Protein AF-A0A957DMZ6-F1 (afdb_monomer_lite)

pLDDT: mean 83.33, std 17.33, range [23.19, 98.31]

Sequence (776 aa):
MNIKRGWLHFSSQRIFVYLVFGIIVLIAPVQVSALAPLVTNNQDVFAPEEVVCANLNELAAGESVEGLGAIHPSLNISTSSGNAVVIEEEILPGAYRSPNTDAGIRNNGVGNEKGFFDLDRIHDYSFSFEPGMAVNYFSIRMLDYGDFDQLNVTEHAVLLEAYNTLGVNVASDTMFFTSDGQTLPRDGSSGDLLISGDATSAEVGQPGNFVFSVVGPQITELQIHYYNNSVTSPNITTDPYFALTEVCFQLEEVVNIPNSTCADFNAVSPGSSVEGLGTVHPDLNIGSSTGNAVAVVEEILPGAYRSPNTDDGIRNNGAGALGGFFDSDREHNYQFSFAPGVSVSYFSIKMLDYGDFNALNVDEHGISLVAYDANGVVVDVDSLFYTSDELTQPRSGSYGDLFFTGDATSAPPGFPGNYTFEVSGNGIEHIEVQYYNDSVDAPNSATDPYFAIAVLCFSPEEAPDITNTVCADFGQLPPGASVEGLGTVHSDLMISTSSGNAVAVLEEVLPGAYRAPNNDFGIRNNGAGALGGFYDTDRIHDYVFTFGPDVSVSYFSLKLLDFGDWNGGNATEHEVSLLAYNSSGDLVGSDTLFFTSDGEIMPRSGSFGDLFFTGDAATAMDGQPGRYTFAIEGSGITRLELMYDSNAANWTGPTDIYFGLALLCFEPEQSDPELDPPTAVLNLIRSKPAPIIGGKYQVEFACSETAPNLVSATINGYDVVNGQNVTLVVDEEESPRFVDDLLVWLFAPEFSLDVTCADDNGNEVSTSVAPEFVVP

Radius of gyration: 38.5 Å; chains: 1; bounding box: 109×85×102 Å

Secondary structure (DSSP, 8-state):
----------------------------------PPP----TT-----TT-EE--GGGSPTTSB--STTSSSTTEEEE-SSS-EEEE-TTSSS-S-EETTSTTPEETTTSGGG-EEEETT-----EEEE-TT--EEEEEEEEES-SS--SS--SEEEEEEEEEETTS-EEEEEEEEEEB-SSSS---BTTS-HHHHSSTTTPPTTBTTEEEEEEEEEEEEEEEEEEEE--SS-TTS-S----EEEEEEEEE------TT-EE--GGGSPTTSB--STTSSSTTEEEEESSS-EEEE-TTSSS-S-EESSSTTPEETTT--TT-EEEETTS---EEEEE-TT--EEEEEEEEES-SS--TT--SEEEEEEEEE-TTS-EEEEEEEEEEB-SSSS---BTTS-HHHHSSTTTSPTTSTTEEEEEEEEEEE-EEEEEEEE--SS-TTS-S--S-EEEEEEEEEPPPP-GGG-EE--GGGSPTT-B--EETSSSTTEEEE-SSS-EEEE-TTSSS-S-EESSSTTPEETTT--TT-EEEETTS----EEEEPTT--EEEEEEEEES-SS--TT--SEEEEEEEEEETTS-EEEEEEEEEEB---SS-S-BTTS-HHHHSSTTTPPTTSGGG-EEEEEEEEEEEEEEEEEES-TT--S-S-SS-EEEEEEEEEPPP---PPPPEEEEEEEEEPPTTS-EEEEEEEEE--SSS-EEEEEEETTEE--TT-EEEEEE-SS---EEETTEEEEEEESS--EEEEEE-SS--EEEEEEPPPP---

Foldseek 3Di:
DDDDDDDDDDDDDDDDDDDDDDDDDDDDDDPDDDDDDDPDDPDDPPDPPDKDWFQLLVDDFQAACADAPSRHNFKGKDDPQSAKTKDDWQDPPFLAFPLHDPPGTGPPLCPPRIWIAGPVLQGWMKMFTFPLWFFQKKKKKKALADQFFPQLFFKKKKKKFFAALVRDGFKMDMQIKTFRSDRRTQQIPLHGCSQCNHSVRNDESGNRIYMIMIGGPHGGMITMWMATPDPVPGTTGRDSRMTMGGTMTGIDPSCPPPFKDWFQLVVPDFQDACAFAPSGHNFKGKDAPVSAKTWDDKQDPPALAFPPPDPPTTGQPQLDDSGFIAGPVLFRWMKMFTFFPWFFQKKKKKKAQAQQFFQQLFFKWKKKKFFAAPVRDTFWMGMDIWTFGSDRGTQQIPQHGCSQCSHRPSNRECGNRIYMTMTGHTRGGMITMWIATPHPVCGTGRSDSRMIMHTIMTGTDPRPPCPQKDWFQLVVDDFQAACADAPSRHNWKGKDDPVSAKTWDDKQDPPALAFPPPDPRGIGQPQLPDSGFIDGPVLQRWMKMFTDPPWFFQKKKKKKALAQQFFQLLFQKKKKKKFFAAPVRDTFWMTMDIKGFPSDRRTQQISNHGCSQCSHRVRHRESGNRIDMHMIGGPRTGMMTIAIDTPRPPDHGGSDRRMIMHGIMTHIDDDQPDADAKDWDWAFPAADDPPWWWGWTFTAIAGDPQFHAWPAKDKVPHGDDHRDIEIETADDPDQFDDDPSHTHYHYHNFIKTKTWTGHPVRDIHIDIDTDDIDDD

Structure (mmCIF, N/CA/C/O backbone):
data_AF-A0A957DMZ6-F1
#
_entry.id   AF-A0A957DMZ6-F1
#
loop_
_atom_site.group_PDB
_atom_site.id
_atom_site.type_symbol
_atom_site.label_atom_id
_atom_site.label_alt_id
_atom_site.label_comp_id
_atom_site.label_asym_id
_atom_site.label_entity_id
_atom_site.label_seq_id
_atom_site.pdbx_PDB_ins_code
_atom_site.Cartn_x
_atom_site.Cartn_y
_atom_site.Cartn_z
_atom_site.occupancy
_atom_site.B_iso_or_equiv
_atom_site.auth_seq_id
_atom_site.auth_comp_id
_atom_site.auth_asym_id
_atom_site.auth_atom_id
_atom_site.pdbx_PDB_model_num
ATOM 1 N N . MET A 1 1 ? 61.863 4.662 54.264 1.00 32.38 1 MET A N 1
ATOM 2 C CA . MET A 1 1 ? 63.106 3.970 54.679 1.00 32.38 1 MET A CA 1
ATOM 3 C C . MET A 1 1 ? 63.480 3.025 53.534 1.00 32.38 1 MET A C 1
ATOM 5 O O . MET A 1 1 ? 62.611 2.245 53.201 1.00 32.38 1 MET A O 1
ATOM 9 N N . ASN A 1 2 ? 64.659 3.172 52.894 1.00 31.47 2 ASN A N 1
ATOM 10 C CA . ASN A 1 2 ? 65.254 2.354 51.792 1.00 31.47 2 ASN A CA 1
ATOM 11 C C . ASN A 1 2 ? 64.311 1.885 50.645 1.00 31.47 2 ASN A C 1
ATOM 13 O O . ASN A 1 2 ? 63.467 1.034 50.864 1.00 31.47 2 ASN A O 1
ATOM 17 N N . ILE A 1 3 ? 64.330 2.383 49.397 1.00 32.06 3 ILE A N 1
ATOM 18 C CA . ILE A 1 3 ? 65.400 2.612 48.386 1.00 32.06 3 ILE A CA 1
ATOM 19 C C . ILE A 1 3 ? 66.073 1.340 47.822 1.00 32.06 3 ILE A C 1
ATOM 21 O O . ILE A 1 3 ? 66.968 0.787 48.454 1.00 32.06 3 ILE A O 1
ATOM 25 N N . LYS A 1 4 ? 65.735 1.020 46.557 1.00 33.38 4 LYS A N 1
ATOM 26 C CA . LYS A 1 4 ? 66.582 0.578 45.410 1.00 33.38 4 LYS A CA 1
ATOM 27 C C . LYS A 1 4 ? 65.660 0.590 44.168 1.00 33.38 4 LYS A C 1
ATOM 29 O O . LYS A 1 4 ? 64.700 -0.160 44.158 1.00 33.38 4 LYS A O 1
ATOM 34 N N . ARG A 1 5 ? 65.694 1.547 43.227 1.00 33.91 5 ARG A N 1
ATOM 35 C CA . ARG A 1 5 ? 66.701 1.894 42.190 1.00 33.91 5 ARG A CA 1
ATOM 36 C C . ARG A 1 5 ? 67.106 0.744 41.249 1.00 33.91 5 ARG A C 1
ATOM 38 O O . ARG A 1 5 ? 68.011 -0.016 41.571 1.00 33.91 5 ARG A O 1
ATOM 45 N N . GLY A 1 6 ? 66.528 0.772 40.045 1.00 25.45 6 GLY A N 1
ATOM 46 C CA . GLY A 1 6 ? 67.128 0.372 38.764 1.00 25.45 6 GLY A CA 1
ATOM 47 C C . GLY A 1 6 ? 66.926 1.523 37.759 1.00 25.45 6 GLY A C 1
ATOM 48 O O . GLY A 1 6 ? 65.968 2.280 37.904 1.00 25.45 6 GLY A O 1
ATOM 49 N N . TRP A 1 7 ? 67.852 1.730 36.821 1.00 28.86 7 TRP A N 1
ATOM 50 C CA . TRP A 1 7 ? 67.899 2.879 35.893 1.00 28.86 7 TRP A CA 1
ATOM 51 C C . TRP A 1 7 ? 68.161 2.393 34.463 1.00 28.86 7 TRP A C 1
ATOM 53 O O . TRP A 1 7 ? 68.985 1.497 34.314 1.00 28.86 7 TRP A O 1
ATOM 63 N N . LEU A 1 8 ? 67.560 3.050 33.459 1.00 24.48 8 LEU A N 1
ATOM 64 C CA . LEU A 1 8 ? 68.051 3.246 32.074 1.00 24.48 8 LEU A CA 1
ATOM 65 C C . LEU A 1 8 ? 67.049 4.196 31.357 1.00 24.48 8 LEU A C 1
ATOM 67 O O . LEU A 1 8 ? 65.907 3.810 31.160 1.00 24.48 8 LEU A O 1
ATOM 71 N N . HIS A 1 9 ? 67.238 5.520 31.292 1.00 27.25 9 HIS A N 1
ATOM 72 C CA . HIS A 1 9 ? 68.093 6.366 30.423 1.00 27.25 9 HIS A CA 1
ATOM 73 C C . HIS A 1 9 ? 67.528 6.744 29.023 1.00 27.25 9 HIS A C 1
ATOM 75 O O . HIS A 1 9 ? 67.751 6.051 28.043 1.00 27.25 9 HIS A O 1
ATOM 81 N N . PHE A 1 10 ? 66.852 7.907 28.994 1.00 26.72 10 PHE A N 1
ATOM 82 C CA . PHE A 1 10 ? 66.795 8.979 27.970 1.00 26.72 10 PHE A CA 1
ATOM 83 C C . PHE A 1 10 ? 66.950 8.699 26.458 1.00 26.72 10 PHE A C 1
ATOM 85 O O . PHE A 1 10 ? 68.030 8.327 26.015 1.00 26.72 10 PHE A O 1
ATOM 92 N N . SER A 1 11 ? 66.001 9.234 25.665 1.00 26.25 11 SER A N 1
ATOM 93 C CA . SER A 1 11 ? 66.265 10.334 24.702 1.00 26.25 11 SER A CA 1
ATOM 94 C C . SER A 1 11 ? 64.967 10.977 24.149 1.00 26.25 11 SER A C 1
ATOM 96 O O . SER A 1 11 ? 64.054 10.248 23.796 1.00 26.25 11 SER A O 1
ATOM 98 N N . SER A 1 12 ? 64.919 12.323 24.116 1.00 27.33 12 SER A N 1
ATOM 99 C CA . SER A 1 12 ? 64.383 13.253 23.074 1.00 27.33 12 SER A CA 1
ATOM 100 C C . SER A 1 12 ? 63.182 12.845 22.166 1.00 27.33 12 SER A C 1
ATOM 102 O O . SER A 1 12 ? 63.185 11.753 21.626 1.00 27.33 12 SER A O 1
ATOM 104 N N . GLN A 1 13 ? 62.195 13.692 21.803 1.00 26.05 13 GLN A N 1
ATOM 105 C CA . GLN A 1 13 ? 62.111 15.166 21.851 1.00 26.05 13 GLN A CA 1
ATOM 106 C C . GLN A 1 13 ? 60.660 15.725 21.768 1.00 26.05 13 GLN A C 1
ATOM 108 O O . GLN A 1 13 ? 59.700 15.017 21.494 1.00 26.05 13 GLN A O 1
ATOM 113 N N . ARG A 1 14 ? 60.552 17.040 22.005 1.00 25.11 14 ARG A N 1
ATOM 114 C CA . ARG A 1 14 ? 59.395 17.971 21.952 1.00 25.11 14 ARG A CA 1
ATOM 115 C C . ARG A 1 14 ? 59.155 18.520 20.521 1.00 25.11 14 ARG A C 1
ATOM 117 O O . ARG A 1 14 ? 60.154 18.632 19.821 1.00 25.11 14 ARG A O 1
ATOM 124 N N . ILE A 1 15 ? 57.991 18.993 20.027 1.00 25.02 15 ILE A N 1
ATOM 125 C CA . ILE A 1 15 ? 56.564 19.215 20.441 1.00 25.02 15 ILE A CA 1
ATOM 126 C C . ILE A 1 15 ? 55.738 19.252 19.110 1.00 25.02 15 ILE A C 1
ATOM 128 O O . ILE A 1 15 ? 56.289 19.749 18.134 1.00 25.02 15 ILE A O 1
ATOM 132 N N . PHE A 1 16 ? 54.474 18.786 19.016 1.00 23.25 16 PHE A N 1
ATOM 133 C CA . PHE A 1 16 ? 53.258 19.621 18.799 1.00 23.25 16 PHE A CA 1
ATOM 134 C C . PHE A 1 16 ? 51.945 18.818 18.847 1.00 23.25 16 PHE A C 1
ATOM 136 O O . PHE A 1 16 ? 51.879 17.690 18.372 1.00 23.25 16 PHE A O 1
ATOM 143 N N . VAL A 1 17 ? 50.905 19.437 19.417 1.00 25.14 17 VAL A N 1
ATOM 144 C CA . VAL A 1 17 ? 49.526 18.928 19.472 1.00 25.14 17 VAL A CA 1
ATOM 145 C C . VAL A 1 17 ? 48.738 19.493 18.292 1.00 25.14 17 VAL A C 1
ATOM 147 O O . VAL A 1 17 ? 48.680 20.711 18.144 1.00 25.14 17 VAL A O 1
ATOM 150 N N . TYR A 1 18 ? 48.069 18.622 17.541 1.00 23.39 18 TYR A N 1
ATOM 151 C CA . TYR A 1 18 ? 46.784 18.933 16.917 1.00 23.39 18 TYR A CA 1
ATOM 152 C C . TYR A 1 18 ? 45.774 17.917 17.436 1.00 23.39 18 TYR A C 1
ATOM 154 O O . TYR A 1 18 ? 46.026 16.715 17.413 1.00 23.39 18 TYR A O 1
ATOM 162 N N . LEU A 1 19 ? 44.672 18.424 17.981 1.00 25.08 19 LEU A N 1
ATOM 163 C CA . LEU A 1 19 ? 43.622 17.628 18.598 1.00 25.08 19 LEU A CA 1
ATOM 164 C C . LEU A 1 19 ? 42.472 17.559 17.593 1.00 25.08 19 LEU A C 1
ATOM 166 O O . LEU A 1 19 ? 41.770 18.545 17.393 1.00 25.08 19 LEU A O 1
ATOM 170 N N . VAL A 1 20 ? 42.325 16.410 16.939 1.00 25.42 20 VAL A N 1
ATOM 171 C CA . VAL A 1 20 ? 41.144 16.052 16.146 1.00 25.42 20 VAL A CA 1
ATOM 172 C C . VAL A 1 20 ? 40.618 14.758 16.751 1.00 25.42 20 VAL A C 1
ATOM 174 O O . VAL A 1 20 ? 41.370 13.794 16.895 1.00 25.42 20 VAL A O 1
ATOM 177 N N . PHE A 1 21 ? 39.354 14.758 17.172 1.00 29.00 21 PHE A N 1
ATOM 178 C CA . PHE A 1 21 ? 38.701 13.573 17.720 1.00 29.00 21 PHE A CA 1
ATOM 179 C C . PHE A 1 21 ? 38.379 12.600 16.581 1.00 29.00 21 PHE A C 1
ATOM 181 O O . PHE A 1 21 ? 37.341 12.711 15.940 1.00 29.00 21 PHE A O 1
ATOM 188 N N . GLY A 1 22 ? 39.282 11.651 16.331 1.00 24.62 22 GLY A N 1
ATOM 189 C CA . GLY A 1 22 ? 38.984 10.443 15.565 1.00 24.62 22 GLY A CA 1
ATOM 190 C C . GLY A 1 22 ? 38.600 9.315 16.519 1.00 24.62 22 GLY A C 1
ATOM 191 O O . GLY A 1 22 ? 39.396 8.951 17.388 1.00 24.62 22 GLY A O 1
ATOM 192 N N . ILE A 1 23 ? 37.393 8.768 16.371 1.00 26.95 23 ILE A N 1
ATOM 193 C CA . ILE A 1 23 ? 36.972 7.559 17.086 1.00 26.95 23 ILE A CA 1
ATOM 194 C C . ILE A 1 23 ? 37.763 6.381 16.507 1.00 26.95 23 ILE A C 1
ATOM 196 O O . ILE A 1 23 ? 37.607 6.035 15.340 1.00 26.95 23 ILE A O 1
ATOM 200 N N . ILE A 1 24 ? 38.626 5.768 17.319 1.00 23.19 24 ILE A N 1
ATOM 201 C CA . ILE A 1 24 ? 39.315 4.529 16.946 1.00 23.19 24 ILE A CA 1
ATOM 202 C C . ILE A 1 24 ? 38.399 3.362 17.309 1.00 23.19 24 ILE A C 1
ATOM 204 O O . ILE A 1 24 ? 38.326 2.966 18.474 1.00 23.19 24 ILE A O 1
ATOM 208 N N . VAL A 1 25 ? 37.732 2.793 16.306 1.00 25.88 25 VAL A N 1
ATOM 209 C CA . VAL A 1 25 ? 37.111 1.470 16.427 1.00 25.88 25 VAL A CA 1
ATOM 210 C C . VAL A 1 25 ? 38.230 0.427 16.422 1.00 25.88 25 VAL A C 1
ATOM 212 O O . VAL A 1 25 ? 38.933 0.242 15.430 1.00 25.88 25 VAL A O 1
ATOM 215 N N . LEU A 1 26 ? 38.426 -0.238 17.560 1.00 23.91 26 LEU A N 1
ATOM 216 C CA . LEU A 1 26 ? 39.357 -1.357 17.699 1.00 23.91 26 LEU A CA 1
ATOM 217 C C . LEU A 1 26 ? 38.722 -2.629 17.122 1.00 23.91 26 LEU A C 1
ATOM 219 O O . LEU A 1 26 ? 38.111 -3.407 17.851 1.00 23.91 26 LEU A O 1
ATOM 223 N N . ILE A 1 27 ? 38.892 -2.852 15.818 1.00 27.25 27 ILE A N 1
ATOM 224 C CA . ILE A 1 27 ? 38.564 -4.139 15.194 1.00 27.25 27 ILE A CA 1
ATOM 225 C C . ILE A 1 27 ? 39.656 -5.148 15.575 1.00 27.25 27 ILE A C 1
ATOM 227 O O . ILE A 1 27 ? 40.834 -4.962 15.262 1.00 27.25 27 ILE A O 1
ATOM 231 N N . ALA A 1 28 ? 39.273 -6.213 16.280 1.00 25.44 28 ALA A N 1
ATOM 232 C CA . ALA A 1 28 ? 40.159 -7.338 16.556 1.00 25.44 28 ALA A CA 1
ATOM 233 C C . ALA A 1 28 ? 40.296 -8.225 15.301 1.00 25.44 28 ALA A C 1
ATOM 235 O O . ALA A 1 28 ? 39.307 -8.426 14.597 1.00 25.44 28 ALA A O 1
ATOM 236 N N . PRO A 1 29 ? 41.481 -8.794 15.011 1.00 24.62 29 PRO A N 1
ATOM 237 C CA . PRO A 1 29 ? 41.651 -9.673 13.861 1.00 24.62 29 PRO A CA 1
ATOM 238 C C . PRO A 1 29 ? 40.937 -11.010 14.102 1.00 24.62 29 PRO A C 1
ATOM 240 O O . PRO A 1 29 ? 41.421 -11.859 14.854 1.00 24.62 29 PRO A O 1
ATOM 243 N N . VAL A 1 30 ? 39.800 -11.208 13.436 1.00 25.95 30 VAL A N 1
ATOM 244 C CA . VAL A 1 30 ? 39.145 -12.516 13.335 1.00 25.95 30 VAL A CA 1
ATOM 245 C C . VAL A 1 30 ? 40.036 -13.415 12.477 1.00 25.95 30 VAL A C 1
ATOM 247 O O . VAL A 1 30 ? 40.266 -13.143 11.300 1.00 25.95 30 VAL A O 1
ATOM 250 N N . GLN A 1 31 ? 40.564 -14.492 13.063 1.00 24.66 31 GLN A N 1
ATOM 251 C CA . GLN A 1 31 ? 41.209 -15.542 12.279 1.00 24.66 31 GLN A CA 1
ATOM 252 C C . GLN A 1 31 ? 40.132 -16.367 11.579 1.00 24.66 31 GLN A C 1
ATOM 254 O O . GLN A 1 31 ? 39.546 -17.261 12.187 1.00 24.66 31 GLN A O 1
ATOM 259 N N . VAL A 1 32 ? 39.900 -16.093 10.295 1.00 26.53 32 VAL A N 1
ATOM 260 C CA . VAL A 1 32 ? 39.116 -16.985 9.439 1.00 26.53 32 VAL A CA 1
ATOM 261 C C . VAL A 1 32 ? 39.944 -18.247 9.199 1.00 26.53 32 VAL A C 1
ATOM 263 O O . VAL A 1 32 ? 40.903 -18.254 8.428 1.00 26.53 32 VAL A O 1
ATOM 266 N N . SER A 1 33 ? 39.606 -19.326 9.903 1.00 27.81 33 SER A N 1
ATOM 267 C CA . SER A 1 33 ? 40.104 -20.657 9.570 1.00 27.81 33 SER A CA 1
ATOM 268 C C . SER A 1 33 ? 39.443 -21.106 8.273 1.00 27.81 33 SER A C 1
ATOM 270 O O . SER A 1 33 ? 38.223 -21.259 8.245 1.00 27.81 33 SER A O 1
ATOM 272 N N . ALA A 1 34 ? 40.234 -21.334 7.224 1.00 28.89 34 ALA A N 1
ATOM 273 C CA . ALA A 1 34 ? 39.732 -21.849 5.957 1.00 28.89 34 ALA A CA 1
ATOM 274 C C . ALA A 1 34 ? 39.063 -23.221 6.157 1.00 28.89 34 ALA A C 1
ATOM 276 O O . ALA A 1 34 ? 39.739 -24.243 6.307 1.00 28.89 34 ALA A O 1
ATOM 277 N N . LEU A 1 35 ? 37.731 -23.232 6.156 1.00 26.45 35 LEU A N 1
ATOM 278 C CA . LEU A 1 35 ? 36.953 -24.418 5.831 1.00 26.45 35 LEU A CA 1
ATOM 279 C C . LEU A 1 35 ? 37.008 -24.569 4.311 1.00 26.45 35 LEU A C 1
ATOM 281 O O . LEU A 1 35 ? 36.738 -23.618 3.582 1.00 26.45 35 LEU A O 1
ATOM 285 N N . ALA A 1 36 ? 37.415 -25.746 3.839 1.00 25.97 36 ALA A N 1
ATOM 286 C CA . ALA A 1 36 ? 37.371 -26.049 2.415 1.00 25.97 36 ALA A CA 1
ATOM 287 C C . ALA A 1 36 ? 35.908 -26.009 1.934 1.00 25.97 36 ALA A C 1
ATOM 289 O O . ALA A 1 36 ? 35.040 -26.485 2.674 1.00 2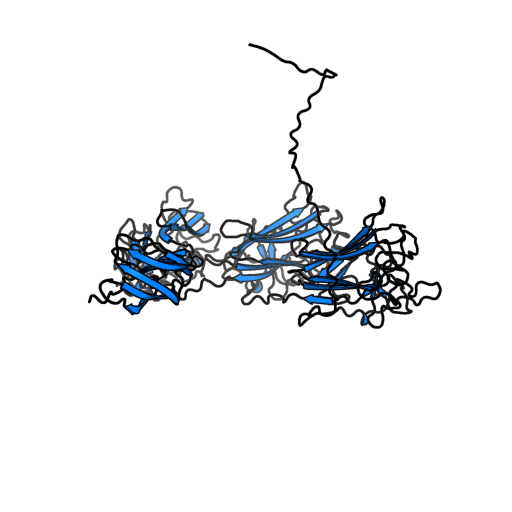5.97 36 ALA A O 1
ATOM 290 N N . PRO A 1 37 ? 35.625 -25.479 0.729 1.00 28.25 37 PRO A N 1
ATOM 291 C CA . PRO A 1 37 ? 34.272 -25.473 0.198 1.00 28.25 37 PRO A CA 1
ATOM 292 C C . PRO A 1 37 ? 33.771 -26.912 0.074 1.00 28.25 37 PRO A C 1
ATOM 294 O O . PRO A 1 37 ? 34.464 -27.796 -0.442 1.00 28.25 37 PRO A O 1
ATOM 297 N N . LEU A 1 38 ? 32.563 -27.149 0.578 1.00 23.95 38 LEU A N 1
ATOM 298 C CA . LEU A 1 38 ? 31.879 -28.415 0.391 1.00 23.95 38 LEU A CA 1
ATOM 299 C C . LEU A 1 38 ? 31.396 -28.446 -1.062 1.00 23.95 38 LEU A C 1
ATOM 301 O O . LEU A 1 38 ? 30.394 -27.822 -1.387 1.00 23.95 38 LEU A O 1
ATOM 305 N N . VAL A 1 39 ? 32.127 -29.135 -1.941 1.00 29.11 39 VAL A N 1
ATOM 306 C CA . VAL A 1 39 ? 31.693 -29.350 -3.328 1.00 29.11 39 VAL A CA 1
ATOM 307 C C . VAL A 1 39 ? 30.485 -30.287 -3.310 1.00 29.11 39 VAL A C 1
ATOM 309 O O . VAL A 1 39 ? 30.621 -31.512 -3.306 1.00 29.11 39 VAL A O 1
ATOM 312 N N . THR A 1 40 ? 29.293 -29.704 -3.243 1.00 27.94 40 THR A N 1
ATOM 313 C CA . THR A 1 40 ? 28.033 -30.370 -3.559 1.00 27.94 40 THR A CA 1
ATOM 314 C C . THR A 1 40 ? 27.843 -30.328 -5.069 1.00 27.94 40 THR A C 1
ATOM 316 O O . THR A 1 40 ? 27.911 -29.261 -5.668 1.00 27.94 40 THR A O 1
ATOM 319 N N . ASN A 1 41 ? 27.621 -31.485 -5.696 1.00 26.56 41 ASN A N 1
ATOM 320 C CA . ASN A 1 41 ? 27.327 -31.542 -7.128 1.00 26.56 41 ASN A CA 1
ATOM 321 C C . ASN A 1 41 ? 26.029 -30.771 -7.428 1.00 26.56 41 ASN A C 1
ATOM 323 O O . ASN A 1 41 ? 24.959 -31.205 -6.998 1.00 26.56 41 ASN A O 1
ATOM 327 N N . ASN A 1 42 ? 26.116 -29.699 -8.218 1.00 34.97 42 ASN A N 1
ATOM 328 C CA . ASN A 1 42 ? 24.959 -29.008 -8.791 1.00 34.97 42 ASN A CA 1
ATOM 329 C C . ASN A 1 42 ? 24.293 -29.891 -9.862 1.00 34.97 42 ASN A C 1
ATOM 331 O O . ASN A 1 42 ? 24.562 -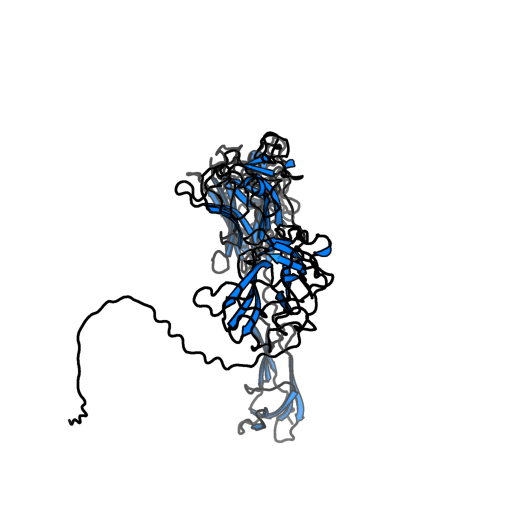29.741 -11.050 1.00 34.97 42 ASN A O 1
ATOM 335 N N . GLN A 1 43 ? 23.455 -30.845 -9.444 1.00 32.25 43 GLN A N 1
ATOM 336 C CA . GLN A 1 43 ? 22.585 -31.616 -10.351 1.00 32.25 43 GLN A CA 1
ATOM 337 C C . GLN A 1 43 ? 21.132 -31.781 -9.879 1.00 32.25 43 GLN A C 1
ATOM 339 O O . GLN A 1 43 ? 20.319 -32.220 -10.681 1.00 32.25 43 GLN A O 1
ATOM 344 N N . ASP A 1 44 ? 20.787 -31.396 -8.646 1.00 32.53 44 ASP A N 1
ATOM 345 C CA . ASP A 1 44 ? 19.405 -31.418 -8.137 1.00 32.53 44 ASP A CA 1
ATOM 346 C C . ASP A 1 44 ? 19.086 -30.110 -7.382 1.00 32.53 44 ASP A C 1
ATOM 348 O O . ASP A 1 44 ? 18.772 -30.112 -6.190 1.00 32.53 44 ASP A O 1
ATOM 352 N N . VAL A 1 45 ? 19.169 -28.967 -8.075 1.00 39.00 45 VAL A N 1
ATOM 353 C CA . VAL A 1 45 ? 18.337 -27.815 -7.692 1.00 39.00 45 VAL A CA 1
ATOM 354 C C . VAL A 1 45 ? 16.936 -28.155 -8.186 1.00 39.00 45 VAL A C 1
ATOM 356 O O . VAL A 1 45 ? 16.731 -28.327 -9.387 1.00 39.00 45 VAL A O 1
ATOM 359 N N . PHE A 1 46 ? 15.989 -28.326 -7.263 1.00 35.06 46 PHE A N 1
ATOM 360 C CA . PHE A 1 46 ? 14.590 -28.534 -7.624 1.00 35.06 46 PHE A CA 1
ATOM 361 C C . PHE A 1 46 ? 14.106 -27.298 -8.378 1.00 35.06 46 PHE A C 1
ATOM 363 O O . PHE A 1 46 ? 13.926 -26.249 -7.765 1.00 35.06 46 PHE A O 1
ATOM 370 N N . ALA A 1 47 ? 13.906 -27.428 -9.691 1.00 39.38 47 ALA A N 1
ATOM 371 C CA . ALA A 1 47 ? 13.215 -26.407 -10.458 1.00 39.38 47 ALA A CA 1
ATOM 372 C C . ALA A 1 47 ? 11.794 -26.259 -9.873 1.00 39.38 47 ALA A C 1
ATOM 374 O O . ALA A 1 47 ? 11.072 -27.263 -9.814 1.00 39.38 47 ALA A O 1
ATOM 375 N N . PRO A 1 48 ? 11.404 -25.065 -9.394 1.00 48.38 48 PRO A N 1
ATOM 376 C CA . PRO A 1 48 ? 10.027 -24.796 -8.993 1.00 48.38 48 PRO A CA 1
ATOM 377 C C . PRO A 1 48 ? 9.082 -24.956 -10.196 1.00 48.38 48 PRO A C 1
ATOM 379 O O . PRO A 1 48 ? 9.521 -24.921 -11.346 1.00 48.38 48 PRO A O 1
ATOM 382 N N . GLU A 1 49 ? 7.791 -25.203 -9.946 1.00 48.25 49 GLU A N 1
ATOM 383 C CA . GLU A 1 49 ? 6.907 -25.812 -10.959 1.00 48.25 49 GLU A CA 1
ATOM 384 C C . GLU A 1 49 ? 6.622 -24.945 -12.210 1.00 48.25 49 GLU A C 1
ATOM 386 O O . GLU A 1 49 ? 6.156 -25.502 -13.204 1.00 48.25 49 GLU A O 1
ATOM 391 N N . GLU A 1 50 ? 6.972 -23.649 -12.224 1.00 72.44 50 GLU A N 1
ATOM 392 C CA . GLU A 1 50 ? 6.815 -22.747 -13.385 1.00 72.44 50 GLU A CA 1
ATOM 393 C C . GLU A 1 50 ? 8.044 -21.840 -13.651 1.00 72.44 50 GLU A C 1
ATOM 395 O O . GLU A 1 50 ? 7.970 -20.615 -13.586 1.00 72.44 50 GLU A O 1
ATOM 400 N N . VAL A 1 51 ? 9.198 -22.428 -13.996 1.00 85.25 51 VAL A N 1
ATOM 401 C CA . VAL A 1 51 ? 10.322 -21.667 -14.590 1.00 85.25 51 VAL A CA 1
ATOM 402 C C . VAL A 1 51 ? 10.060 -21.409 -16.080 1.00 85.25 51 VAL A C 1
ATOM 404 O O . VAL A 1 51 ? 9.841 -22.343 -16.855 1.00 85.25 51 VAL A O 1
ATOM 407 N N . VAL A 1 52 ? 10.135 -20.144 -16.493 1.00 88.56 52 VAL A N 1
ATOM 408 C CA . VAL A 1 52 ? 10.000 -19.678 -17.879 1.00 88.56 52 VAL A CA 1
ATOM 409 C C . VAL A 1 52 ? 11.383 -19.364 -18.450 1.00 88.56 52 VAL A C 1
ATOM 411 O O . VAL A 1 52 ? 12.201 -18.739 -17.785 1.00 88.56 52 VAL A O 1
ATOM 414 N N . CYS A 1 53 ? 11.652 -19.766 -19.693 1.00 91.69 53 CYS A N 1
ATOM 415 C CA . CYS A 1 53 ? 12.898 -19.447 -20.396 1.00 91.69 53 CYS A CA 1
ATOM 416 C C . CYS A 1 53 ? 12.614 -18.616 -21.652 1.00 91.69 53 CYS A C 1
ATOM 418 O O . CYS A 1 53 ? 11.676 -18.910 -22.398 1.00 91.69 53 CYS A O 1
ATOM 420 N N . ALA A 1 54 ? 13.429 -17.590 -21.895 1.00 89.50 54 ALA A N 1
ATOM 421 C CA . ALA A 1 54 ? 13.298 -16.715 -23.055 1.00 89.50 54 ALA A CA 1
ATOM 422 C C . ALA A 1 54 ? 13.637 -17.451 -24.363 1.00 89.50 54 ALA A C 1
ATOM 424 O O . ALA A 1 54 ? 14.600 -18.217 -24.433 1.00 89.50 54 ALA A O 1
ATOM 425 N N . ASN A 1 55 ? 12.862 -17.213 -25.427 1.00 86.56 55 ASN A N 1
ATOM 426 C CA . ASN A 1 55 ? 12.965 -17.990 -26.665 1.00 86.56 55 ASN A CA 1
ATOM 427 C C . ASN A 1 55 ? 13.732 -17.245 -27.767 1.00 86.56 55 ASN A C 1
ATOM 429 O O . ASN A 1 55 ? 13.149 -16.729 -28.722 1.00 86.56 55 ASN A O 1
ATOM 433 N N . LEU A 1 56 ? 15.065 -17.269 -27.690 1.00 91.19 56 LEU A N 1
ATOM 434 C CA . LEU A 1 56 ? 15.948 -16.658 -28.695 1.00 91.19 56 LEU A CA 1
ATOM 435 C C . LEU A 1 56 ? 15.764 -17.232 -30.115 1.00 91.19 56 LEU A C 1
ATOM 437 O O . LEU A 1 56 ? 16.173 -16.605 -31.093 1.00 91.19 56 LEU A O 1
ATOM 441 N N . ASN A 1 57 ? 15.134 -18.404 -30.272 1.00 88.94 57 ASN A N 1
ATOM 442 C CA . ASN A 1 57 ? 14.957 -19.039 -31.580 1.00 88.94 57 ASN A CA 1
ATOM 443 C C . ASN A 1 57 ? 14.060 -18.262 -32.543 1.00 88.94 57 ASN A C 1
ATOM 445 O O . ASN A 1 57 ? 14.224 -18.430 -33.756 1.00 88.94 57 ASN A O 1
ATOM 449 N N . GLU A 1 58 ? 13.148 -17.435 -32.029 1.00 88.06 58 GLU A N 1
ATOM 450 C CA . GLU A 1 58 ? 12.215 -16.637 -32.834 1.00 88.06 58 GLU A CA 1
ATOM 451 C C . GLU A 1 58 ? 12.896 -15.461 -33.548 1.00 88.06 58 GLU A C 1
ATOM 453 O O . GLU A 1 58 ? 12.427 -15.044 -34.608 1.00 88.06 58 GLU A O 1
ATOM 458 N N . LEU A 1 59 ? 14.044 -15.009 -33.036 1.00 89.50 59 LEU A N 1
ATOM 459 C CA . LEU A 1 59 ? 14.868 -13.952 -33.617 1.00 89.50 59 LEU A CA 1
ATOM 460 C C . LEU A 1 59 ? 15.933 -14.506 -34.577 1.00 89.50 59 LEU A C 1
ATOM 462 O O . LEU A 1 59 ? 16.485 -15.594 -34.387 1.00 89.50 59 LEU A O 1
ATOM 466 N N . ALA A 1 60 ? 16.268 -13.754 -35.620 1.00 93.19 60 ALA A N 1
ATOM 467 C CA . ALA A 1 60 ? 17.371 -14.065 -36.524 1.00 93.19 60 ALA A CA 1
ATOM 468 C C . ALA A 1 60 ? 18.727 -13.612 -35.950 1.00 93.19 60 ALA A C 1
ATOM 470 O O . ALA A 1 60 ? 18.821 -12.614 -35.241 1.00 93.19 60 ALA A O 1
ATOM 471 N N . ALA A 1 61 ? 19.811 -14.311 -36.303 1.00 93.44 61 ALA A N 1
ATOM 472 C CA . ALA A 1 61 ? 21.158 -13.895 -35.911 1.00 93.44 61 ALA A CA 1
ATOM 473 C C . ALA A 1 61 ? 21.467 -12.463 -36.400 1.00 93.44 61 ALA A C 1
ATOM 475 O O . ALA A 1 61 ? 21.353 -12.160 -37.592 1.00 93.44 61 ALA A O 1
ATOM 476 N N . GLY A 1 62 ? 21.879 -11.596 -35.473 1.00 90.88 62 GLY A N 1
ATOM 477 C CA . GLY A 1 62 ? 22.103 -10.168 -35.691 1.00 90.88 62 GLY A CA 1
ATOM 478 C C . GLY A 1 62 ? 20.897 -9.260 -35.422 1.00 90.88 62 GLY A C 1
ATOM 479 O O . GLY A 1 62 ? 21.045 -8.049 -35.566 1.00 90.88 62 GLY A O 1
ATOM 480 N N . GLU A 1 63 ? 19.733 -9.796 -35.041 1.00 92.00 63 GLU A N 1
ATOM 481 C CA . GLU A 1 63 ? 18.642 -8.995 -34.465 1.00 92.00 63 GLU A CA 1
ATOM 482 C C . GLU A 1 63 ? 18.947 -8.645 -33.000 1.00 92.00 63 GLU A C 1
ATOM 484 O O . GLU A 1 63 ? 19.674 -9.377 -32.324 1.00 92.00 63 GLU A O 1
ATOM 489 N N . SER A 1 64 ? 18.432 -7.504 -32.530 1.00 90.69 64 SER A N 1
ATOM 490 C CA . SER A 1 64 ? 18.632 -7.034 -31.153 1.00 90.69 64 SER A CA 1
ATOM 491 C C . SER A 1 64 ? 17.927 -7.947 -30.152 1.00 90.69 64 SER A C 1
ATOM 493 O O . SER A 1 64 ? 16.815 -8.399 -30.423 1.00 90.69 64 SER A O 1
ATOM 495 N N . VAL A 1 65 ? 18.547 -8.165 -28.991 1.00 91.38 65 VAL A N 1
ATOM 496 C CA . VAL A 1 65 ? 17.865 -8.724 -27.807 1.00 91.38 65 VAL A CA 1
ATOM 497 C C . VAL A 1 65 ? 17.451 -7.653 -26.800 1.00 91.38 65 VAL A C 1
ATOM 499 O O . VAL A 1 65 ? 16.865 -7.986 -25.775 1.00 91.38 65 VAL A O 1
ATOM 502 N N . GLU A 1 66 ? 17.781 -6.388 -27.064 1.00 81.12 66 GLU A N 1
ATOM 503 C CA . GLU A 1 66 ? 17.542 -5.288 -26.132 1.00 81.12 66 GLU A CA 1
ATOM 504 C C . GLU A 1 66 ? 16.146 -4.677 -26.259 1.00 81.12 66 GLU A C 1
ATOM 506 O O . GLU A 1 66 ? 15.578 -4.596 -27.354 1.00 81.12 66 GLU A O 1
ATOM 511 N N . GLY A 1 67 ? 15.641 -4.185 -25.128 1.00 63.59 67 GLY A N 1
ATOM 512 C CA . GLY A 1 67 ? 14.299 -3.638 -24.973 1.00 63.59 67 GLY A CA 1
ATOM 513 C C . GLY A 1 67 ? 13.302 -4.644 -24.395 1.00 63.59 67 GLY A C 1
ATOM 514 O O . GLY A 1 67 ? 13.413 -5.860 -24.580 1.00 63.59 67 GLY A O 1
ATOM 515 N N . LEU A 1 68 ? 12.296 -4.117 -23.697 1.00 70.50 68 LEU A N 1
ATOM 516 C CA . LEU A 1 68 ? 11.227 -4.908 -23.098 1.00 70.50 68 LEU A CA 1
ATOM 517 C C . LEU A 1 68 ? 10.464 -5.697 -24.169 1.00 70.50 68 LEU A C 1
ATOM 519 O O . LEU A 1 68 ? 10.058 -5.144 -25.194 1.00 70.50 68 LEU A O 1
ATOM 523 N N . GLY A 1 69 ? 10.266 -6.993 -23.935 1.00 71.06 69 GLY A N 1
ATOM 524 C CA . GLY A 1 69 ? 9.534 -7.861 -24.853 1.00 71.06 69 GLY A CA 1
ATOM 525 C C . GLY A 1 69 ? 10.361 -8.438 -26.005 1.00 71.06 69 GLY A C 1
ATOM 526 O O . GLY A 1 69 ? 9.827 -9.249 -26.761 1.00 71.06 69 GLY A O 1
ATOM 527 N N . ALA A 1 70 ? 11.642 -8.071 -26.153 1.00 75.44 70 ALA A N 1
ATOM 528 C CA . ALA A 1 70 ? 12.464 -8.477 -27.298 1.00 75.44 70 ALA A CA 1
ATOM 529 C C . ALA A 1 70 ? 12.675 -10.001 -27.392 1.00 75.44 70 ALA A C 1
ATOM 531 O O . ALA A 1 70 ? 12.636 -10.559 -28.489 1.00 75.44 70 ALA A O 1
ATOM 532 N N . ILE A 1 71 ? 12.870 -10.679 -26.251 1.00 84.50 71 ILE A N 1
ATOM 533 C CA . ILE A 1 71 ? 13.089 -12.141 -26.182 1.00 84.50 71 ILE A CA 1
ATOM 534 C C . ILE A 1 71 ? 12.073 -12.890 -25.299 1.00 84.50 71 ILE A C 1
ATOM 536 O O . ILE A 1 71 ? 11.958 -14.116 -25.378 1.00 84.50 71 ILE A O 1
ATOM 540 N N . HIS A 1 72 ? 11.339 -12.157 -24.462 1.00 88.38 72 HIS A N 1
ATOM 541 C CA . HIS A 1 72 ? 10.191 -12.612 -23.678 1.00 88.38 72 HIS A CA 1
ATOM 542 C C . HIS A 1 72 ? 9.366 -11.375 -23.268 1.00 88.38 72 HIS A C 1
ATOM 544 O O . HIS A 1 72 ? 9.998 -10.394 -22.883 1.00 88.38 72 HIS A O 1
ATOM 550 N N . PRO A 1 73 ? 8.012 -11.394 -23.291 1.00 77.44 73 PRO A N 1
ATOM 551 C CA . PRO A 1 73 ? 7.166 -10.231 -22.976 1.00 77.44 73 PRO A CA 1
ATOM 552 C C . PRO A 1 73 ? 7.600 -9.456 -21.723 1.00 77.44 73 PRO A C 1
ATOM 554 O O . PRO A 1 73 ? 7.938 -8.282 -21.812 1.00 77.44 73 PRO A O 1
ATOM 557 N N . SER A 1 74 ? 7.711 -10.161 -20.597 1.00 81.06 74 SER A N 1
ATOM 558 C CA . SER A 1 74 ? 8.019 -9.582 -19.285 1.00 81.06 74 SER A CA 1
ATOM 559 C C . SER A 1 74 ? 9.504 -9.377 -18.980 1.00 81.06 74 SER A C 1
ATOM 561 O O . SER A 1 74 ? 9.830 -9.153 -17.822 1.00 81.06 74 SER A O 1
ATOM 563 N N . LEU A 1 75 ? 10.406 -9.498 -19.963 1.00 87.50 75 LEU A N 1
ATOM 564 C CA . LEU A 1 75 ? 11.851 -9.311 -19.772 1.00 87.50 75 LEU A CA 1
ATOM 565 C C . LEU A 1 75 ? 12.380 -8.202 -20.687 1.00 87.50 75 LEU A C 1
ATOM 567 O O . LEU A 1 75 ? 12.137 -8.197 -21.895 1.00 87.50 75 LEU A O 1
ATOM 571 N N . ASN A 1 76 ? 13.159 -7.303 -20.100 1.00 88.31 76 ASN A N 1
ATOM 572 C CA . ASN A 1 76 ? 13.990 -6.311 -20.758 1.00 88.31 76 ASN A CA 1
ATOM 573 C C . ASN A 1 76 ? 15.468 -6.679 -20.566 1.00 88.31 76 ASN A C 1
ATOM 575 O O . ASN A 1 76 ? 15.888 -7.064 -19.476 1.00 88.31 76 ASN A O 1
ATOM 579 N N . ILE A 1 77 ? 16.257 -6.525 -21.628 1.00 91.06 77 ILE A N 1
ATOM 580 C CA . ILE A 1 77 ? 17.722 -6.557 -21.579 1.00 91.06 77 ILE A CA 1
ATOM 581 C C . ILE A 1 77 ? 18.219 -5.201 -22.071 1.00 91.06 77 ILE A C 1
ATOM 583 O O . ILE A 1 77 ? 17.684 -4.667 -23.044 1.00 91.06 77 ILE A O 1
ATOM 587 N N . SER A 1 78 ? 19.252 -4.657 -21.440 1.00 84.81 78 SER A N 1
ATOM 588 C CA . SER A 1 78 ? 19.947 -3.461 -21.918 1.00 84.81 78 SER A CA 1
ATOM 589 C C . SER A 1 78 ? 21.458 -3.572 -21.717 1.00 84.81 78 SER A C 1
ATOM 591 O O . SER A 1 78 ? 21.939 -4.293 -20.843 1.00 84.81 78 SER A O 1
ATOM 593 N N . THR A 1 79 ? 22.212 -2.847 -22.541 1.00 89.00 79 THR A N 1
ATOM 594 C CA . THR A 1 79 ? 23.640 -2.559 -22.336 1.00 89.00 79 THR A CA 1
ATOM 595 C C . THR A 1 79 ? 23.883 -1.061 -22.506 1.00 89.00 79 THR A C 1
ATOM 597 O O . THR A 1 79 ? 23.030 -0.354 -23.049 1.00 89.00 79 THR A O 1
ATOM 600 N N . SER A 1 80 ? 25.048 -0.540 -22.109 1.00 80.94 80 SER A N 1
ATOM 601 C CA . SER A 1 80 ? 25.366 0.871 -22.399 1.00 80.94 80 SER A CA 1
ATOM 602 C C . SER A 1 80 ? 25.676 1.136 -23.878 1.00 80.94 80 SER A C 1
ATOM 604 O O . SER A 1 80 ? 25.691 2.296 -24.302 1.00 80.94 80 SER A O 1
ATOM 606 N N . SER A 1 81 ? 25.923 0.087 -24.676 1.00 82.38 81 SER A N 1
ATOM 607 C CA . SER A 1 81 ? 26.217 0.201 -26.109 1.00 82.38 81 SER A CA 1
ATOM 608 C C . SER A 1 81 ? 24.957 0.268 -26.980 1.00 82.38 81 SER A C 1
ATOM 610 O O . SER A 1 81 ? 24.999 0.862 -28.061 1.00 82.38 81 SER A O 1
ATOM 612 N N . GLY A 1 82 ? 23.845 -0.320 -26.524 1.00 82.81 82 GLY A N 1
ATOM 613 C CA . GLY A 1 82 ? 22.630 -0.497 -27.325 1.00 82.81 82 GLY A CA 1
ATOM 614 C C . GLY A 1 82 ? 22.739 -1.601 -28.388 1.00 82.81 82 GLY A C 1
ATOM 615 O O . GLY A 1 82 ? 21.953 -1.610 -29.337 1.00 82.81 82 GLY A O 1
ATOM 616 N N . ASN A 1 83 ? 23.766 -2.462 -28.308 1.00 91.50 83 ASN A N 1
ATOM 617 C CA . ASN A 1 83 ? 24.204 -3.339 -29.401 1.00 91.50 83 ASN A CA 1
ATOM 618 C C . ASN A 1 83 ? 24.306 -4.836 -29.029 1.00 91.50 83 ASN A C 1
ATOM 620 O O . ASN A 1 83 ? 25.036 -5.580 -29.699 1.00 91.50 83 ASN A O 1
ATOM 624 N N . ALA A 1 84 ? 23.581 -5.320 -28.013 1.00 92.88 84 ALA A N 1
ATOM 625 C CA . ALA A 1 84 ? 23.434 -6.757 -27.771 1.00 92.88 84 ALA A CA 1
ATOM 626 C C . ALA A 1 84 ? 22.522 -7.423 -28.815 1.00 92.88 84 ALA A C 1
ATOM 628 O O . ALA A 1 84 ? 21.364 -7.052 -29.010 1.00 92.88 84 ALA A O 1
ATOM 629 N N . VAL A 1 85 ? 23.052 -8.445 -29.492 1.00 95.25 85 VAL A N 1
ATOM 630 C CA . VAL A 1 85 ? 22.389 -9.111 -30.623 1.00 95.25 85 VAL A CA 1
ATOM 631 C C . VAL A 1 85 ? 22.465 -10.630 -30.545 1.00 95.25 85 VAL A C 1
ATOM 633 O O . VAL A 1 85 ? 23.410 -11.205 -29.999 1.00 95.25 85 VAL A O 1
ATOM 636 N N . VAL A 1 86 ? 21.490 -11.284 -31.173 1.00 96.69 86 VAL A N 1
ATOM 637 C CA . VAL A 1 86 ? 21.392 -12.743 -31.267 1.00 96.69 86 VAL A CA 1
ATOM 638 C C . VAL A 1 86 ? 22.538 -13.337 -32.085 1.00 96.69 86 VAL A C 1
ATOM 640 O O . VAL A 1 86 ? 22.901 -12.833 -33.153 1.00 96.69 86 VAL A O 1
ATOM 643 N N . ILE A 1 87 ? 23.059 -14.472 -31.625 1.00 95.62 87 ILE A N 1
ATOM 644 C CA . ILE A 1 87 ? 24.048 -15.302 -32.314 1.00 95.62 87 ILE A CA 1
ATOM 645 C C . ILE A 1 87 ? 23.546 -16.731 -32.517 1.00 95.62 87 ILE A C 1
ATOM 647 O O . ILE A 1 87 ? 22.785 -17.276 -31.722 1.00 95.62 87 ILE A O 1
ATOM 651 N N . GLU A 1 88 ? 24.027 -17.353 -33.588 1.00 93.81 88 GLU A N 1
ATOM 652 C CA . GLU A 1 88 ? 23.736 -18.737 -33.966 1.00 93.81 88 GLU A CA 1
ATOM 653 C C . GLU A 1 88 ? 25.047 -19.412 -34.411 1.00 93.81 88 GLU A C 1
ATOM 655 O O . GLU A 1 88 ? 25.969 -18.737 -34.890 1.00 93.81 88 GLU A O 1
ATOM 660 N N . GLU A 1 89 ? 25.163 -20.728 -34.223 1.00 92.19 89 GLU A N 1
ATOM 661 C CA . GLU A 1 89 ? 26.357 -21.503 -34.589 1.00 92.19 89 GLU A CA 1
ATOM 662 C C . GLU A 1 89 ? 26.679 -21.374 -36.094 1.00 92.19 89 GLU A C 1
ATOM 664 O O . GLU A 1 89 ? 25.788 -21.312 -36.937 1.00 92.19 89 GLU A O 1
ATOM 669 N N . GLU A 1 90 ? 27.967 -21.279 -36.447 1.00 89.50 90 GLU A N 1
ATOM 670 C CA . GLU A 1 90 ? 28.503 -21.019 -37.804 1.00 89.50 90 GLU A CA 1
ATOM 671 C C . GLU A 1 90 ? 28.140 -19.662 -38.462 1.00 89.50 90 GLU A C 1
ATOM 673 O O . GLU A 1 90 ? 28.858 -19.213 -39.373 1.00 89.50 90 GLU A O 1
ATOM 678 N N . ILE A 1 91 ? 27.097 -18.974 -37.993 1.00 90.50 91 ILE A N 1
ATOM 679 C CA . ILE A 1 91 ? 26.535 -17.748 -38.580 1.00 90.50 91 ILE A CA 1
ATOM 680 C C . ILE A 1 91 ? 27.264 -16.480 -38.068 1.00 90.50 91 ILE A C 1
ATOM 682 O O . ILE A 1 91 ? 28.164 -16.534 -37.228 1.00 90.50 91 ILE A O 1
ATOM 686 N N . LEU A 1 92 ? 26.991 -15.328 -38.695 1.00 88.50 92 LEU A N 1
ATOM 687 C CA . LEU A 1 92 ? 27.423 -14.002 -38.239 1.00 88.50 92 LEU A CA 1
ATOM 688 C C . LEU A 1 92 ? 26.212 -13.223 -37.693 1.00 88.50 92 LEU A C 1
ATOM 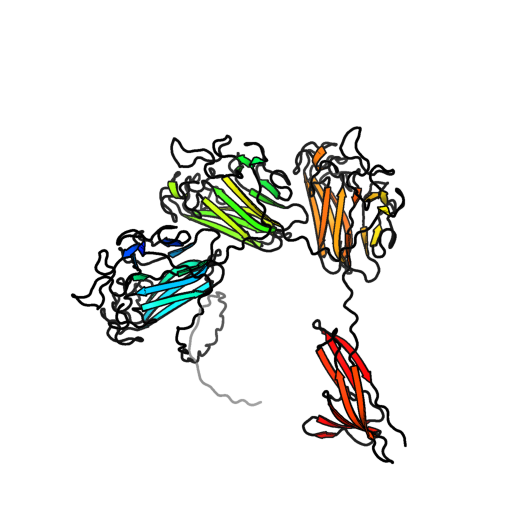690 O O . LEU A 1 92 ? 25.163 -13.289 -38.331 1.00 88.50 92 LEU A O 1
ATOM 694 N N . PRO A 1 93 ? 26.363 -12.428 -36.618 1.00 90.50 93 PRO A N 1
ATOM 695 C CA . PRO A 1 93 ? 27.616 -12.087 -35.947 1.00 90.50 93 PRO A CA 1
ATOM 696 C C . PRO A 1 93 ? 28.188 -13.242 -35.108 1.00 90.50 93 PRO A C 1
ATOM 698 O O . PRO A 1 93 ? 27.525 -14.239 -34.840 1.00 90.50 93 PRO A O 1
ATOM 701 N N . GLY A 1 94 ? 29.480 -13.148 -34.795 1.00 85.94 94 GLY A N 1
ATOM 702 C CA . GLY A 1 94 ? 30.191 -14.168 -34.032 1.00 85.94 94 GLY A CA 1
ATOM 703 C C . GLY A 1 94 ? 30.833 -13.549 -32.806 1.00 85.94 94 GLY A C 1
ATOM 704 O O . GLY A 1 94 ? 31.724 -12.714 -32.969 1.00 85.94 94 GLY A O 1
ATOM 705 N N . ALA A 1 95 ? 30.401 -13.982 -31.626 1.00 87.88 95 ALA A N 1
ATOM 706 C CA . ALA A 1 95 ? 31.037 -13.636 -30.364 1.00 87.88 95 ALA A CA 1
ATOM 707 C C . ALA A 1 95 ? 32.443 -14.253 -30.306 1.00 87.88 95 ALA A C 1
ATOM 709 O O . ALA A 1 95 ? 33.438 -13.540 -30.138 1.00 87.88 95 ALA A O 1
ATOM 710 N N . TYR A 1 96 ? 32.512 -15.564 -30.573 1.00 88.88 96 TYR A N 1
ATOM 711 C CA . TYR A 1 96 ? 33.636 -16.417 -30.180 1.00 88.88 96 TYR A CA 1
ATOM 712 C C . TYR A 1 96 ? 33.921 -17.577 -31.159 1.00 88.88 96 TYR A C 1
ATOM 714 O O . TYR A 1 96 ? 33.251 -17.700 -32.197 1.00 88.88 96 TYR A O 1
ATOM 722 N N . ARG A 1 97 ? 34.952 -18.404 -30.895 1.00 84.75 97 ARG A N 1
ATOM 723 C CA . ARG A 1 97 ? 35.387 -19.506 -31.789 1.00 84.75 97 ARG A CA 1
ATOM 724 C C . ARG A 1 97 ? 35.891 -20.768 -31.069 1.00 84.75 97 ARG A C 1
ATOM 726 O O . ARG A 1 97 ? 37.090 -21.045 -31.083 1.00 84.75 97 ARG A O 1
ATOM 733 N N . SER A 1 98 ? 34.983 -21.634 -30.635 1.00 75.44 98 SER A N 1
ATOM 734 C CA . SER A 1 98 ? 35.361 -22.932 -30.062 1.00 75.44 98 SER A CA 1
ATOM 735 C C . SER A 1 98 ? 35.590 -24.038 -31.132 1.00 75.44 98 SER A C 1
ATOM 737 O O . SER A 1 98 ? 34.835 -24.139 -32.110 1.00 75.44 98 SER A O 1
ATOM 739 N N . PRO A 1 99 ? 36.617 -24.909 -31.015 1.00 69.25 99 PRO A N 1
ATOM 740 C CA . PRO A 1 99 ? 37.738 -24.798 -30.090 1.00 69.25 99 PRO A CA 1
ATOM 741 C C . PRO A 1 99 ? 38.678 -23.657 -30.486 1.00 69.25 99 PRO A C 1
ATOM 743 O O . PRO A 1 99 ? 38.983 -23.521 -31.681 1.00 69.25 99 PRO A O 1
ATOM 746 N N . ASN A 1 100 ? 39.182 -22.921 -29.489 1.00 67.50 100 ASN A N 1
ATOM 747 C CA . ASN A 1 100 ? 39.970 -21.686 -29.626 1.00 67.50 100 ASN A CA 1
ATOM 748 C C . ASN A 1 100 ? 41.239 -21.799 -30.495 1.00 67.50 100 ASN A C 1
ATOM 750 O O . ASN A 1 100 ? 42.378 -21.967 -30.052 1.00 67.50 100 ASN A O 1
ATOM 754 N N . THR A 1 101 ? 41.010 -21.739 -31.807 1.00 67.56 101 THR A N 1
ATOM 755 C CA . THR A 1 101 ? 41.971 -21.972 -32.887 1.00 67.56 101 THR A CA 1
ATOM 756 C C . THR A 1 101 ? 41.543 -21.212 -34.147 1.00 67.56 101 THR A C 1
ATOM 758 O O . THR A 1 101 ? 40.359 -20.952 -34.361 1.00 67.56 101 THR A O 1
ATOM 761 N N . ASP A 1 102 ? 42.476 -20.949 -35.070 1.00 65.12 102 ASP A N 1
ATOM 762 C CA . ASP A 1 102 ? 42.172 -20.332 -36.381 1.00 65.12 102 ASP A CA 1
ATOM 763 C C . ASP A 1 102 ? 41.141 -21.122 -37.224 1.00 65.12 102 ASP A C 1
ATOM 765 O O . ASP A 1 102 ? 40.584 -20.597 -38.192 1.00 65.12 102 ASP A O 1
ATOM 769 N N . ALA A 1 103 ? 40.911 -22.397 -36.885 1.00 70.81 103 ALA A N 1
ATOM 770 C CA . ALA A 1 103 ? 39.948 -23.292 -37.524 1.00 70.81 103 ALA A CA 1
ATOM 771 C C . ALA A 1 103 ? 38.660 -23.505 -36.699 1.00 70.81 103 ALA A C 1
ATOM 773 O O . ALA A 1 103 ? 37.804 -24.276 -37.132 1.00 70.81 103 ALA A O 1
ATOM 774 N N . GLY A 1 104 ? 38.526 -22.842 -35.543 1.00 76.62 104 GLY A N 1
ATOM 775 C CA . GLY A 1 104 ? 37.385 -22.950 -34.636 1.00 76.62 104 GLY A CA 1
ATOM 776 C C . GLY A 1 104 ? 36.074 -22.505 -35.282 1.00 76.62 104 GLY A C 1
ATOM 777 O O . GLY A 1 104 ? 36.034 -21.547 -36.072 1.00 76.62 104 GLY A O 1
ATOM 778 N N . ILE A 1 105 ? 35.003 -23.220 -34.946 1.00 82.94 105 ILE A N 1
ATOM 779 C CA . ILE A 1 105 ? 33.643 -22.963 -35.417 1.00 82.94 105 ILE A CA 1
ATOM 780 C C . ILE A 1 105 ? 33.100 -21.764 -34.624 1.00 82.94 105 ILE A C 1
ATOM 782 O O . ILE A 1 105 ? 33.327 -21.647 -33.422 1.00 82.94 105 ILE A O 1
ATOM 786 N N . ARG A 1 106 ? 32.435 -20.820 -35.301 1.00 86.88 106 ARG A N 1
ATOM 787 C CA . ARG A 1 106 ? 31.898 -19.622 -34.633 1.00 86.88 106 ARG A CA 1
ATOM 788 C C . ARG A 1 106 ? 30.694 -19.977 -33.774 1.00 86.88 106 ARG A C 1
ATOM 790 O O . ARG A 1 106 ? 29.826 -20.697 -34.262 1.00 86.88 106 ARG A O 1
ATOM 797 N N . ASN A 1 107 ? 30.647 -19.428 -32.560 1.00 88.00 107 ASN A N 1
ATOM 798 C CA . ASN A 1 107 ? 29.560 -19.628 -31.591 1.00 88.00 107 ASN A 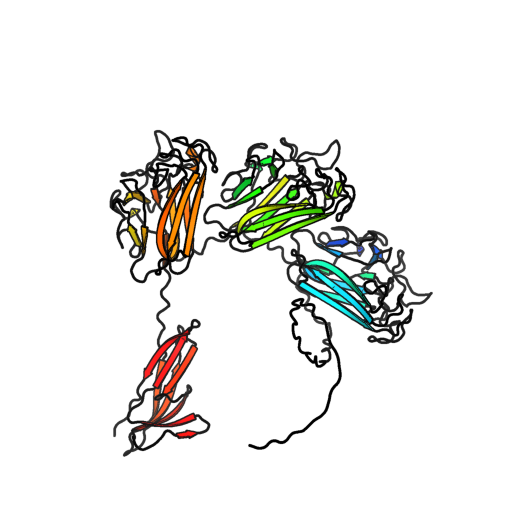CA 1
ATOM 799 C C . ASN A 1 107 ? 29.275 -21.123 -31.302 1.00 88.00 107 ASN A C 1
ATOM 801 O O . ASN A 1 107 ? 28.144 -21.522 -31.047 1.00 88.00 107 ASN A O 1
ATOM 805 N N . ASN A 1 108 ? 30.295 -21.974 -31.425 1.00 88.00 108 ASN A N 1
ATOM 806 C CA . ASN A 1 108 ? 30.177 -23.421 -31.269 1.00 88.00 108 ASN A CA 1
ATOM 807 C C . ASN A 1 108 ? 29.995 -23.784 -29.794 1.00 88.00 108 ASN A C 1
ATOM 809 O O . ASN A 1 108 ? 30.751 -23.312 -28.951 1.00 88.00 108 ASN A O 1
ATOM 813 N N . GLY A 1 109 ? 28.992 -24.597 -29.477 1.00 84.31 109 GLY A N 1
ATOM 814 C CA . GLY A 1 109 ? 28.590 -24.868 -28.090 1.00 84.31 109 GLY A CA 1
ATOM 815 C C . GLY A 1 109 ? 27.375 -24.064 -27.614 1.00 84.31 109 GLY A C 1
ATOM 816 O O . GLY A 1 109 ? 26.743 -24.489 -26.654 1.00 84.31 109 GLY A O 1
ATOM 817 N N . VAL A 1 110 ? 26.968 -23.006 -28.334 1.00 86.31 110 VAL A N 1
ATOM 818 C CA . VAL A 1 110 ? 25.633 -22.391 -28.172 1.00 86.31 110 VAL A CA 1
ATOM 819 C C . VAL A 1 110 ? 24.523 -23.389 -28.540 1.00 86.31 110 VAL A C 1
ATOM 821 O O . VAL A 1 110 ? 23.439 -23.381 -27.963 1.00 86.31 110 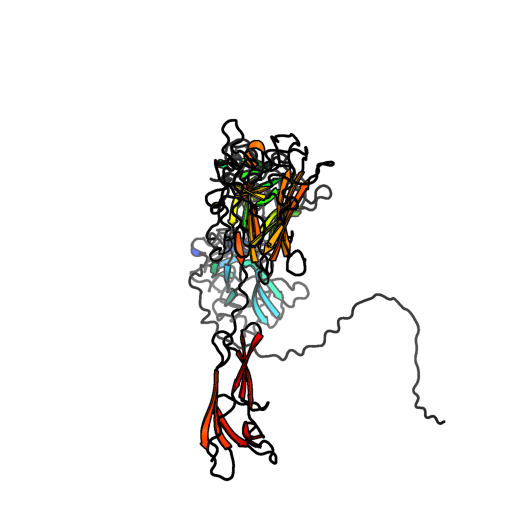VAL A O 1
ATOM 824 N N . GLY A 1 111 ? 24.786 -24.287 -29.496 1.00 79.44 111 GLY A N 1
ATOM 825 C CA . GLY A 1 111 ? 23.845 -25.330 -29.891 1.00 79.44 111 GLY A CA 1
ATOM 826 C C . GLY A 1 111 ? 22.575 -24.786 -30.556 1.00 79.44 111 GLY A C 1
ATOM 827 O O . GLY A 1 111 ? 22.594 -23.779 -31.261 1.00 79.44 111 GLY A O 1
ATOM 828 N N . ASN A 1 112 ? 21.457 -25.493 -30.362 1.00 77.12 112 ASN A N 1
ATOM 829 C CA . ASN A 1 112 ? 20.193 -25.206 -31.052 1.00 77.12 112 ASN A CA 1
ATOM 830 C C . ASN A 1 112 ? 19.374 -24.068 -30.425 1.00 77.12 112 ASN A C 1
ATOM 832 O O . ASN A 1 112 ? 18.313 -23.764 -30.958 1.00 77.12 112 ASN A O 1
ATOM 836 N N . GLU A 1 113 ? 19.790 -23.503 -29.291 1.00 76.88 113 GLU A N 1
ATOM 837 C CA . GLU A 1 113 ? 18.958 -22.571 -28.508 1.00 76.88 113 GLU A CA 1
ATOM 838 C C . GLU A 1 113 ? 19.307 -21.098 -28.752 1.00 76.88 113 GLU A C 1
ATOM 840 O O . GLU A 1 113 ? 18.594 -20.212 -28.287 1.00 76.88 113 GLU A O 1
ATOM 845 N N . LYS A 1 114 ? 20.342 -20.852 -29.573 1.00 93.12 114 LYS A N 1
ATOM 846 C CA . LYS A 1 114 ? 20.949 -19.537 -29.828 1.00 93.12 114 LYS A CA 1
ATOM 847 C C . LYS A 1 114 ? 21.474 -18.887 -28.543 1.00 93.12 114 LYS A C 1
ATOM 849 O O . LYS A 1 114 ? 21.384 -19.417 -27.440 1.00 93.12 114 LYS A O 1
ATOM 854 N N . GLY A 1 115 ? 22.139 -17.758 -28.707 1.00 95.06 115 GLY A N 1
ATOM 855 C CA . GLY A 1 115 ? 22.658 -16.954 -27.608 1.00 95.06 115 GLY A CA 1
ATOM 856 C C . GLY A 1 115 ? 22.628 -15.489 -28.001 1.00 95.06 115 GLY A C 1
ATOM 857 O O . GLY A 1 115 ? 22.121 -15.146 -29.070 1.00 95.06 115 GLY A O 1
ATOM 858 N N . PHE A 1 116 ? 23.225 -14.632 -27.189 1.00 96.75 116 PHE A N 1
ATOM 859 C CA . PHE A 1 116 ? 23.442 -13.233 -27.530 1.00 96.75 116 PHE A CA 1
ATOM 860 C C . PHE A 1 116 ? 24.779 -12.719 -27.004 1.00 96.75 116 PHE A C 1
ATOM 862 O O . PHE A 1 116 ? 25.372 -13.286 -26.083 1.00 96.75 116 PHE A O 1
ATOM 869 N N . PHE A 1 117 ? 25.261 -11.643 -27.622 1.00 95.69 117 PHE A N 1
ATOM 870 C CA . PHE A 1 117 ? 26.393 -10.869 -27.125 1.00 95.69 117 PHE A CA 1
ATOM 871 C C . PHE A 1 117 ? 26.324 -9.409 -27.589 1.00 95.69 117 PHE A C 1
ATOM 873 O O . PHE A 1 117 ? 25.765 -9.109 -28.644 1.00 95.69 117 PHE A O 1
ATOM 880 N N . ASP A 1 118 ? 26.942 -8.520 -26.819 1.00 94.25 118 ASP A N 1
ATOM 881 C CA . ASP A 1 118 ? 27.229 -7.131 -27.183 1.00 94.25 118 ASP A CA 1
ATOM 882 C C . ASP A 1 118 ? 28.308 -7.042 -28.281 1.00 94.25 118 ASP A C 1
ATOM 884 O O . ASP A 1 118 ? 29.440 -7.505 -28.105 1.00 94.25 118 ASP A O 1
ATOM 888 N N . LEU A 1 119 ? 27.962 -6.423 -29.418 1.00 91.00 119 LEU A N 1
ATOM 889 C CA . LEU A 1 119 ? 28.869 -6.218 -30.554 1.00 91.00 119 LEU A CA 1
ATOM 890 C C . LEU A 1 119 ? 30.089 -5.347 -30.213 1.00 91.00 119 LEU A C 1
ATOM 892 O O . LEU A 1 119 ? 31.153 -5.559 -30.806 1.00 91.00 119 LEU A O 1
ATOM 896 N N . ASP A 1 120 ? 29.944 -4.394 -29.288 1.00 91.19 120 ASP A N 1
ATOM 897 C CA . ASP A 1 120 ? 31.019 -3.495 -28.847 1.00 91.19 120 ASP A CA 1
ATOM 898 C C . ASP A 1 120 ? 31.858 -4.089 -27.704 1.00 91.19 120 ASP A C 1
ATOM 900 O O . ASP A 1 120 ? 32.984 -3.640 -27.465 1.00 91.19 120 ASP A O 1
ATOM 904 N N . ARG A 1 121 ? 31.363 -5.171 -27.087 1.00 91.75 121 ARG A N 1
ATOM 905 C CA . ARG A 1 121 ? 32.044 -6.011 -26.086 1.00 91.75 121 ARG A CA 1
ATOM 906 C C . ARG A 1 121 ? 32.407 -5.284 -24.792 1.00 91.75 121 ARG A C 1
ATOM 908 O O . ARG A 1 121 ? 33.459 -5.520 -24.192 1.00 91.75 121 ARG A O 1
ATOM 915 N N . ILE A 1 122 ? 31.517 -4.393 -24.380 1.00 87.50 122 ILE A N 1
ATOM 916 C CA . ILE A 1 122 ? 31.479 -3.765 -23.062 1.00 87.50 122 ILE A CA 1
ATOM 917 C C . ILE A 1 122 ? 30.852 -4.749 -22.065 1.00 87.50 122 ILE A C 1
ATOM 919 O O . ILE A 1 122 ? 31.411 -4.961 -20.989 1.00 87.50 122 ILE A O 1
ATOM 923 N N . HIS A 1 123 ? 29.777 -5.431 -22.484 1.00 88.75 123 HIS A N 1
ATOM 924 C CA . HIS A 1 123 ? 29.105 -6.509 -21.747 1.00 88.75 123 HIS A CA 1
ATOM 925 C C . HIS A 1 123 ? 28.550 -6.117 -20.361 1.00 88.75 123 HIS A C 1
ATOM 927 O O . HIS A 1 123 ? 28.469 -6.951 -19.455 1.00 88.75 123 HIS A O 1
ATOM 933 N N . ASP A 1 124 ? 28.152 -4.860 -20.189 1.00 88.12 124 ASP A N 1
ATOM 934 C CA . ASP A 1 124 ? 27.519 -4.318 -18.985 1.00 88.12 124 ASP A CA 1
ATOM 935 C C . ASP A 1 124 ? 25.998 -4.538 -18.993 1.00 88.12 124 ASP A C 1
ATOM 937 O O . ASP A 1 124 ? 25.208 -3.598 -18.946 1.00 88.12 124 ASP A O 1
ATOM 941 N N . TYR A 1 125 ? 25.593 -5.806 -19.085 1.00 94.25 125 TYR A N 1
ATOM 942 C CA . TYR A 1 125 ? 24.182 -6.179 -19.153 1.00 94.25 125 TYR A CA 1
ATOM 943 C C . TYR A 1 125 ? 23.437 -5.843 -17.854 1.00 94.25 125 TYR A C 1
ATOM 945 O O . TYR A 1 125 ? 23.839 -6.294 -16.774 1.00 94.25 125 TYR A O 1
ATOM 953 N N . SER A 1 126 ? 22.310 -5.143 -18.000 1.00 92.38 126 SER A N 1
ATOM 954 C CA . SER A 1 126 ? 21.217 -5.128 -17.027 1.00 92.38 126 SER A CA 1
ATOM 955 C C . SER A 1 126 ? 20.027 -5.926 -17.574 1.00 92.38 126 SER A C 1
ATOM 957 O O . SER A 1 126 ? 19.752 -5.935 -18.780 1.00 92.38 126 SER A O 1
ATOM 959 N N . PHE A 1 127 ? 19.349 -6.631 -16.675 1.00 96.25 127 PHE A N 1
ATOM 960 C CA . PHE A 1 127 ? 18.126 -7.388 -16.913 1.00 96.25 127 PHE A CA 1
ATOM 961 C C . PHE A 1 127 ? 17.051 -6.815 -16.000 1.00 96.25 127 PHE A C 1
ATOM 963 O O . PHE A 1 127 ? 17.246 -6.796 -14.789 1.00 96.25 127 PHE A O 1
ATOM 970 N N . SER A 1 128 ? 15.917 -6.388 -16.542 1.00 87.81 128 SER A N 1
ATOM 971 C CA . SER A 1 128 ? 14.786 -5.915 -15.737 1.00 87.81 128 SER A CA 1
ATOM 972 C C . SER A 1 128 ? 13.469 -6.498 -16.232 1.00 87.81 128 SER A C 1
ATOM 974 O O . SER A 1 128 ? 13.395 -7.016 -17.348 1.00 87.81 128 SER A O 1
ATOM 976 N N . PHE A 1 129 ? 12.432 -6.459 -15.400 1.00 84.06 129 PHE A N 1
ATOM 977 C CA . PHE A 1 129 ? 11.128 -7.047 -15.723 1.00 84.06 129 PHE A CA 1
ATOM 978 C C . PHE A 1 129 ? 10.077 -5.988 -16.086 1.00 84.06 129 PHE A C 1
ATOM 980 O O . PHE A 1 129 ? 10.309 -4.785 -15.957 1.00 84.06 129 PHE A O 1
ATOM 987 N N . GLU A 1 130 ? 8.920 -6.436 -16.584 1.00 71.25 130 GLU A N 1
ATOM 988 C CA . GLU A 1 130 ? 7.714 -5.593 -16.660 1.00 71.25 130 GLU A CA 1
ATOM 989 C C . GLU A 1 130 ? 7.398 -4.991 -15.266 1.00 71.25 130 GLU A C 1
ATOM 991 O O . GLU A 1 130 ? 7.570 -5.677 -14.262 1.00 71.25 130 GLU A O 1
ATOM 996 N N . PRO A 1 131 ? 6.922 -3.738 -15.152 1.00 60.00 131 PRO A N 1
ATOM 997 C CA . PRO A 1 131 ? 6.552 -3.153 -13.858 1.00 60.00 131 PRO A CA 1
ATOM 998 C C . PRO A 1 131 ? 5.442 -3.937 -13.166 1.00 60.00 131 PRO A C 1
ATOM 1000 O O . PRO A 1 131 ? 4.564 -4.485 -13.835 1.00 60.00 131 PRO A O 1
ATOM 1003 N N . GLY A 1 132 ? 5.487 -3.984 -11.835 1.00 54.41 132 GLY A N 1
ATOM 1004 C CA . GLY A 1 132 ? 4.628 -4.856 -11.028 1.00 54.41 132 GLY A CA 1
ATOM 1005 C C . GLY A 1 132 ? 4.954 -6.352 -11.166 1.00 54.41 132 GLY A C 1
ATOM 1006 O O . GLY A 1 132 ? 4.394 -7.173 -10.443 1.00 54.41 132 GLY A O 1
ATOM 1007 N N . MET A 1 133 ? 5.885 -6.733 -12.053 1.00 69.00 133 MET A N 1
ATOM 1008 C CA . MET A 1 133 ? 6.452 -8.076 -12.096 1.00 69.00 133 MET A CA 1
ATOM 1009 C C . MET A 1 133 ? 7.770 -8.092 -11.330 1.00 69.00 133 MET A C 1
ATOM 1011 O O . MET A 1 133 ? 8.685 -7.313 -11.595 1.00 69.00 133 MET A O 1
ATOM 1015 N N . ALA A 1 134 ? 7.893 -9.065 -10.439 1.00 81.81 134 ALA A N 1
ATOM 1016 C CA . ALA A 1 134 ? 9.169 -9.479 -9.893 1.00 81.81 134 ALA A CA 1
ATOM 1017 C C . ALA A 1 134 ? 9.413 -10.957 -10.206 1.00 81.81 134 ALA A C 1
ATOM 1019 O O . ALA A 1 134 ? 8.504 -11.692 -10.605 1.00 81.81 134 ALA A O 1
ATOM 1020 N N . VAL A 1 135 ? 10.650 -11.404 -10.019 1.00 87.44 135 VAL A N 1
ATOM 1021 C CA . VAL A 1 135 ? 11.017 -12.819 -10.062 1.00 87.44 135 VAL A CA 1
ATOM 1022 C C . VAL A 1 135 ? 11.561 -13.258 -8.714 1.00 87.44 135 VAL A C 1
ATOM 1024 O O . VAL A 1 135 ? 12.238 -12.498 -8.026 1.00 87.44 135 VAL A O 1
ATOM 1027 N N . ASN A 1 136 ? 11.304 -14.511 -8.346 1.00 84.00 136 ASN A N 1
ATOM 1028 C CA . ASN A 1 136 ? 11.912 -15.120 -7.157 1.00 84.00 136 ASN A CA 1
ATOM 1029 C C . ASN A 1 136 ? 13.135 -16.002 -7.499 1.00 84.00 136 ASN A C 1
ATOM 1031 O O . ASN A 1 136 ? 13.888 -16.426 -6.616 1.00 84.00 136 ASN A O 1
ATOM 1035 N N . TYR A 1 137 ? 13.349 -16.251 -8.794 1.00 91.31 137 TYR A N 1
ATOM 1036 C CA . TYR A 1 137 ? 14.444 -17.025 -9.369 1.00 91.31 137 TYR A CA 1
ATOM 1037 C C . TYR A 1 137 ? 14.860 -16.422 -10.712 1.00 91.31 137 TYR A C 1
ATOM 1039 O O . TYR A 1 137 ? 14.006 -16.154 -11.558 1.00 91.31 137 TYR A O 1
ATOM 1047 N N . PHE A 1 138 ? 16.166 -16.307 -10.945 1.00 95.94 138 PHE A N 1
ATOM 1048 C CA . PHE A 1 138 ? 16.740 -16.020 -12.260 1.00 95.94 138 PHE A CA 1
ATOM 1049 C C . PHE A 1 138 ? 18.005 -16.850 -12.473 1.00 95.94 138 PHE A C 1
ATOM 1051 O O . PHE A 1 138 ? 18.804 -17.046 -11.554 1.00 95.94 138 PHE A O 1
ATOM 1058 N N . SER A 1 139 ? 18.214 -17.303 -13.703 1.00 96.81 139 SER A N 1
ATOM 1059 C CA . SER A 1 139 ? 19.446 -17.942 -14.143 1.00 96.81 139 SER A CA 1
ATOM 1060 C C . SER A 1 139 ? 19.805 -17.566 -15.574 1.00 96.81 139 SER A C 1
ATOM 1062 O O . SER A 1 139 ? 18.946 -17.239 -16.396 1.00 96.81 139 SER A O 1
ATOM 1064 N N . ILE A 1 140 ? 21.104 -17.609 -15.852 1.00 97.19 140 ILE A N 1
ATOM 1065 C CA . ILE A 1 140 ? 21.675 -17.319 -17.163 1.00 97.19 140 ILE A CA 1
ATOM 1066 C C . ILE A 1 140 ? 22.982 -18.086 -17.337 1.00 97.19 140 ILE A C 1
ATOM 1068 O O . ILE A 1 140 ? 23.775 -18.219 -16.399 1.00 97.19 140 ILE A O 1
ATOM 1072 N N . ARG A 1 141 ? 23.227 -18.590 -18.546 1.00 96.25 141 ARG A N 1
ATOM 1073 C CA . ARG A 1 141 ? 24.419 -19.373 -18.869 1.00 96.25 141 ARG A CA 1
ATOM 1074 C C . ARG A 1 141 ? 25.420 -18.562 -19.679 1.00 96.25 141 ARG A C 1
ATOM 1076 O O . ARG A 1 141 ? 25.075 -17.972 -20.698 1.00 96.25 141 ARG A O 1
ATOM 1083 N N . MET A 1 142 ? 26.671 -18.577 -19.234 1.00 96.88 142 MET A N 1
ATOM 1084 C CA . MET A 1 142 ? 27.826 -17.947 -19.867 1.00 96.88 142 MET A CA 1
ATOM 1085 C C . MET A 1 142 ? 28.694 -19.008 -20.556 1.00 96.88 142 MET A C 1
ATOM 1087 O O . MET A 1 142 ? 29.003 -20.046 -19.965 1.00 96.88 142 MET A O 1
ATOM 1091 N N . LEU A 1 143 ? 29.075 -18.743 -21.809 1.00 95.62 143 LEU A N 1
ATOM 1092 C CA . LEU A 1 143 ? 29.854 -19.639 -22.673 1.00 95.62 143 LEU A CA 1
ATOM 1093 C C . LEU A 1 143 ? 31.093 -18.937 -23.252 1.00 95.62 143 LEU A C 1
ATOM 1095 O O . LEU A 1 143 ? 30.973 -17.792 -23.680 1.00 95.62 143 LEU A O 1
ATOM 1099 N N . ASP A 1 144 ? 32.224 -19.650 -23.352 1.00 94.81 144 ASP A N 1
ATOM 1100 C CA . ASP A 1 144 ? 33.521 -19.157 -23.889 1.00 94.81 144 ASP A CA 1
ATOM 1101 C C . ASP A 1 144 ? 34.103 -17.977 -23.063 1.00 94.81 144 ASP A C 1
ATOM 1103 O O . ASP A 1 144 ? 34.443 -16.926 -23.595 1.00 94.81 144 ASP A O 1
ATOM 1107 N N . TYR A 1 145 ? 34.162 -18.112 -21.728 1.00 95.12 145 TYR A N 1
ATOM 1108 C CA . TYR A 1 145 ? 34.811 -17.135 -20.840 1.00 95.12 145 TYR A CA 1
ATOM 1109 C C . TYR A 1 145 ? 36.056 -17.723 -20.167 1.00 95.12 145 TYR A C 1
ATOM 1111 O O . TYR A 1 145 ? 35.995 -18.742 -19.480 1.00 95.12 145 TYR A O 1
ATOM 1119 N N . GLY A 1 146 ? 37.179 -17.012 -20.252 1.00 93.62 146 GLY A N 1
ATOM 1120 C CA . GLY A 1 146 ? 38.387 -17.258 -19.460 1.00 93.62 146 GLY A CA 1
ATOM 1121 C C . GLY A 1 146 ? 39.495 -18.015 -20.189 1.00 93.62 146 GLY A C 1
ATOM 1122 O O . GLY A 1 146 ? 40.568 -18.197 -19.610 1.00 93.62 146 GLY A O 1
ATOM 1123 N N . ASP A 1 147 ? 39.276 -18.417 -21.443 1.00 91.62 147 ASP A N 1
ATOM 1124 C CA . ASP A 1 147 ? 40.334 -18.908 -22.337 1.00 91.62 147 ASP A CA 1
ATOM 1125 C C . ASP A 1 147 ? 41.136 -17.774 -23.006 1.00 91.62 147 ASP A C 1
ATOM 1127 O O . ASP A 1 147 ? 42.202 -18.018 -23.590 1.00 91.62 147 ASP A O 1
ATOM 1131 N N . PHE A 1 148 ? 40.678 -16.528 -22.847 1.00 93.94 148 PHE A N 1
ATOM 1132 C CA . PHE A 1 148 ? 41.378 -15.324 -23.258 1.00 93.94 148 PHE A CA 1
ATOM 1133 C C . PHE A 1 148 ? 41.493 -14.316 -22.104 1.00 93.94 148 PHE A C 1
ATOM 1135 O O . PHE A 1 148 ? 40.561 -14.076 -21.338 1.00 93.94 148 PHE A O 1
ATOM 1142 N N . ASP A 1 149 ? 42.664 -13.686 -21.983 1.00 93.31 149 ASP A N 1
ATOM 1143 C CA . ASP A 1 149 ? 42.908 -12.638 -20.986 1.00 93.31 149 ASP A CA 1
ATOM 1144 C C . ASP A 1 149 ? 43.595 -11.419 -21.612 1.00 93.31 149 ASP A C 1
ATOM 1146 O O . ASP A 1 149 ? 44.819 -11.349 -21.770 1.00 93.31 149 ASP A O 1
ATOM 1150 N N . GLN A 1 150 ? 42.803 -10.400 -21.941 1.00 93.88 150 GLN A N 1
ATOM 1151 C CA . GLN A 1 150 ? 43.331 -9.166 -22.524 1.00 93.88 150 GLN A CA 1
ATOM 1152 C C . GLN A 1 150 ? 44.210 -8.346 -21.565 1.00 93.88 150 GLN A C 1
ATOM 1154 O O . GLN A 1 150 ? 44.983 -7.499 -22.025 1.00 93.88 150 GLN A O 1
ATOM 1159 N N . LEU A 1 151 ? 44.115 -8.576 -20.251 1.00 92.56 151 LEU A N 1
ATOM 1160 C CA . LEU A 1 151 ? 44.796 -7.784 -19.223 1.00 92.56 151 LEU A CA 1
ATOM 1161 C C . LEU A 1 151 ? 46.054 -8.459 -18.665 1.00 92.56 151 LEU A C 1
ATOM 1163 O O . LEU A 1 151 ? 46.929 -7.748 -18.169 1.00 92.56 151 LEU A O 1
ATOM 1167 N N . ASN A 1 152 ? 46.209 -9.774 -18.840 1.00 94.81 152 ASN A N 1
ATOM 1168 C CA . ASN A 1 152 ? 47.314 -10.579 -18.297 1.00 94.81 152 ASN A CA 1
ATOM 1169 C C . ASN A 1 152 ? 47.355 -10.500 -16.753 1.00 94.81 152 ASN A C 1
ATOM 1171 O O . ASN A 1 152 ? 48.391 -10.216 -16.143 1.00 94.81 152 ASN A O 1
ATOM 1175 N N . VAL A 1 153 ? 46.185 -10.696 -16.145 1.00 95.44 153 VAL A N 1
ATOM 1176 C CA . VAL A 1 153 ? 45.885 -10.684 -14.705 1.00 95.44 153 VAL A CA 1
ATOM 1177 C C . VAL A 1 153 ? 45.728 -12.112 -14.189 1.00 95.44 153 VAL A C 1
ATOM 1179 O O . VAL A 1 153 ? 45.546 -13.034 -14.967 1.00 95.44 153 VAL A O 1
ATOM 1182 N N . THR A 1 154 ? 45.833 -12.332 -12.877 1.00 95.12 154 THR A N 1
ATOM 1183 C CA . THR A 1 154 ? 45.859 -13.705 -12.322 1.00 95.12 154 THR A CA 1
ATOM 1184 C C . THR A 1 154 ? 44.627 -14.080 -11.509 1.00 95.12 154 THR A C 1
ATOM 1186 O O . THR A 1 154 ? 44.541 -15.208 -11.033 1.00 95.12 154 THR A O 1
ATOM 1189 N N . GLU A 1 155 ? 43.708 -13.145 -11.286 1.00 94.44 155 GLU A N 1
ATOM 1190 C CA . GLU A 1 155 ? 42.489 -13.325 -10.492 1.00 94.44 155 GLU A CA 1
ATOM 1191 C C . GLU A 1 155 ? 41.327 -12.698 -11.262 1.00 94.44 155 GLU A C 1
ATOM 1193 O O . GLU A 1 155 ? 41.429 -11.548 -11.698 1.00 94.44 155 GLU A O 1
ATOM 1198 N N . HIS A 1 156 ? 40.254 -13.470 -11.423 1.00 94.56 156 HIS A N 1
ATOM 1199 C CA . HIS A 1 156 ? 39.088 -13.148 -12.235 1.00 94.56 156 HIS A CA 1
ATOM 1200 C C . HIS A 1 156 ? 37.830 -13.488 -11.432 1.00 94.56 156 HIS A C 1
ATOM 1202 O O . HIS A 1 156 ? 37.721 -14.585 -10.879 1.00 94.56 156 HIS A O 1
ATOM 1208 N N . ALA A 1 157 ? 36.874 -12.568 -11.396 1.00 93.44 157 ALA A N 1
ATOM 1209 C CA . ALA A 1 157 ? 35.527 -12.814 -10.915 1.00 93.44 157 ALA A CA 1
ATOM 1210 C C . ALA A 1 157 ? 34.492 -12.185 -11.847 1.00 93.44 157 ALA A C 1
ATOM 1212 O O . ALA A 1 157 ? 34.703 -11.100 -12.393 1.00 93.44 157 ALA A O 1
ATOM 1213 N N . VAL A 1 158 ? 33.366 -12.873 -11.977 1.00 95.62 158 VAL A N 1
ATOM 1214 C CA . VAL A 1 158 ? 32.136 -12.364 -12.580 1.00 95.62 158 VAL A CA 1
ATOM 1215 C C . VAL A 1 158 ? 31.033 -12.577 -11.555 1.00 95.62 158 VAL A C 1
ATOM 1217 O O . VAL A 1 158 ? 30.930 -13.658 -10.974 1.00 95.62 158 VAL A O 1
ATOM 1220 N N . LEU A 1 159 ? 30.259 -11.534 -11.303 1.00 94.19 159 LEU A N 1
ATOM 1221 C CA . LEU A 1 159 ? 29.231 -11.471 -10.279 1.00 94.19 159 LEU A CA 1
ATOM 1222 C C . LEU A 1 159 ? 27.909 -11.109 -10.955 1.00 94.19 159 LEU A C 1
ATOM 1224 O O . LEU A 1 159 ? 27.840 -10.086 -11.630 1.00 94.19 159 LEU A O 1
ATOM 1228 N N . LEU A 1 160 ? 26.883 -11.936 -10.773 1.00 96.75 160 LEU A N 1
ATOM 1229 C CA . LEU A 1 160 ? 25.502 -11.564 -11.063 1.00 96.75 160 LEU A CA 1
ATOM 1230 C C . LEU A 1 160 ? 24.883 -11.074 -9.753 1.00 96.75 160 LEU A C 1
ATOM 1232 O O . LEU A 1 160 ? 24.782 -11.853 -8.805 1.00 96.75 160 LEU A O 1
ATOM 1236 N N . GLU A 1 161 ? 24.493 -9.806 -9.690 1.00 90.81 161 GLU A N 1
ATOM 1237 C CA . GLU A 1 161 ? 23.778 -9.221 -8.551 1.00 90.81 161 GLU A CA 1
ATOM 1238 C C . GLU A 1 161 ? 22.306 -9.027 -8.899 1.00 90.81 161 GLU A C 1
ATOM 1240 O O . GLU A 1 161 ? 21.986 -8.617 -10.010 1.00 90.81 161 GLU A O 1
ATOM 1245 N N . ALA A 1 162 ? 21.422 -9.329 -7.949 1.00 85.75 162 ALA A N 1
ATOM 1246 C CA . ALA A 1 162 ? 19.980 -9.170 -8.068 1.00 85.75 162 ALA A CA 1
ATOM 1247 C C . ALA A 1 162 ? 19.474 -8.151 -7.045 1.00 85.75 162 ALA A C 1
ATOM 1249 O O . ALA A 1 162 ? 19.799 -8.240 -5.855 1.00 85.75 162 ALA A O 1
ATOM 1250 N N . TYR A 1 163 ? 18.665 -7.213 -7.518 1.00 73.31 163 TYR A N 1
ATOM 1251 C CA . TYR A 1 163 ? 18.134 -6.079 -6.778 1.00 73.31 163 TYR A CA 1
ATOM 1252 C C . TYR A 1 163 ? 16.604 -6.135 -6.743 1.00 73.31 163 TYR A C 1
ATOM 1254 O O . TYR A 1 163 ? 15.973 -6.596 -7.697 1.00 73.31 163 TYR A O 1
ATOM 1262 N N . ASN A 1 164 ? 16.015 -5.678 -5.638 1.00 67.62 164 ASN A N 1
ATOM 1263 C CA . ASN A 1 164 ? 14.566 -5.509 -5.519 1.00 67.62 164 ASN A CA 1
ATOM 1264 C C . ASN A 1 164 ? 14.101 -4.093 -5.900 1.00 67.62 164 ASN A C 1
ATOM 1266 O O . ASN A 1 164 ? 14.917 -3.232 -6.225 1.00 67.62 164 ASN A O 1
ATOM 1270 N N . THR A 1 165 ? 12.791 -3.840 -5.803 1.00 61.09 165 THR A N 1
ATOM 1271 C CA . THR A 1 165 ? 12.153 -2.521 -6.010 1.00 61.09 165 THR A CA 1
ATOM 1272 C C . THR A 1 165 ? 12.850 -1.379 -5.263 1.00 61.09 165 THR A C 1
ATOM 1274 O O . THR A 1 165 ? 13.006 -0.291 -5.804 1.00 61.09 165 THR A O 1
ATOM 1277 N N . LEU A 1 166 ? 13.350 -1.639 -4.051 1.00 50.22 166 LEU A N 1
ATOM 1278 C CA . LEU A 1 166 ? 14.062 -0.667 -3.213 1.00 50.22 166 LEU A CA 1
ATOM 1279 C C . LEU A 1 166 ? 15.540 -0.457 -3.612 1.00 50.22 166 LEU A C 1
ATOM 1281 O O . LEU A 1 166 ? 16.284 0.212 -2.891 1.00 50.22 166 LEU A O 1
ATOM 1285 N N . GLY A 1 167 ? 16.011 -1.071 -4.703 1.00 53.81 167 GLY A N 1
ATOM 1286 C CA . GLY A 1 167 ? 17.414 -1.046 -5.127 1.00 53.81 167 GLY A CA 1
ATOM 1287 C C . GLY A 1 167 ? 18.366 -1.776 -4.169 1.00 53.81 167 GLY A C 1
ATOM 1288 O O . GLY A 1 167 ? 19.577 -1.544 -4.192 1.00 53.81 167 GLY A O 1
ATOM 1289 N N . VAL A 1 168 ? 17.849 -2.643 -3.292 1.00 65.38 168 VAL A N 1
ATOM 1290 C CA . VAL A 1 168 ? 18.649 -3.406 -2.325 1.00 65.38 168 VAL A CA 1
ATOM 1291 C C . VAL A 1 168 ? 19.077 -4.726 -2.955 1.00 65.38 168 VAL A C 1
ATOM 1293 O O . VAL A 1 168 ? 18.250 -5.456 -3.496 1.00 65.38 168 VAL A O 1
ATOM 1296 N N . ASN A 1 169 ? 20.367 -5.066 -2.852 1.00 80.88 169 ASN A N 1
ATOM 1297 C CA . ASN A 1 169 ? 20.857 -6.382 -3.258 1.00 80.88 169 ASN A CA 1
ATOM 1298 C C . ASN A 1 169 ? 20.208 -7.476 -2.387 1.00 80.88 169 ASN A C 1
ATOM 1300 O O . ASN A 1 169 ? 20.459 -7.541 -1.181 1.00 80.88 169 ASN A O 1
ATOM 1304 N N . VAL A 1 170 ? 19.376 -8.321 -2.999 1.00 70.38 170 VAL A N 1
ATOM 1305 C CA . VAL A 1 170 ? 18.657 -9.423 -2.332 1.00 70.38 170 VAL A CA 1
ATOM 1306 C C . VAL A 1 170 ? 19.309 -10.784 -2.566 1.00 70.38 170 VAL A C 1
ATOM 1308 O O . VAL A 1 170 ? 19.152 -11.688 -1.745 1.00 70.38 170 VAL A O 1
ATOM 1311 N N . ALA A 1 171 ? 20.063 -10.934 -3.657 1.00 86.12 171 ALA A N 1
ATOM 1312 C CA . ALA A 1 171 ? 20.824 -12.138 -3.968 1.00 86.12 171 ALA A CA 1
ATOM 1313 C C . ALA A 1 171 ? 22.029 -11.828 -4.871 1.00 86.12 171 ALA A C 1
ATOM 1315 O O . ALA A 1 171 ? 22.073 -10.814 -5.571 1.00 86.12 171 ALA A O 1
ATOM 1316 N N . SER A 1 172 ? 23.007 -12.731 -4.885 1.00 87.06 172 SER A N 1
ATOM 1317 C CA . SER A 1 172 ? 24.086 -12.721 -5.871 1.00 87.06 172 SER A CA 1
ATOM 1318 C C . SER A 1 172 ? 24.687 -14.110 -6.079 1.00 87.06 172 SER A C 1
ATOM 1320 O O . SER A 1 172 ? 24.620 -14.966 -5.195 1.00 87.06 172 SER A O 1
ATOM 1322 N N . ASP A 1 173 ? 25.277 -14.328 -7.254 1.00 94.38 173 ASP A N 1
ATOM 1323 C CA . ASP A 1 173 ? 26.042 -15.532 -7.588 1.00 94.38 173 ASP A CA 1
ATOM 1324 C C . ASP A 1 173 ? 27.372 -15.148 -8.250 1.00 94.38 173 ASP A C 1
ATOM 1326 O O . ASP A 1 173 ? 27.450 -14.181 -9.009 1.00 94.38 173 ASP A O 1
ATOM 1330 N N . THR A 1 174 ? 28.449 -15.865 -7.923 1.00 93.62 174 THR A N 1
ATOM 1331 C CA . THR A 1 174 ? 29.825 -15.483 -8.273 1.00 93.62 174 THR A CA 1
ATOM 1332 C C . THR A 1 174 ? 30.595 -16.630 -8.912 1.00 93.62 174 THR A C 1
ATOM 1334 O O . THR A 1 174 ? 30.921 -17.628 -8.267 1.00 93.62 174 THR A O 1
ATOM 1337 N N . MET A 1 175 ? 31.039 -16.413 -10.145 1.00 95.44 175 MET A N 1
ATOM 1338 C CA . MET A 1 175 ? 32.115 -17.187 -10.747 1.00 95.44 175 MET A CA 1
ATOM 1339 C C . MET A 1 175 ? 33.462 -16.591 -10.318 1.00 95.44 175 MET A C 1
ATOM 1341 O O . MET A 1 175 ? 33.704 -15.409 -10.540 1.00 95.44 175 MET A O 1
ATOM 1345 N N . PHE A 1 176 ? 34.368 -17.398 -9.756 1.00 94.06 176 PHE A N 1
ATOM 1346 C CA . PHE A 1 176 ? 35.742 -16.985 -9.431 1.00 94.06 176 PHE A CA 1
ATOM 1347 C C . PHE A 1 176 ? 36.766 -18.007 -9.930 1.00 94.06 176 PHE A C 1
ATOM 1349 O O . PHE A 1 176 ? 36.631 -19.205 -9.671 1.00 94.06 176 PHE A O 1
ATOM 1356 N N . PHE A 1 177 ? 37.833 -17.537 -10.580 1.00 94.44 177 PHE A N 1
ATOM 1357 C CA . PHE A 1 177 ? 38.974 -18.370 -10.957 1.00 94.44 177 PHE A CA 1
ATOM 1358 C C . PHE A 1 177 ? 40.293 -17.586 -11.011 1.00 94.44 177 PHE A C 1
ATOM 1360 O O . PHE A 1 177 ? 40.331 -16.355 -11.030 1.00 94.44 177 PHE A O 1
ATOM 1367 N N . THR A 1 178 ? 41.406 -18.319 -11.040 1.00 95.50 178 THR A N 1
ATOM 1368 C CA . THR A 1 178 ? 42.756 -17.768 -11.231 1.00 95.50 178 THR A CA 1
ATOM 1369 C C . THR A 1 178 ? 43.377 -18.277 -12.524 1.00 95.50 178 THR A C 1
ATOM 1371 O O . THR A 1 178 ? 43.128 -19.426 -12.888 1.00 95.50 178 THR A O 1
ATOM 1374 N N . SER A 1 179 ? 44.254 -17.487 -13.143 1.00 95.94 179 SER A N 1
ATOM 1375 C CA . SER A 1 179 ? 45.020 -17.854 -14.346 1.00 95.94 179 SER A CA 1
ATOM 1376 C C . SER A 1 179 ? 46.539 -17.687 -14.149 1.00 95.94 179 SER A C 1
ATOM 1378 O O . SER A 1 179 ? 47.004 -17.187 -13.119 1.00 95.94 179 SER A O 1
ATOM 1380 N N . ASP A 1 180 ? 47.328 -18.082 -15.152 1.00 94.50 180 ASP A N 1
ATOM 1381 C CA . ASP A 1 180 ? 48.775 -17.836 -15.234 1.00 94.50 180 ASP A CA 1
ATOM 1382 C C . ASP A 1 180 ? 49.156 -16.407 -15.695 1.00 94.50 180 ASP A C 1
ATOM 1384 O O . ASP A 1 180 ? 50.348 -16.097 -15.824 1.00 94.50 180 ASP A O 1
ATOM 1388 N N . GLY A 1 181 ? 48.171 -15.528 -15.923 1.00 93.06 181 GLY A N 1
ATOM 1389 C CA . GLY A 1 181 ? 48.376 -14.163 -16.405 1.00 93.06 181 GLY A CA 1
ATOM 1390 C C . GLY A 1 181 ? 49.015 -14.108 -17.793 1.00 93.06 181 GLY A C 1
ATOM 1391 O O . GLY A 1 181 ? 49.896 -13.278 -18.036 1.00 93.06 181 GLY A O 1
ATOM 1392 N N . GLN A 1 182 ? 48.658 -15.031 -18.688 1.00 93.81 182 GLN A N 1
ATOM 1393 C CA . GLN A 1 182 ? 48.978 -14.977 -20.115 1.00 93.81 182 GLN A CA 1
ATOM 1394 C C . GLN A 1 182 ? 47.712 -14.727 -20.936 1.00 93.81 182 GLN A C 1
ATOM 1396 O O . GLN A 1 182 ? 46.647 -15.211 -20.595 1.00 93.81 182 GLN A O 1
ATOM 1401 N N . THR A 1 183 ? 47.853 -14.076 -22.095 1.00 92.56 183 THR A N 1
ATOM 1402 C CA . THR A 1 183 ? 46.727 -13.759 -22.999 1.00 92.56 183 THR A CA 1
ATOM 1403 C C . THR A 1 183 ? 45.941 -14.978 -23.501 1.00 92.56 183 THR A C 1
ATOM 1405 O O . THR A 1 183 ? 44.803 -14.841 -23.928 1.00 92.56 183 THR A O 1
ATOM 1408 N N . LEU A 1 184 ? 46.568 -16.155 -23.474 1.00 92.75 184 LEU A N 1
ATOM 1409 C CA . LEU A 1 184 ? 45.958 -17.458 -23.731 1.00 92.75 184 LEU A CA 1
ATOM 1410 C C . LEU A 1 184 ? 46.379 -18.369 -22.566 1.00 92.75 184 LEU A C 1
ATOM 1412 O O . LEU A 1 184 ? 47.406 -19.055 -22.698 1.00 92.75 184 LEU A O 1
ATOM 1416 N N . PRO A 1 185 ? 45.698 -18.288 -21.409 1.00 91.19 185 PRO A N 1
ATOM 1417 C CA . PRO A 1 185 ? 46.148 -18.910 -20.174 1.00 91.19 185 PRO A CA 1
ATOM 1418 C C . PRO A 1 185 ? 46.066 -20.436 -20.245 1.00 91.19 185 PRO A C 1
ATOM 1420 O O . PRO A 1 185 ? 45.110 -21.002 -20.770 1.00 91.19 185 PRO A O 1
ATOM 1423 N N . ARG A 1 186 ? 47.095 -21.124 -19.735 1.00 93.19 186 ARG A N 1
ATOM 1424 C CA . ARG A 1 186 ? 47.231 -22.598 -19.825 1.00 93.19 186 ARG A CA 1
ATOM 1425 C C . ARG A 1 186 ? 47.314 -23.302 -18.477 1.00 93.19 186 ARG A C 1
ATOM 1427 O O . ARG A 1 186 ? 47.510 -24.516 -18.423 1.00 93.19 186 ARG A O 1
ATOM 1434 N N . ASP A 1 187 ? 47.216 -22.539 -17.402 1.00 91.69 187 ASP A N 1
ATOM 1435 C CA . ASP A 1 187 ? 47.202 -23.014 -16.027 1.00 91.69 187 ASP A CA 1
ATOM 1436 C C . ASP A 1 187 ? 46.329 -22.064 -15.198 1.00 91.69 187 ASP A C 1
ATOM 1438 O O . ASP A 1 187 ? 46.190 -20.882 -15.529 1.00 91.69 187 ASP A O 1
ATOM 1442 N N . GLY A 1 188 ? 45.723 -22.583 -14.137 1.00 91.44 188 GLY A N 1
ATOM 1443 C CA . GLY A 1 188 ? 44.690 -21.875 -13.394 1.00 91.44 188 GLY A CA 1
ATOM 1444 C C . GLY A 1 188 ? 43.972 -22.748 -12.369 1.00 91.44 188 GLY A C 1
ATOM 1445 O O . GLY A 1 188 ? 44.203 -23.954 -12.274 1.00 91.44 188 GLY A O 1
ATOM 1446 N N . SER A 1 189 ? 43.064 -22.152 -11.592 1.00 92.06 189 SER A N 1
ATOM 1447 C CA . SER A 1 189 ? 42.291 -22.887 -10.572 1.00 92.06 189 SER A CA 1
ATOM 1448 C C . SER A 1 189 ? 41.381 -23.959 -11.178 1.00 92.06 189 SER A C 1
ATOM 1450 O O . SER A 1 189 ? 41.090 -24.958 -10.523 1.00 92.06 189 SER A O 1
ATOM 1452 N N . SER A 1 190 ? 40.984 -23.762 -12.438 1.00 89.69 190 SER A N 1
ATOM 1453 C CA . SER A 1 190 ? 40.137 -24.660 -13.230 1.00 89.69 190 SER A CA 1
ATOM 1454 C C . SER A 1 190 ? 40.943 -25.517 -14.225 1.00 89.69 190 SER A C 1
ATOM 1456 O O . SER A 1 190 ? 40.367 -26.115 -15.130 1.00 89.69 190 SER A O 1
ATOM 1458 N N . GLY A 1 191 ? 42.273 -25.600 -14.083 1.00 92.69 191 GLY A N 1
ATOM 1459 C CA . GLY A 1 191 ? 43.153 -26.378 -14.965 1.00 92.69 191 GLY A CA 1
ATOM 1460 C C . GLY A 1 191 ? 43.649 -25.605 -16.195 1.00 92.69 191 GLY A C 1
ATOM 1461 O O . GLY A 1 191 ? 43.965 -24.424 -16.097 1.00 92.69 191 GLY A O 1
ATOM 1462 N N . ASP A 1 192 ? 43.762 -26.287 -17.342 1.00 94.19 192 ASP A N 1
ATOM 1463 C CA . ASP A 1 192 ? 44.133 -25.657 -18.621 1.00 94.19 192 ASP A CA 1
ATOM 1464 C C . ASP A 1 192 ? 42.938 -24.838 -19.123 1.00 94.19 192 ASP A C 1
ATOM 1466 O O . ASP A 1 192 ? 41.946 -25.402 -19.589 1.00 94.19 192 ASP A O 1
ATOM 1470 N N . LEU A 1 193 ? 43.017 -23.513 -18.984 1.00 92.81 193 LEU A N 1
ATOM 1471 C CA . LEU A 1 193 ? 41.916 -22.603 -19.301 1.00 92.81 193 LEU A CA 1
ATOM 1472 C C . LEU A 1 193 ? 41.590 -22.551 -20.803 1.00 92.81 193 LEU A C 1
ATOM 1474 O O . LEU A 1 193 ? 40.468 -22.216 -21.146 1.00 92.81 193 LEU A O 1
ATOM 1478 N N . LEU A 1 194 ? 42.462 -23.030 -21.700 1.00 91.69 194 LEU A N 1
ATOM 1479 C CA . LEU A 1 194 ? 42.087 -23.278 -23.106 1.00 91.69 194 LEU A CA 1
ATOM 1480 C C . LEU A 1 194 ? 41.171 -24.502 -23.307 1.00 91.69 194 LEU A C 1
ATOM 1482 O O . LEU A 1 194 ? 40.852 -24.851 -24.444 1.00 91.69 194 LEU A O 1
ATOM 1486 N N . ILE A 1 195 ? 40.823 -25.197 -22.223 1.00 91.56 195 ILE A N 1
ATOM 1487 C CA . ILE A 1 195 ? 39.861 -26.303 -22.183 1.00 91.56 195 ILE A CA 1
ATOM 1488 C C . ILE A 1 195 ? 38.702 -25.927 -21.255 1.00 91.56 195 ILE A C 1
ATOM 1490 O O . ILE A 1 195 ? 37.548 -26.038 -21.642 1.00 91.56 195 ILE A O 1
ATOM 1494 N N . SER A 1 196 ? 38.990 -25.458 -20.037 1.00 94.44 196 SER A N 1
ATOM 1495 C CA . SER A 1 196 ? 37.949 -25.107 -19.059 1.00 94.44 196 SER A CA 1
ATOM 1496 C C . SER A 1 196 ? 37.372 -23.696 -19.210 1.00 94.44 196 SER A C 1
ATOM 1498 O O . SER A 1 196 ? 36.376 -23.391 -18.560 1.00 94.44 196 SER A O 1
ATOM 1500 N N . GLY A 1 197 ? 37.958 -22.857 -20.068 1.00 92.06 197 GLY A N 1
ATOM 1501 C CA . GLY A 1 197 ? 37.398 -21.591 -20.555 1.00 92.06 197 GLY A CA 1
ATOM 1502 C C . GLY A 1 197 ? 36.656 -21.706 -21.894 1.00 92.06 197 GLY A C 1
ATOM 1503 O O . GLY A 1 197 ? 35.890 -20.815 -22.227 1.00 92.06 197 GLY A O 1
ATOM 1504 N N . ASP A 1 198 ? 36.802 -22.827 -22.611 1.00 93.44 198 ASP A N 1
ATOM 1505 C CA . ASP A 1 198 ? 36.258 -23.040 -23.960 1.00 93.44 198 ASP A CA 1
ATOM 1506 C C . ASP A 1 198 ? 34.859 -23.692 -23.944 1.00 93.44 198 ASP A C 1
ATOM 1508 O O . ASP A 1 198 ? 34.650 -24.748 -23.343 1.00 93.44 198 ASP A O 1
ATOM 1512 N N . ALA A 1 199 ? 33.905 -23.121 -24.678 1.00 91.75 199 ALA A N 1
ATOM 1513 C CA . ALA A 1 199 ? 32.480 -23.454 -24.640 1.00 91.75 199 ALA A CA 1
ATOM 1514 C C . ALA A 1 199 ? 32.121 -24.906 -24.989 1.00 91.75 199 ALA A C 1
ATOM 1516 O O . ALA A 1 199 ? 31.074 -25.391 -24.558 1.00 91.75 199 ALA A O 1
ATOM 1517 N N . THR A 1 200 ? 32.943 -25.616 -25.775 1.00 90.88 200 THR A N 1
ATOM 1518 C CA . THR A 1 200 ? 32.659 -27.022 -26.130 1.00 90.88 200 THR A CA 1
ATOM 1519 C C . THR A 1 200 ? 33.414 -28.046 -25.298 1.00 90.88 200 THR A C 1
ATOM 1521 O O . THR A 1 200 ? 33.062 -29.229 -25.343 1.00 90.88 200 THR A O 1
ATOM 1524 N N . SER A 1 201 ? 34.435 -27.628 -24.547 1.00 91.19 201 SER A N 1
ATOM 1525 C CA . SER A 1 201 ? 35.242 -28.529 -23.720 1.00 91.19 201 SER A CA 1
ATOM 1526 C C . SER A 1 201 ? 35.176 -28.263 -22.213 1.00 91.19 201 SER A C 1
ATOM 1528 O O . SER A 1 201 ? 35.543 -29.157 -21.445 1.00 91.19 201 SER A O 1
ATOM 1530 N N . ALA A 1 202 ? 34.613 -27.130 -21.790 1.00 93.00 202 ALA A N 1
ATOM 1531 C CA . ALA A 1 202 ? 34.338 -26.809 -20.397 1.00 93.00 202 ALA A CA 1
ATOM 1532 C C . ALA A 1 202 ? 33.166 -27.631 -19.821 1.00 93.00 202 ALA A C 1
ATOM 1534 O O . ALA A 1 202 ? 32.067 -27.705 -20.383 1.00 93.00 202 ALA A O 1
ATOM 1535 N N . GLU A 1 203 ? 33.387 -28.234 -18.652 1.00 93.00 203 GLU A N 1
ATOM 1536 C CA . GLU A 1 203 ? 32.317 -28.860 -17.862 1.00 93.00 203 GLU A CA 1
ATOM 1537 C C . GLU A 1 203 ? 31.440 -27.783 -17.198 1.00 93.00 203 GLU A C 1
ATOM 1539 O O . GLU A 1 203 ? 31.904 -26.676 -16.930 1.00 93.00 203 GLU A O 1
ATOM 1544 N N . VAL A 1 204 ? 30.174 -28.097 -16.901 1.00 90.50 204 VAL A N 1
ATOM 1545 C CA . VAL A 1 204 ? 29.253 -27.141 -16.257 1.00 90.50 204 VAL A CA 1
ATOM 1546 C C . VAL A 1 204 ? 29.813 -26.677 -14.906 1.00 90.50 204 VAL A C 1
ATOM 1548 O O . VAL A 1 204 ? 30.181 -27.500 -14.065 1.00 90.50 204 VAL A O 1
ATOM 1551 N N . GLY A 1 205 ? 29.869 -25.359 -14.704 1.00 89.38 205 GLY A N 1
ATOM 1552 C CA . GLY A 1 205 ? 30.481 -24.710 -13.539 1.00 89.38 205 GLY A CA 1
ATOM 1553 C C . GLY A 1 205 ? 31.968 -24.365 -13.712 1.00 89.38 205 GLY A C 1
ATOM 1554 O O . GLY A 1 205 ? 32.580 -23.834 -12.787 1.00 89.38 205 GLY A O 1
ATOM 1555 N N . GLN A 1 206 ? 32.562 -24.646 -14.875 1.00 95.00 206 GLN A N 1
ATOM 1556 C CA . GLN A 1 206 ? 33.866 -24.107 -15.278 1.00 95.00 206 GLN A CA 1
ATOM 1557 C C . GLN A 1 206 ? 33.688 -22.782 -16.047 1.00 95.00 206 GLN A C 1
ATOM 1559 O O . GLN A 1 206 ? 32.596 -22.542 -16.561 1.00 95.00 206 GLN A O 1
ATOM 1564 N N . PRO A 1 207 ? 34.727 -21.929 -16.157 1.00 93.75 207 PRO A N 1
ATOM 1565 C CA . PRO A 1 207 ? 34.603 -20.604 -16.771 1.00 93.75 207 PRO A CA 1
ATOM 1566 C C . PRO A 1 207 ? 33.956 -20.570 -18.164 1.00 93.75 207 PRO A C 1
ATOM 1568 O O . PRO A 1 207 ? 33.080 -19.749 -18.413 1.00 93.75 207 PRO A O 1
ATOM 1571 N N . GLY A 1 208 ? 34.288 -21.527 -19.031 1.00 94.00 208 GLY A N 1
ATOM 1572 C CA . GLY A 1 208 ? 33.737 -21.622 -20.383 1.00 94.00 208 GLY A CA 1
ATOM 1573 C C . GLY A 1 208 ? 32.297 -22.102 -20.475 1.00 94.00 208 GLY A C 1
ATOM 1574 O O . GLY A 1 208 ? 31.754 -22.166 -21.574 1.00 94.00 208 GLY A O 1
ATOM 1575 N N . ASN A 1 209 ? 31.701 -22.506 -19.355 1.00 95.19 209 ASN A N 1
ATOM 1576 C CA . ASN A 1 209 ? 30.384 -23.120 -19.288 1.00 95.19 209 ASN A CA 1
ATOM 1577 C C . ASN A 1 209 ? 29.796 -22.942 -17.879 1.00 95.19 209 ASN A C 1
ATOM 1579 O O . ASN A 1 209 ? 29.570 -23.909 -17.144 1.00 95.19 209 ASN A O 1
ATOM 1583 N N . PHE A 1 210 ? 29.601 -21.689 -17.473 1.00 96.44 210 PHE A N 1
ATOM 1584 C CA . PHE A 1 210 ? 29.106 -21.337 -16.144 1.00 96.44 210 PHE A CA 1
ATOM 1585 C C . PHE A 1 210 ? 27.613 -21.001 -16.195 1.00 96.44 210 PHE A C 1
ATOM 1587 O O . PHE A 1 210 ? 27.159 -20.342 -17.125 1.00 96.44 210 PHE A O 1
ATOM 1594 N N . VAL A 1 211 ? 26.843 -21.431 -15.195 1.00 95.88 211 VAL A N 1
ATOM 1595 C CA . VAL A 1 211 ? 25.436 -21.037 -15.030 1.00 95.88 211 VAL A CA 1
ATOM 1596 C C . VAL A 1 211 ? 25.349 -20.222 -13.754 1.00 95.88 211 VAL A C 1
ATOM 1598 O O . VAL A 1 211 ? 25.602 -20.763 -12.680 1.00 95.88 211 VAL A O 1
ATOM 1601 N N . PHE A 1 212 ? 25.002 -18.945 -13.884 1.00 96.69 212 PHE A N 1
ATOM 1602 C CA . PHE A 1 212 ? 24.650 -18.109 -12.744 1.00 96.69 212 PHE A CA 1
ATOM 1603 C C . PHE A 1 212 ? 23.215 -18.421 -12.339 1.00 96.69 212 PHE A C 1
ATOM 1605 O O . PHE A 1 212 ? 22.351 -18.539 -13.209 1.00 96.69 212 PHE A O 1
ATOM 1612 N N . SER A 1 213 ? 22.951 -18.541 -11.042 1.00 94.00 213 SER A N 1
ATOM 1613 C CA . SER A 1 213 ? 21.606 -18.767 -10.516 1.00 94.00 213 SER A CA 1
ATOM 1614 C C . SER A 1 213 ? 21.411 -18.018 -9.205 1.00 94.00 213 SER A C 1
ATOM 1616 O O . SER A 1 213 ? 22.062 -18.315 -8.206 1.00 94.00 213 SER A O 1
ATOM 1618 N N . VAL A 1 214 ? 20.456 -17.092 -9.186 1.00 88.88 214 VAL A N 1
ATOM 1619 C CA . VAL A 1 214 ? 20.082 -16.319 -7.997 1.00 88.88 214 VAL A CA 1
ATOM 1620 C C . VAL A 1 214 ? 18.661 -16.656 -7.557 1.00 88.88 214 VAL A C 1
ATOM 1622 O O . VAL A 1 214 ? 17.783 -16.923 -8.379 1.00 88.88 214 VAL A O 1
ATOM 1625 N N . VAL A 1 215 ? 18.452 -16.659 -6.241 1.00 85.12 215 VAL A N 1
ATOM 1626 C CA . VAL A 1 215 ? 17.159 -16.892 -5.587 1.00 85.12 215 VAL A CA 1
ATOM 1627 C C . VAL A 1 215 ? 17.009 -15.844 -4.495 1.00 85.12 215 VAL A C 1
ATOM 1629 O O . VAL A 1 215 ? 17.852 -15.769 -3.602 1.00 85.12 215 VAL A O 1
ATOM 1632 N N . GLY A 1 216 ? 15.953 -15.045 -4.565 1.00 74.69 216 GLY A N 1
ATOM 1633 C CA . GLY A 1 216 ? 15.684 -13.947 -3.639 1.00 74.69 216 GLY A CA 1
ATOM 1634 C C . GLY A 1 216 ? 14.280 -13.394 -3.881 1.00 74.69 216 GLY A C 1
ATOM 1635 O O . GLY A 1 216 ? 13.777 -13.552 -4.987 1.00 74.69 216 GLY A O 1
ATOM 1636 N N . PRO A 1 217 ? 13.617 -12.807 -2.875 1.00 71.81 217 PRO A N 1
ATOM 1637 C CA . PRO A 1 217 ? 12.279 -12.245 -3.044 1.00 71.81 217 PRO A CA 1
ATOM 1638 C C . PRO A 1 217 ? 12.320 -10.967 -3.890 1.00 71.81 217 PRO A C 1
ATOM 1640 O O . PRO A 1 217 ? 13.288 -10.210 -3.799 1.00 71.81 217 PRO A O 1
ATOM 1643 N N . GLN A 1 218 ? 11.245 -10.697 -4.634 1.00 72.94 218 GLN A N 1
ATOM 1644 C CA . GLN A 1 218 ? 10.994 -9.418 -5.299 1.00 72.94 218 GLN A CA 1
ATOM 1645 C C . GLN A 1 218 ? 12.131 -8.918 -6.214 1.00 72.94 218 GLN A C 1
ATOM 1647 O O . GLN A 1 218 ? 12.387 -7.717 -6.261 1.00 72.94 218 GLN A O 1
ATOM 1652 N N . ILE A 1 219 ? 12.834 -9.795 -6.944 1.00 83.44 219 ILE A N 1
ATOM 1653 C CA . ILE A 1 219 ? 13.899 -9.358 -7.864 1.00 83.44 219 ILE A CA 1
ATOM 1654 C C . ILE A 1 219 ? 13.268 -8.627 -9.056 1.00 83.44 219 ILE A C 1
ATOM 1656 O O . ILE A 1 219 ? 12.510 -9.226 -9.820 1.00 83.44 219 ILE A O 1
ATOM 1660 N N . THR A 1 220 ? 13.618 -7.356 -9.243 1.00 81.94 220 THR A N 1
ATOM 1661 C CA . THR A 1 220 ? 13.134 -6.502 -10.343 1.00 81.94 220 THR A CA 1
ATOM 1662 C C . THR A 1 220 ? 14.239 -6.094 -11.317 1.00 81.94 220 THR A C 1
ATOM 1664 O O . THR A 1 220 ? 13.950 -5.840 -12.488 1.00 81.94 220 THR A O 1
ATOM 1667 N N . GLU A 1 221 ? 15.500 -6.092 -10.873 1.00 90.06 221 GLU A N 1
ATOM 1668 C CA . GLU A 1 221 ? 16.678 -5.847 -11.709 1.00 90.06 221 GLU A CA 1
ATOM 1669 C C . GLU A 1 221 ? 17.809 -6.840 -11.388 1.00 90.06 221 GLU A C 1
ATOM 1671 O O . GLU A 1 221 ? 18.007 -7.232 -10.237 1.00 90.06 221 GLU A O 1
ATOM 1676 N N . LEU A 1 222 ? 18.596 -7.220 -12.398 1.00 97.25 222 LEU A N 1
ATOM 1677 C CA . LEU A 1 222 ? 19.882 -7.889 -12.231 1.00 97.25 222 LEU A CA 1
ATOM 1678 C C . LEU A 1 222 ? 20.979 -7.223 -13.059 1.00 97.25 222 LEU A C 1
ATOM 1680 O O . LEU A 1 222 ? 20.746 -6.843 -14.203 1.00 97.25 222 LEU A O 1
ATOM 1684 N N . GLN A 1 223 ? 22.198 -7.168 -12.523 1.00 94.50 223 GLN A N 1
ATOM 1685 C CA . GLN A 1 223 ? 23.366 -6.589 -13.195 1.00 94.50 223 GLN A CA 1
ATOM 1686 C C . GLN A 1 223 ? 24.556 -7.557 -13.176 1.00 94.50 223 GLN A C 1
ATOM 1688 O O . GLN A 1 223 ? 24.778 -8.271 -12.193 1.00 94.50 223 GLN A O 1
ATOM 1693 N N . ILE A 1 224 ? 25.341 -7.578 -14.261 1.00 95.12 224 ILE A N 1
ATOM 1694 C CA . ILE A 1 224 ? 26.600 -8.339 -14.332 1.00 95.12 224 ILE A CA 1
ATOM 1695 C C . ILE A 1 224 ? 27.793 -7.414 -14.067 1.00 95.12 224 ILE A C 1
ATOM 1697 O O . ILE A 1 224 ? 28.050 -6.463 -14.807 1.00 95.12 224 ILE A O 1
ATOM 1701 N N . HIS A 1 225 ? 28.579 -7.743 -13.043 1.00 90.06 225 HIS A N 1
ATOM 1702 C CA . HIS A 1 225 ? 29.799 -7.032 -12.671 1.00 90.06 225 HIS A CA 1
ATOM 1703 C C . HIS A 1 225 ? 31.045 -7.906 -12.854 1.00 90.06 225 HIS A C 1
ATOM 1705 O O . HIS A 1 225 ? 31.058 -9.097 -12.542 1.00 90.06 225 HIS A O 1
ATOM 1711 N N . TYR A 1 226 ? 32.132 -7.292 -13.322 1.00 92.88 226 TYR A N 1
ATOM 1712 C CA . TYR A 1 226 ? 33.431 -7.941 -13.514 1.00 92.88 226 TYR A CA 1
ATOM 1713 C C . TYR A 1 226 ? 34.421 -7.429 -12.476 1.00 92.88 226 TYR A C 1
ATOM 1715 O O . TYR A 1 226 ? 34.485 -6.226 -12.227 1.00 92.88 226 TYR A O 1
ATOM 1723 N N . TYR A 1 227 ? 35.245 -8.321 -11.932 1.00 92.88 227 TYR A N 1
ATOM 1724 C CA . TYR A 1 227 ? 36.344 -7.968 -11.037 1.00 92.88 227 TYR A CA 1
ATOM 1725 C C . TYR A 1 227 ? 37.618 -8.699 -11.444 1.00 92.88 227 TYR A C 1
ATOM 1727 O O . TYR A 1 227 ? 37.614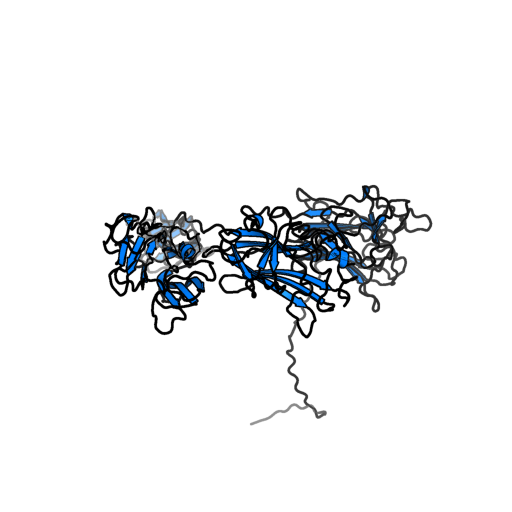 -9.897 -11.722 1.00 92.88 227 TYR A O 1
ATOM 1735 N N . ASN A 1 228 ? 38.739 -7.989 -11.447 1.00 92.62 228 ASN A N 1
ATOM 1736 C CA . ASN A 1 228 ? 40.049 -8.567 -11.710 1.00 92.62 228 ASN A CA 1
ATOM 1737 C C . ASN A 1 228 ? 41.156 -7.801 -10.962 1.00 92.62 228 ASN A C 1
ATOM 1739 O O . ASN A 1 228 ? 40.951 -6.678 -10.498 1.00 92.62 228 ASN A O 1
ATOM 1743 N N . ASN A 1 229 ? 42.354 -8.386 -10.849 1.00 91.62 229 ASN A N 1
ATOM 1744 C CA . ASN A 1 229 ? 43.461 -7.766 -10.102 1.00 91.62 229 ASN A CA 1
ATOM 1745 C C . ASN A 1 229 ? 44.319 -6.745 -10.890 1.00 91.62 229 ASN A C 1
ATOM 1747 O O . ASN A 1 229 ? 45.422 -6.387 -10.461 1.00 91.62 229 ASN A O 1
ATOM 1751 N N . SER A 1 230 ? 43.809 -6.206 -12.006 1.00 87.94 230 SER A N 1
ATOM 1752 C CA . SER A 1 230 ? 44.429 -5.095 -12.738 1.00 87.94 230 SER A CA 1
ATOM 1753 C C . SER A 1 230 ? 44.399 -3.799 -11.932 1.00 87.94 230 SER A C 1
ATOM 1755 O O . SER A 1 230 ? 43.352 -3.294 -11.538 1.00 87.94 230 SER A O 1
ATOM 1757 N N . VAL A 1 231 ? 45.566 -3.172 -11.782 1.00 79.69 231 VAL A N 1
ATOM 1758 C CA . VAL A 1 231 ? 45.704 -1.870 -11.105 1.00 79.69 231 VAL A CA 1
ATOM 1759 C C . VAL A 1 231 ? 45.094 -0.716 -11.920 1.00 79.69 231 VAL A C 1
ATOM 1761 O O . VAL A 1 231 ? 44.812 0.345 -11.366 1.00 79.69 231 VAL A O 1
ATOM 1764 N N . THR A 1 232 ? 44.913 -0.886 -13.234 1.00 78.75 232 THR A N 1
ATOM 1765 C CA . THR A 1 232 ? 44.427 0.171 -14.142 1.00 78.75 232 THR A CA 1
ATOM 1766 C C . THR A 1 232 ? 42.997 -0.036 -14.626 1.00 78.75 232 THR A C 1
ATOM 1768 O O . THR A 1 232 ? 42.385 0.922 -15.095 1.00 78.75 232 THR A O 1
ATOM 1771 N N . SER A 1 233 ? 42.480 -1.264 -14.559 1.00 85.88 233 SER A N 1
ATOM 1772 C CA . SER A 1 233 ? 41.164 -1.629 -15.100 1.00 85.88 233 SER A CA 1
ATOM 1773 C C . SER A 1 233 ? 40.533 -2.784 -14.299 1.00 85.88 233 SER A C 1
ATOM 1775 O O . SER A 1 233 ? 40.310 -3.854 -14.861 1.00 85.88 233 SER A O 1
ATOM 1777 N N . PRO A 1 234 ? 40.291 -2.611 -12.983 1.00 78.19 234 PRO A N 1
ATOM 1778 C CA . PRO A 1 234 ? 39.833 -3.700 -12.115 1.00 78.19 234 PRO A CA 1
ATOM 1779 C C . PRO A 1 234 ? 38.397 -4.161 -12.404 1.00 78.19 234 PRO A C 1
ATOM 1781 O O . PRO A 1 234 ? 38.069 -5.298 -12.093 1.00 78.19 234 PRO A O 1
ATOM 1784 N N . ASN A 1 235 ? 37.566 -3.302 -13.010 1.00 87.50 235 ASN A N 1
ATOM 1785 C CA . ASN A 1 235 ? 36.123 -3.519 -13.172 1.00 87.50 235 ASN A CA 1
ATOM 1786 C C . ASN A 1 235 ? 35.705 -3.710 -14.645 1.00 87.50 235 ASN A C 1
ATOM 1788 O O . ASN A 1 235 ? 34.646 -3.245 -15.055 1.00 87.50 235 ASN A O 1
ATOM 1792 N N . ILE A 1 236 ? 36.566 -4.306 -15.472 1.00 87.75 236 ILE A N 1
ATOM 1793 C CA . ILE A 1 236 ? 36.232 -4.661 -16.862 1.00 87.75 236 ILE A CA 1
ATOM 1794 C C . ILE A 1 236 ? 36.431 -6.157 -17.070 1.00 87.75 236 ILE A C 1
ATOM 1796 O O . ILE A 1 236 ? 37.250 -6.771 -16.375 1.00 87.75 236 ILE A O 1
ATOM 1800 N N . THR A 1 237 ? 35.729 -6.732 -18.046 1.00 91.56 237 THR A N 1
ATOM 1801 C CA . THR A 1 237 ? 35.957 -8.127 -18.419 1.00 91.56 237 THR A CA 1
ATOM 1802 C C . THR A 1 237 ? 37.409 -8.362 -18.855 1.00 91.56 237 THR A C 1
ATOM 1804 O O . THR A 1 237 ? 38.020 -7.561 -19.575 1.00 91.56 237 THR A O 1
ATOM 1807 N N . THR A 1 238 ? 37.975 -9.487 -18.424 1.00 92.56 238 THR A N 1
ATOM 1808 C CA . THR A 1 238 ? 39.261 -9.986 -18.935 1.00 92.56 238 THR A CA 1
ATOM 1809 C C . THR A 1 238 ? 39.089 -10.705 -20.267 1.00 92.56 238 THR A C 1
ATOM 1811 O O . THR A 1 238 ? 40.023 -10.720 -21.069 1.00 92.56 238 THR A O 1
ATOM 1814 N N . ASP A 1 239 ? 37.886 -11.222 -20.519 1.00 94.44 239 ASP A N 1
ATOM 1815 C CA . ASP A 1 239 ? 37.518 -11.934 -21.731 1.00 94.44 239 ASP A CA 1
ATOM 1816 C C . ASP A 1 239 ? 36.321 -11.252 -22.432 1.00 94.44 239 ASP A C 1
ATOM 1818 O O . ASP A 1 239 ? 35.197 -11.305 -21.935 1.00 94.44 239 ASP A O 1
ATOM 1822 N N . PRO A 1 240 ? 36.534 -10.544 -23.555 1.00 93.88 240 PRO A N 1
ATOM 1823 C CA . PRO A 1 240 ? 35.473 -9.943 -24.365 1.00 93.88 240 PRO A CA 1
ATOM 1824 C C . PRO A 1 240 ? 35.012 -10.860 -25.522 1.00 93.88 240 PRO A C 1
ATOM 1826 O O . PRO A 1 240 ? 34.565 -10.365 -26.563 1.00 93.88 240 PRO A O 1
ATOM 1829 N N . TYR A 1 241 ? 35.212 -12.179 -25.410 1.00 94.31 241 TYR A N 1
ATOM 1830 C CA . TYR A 1 241 ? 34.840 -13.178 -26.420 1.00 94.31 241 TYR A CA 1
ATOM 1831 C C . TYR A 1 241 ? 33.897 -14.252 -25.860 1.00 94.31 241 TYR A C 1
ATOM 1833 O O . TYR A 1 241 ? 33.985 -15.394 -26.276 1.00 94.31 241 TYR A O 1
ATOM 1841 N N . PHE A 1 242 ? 32.952 -13.894 -24.992 1.00 94.94 242 PHE A N 1
ATOM 1842 C CA . PHE A 1 242 ? 31.946 -14.832 -24.482 1.00 94.94 242 PHE A CA 1
ATOM 1843 C C . PHE A 1 242 ? 30.550 -14.549 -25.058 1.00 94.94 242 PHE A C 1
ATOM 1845 O O . PHE A 1 242 ? 30.310 -13.521 -25.701 1.00 94.94 242 PHE A O 1
ATOM 1852 N N . ALA A 1 243 ? 29.607 -15.456 -24.808 1.00 96.06 243 ALA A N 1
ATOM 1853 C CA . ALA A 1 243 ? 28.185 -15.240 -25.066 1.00 96.06 243 ALA A CA 1
ATOM 1854 C C . ALA A 1 243 ? 27.311 -15.650 -23.878 1.00 96.06 243 ALA A C 1
ATOM 1856 O O . ALA A 1 243 ? 27.727 -16.432 -23.021 1.00 96.06 243 ALA A O 1
ATOM 1857 N N . LEU A 1 244 ? 26.080 -15.140 -23.872 1.00 96.94 244 LEU A N 1
ATOM 1858 C CA . LEU A 1 244 ? 25.037 -15.506 -22.920 1.00 96.94 244 LEU A CA 1
ATOM 1859 C C . LEU A 1 244 ? 23.932 -16.316 -23.616 1.00 96.94 244 LEU A C 1
ATOM 1861 O O . LEU A 1 244 ? 23.606 -16.075 -24.780 1.00 96.94 244 LEU A O 1
ATOM 1865 N N . THR A 1 245 ? 23.369 -17.298 -22.918 1.00 95.25 245 THR A N 1
ATOM 1866 C CA . THR A 1 245 ? 22.260 -18.154 -23.374 1.00 95.25 245 THR A CA 1
ATOM 1867 C C . THR A 1 245 ? 21.448 -18.651 -22.168 1.00 95.25 245 THR A C 1
ATOM 1869 O O . THR A 1 245 ? 21.767 -18.300 -21.032 1.00 95.25 245 THR A O 1
ATOM 1872 N N . GLU A 1 246 ? 20.398 -19.445 -22.406 1.00 93.25 246 GLU A N 1
ATOM 1873 C CA . GLU A 1 246 ? 19.571 -20.089 -21.368 1.00 93.25 246 GLU A CA 1
ATOM 1874 C C . GLU A 1 246 ? 19.095 -19.094 -20.286 1.00 93.25 246 GLU A C 1
ATOM 1876 O O . GLU A 1 246 ? 19.237 -19.334 -19.090 1.00 93.25 246 GLU A O 1
ATOM 1881 N N . VAL A 1 247 ? 18.555 -17.940 -20.711 1.00 95.31 247 VAL A N 1
ATOM 1882 C CA . VAL A 1 247 ? 17.958 -16.953 -19.794 1.00 95.31 247 VAL A CA 1
ATOM 1883 C C . VAL A 1 247 ? 16.623 -17.496 -19.300 1.00 95.31 247 VAL A C 1
ATOM 1885 O O . VAL A 1 247 ? 15.660 -17.567 -20.069 1.00 95.31 247 VAL A O 1
ATOM 1888 N N . CYS A 1 248 ? 16.565 -17.869 -18.026 1.00 95.38 248 CYS A N 1
ATOM 1889 C CA . CYS A 1 248 ? 15.389 -18.465 -17.406 1.00 95.38 248 CYS A CA 1
ATOM 1890 C C . CYS A 1 248 ? 15.080 -17.803 -16.064 1.00 95.38 248 CYS A C 1
ATOM 1892 O O . CYS A 1 248 ? 15.985 -17.509 -15.290 1.00 95.38 248 CYS A O 1
ATOM 1894 N N . PHE A 1 249 ? 13.804 -17.615 -15.757 1.00 94.19 249 PHE A N 1
ATOM 1895 C CA . PHE A 1 249 ? 13.338 -17.005 -14.518 1.00 94.19 249 PHE A CA 1
ATOM 1896 C C . PHE A 1 249 ? 11.982 -17.574 -14.104 1.00 94.19 249 PHE A C 1
ATOM 1898 O O . PHE A 1 249 ? 11.228 -18.082 -14.932 1.00 94.19 249 PHE A O 1
ATOM 1905 N N . GLN A 1 250 ? 11.664 -17.498 -12.818 1.00 88.56 250 GLN A N 1
ATOM 1906 C CA . GLN A 1 250 ? 10.311 -17.740 -12.330 1.00 88.56 250 GLN A CA 1
ATOM 1907 C C . GLN A 1 250 ? 9.721 -16.387 -11.958 1.00 88.56 250 GLN A C 1
ATOM 1909 O O . GLN A 1 250 ? 10.202 -15.749 -11.022 1.00 88.56 250 GLN A O 1
ATOM 1914 N N . LEU A 1 251 ? 8.677 -15.977 -12.679 1.00 82.25 251 LEU A N 1
ATOM 1915 C CA . LEU A 1 251 ? 7.827 -14.874 -12.245 1.00 82.25 251 LEU A CA 1
ATOM 1916 C C . LEU A 1 251 ? 7.322 -15.206 -10.839 1.00 82.25 251 LEU A C 1
ATOM 1918 O O . LEU A 1 251 ? 6.750 -16.277 -10.617 1.00 82.25 251 LEU A O 1
ATOM 1922 N N . GLU A 1 252 ? 7.572 -14.310 -9.891 1.00 72.75 252 GLU A N 1
ATOM 1923 C CA . GLU A 1 252 ? 6.862 -14.346 -8.622 1.00 72.75 252 GLU A CA 1
ATOM 1924 C C . GLU A 1 252 ? 5.369 -14.276 -8.971 1.00 72.75 252 GLU A C 1
ATOM 1926 O O . GLU A 1 252 ? 4.992 -13.540 -9.891 1.00 72.75 252 GLU A O 1
ATOM 1931 N N . GLU A 1 253 ? 4.527 -15.110 -8.344 1.00 51.91 253 GLU A N 1
ATOM 1932 C CA . GLU A 1 253 ? 3.085 -15.004 -8.579 1.00 51.91 253 GLU A CA 1
ATOM 1933 C C . GLU A 1 253 ? 2.717 -13.559 -8.263 1.00 51.91 253 GLU A C 1
ATOM 1935 O O . GLU A 1 253 ? 2.826 -13.146 -7.107 1.00 51.91 253 GLU A O 1
ATOM 1940 N N . VAL A 1 254 ? 2.300 -12.803 -9.291 1.00 43.56 254 VAL A N 1
ATOM 1941 C CA . VAL A 1 254 ? 1.628 -11.520 -9.096 1.00 43.56 254 VAL A CA 1
ATOM 1942 C C . VAL A 1 254 ? 0.572 -11.821 -8.061 1.00 43.56 254 VAL A C 1
ATOM 1944 O O . VAL A 1 254 ? -0.318 -12.639 -8.330 1.00 43.56 254 VAL A O 1
ATOM 1947 N N . VAL A 1 255 ? 0.717 -11.239 -6.867 1.00 37.00 255 VAL A N 1
ATOM 1948 C CA . VAL A 1 255 ? -0.257 -11.434 -5.806 1.00 37.00 255 VAL A CA 1
ATOM 1949 C C . VAL A 1 255 ? -1.544 -10.921 -6.411 1.00 37.00 255 VAL A C 1
ATOM 1951 O O . VAL A 1 255 ? -1.707 -9.728 -6.643 1.00 37.00 255 VAL A O 1
ATOM 1954 N N . ASN A 1 256 ? -2.416 -11.847 -6.793 1.00 32.59 256 ASN A N 1
ATOM 1955 C CA . ASN A 1 256 ? -3.656 -11.545 -7.477 1.00 32.59 256 ASN A CA 1
ATOM 1956 C C . ASN A 1 256 ? -4.589 -11.044 -6.384 1.00 32.59 256 ASN A C 1
ATOM 1958 O O . ASN A 1 256 ? -5.389 -11.836 -5.883 1.00 32.59 256 ASN A O 1
ATOM 1962 N N . ILE A 1 257 ? -4.330 -9.808 -5.917 1.00 45.44 257 ILE A N 1
ATOM 1963 C CA . ILE A 1 257 ? -4.648 -9.362 -4.559 1.00 45.44 257 ILE A CA 1
ATOM 1964 C C . ILE A 1 257 ? -6.140 -9.570 -4.359 1.00 45.44 257 ILE A C 1
ATOM 1966 O O . ILE A 1 257 ? -6.941 -8.836 -4.962 1.00 45.44 257 ILE A O 1
ATOM 1970 N N . PRO A 1 258 ? -6.535 -10.594 -3.577 1.00 39.31 258 PRO A N 1
ATOM 1971 C CA . PRO A 1 258 ? -7.937 -10.876 -3.391 1.00 39.31 258 PRO A CA 1
ATOM 1972 C C . PRO A 1 258 ? -8.517 -9.649 -2.700 1.00 39.31 258 PRO A C 1
ATOM 1974 O O . PRO A 1 258 ? -8.033 -9.267 -1.641 1.00 39.31 258 PRO A O 1
ATOM 1977 N N . ASN A 1 259 ? -9.535 -9.047 -3.317 1.00 59.28 259 ASN A N 1
ATOM 1978 C CA . ASN A 1 259 ? -10.249 -7.855 -2.842 1.00 59.28 259 ASN A CA 1
ATOM 1979 C C . ASN A 1 259 ? -9.661 -6.474 -3.217 1.00 59.28 259 ASN A C 1
ATOM 1981 O O . ASN A 1 259 ? -10.172 -5.475 -2.714 1.00 59.28 259 ASN A O 1
ATOM 1985 N N . SER A 1 260 ? -8.702 -6.364 -4.148 1.00 70.31 260 SER A N 1
ATOM 1986 C CA . SER A 1 260 ? -8.385 -5.042 -4.727 1.00 70.31 260 SER A CA 1
ATOM 1987 C C . SER A 1 260 ? -9.589 -4.446 -5.485 1.00 70.31 260 SER A C 1
ATOM 1989 O O . SER A 1 260 ? -10.264 -5.121 -6.270 1.00 70.31 260 SER A O 1
ATOM 1991 N N . THR A 1 261 ? -9.875 -3.167 -5.237 1.00 85.00 261 THR A N 1
ATOM 1992 C CA . THR A 1 261 ? -10.915 -2.361 -5.896 1.00 85.00 261 THR A CA 1
ATOM 1993 C C . THR A 1 261 ? -10.275 -1.172 -6.609 1.00 85.00 261 THR A C 1
ATOM 1995 O O . THR A 1 261 ? -9.216 -0.700 -6.204 1.00 85.00 261 THR A O 1
ATOM 1998 N N . CYS A 1 262 ? -10.900 -0.677 -7.678 1.00 86.38 262 CYS A N 1
ATOM 1999 C CA . CYS A 1 262 ? -10.388 0.448 -8.463 1.00 86.38 262 CYS A CA 1
ATOM 2000 C C . CYS A 1 262 ? -11.433 1.560 -8.580 1.00 86.38 262 CYS A C 1
ATOM 2002 O O . CYS A 1 262 ? -12.624 1.289 -8.749 1.00 86.38 262 CYS A O 1
ATOM 2004 N N . ALA A 1 263 ? -10.982 2.813 -8.538 1.00 88.88 263 ALA A N 1
ATOM 2005 C CA . ALA A 1 263 ? -11.840 3.973 -8.753 1.00 88.88 263 ALA A CA 1
ATOM 2006 C C . ALA A 1 263 ? -12.275 4.075 -10.229 1.00 88.88 263 ALA A C 1
ATOM 2008 O O . ALA A 1 263 ? -11.455 3.942 -11.140 1.00 88.88 263 ALA A O 1
ATOM 2009 N N . ASP A 1 264 ? -13.563 4.345 -10.473 1.00 88.44 264 ASP A N 1
ATOM 2010 C CA . ASP A 1 264 ? -14.106 4.584 -11.818 1.00 88.44 264 ASP A CA 1
ATOM 2011 C C . ASP A 1 264 ? -14.333 6.084 -12.032 1.00 88.44 264 ASP A C 1
ATOM 2013 O O . ASP A 1 264 ? -15.377 6.641 -11.681 1.00 88.44 264 ASP A O 1
ATOM 2017 N N . PHE A 1 265 ? -13.361 6.755 -12.650 1.00 90.50 265 PHE A N 1
ATOM 2018 C CA . PHE A 1 265 ? -13.439 8.189 -12.927 1.00 90.50 265 PHE A CA 1
ATOM 2019 C C . PHE A 1 265 ? -14.525 8.539 -13.958 1.00 90.50 265 PHE A C 1
ATOM 2021 O O . PHE A 1 265 ? -14.920 9.702 -14.031 1.00 90.50 265 PHE A O 1
ATOM 2028 N N . ASN A 1 266 ? -15.093 7.569 -14.694 1.00 86.25 266 ASN A N 1
ATOM 2029 C CA . ASN A 1 266 ? -16.265 7.814 -15.549 1.00 86.25 266 ASN A CA 1
ATOM 2030 C C . ASN A 1 266 ? -17.563 8.032 -14.754 1.00 86.25 266 ASN A C 1
ATOM 2032 O O . ASN A 1 266 ? -18.547 8.518 -15.324 1.00 86.25 266 ASN A O 1
ATOM 2036 N N . ALA A 1 267 ? -17.596 7.687 -13.461 1.00 84.69 267 ALA A N 1
ATOM 2037 C CA . ALA A 1 267 ? -18.699 8.059 -12.575 1.00 84.69 267 ALA A CA 1
ATOM 2038 C C . ALA A 1 267 ? -18.808 9.591 -12.423 1.00 84.69 267 ALA A C 1
ATOM 2040 O O . ALA A 1 267 ? -19.900 10.125 -12.204 1.00 84.69 267 ALA A O 1
ATOM 2041 N N . VAL A 1 268 ? -17.691 10.302 -12.614 1.00 90.25 268 VAL A N 1
ATOM 2042 C CA . VAL A 1 268 ? -17.588 11.761 -12.593 1.00 90.25 268 VAL A CA 1
ATOM 2043 C C . VAL A 1 268 ? -17.618 12.308 -14.026 1.00 90.25 268 VAL A C 1
ATOM 2045 O O . VAL A 1 268 ? -17.011 11.777 -14.951 1.00 90.25 268 VAL A O 1
ATOM 2048 N N . SER A 1 269 ? -18.350 13.404 -14.251 1.00 93.12 269 SER A N 1
ATOM 2049 C CA . SER A 1 269 ? -18.392 14.032 -15.581 1.00 93.12 269 SER A CA 1
ATOM 2050 C C . SER A 1 269 ? -17.059 14.732 -15.898 1.00 93.12 269 SER A C 1
ATOM 2052 O O . SER A 1 269 ? -16.615 15.523 -15.062 1.00 93.12 269 SER A O 1
ATOM 2054 N N . PRO A 1 270 ? -16.455 14.545 -17.091 1.00 94.69 270 PRO A N 1
ATOM 2055 C CA . PRO A 1 270 ? -15.167 15.148 -17.441 1.00 94.69 270 PRO A CA 1
ATOM 2056 C C . PRO A 1 270 ? -15.104 16.658 -17.174 1.00 94.69 270 PRO A C 1
ATOM 2058 O O . PRO A 1 270 ? -15.990 17.412 -17.585 1.00 94.69 270 PRO A O 1
ATOM 2061 N N . GLY A 1 271 ? -14.054 17.092 -16.476 1.00 92.25 271 GLY A N 1
ATOM 2062 C CA . GLY A 1 271 ? -13.858 18.471 -16.024 1.00 92.25 271 GLY A CA 1
ATOM 2063 C C . GLY A 1 271 ? -14.589 18.859 -14.737 1.00 92.25 271 GLY A C 1
ATOM 2064 O O . GLY A 1 271 ? -14.520 20.022 -14.349 1.00 92.25 271 GLY A O 1
ATOM 2065 N N . SER A 1 272 ? -15.276 17.923 -14.079 1.00 94.25 272 SER A N 1
ATOM 2066 C CA . SER A 1 272 ? -15.733 18.084 -12.689 1.00 94.25 272 SER A CA 1
ATOM 2067 C C . SER A 1 272 ? -14.622 17.643 -11.732 1.00 94.25 272 SER A C 1
ATOM 2069 O O . SER A 1 272 ? -13.789 16.821 -12.121 1.00 94.25 272 SER A O 1
ATOM 2071 N N . SER A 1 273 ? -14.612 18.171 -10.503 1.00 95.19 273 SER A N 1
ATOM 2072 C CA . SER A 1 273 ? -13.638 17.751 -9.484 1.00 95.19 273 SER A CA 1
ATOM 2073 C C . SER A 1 273 ? -13.792 16.264 -9.144 1.00 95.19 273 SER A C 1
ATOM 2075 O O . SER A 1 273 ? -14.909 15.739 -9.155 1.00 95.19 273 SER A O 1
ATOM 2077 N N . VAL A 1 274 ? -12.664 15.604 -8.876 1.00 94.75 274 VAL A N 1
ATOM 2078 C CA . VAL A 1 274 ? -12.588 14.222 -8.360 1.00 94.75 274 VAL A CA 1
ATOM 2079 C C . VAL A 1 274 ? -12.319 14.167 -6.855 1.00 94.75 274 VAL A C 1
ATOM 2081 O O . VAL A 1 274 ? -12.196 13.083 -6.295 1.00 94.75 274 VAL A O 1
ATOM 2084 N N . GLU A 1 275 ? -12.201 15.327 -6.214 1.00 89.88 275 GLU A N 1
ATOM 2085 C CA . GLU A 1 275 ? -11.740 15.461 -4.835 1.00 89.88 275 GLU A CA 1
ATOM 2086 C C . GLU A 1 275 ? -12.862 15.250 -3.810 1.00 89.88 275 GLU A C 1
ATOM 2088 O O . GLU A 1 275 ? -14.052 15.388 -4.115 1.00 89.88 275 GLU A O 1
ATOM 2093 N N . GLY A 1 276 ? -12.469 14.942 -2.573 1.00 81.62 276 GLY A N 1
ATOM 2094 C CA . GLY A 1 276 ? -13.370 14.645 -1.461 1.00 81.62 276 GLY A CA 1
ATOM 2095 C C . GLY A 1 276 ? -13.711 13.156 -1.328 1.00 81.62 276 GLY A C 1
ATOM 2096 O O . GLY A 1 276 ? -13.748 12.407 -2.308 1.00 81.62 276 GLY A O 1
ATOM 2097 N N . LEU A 1 277 ? -13.982 12.725 -0.090 1.00 82.19 277 LEU A N 1
ATOM 2098 C CA . LEU A 1 277 ? -14.336 11.339 0.233 1.00 82.19 277 LEU A CA 1
ATOM 2099 C C . LEU A 1 277 ? -15.630 10.911 -0.468 1.00 82.19 277 LEU A C 1
ATOM 2101 O O . LEU A 1 277 ? -16.678 11.553 -0.323 1.00 82.19 277 LEU A O 1
ATOM 2105 N N . GLY A 1 278 ? -15.568 9.782 -1.170 1.00 80.19 278 GLY A N 1
ATOM 2106 C CA . GLY A 1 278 ? -16.722 9.188 -1.839 1.00 80.19 278 GLY A CA 1
ATOM 2107 C C . GLY A 1 278 ? -16.976 9.706 -3.257 1.00 80.19 278 GLY A C 1
ATOM 2108 O O . GLY A 1 278 ? -17.878 9.197 -3.922 1.00 80.19 278 GLY A O 1
ATOM 2109 N N . THR A 1 279 ? -16.209 10.690 -3.748 1.00 83.25 279 THR A N 1
ATOM 2110 C CA . THR A 1 279 ? -16.461 11.331 -5.055 1.00 83.25 279 THR A CA 1
ATOM 2111 C C . THR A 1 279 ? -16.256 10.377 -6.238 1.00 83.25 279 THR A C 1
ATOM 2113 O O . THR A 1 279 ? -17.051 10.397 -7.180 1.00 83.25 279 THR A O 1
ATOM 2116 N N . VAL A 1 280 ? -15.227 9.519 -6.189 1.00 87.00 280 VAL A N 1
ATOM 2117 C CA . VAL A 1 280 ? -14.917 8.519 -7.240 1.00 87.00 280 VAL A CA 1
ATOM 2118 C C . VAL A 1 280 ? -15.007 7.063 -6.765 1.00 87.00 280 VAL A C 1
ATOM 2120 O O . VAL A 1 280 ? -15.219 6.164 -7.576 1.00 87.00 280 VAL A O 1
ATOM 2123 N N . HIS A 1 281 ? -14.872 6.822 -5.460 1.00 88.94 281 HIS A N 1
ATOM 2124 C CA . HIS A 1 281 ? -15.064 5.526 -4.807 1.00 88.94 281 HIS A CA 1
ATOM 2125 C C . HIS A 1 281 ? -15.463 5.777 -3.339 1.00 88.94 281 HIS A C 1
ATOM 2127 O O . HIS A 1 281 ? -14.878 6.685 -2.750 1.00 88.94 281 HIS A O 1
ATOM 2133 N N . PRO A 1 282 ? -16.414 5.026 -2.738 1.00 81.06 282 PRO A N 1
ATOM 2134 C CA . PRO A 1 282 ? -16.923 5.288 -1.383 1.00 81.06 282 PRO A CA 1
ATOM 2135 C C . PRO A 1 282 ? -15.831 5.491 -0.328 1.00 81.06 282 PRO A C 1
ATOM 2137 O O . PRO A 1 282 ? -15.848 6.491 0.382 1.00 81.06 282 PRO A O 1
ATOM 2140 N N . ASP A 1 283 ? -14.858 4.581 -0.296 1.00 85.50 283 ASP A N 1
ATOM 2141 C CA . ASP A 1 283 ? -13.816 4.549 0.735 1.00 85.50 283 ASP A CA 1
ATOM 2142 C C . ASP A 1 283 ? -12.565 5.376 0.393 1.00 85.50 283 ASP A C 1
ATOM 2144 O O . ASP A 1 283 ? -11.571 5.274 1.101 1.00 85.50 283 ASP A O 1
ATOM 2148 N N . LEU A 1 284 ? -12.581 6.165 -0.691 1.00 91.44 284 LEU A N 1
ATOM 2149 C CA . LEU A 1 284 ? -11.430 6.949 -1.155 1.00 91.44 284 LEU A CA 1
ATOM 2150 C C . LEU A 1 284 ? -11.719 8.449 -1.125 1.00 91.44 284 LEU A C 1
ATOM 2152 O O . LEU A 1 284 ? -12.723 8.921 -1.667 1.00 91.44 284 LEU A O 1
ATOM 2156 N N . ASN A 1 285 ? -10.784 9.199 -0.557 1.00 91.50 285 ASN A N 1
ATOM 2157 C CA . ASN A 1 285 ? -10.685 10.645 -0.630 1.00 91.50 285 ASN A CA 1
ATOM 2158 C C . ASN A 1 285 ? -9.466 11.025 -1.480 1.00 91.50 285 ASN A C 1
ATOM 2160 O O . ASN A 1 285 ? -8.354 10.572 -1.218 1.00 91.50 285 ASN A O 1
ATOM 2164 N N . ILE A 1 286 ? -9.678 11.876 -2.484 1.00 95.38 286 ILE A N 1
ATOM 2165 C CA . ILE A 1 286 ? -8.606 12.500 -3.269 1.00 95.38 286 ILE A CA 1
ATOM 2166 C C . ILE A 1 286 ? -8.535 13.975 -2.868 1.00 95.38 286 ILE A C 1
ATOM 2168 O O . ILE A 1 286 ? -9.568 14.637 -2.776 1.00 95.38 286 ILE A O 1
ATOM 2172 N N . GLY A 1 287 ? -7.332 14.501 -2.657 1.00 90.81 287 GLY A N 1
ATOM 2173 C CA . GLY A 1 287 ? -7.089 15.919 -2.402 1.00 90.81 287 GLY A CA 1
ATOM 2174 C C . GLY A 1 287 ? -5.897 16.461 -3.189 1.00 90.81 287 GLY A C 1
ATOM 2175 O O . GLY A 1 287 ? -5.034 15.709 -3.646 1.00 90.81 287 GLY A O 1
ATOM 2176 N N . SER A 1 288 ? -5.838 17.786 -3.324 1.00 90.44 288 SER A N 1
ATOM 2177 C CA . SER A 1 288 ? -4.649 18.506 -3.786 1.00 90.44 288 SER A CA 1
ATOM 2178 C C . SER A 1 288 ? -4.449 19.816 -3.014 1.00 90.44 288 SER A C 1
ATOM 2180 O O . SER A 1 288 ? -5.362 20.302 -2.341 1.00 90.44 288 SER A O 1
ATOM 2182 N N . SER A 1 289 ? -3.270 20.436 -3.151 1.00 81.94 289 SER A N 1
ATOM 2183 C CA . SER A 1 289 ? -2.996 21.788 -2.627 1.00 81.94 289 SER A CA 1
ATOM 2184 C C . SER A 1 289 ? -3.883 22.886 -3.231 1.00 81.94 289 SER A C 1
ATOM 2186 O O . SER A 1 289 ? -4.049 23.944 -2.619 1.00 81.94 289 SER A O 1
ATOM 2188 N N . THR A 1 290 ? -4.426 22.657 -4.430 1.00 78.75 290 THR A N 1
ATOM 2189 C CA . THR A 1 290 ? -5.140 23.650 -5.248 1.00 78.75 290 THR A CA 1
ATOM 2190 C C . THR A 1 290 ? -6.662 23.521 -5.171 1.00 78.75 290 THR A C 1
ATOM 2192 O O . THR A 1 290 ? -7.358 24.519 -5.369 1.00 78.75 290 THR A O 1
ATOM 2195 N N . GLY A 1 291 ? -7.188 22.329 -4.869 1.00 83.31 291 GLY A N 1
ATOM 2196 C CA . GLY A 1 291 ? -8.623 22.028 -4.949 1.00 83.31 291 GLY A CA 1
ATOM 2197 C C . GLY A 1 291 ? -9.144 21.930 -6.393 1.00 83.31 291 GLY A C 1
ATOM 2198 O O . GLY A 1 291 ? -10.299 22.270 -6.669 1.00 83.31 291 GLY A O 1
ATOM 2199 N N . ASN A 1 292 ? -8.254 21.596 -7.336 1.00 91.06 292 ASN A N 1
ATOM 2200 C CA . ASN A 1 292 ? -8.457 21.723 -8.782 1.00 91.06 292 ASN A CA 1
ATOM 2201 C C . ASN A 1 292 ? -8.136 20.438 -9.576 1.00 91.06 292 ASN A C 1
ATOM 2203 O O . ASN A 1 292 ? -7.993 20.498 -10.808 1.00 91.06 292 ASN A O 1
ATOM 2207 N N . ALA A 1 293 ? -8.064 19.274 -8.916 1.00 96.00 293 ALA A N 1
ATOM 2208 C CA . ALA A 1 293 ? -7.984 17.976 -9.584 1.00 96.00 293 ALA A CA 1
ATOM 2209 C C . ALA A 1 293 ? -9.330 17.599 -10.231 1.00 96.00 293 ALA A C 1
ATOM 2211 O O . ALA A 1 293 ? -10.363 17.524 -9.565 1.00 96.00 293 ALA A O 1
ATOM 2212 N N . VAL A 1 294 ? -9.336 17.354 -11.546 1.00 96.94 294 VAL A N 1
ATOM 2213 C CA . VAL A 1 294 ? -10.557 17.134 -12.343 1.00 96.94 294 VAL A CA 1
ATOM 2214 C C . VAL A 1 294 ? -10.497 15.883 -13.217 1.00 96.94 294 VAL A C 1
ATOM 2216 O O . VAL A 1 294 ? -9.449 15.531 -13.760 1.00 96.94 294 VAL A O 1
ATOM 2219 N N . ALA A 1 295 ? -11.655 15.247 -13.407 1.00 97.12 295 ALA A N 1
ATOM 2220 C CA . ALA A 1 295 ? -11.795 14.021 -14.189 1.00 97.12 295 ALA A CA 1
ATOM 2221 C C . ALA A 1 295 ? -11.477 14.242 -15.678 1.00 97.12 295 ALA A C 1
ATOM 2223 O O . ALA A 1 295 ? -11.926 15.222 -16.289 1.00 97.12 295 ALA A O 1
ATOM 2224 N N . VAL A 1 296 ? -10.772 13.289 -16.287 1.00 96.31 296 VAL A N 1
ATOM 2225 C CA . VAL A 1 296 ? -10.474 13.232 -17.721 1.00 96.31 296 VAL A CA 1
ATOM 2226 C C . VAL A 1 296 ? -10.828 11.878 -18.320 1.00 96.31 296 VAL A C 1
ATOM 2228 O O . VAL A 1 296 ? -10.736 10.831 -17.687 1.00 96.31 296 VAL A O 1
ATOM 2231 N N . VAL A 1 297 ? -11.217 11.924 -19.591 1.00 92.81 297 VAL A N 1
ATOM 2232 C CA . VAL A 1 297 ? -11.513 10.759 -20.428 1.00 92.81 297 VAL A CA 1
ATOM 2233 C C . VAL A 1 297 ? -10.840 10.976 -21.783 1.00 92.81 297 VAL A C 1
ATOM 2235 O O . VAL A 1 297 ? -10.688 12.118 -22.235 1.00 92.81 297 VAL A O 1
ATOM 2238 N N . GLU A 1 298 ? -10.420 9.885 -22.417 1.00 91.81 298 GLU A N 1
ATOM 2239 C CA . GLU A 1 298 ? -9.815 9.865 -23.751 1.00 91.81 298 GLU A CA 1
ATOM 2240 C C . GLU A 1 298 ? -10.685 10.594 -24.797 1.00 91.81 298 GLU A C 1
ATOM 2242 O O . GLU A 1 298 ? -11.914 10.565 -24.736 1.00 91.81 298 GLU A O 1
ATOM 2247 N N . GLU A 1 299 ? -10.049 11.313 -25.729 1.00 91.31 299 GLU A N 1
ATOM 2248 C CA . GLU A 1 299 ? -10.660 12.191 -26.753 1.00 91.31 299 GLU A CA 1
ATOM 2249 C C . GLU A 1 299 ? -11.499 13.392 -26.240 1.00 91.31 299 GLU A C 1
ATOM 2251 O O . GLU A 1 299 ? -11.772 14.327 -27.007 1.00 91.31 299 GLU A O 1
ATOM 2256 N N . ILE A 1 300 ? -11.879 13.433 -24.961 1.00 92.94 300 ILE A N 1
ATOM 2257 C CA . ILE A 1 300 ? -12.795 14.428 -24.381 1.00 92.94 300 ILE A CA 1
ATOM 2258 C C . ILE A 1 300 ? -12.020 15.628 -23.782 1.00 92.94 300 ILE A C 1
ATOM 2260 O O . ILE A 1 300 ? -10.800 15.613 -23.636 1.00 92.94 300 ILE A O 1
ATOM 2264 N N . LEU A 1 301 ? -12.716 16.748 -23.537 1.00 92.50 301 LEU A N 1
ATOM 2265 C CA . LEU A 1 301 ? -12.186 17.905 -22.798 1.00 92.50 301 LEU A CA 1
ATOM 2266 C C . LEU A 1 301 ? -12.659 17.869 -21.332 1.00 92.50 301 LEU A C 1
ATOM 2268 O O . LEU A 1 301 ? -13.831 17.560 -21.119 1.00 92.50 301 LEU A O 1
ATOM 2272 N N . PRO A 1 302 ? -11.831 18.285 -20.355 1.00 95.00 302 PRO A N 1
ATOM 2273 C CA . PRO A 1 302 ? -10.491 18.860 -20.503 1.00 95.00 302 PRO A CA 1
ATOM 2274 C C . PRO A 1 302 ? -9.432 17.842 -20.951 1.00 95.00 302 PRO A C 1
ATOM 2276 O O . PRO A 1 302 ? -9.612 16.634 -20.841 1.00 95.00 302 PRO A O 1
ATOM 2279 N N . GLY A 1 303 ? -8.345 18.357 -21.527 1.00 91.38 303 GLY A N 1
ATOM 2280 C CA . GLY A 1 303 ? -7.181 17.559 -21.895 1.00 91.38 303 GLY A CA 1
ATOM 2281 C C . GLY A 1 303 ? -6.048 17.843 -20.922 1.00 91.38 303 GLY A C 1
ATOM 2282 O O . GLY A 1 303 ? -5.559 18.974 -20.902 1.00 91.38 303 GLY A O 1
ATOM 2283 N N . ALA A 1 304 ? -5.648 16.832 -20.159 1.00 95.19 304 ALA A N 1
ATOM 2284 C CA . ALA A 1 304 ? -4.407 16.838 -19.405 1.00 95.19 304 ALA A CA 1
ATOM 2285 C C . ALA A 1 304 ? -3.217 16.878 -20.374 1.00 95.19 304 ALA A C 1
ATOM 2287 O O . ALA A 1 304 ? -2.351 17.742 -20.245 1.00 95.19 304 ALA A O 1
ATOM 2288 N N . TYR A 1 305 ? -3.247 16.020 -21.396 1.00 95.06 305 TYR A N 1
ATOM 2289 C CA . TYR A 1 305 ? -2.063 15.685 -22.188 1.00 95.06 305 TYR A CA 1
ATOM 2290 C C . TYR A 1 305 ? -2.393 15.286 -23.640 1.00 95.06 305 TYR A C 1
ATOM 2292 O O . TYR A 1 305 ? -3.575 15.311 -24.027 1.00 95.06 305 TYR A O 1
ATOM 2300 N N . ARG A 1 306 ? -1.388 14.974 -24.479 1.00 93.38 306 ARG A N 1
ATOM 2301 C CA . ARG A 1 306 ? -1.595 14.590 -25.895 1.00 93.38 306 ARG A CA 1
ATOM 2302 C C . ARG A 1 306 ? -0.585 13.557 -26.412 1.00 93.38 306 ARG A C 1
ATOM 2304 O O . ARG A 1 306 ? 0.435 13.922 -26.987 1.00 93.38 306 ARG A O 1
ATOM 2311 N N . SER A 1 307 ? -1.016 12.300 -26.443 1.00 88.06 307 SER A N 1
ATOM 2312 C CA . SER A 1 307 ? -0.230 11.188 -26.979 1.00 88.06 307 SER A CA 1
ATOM 2313 C C . SER A 1 307 ? -0.877 10.560 -28.236 1.00 88.06 307 SER A C 1
ATOM 2315 O O . SER A 1 307 ? -2.108 10.466 -28.324 1.00 88.06 307 SER A O 1
ATOM 2317 N N . PRO A 1 308 ? -0.108 10.116 -29.249 1.00 85.38 308 PRO A N 1
ATOM 2318 C CA . PRO A 1 308 ? 1.338 10.267 -29.351 1.00 85.38 308 PRO A CA 1
ATOM 2319 C C . PRO A 1 308 ? 1.738 11.719 -29.651 1.00 85.38 308 PRO A C 1
ATOM 2321 O O . PRO A 1 308 ? 1.007 12.420 -30.364 1.00 85.38 308 PRO A O 1
ATOM 2324 N N . ASN A 1 309 ? 2.922 12.111 -29.182 1.00 82.50 309 ASN A N 1
ATOM 2325 C CA . ASN A 1 309 ? 3.584 13.414 -29.276 1.00 82.50 309 ASN A CA 1
ATOM 2326 C C . ASN A 1 309 ? 3.750 13.931 -30.716 1.00 82.50 309 ASN A C 1
ATOM 2328 O O . ASN A 1 309 ? 4.815 13.935 -31.337 1.00 82.50 309 ASN A O 1
ATOM 2332 N N . THR A 1 310 ? 2.634 14.350 -31.297 1.00 80.25 310 THR A N 1
ATOM 2333 C CA . THR A 1 310 ? 2.480 14.693 -32.709 1.00 80.25 310 THR A CA 1
ATOM 2334 C C . THR A 1 310 ? 1.408 15.769 -32.866 1.00 80.25 310 THR A C 1
ATOM 2336 O O . THR A 1 310 ? 0.520 15.908 -32.023 1.00 80.25 310 THR A O 1
ATOM 2339 N N . ASP A 1 311 ? 1.437 16.513 -33.977 1.00 76.06 311 ASP A N 1
ATOM 2340 C CA . ASP A 1 311 ? 0.435 17.556 -34.267 1.00 76.06 311 ASP A CA 1
ATOM 2341 C C . ASP A 1 311 ? -1.019 17.018 -34.279 1.00 76.06 311 ASP A C 1
ATOM 2343 O O . ASP A 1 311 ? -1.961 17.772 -34.016 1.00 76.06 311 ASP A O 1
ATOM 2347 N N . ASP A 1 312 ? -1.195 15.718 -34.551 1.00 82.06 312 ASP A N 1
ATOM 2348 C CA . ASP A 1 312 ? -2.478 15.001 -34.595 1.00 82.06 312 ASP A CA 1
ATOM 2349 C C . ASP A 1 312 ? -2.760 14.159 -33.318 1.00 82.06 312 ASP A C 1
ATOM 2351 O O . ASP A 1 312 ? -3.728 13.398 -33.291 1.00 82.06 312 ASP A O 1
ATOM 2355 N N . GLY A 1 313 ? -1.952 14.296 -32.255 1.00 85.44 313 GLY A N 1
ATOM 2356 C CA . GLY A 1 313 ? -2.014 13.483 -31.028 1.00 85.44 313 GLY A CA 1
ATOM 2357 C C . GLY A 1 313 ? -3.362 13.522 -30.291 1.00 85.44 313 GLY A C 1
ATOM 2358 O O . GLY A 1 313 ? -4.000 14.578 -30.165 1.00 85.44 313 GLY A O 1
ATOM 2359 N N . ILE A 1 314 ? -3.797 12.368 -29.780 1.00 92.62 314 ILE A N 1
ATOM 2360 C CA . ILE A 1 314 ? -5.089 12.175 -29.106 1.00 92.62 314 ILE A CA 1
ATOM 2361 C C . ILE A 1 314 ? -4.995 12.675 -27.657 1.00 92.62 314 ILE A C 1
ATOM 2363 O O . ILE A 1 314 ? -3.987 12.508 -26.978 1.00 92.62 314 ILE A O 1
ATOM 2367 N N . ARG A 1 315 ? -6.052 13.333 -27.168 1.00 94.19 315 ARG A N 1
ATOM 2368 C CA . ARG A 1 315 ? -6.089 13.843 -25.787 1.00 94.19 315 ARG A CA 1
ATOM 2369 C C . ARG A 1 315 ? -6.337 12.724 -24.793 1.00 94.19 315 ARG A C 1
ATOM 2371 O O . ARG A 1 315 ? -7.265 11.947 -25.009 1.00 94.19 315 ARG A O 1
ATOM 2378 N N . ASN A 1 316 ? -5.589 12.734 -23.691 1.00 94.31 316 ASN A N 1
ATOM 2379 C CA . ASN A 1 316 ? -5.721 11.771 -22.592 1.00 94.31 316 ASN A CA 1
ATOM 2380 C C . ASN A 1 316 ? -5.647 10.303 -23.082 1.00 94.31 316 ASN A C 1
ATOM 2382 O O . ASN A 1 316 ? -6.343 9.430 -22.569 1.00 94.31 316 ASN A O 1
ATOM 2386 N N . ASN A 1 317 ? -4.876 10.058 -24.147 1.00 91.56 317 ASN A N 1
ATOM 2387 C CA . ASN A 1 317 ? -4.784 8.766 -24.825 1.00 91.56 317 ASN A CA 1
ATOM 2388 C C . ASN A 1 317 ? -4.073 7.744 -23.936 1.00 91.56 317 ASN A C 1
ATOM 2390 O O . ASN A 1 317 ? -2.973 8.020 -23.463 1.00 91.56 317 ASN A O 1
ATOM 2394 N N . GLY A 1 318 ? -4.691 6.593 -23.683 1.00 81.62 318 GLY A N 1
ATOM 2395 C CA . GLY A 1 318 ? -4.157 5.601 -22.745 1.00 81.62 318 GLY A CA 1
ATOM 2396 C C . GLY A 1 318 ? -4.656 5.741 -21.301 1.00 81.62 318 GLY A C 1
ATOM 2397 O O . GLY A 1 318 ? -4.366 4.857 -20.496 1.00 81.62 318 GLY A O 1
ATOM 2398 N N . ALA A 1 319 ? -5.481 6.752 -20.981 1.00 81.12 319 ALA A N 1
ATOM 2399 C CA . ALA A 1 319 ? -6.201 6.824 -19.698 1.00 81.12 319 ALA A CA 1
ATOM 2400 C C . ALA A 1 319 ? -7.141 5.616 -19.483 1.00 81.12 319 ALA A C 1
ATOM 2402 O O . ALA A 1 319 ? -7.470 5.256 -18.355 1.00 81.12 319 ALA A O 1
ATOM 2403 N N . GLY A 1 320 ? -7.536 4.945 -20.569 1.00 76.75 320 GLY A N 1
ATOM 2404 C CA . GLY A 1 320 ? -8.174 3.636 -20.516 1.00 76.75 320 GLY A CA 1
ATOM 2405 C C . GLY A 1 320 ? -9.639 3.659 -20.076 1.00 76.75 320 GLY A C 1
ATOM 2406 O O . GLY A 1 320 ? -10.311 4.689 -20.052 1.00 76.75 320 GLY A O 1
ATOM 2407 N N . ALA A 1 321 ? -10.165 2.469 -19.775 1.00 74.62 321 ALA A N 1
ATOM 2408 C CA . ALA A 1 321 ? -11.603 2.253 -19.618 1.00 74.62 321 ALA A CA 1
ATOM 2409 C C . ALA A 1 321 ? -12.207 2.847 -18.333 1.00 74.62 321 ALA A C 1
ATOM 2411 O O . ALA A 1 321 ? -13.411 3.081 -18.316 1.00 74.62 321 ALA A O 1
ATOM 2412 N N . LEU A 1 322 ? -11.401 3.096 -17.294 1.00 79.75 322 LEU A N 1
ATOM 2413 C CA . LEU A 1 322 ? -11.825 3.728 -16.033 1.00 79.75 322 LEU A CA 1
ATOM 2414 C C . LEU A 1 322 ? -11.619 5.254 -16.026 1.00 79.75 322 LEU A C 1
ATOM 2416 O O . LEU A 1 322 ? -11.987 5.910 -15.057 1.00 79.75 322 LEU A O 1
ATOM 2420 N N . GLY A 1 323 ? -11.051 5.823 -17.096 1.00 90.06 323 GLY A N 1
ATOM 2421 C CA . GLY A 1 323 ? -10.646 7.226 -17.137 1.00 90.06 323 GLY A CA 1
ATOM 2422 C C . GLY A 1 323 ? -9.499 7.545 -16.171 1.00 90.06 323 GLY A C 1
ATOM 2423 O O . GLY A 1 323 ? -8.797 6.660 -15.680 1.00 90.06 323 GLY A O 1
ATOM 2424 N N . GLY A 1 324 ? -9.315 8.834 -15.902 1.00 95.44 324 GLY A N 1
ATOM 2425 C CA . GLY A 1 324 ? -8.313 9.328 -14.962 1.00 95.44 324 GLY A CA 1
ATOM 2426 C C . GLY A 1 324 ? -8.614 10.749 -14.499 1.00 95.44 324 GLY A C 1
ATOM 2427 O O . GLY A 1 324 ? -9.727 11.251 -14.673 1.00 95.44 324 GLY A O 1
ATOM 2428 N N . PHE A 1 325 ? -7.616 11.427 -13.944 1.00 97.75 325 PHE A N 1
ATOM 2429 C CA . PHE A 1 325 ? -7.703 12.814 -13.497 1.00 97.75 325 PHE A CA 1
ATOM 2430 C C . PHE A 1 325 ? -6.361 13.545 -13.628 1.00 97.75 325 PHE A C 1
ATOM 2432 O O . PHE A 1 325 ? -5.301 12.933 -13.746 1.00 97.75 325 PHE A O 1
ATOM 2439 N N . PHE A 1 326 ? -6.407 14.875 -13.616 1.00 97.44 326 PHE A N 1
ATOM 2440 C CA . PHE A 1 326 ? -5.217 15.727 -13.545 1.00 97.44 326 PHE A CA 1
ATOM 2441 C C . PHE A 1 326 ? -5.530 17.022 -12.789 1.00 97.44 326 PHE A C 1
ATOM 2443 O O . PHE A 1 326 ? -6.695 17.393 -12.643 1.00 97.44 326 PHE A O 1
ATOM 2450 N N . ASP A 1 327 ? -4.497 17.724 -12.331 1.00 96.25 327 ASP A N 1
ATOM 2451 C CA . ASP A 1 327 ? -4.627 19.039 -11.709 1.00 96.25 327 ASP A CA 1
ATOM 2452 C C . ASP A 1 327 ? -4.731 20.099 -12.807 1.00 96.25 327 ASP A C 1
ATOM 2454 O O . ASP A 1 327 ? -3.825 20.257 -13.626 1.00 96.25 327 ASP A O 1
ATOM 2458 N N . SER A 1 328 ? -5.843 20.830 -12.842 1.00 94.88 328 SER A N 1
ATOM 2459 C CA . SER A 1 328 ? -6.063 21.845 -13.872 1.00 94.88 328 SER A CA 1
ATOM 2460 C C . SER A 1 328 ? -5.185 23.099 -13.724 1.00 94.88 328 SER A C 1
ATOM 2462 O O . SER A 1 328 ? -4.969 23.778 -14.734 1.00 94.88 328 SER A O 1
ATOM 2464 N N . ASP A 1 329 ? -4.606 23.342 -12.540 1.00 93.50 329 ASP A N 1
ATOM 2465 C CA . ASP A 1 329 ? -3.588 24.377 -12.289 1.00 93.50 329 ASP A CA 1
ATOM 2466 C C . ASP A 1 329 ? -2.148 23.880 -12.500 1.00 93.50 329 ASP A C 1
ATOM 2468 O O . ASP A 1 329 ? -1.231 24.701 -12.584 1.00 93.50 329 ASP A O 1
ATOM 2472 N N . ARG A 1 330 ? -1.958 22.566 -12.691 1.00 93.56 330 ARG A N 1
ATOM 2473 C CA . ARG A 1 330 ? -0.666 21.915 -12.974 1.00 93.56 330 ARG A CA 1
ATOM 2474 C C . ARG A 1 330 ? 0.339 21.891 -11.815 1.00 93.56 330 ARG A C 1
ATOM 2476 O O . ARG A 1 330 ? 1.541 21.820 -12.065 1.00 93.56 330 ARG A O 1
ATOM 2483 N N . GLU A 1 331 ? -0.123 21.921 -10.563 1.00 90.75 331 GLU A N 1
ATOM 2484 C CA . GLU A 1 331 ? 0.758 21.688 -9.407 1.00 90.75 331 GLU A CA 1
ATOM 2485 C C . GLU A 1 331 ? 0.948 20.191 -9.121 1.00 90.75 331 GLU A C 1
ATOM 2487 O O . GLU A 1 331 ? 2.063 19.768 -8.836 1.00 90.75 331 GLU A O 1
ATOM 2492 N N . HIS A 1 332 ? -0.119 19.393 -9.249 1.00 93.31 332 HIS A N 1
ATOM 2493 C CA . HIS A 1 332 ? -0.115 17.929 -9.089 1.00 93.31 332 HIS A CA 1
ATOM 2494 C C . HIS A 1 332 ? 0.320 17.408 -7.702 1.00 93.31 332 HIS A C 1
ATOM 2496 O O . HIS A 1 332 ? 0.667 16.239 -7.551 1.00 93.31 332 HIS A O 1
ATOM 2502 N N . ASN A 1 333 ? 0.243 18.240 -6.661 1.00 91.31 333 ASN A N 1
ATOM 2503 C CA . ASN A 1 333 ? 0.512 17.832 -5.279 1.00 91.31 333 ASN A CA 1
ATOM 2504 C C . ASN A 1 333 ? -0.654 16.987 -4.735 1.00 91.31 333 ASN A C 1
ATOM 2506 O O . ASN A 1 333 ? -1.522 17.512 -4.035 1.00 91.31 333 ASN A O 1
ATOM 2510 N N . TYR A 1 334 ? -0.719 15.710 -5.114 1.00 96.44 334 TYR A N 1
ATOM 2511 C CA . TYR A 1 334 ? -1.818 14.820 -4.743 1.00 96.44 334 TYR A CA 1
ATOM 2512 C C . TYR A 1 334 ? -1.639 14.190 -3.367 1.00 96.44 334 TYR A C 1
ATOM 2514 O O . TYR A 1 334 ? -0.546 13.766 -2.985 1.00 96.44 334 TYR A O 1
ATOM 2522 N N . GLN A 1 335 ? -2.766 14.077 -2.673 1.00 95.88 335 GLN A N 1
ATOM 2523 C CA . GLN A 1 335 ? -2.922 13.342 -1.430 1.00 95.88 335 GLN A CA 1
ATOM 2524 C C . GLN A 1 335 ? -4.105 12.384 -1.564 1.00 95.88 335 GLN A C 1
ATOM 2526 O O . GLN A 1 335 ? -5.144 12.743 -2.127 1.00 95.88 335 GLN A O 1
ATOM 2531 N N . PHE A 1 336 ? -3.949 11.179 -1.032 1.00 97.50 336 PHE A N 1
ATOM 2532 C CA . PHE A 1 336 ? -4.991 10.164 -0.976 1.00 97.50 336 PHE A CA 1
ATOM 2533 C C . PHE A 1 336 ? -5.159 9.724 0.469 1.00 97.50 336 PHE A C 1
ATOM 2535 O O . PHE A 1 336 ? -4.179 9.387 1.124 1.00 97.50 336 PHE A O 1
ATOM 2542 N N . SER A 1 337 ? -6.392 9.704 0.956 1.00 93.56 337 SER A N 1
ATOM 2543 C CA . SER A 1 337 ? -6.724 9.123 2.256 1.00 93.56 337 SER A CA 1
ATOM 2544 C C . SER A 1 337 ? -7.966 8.256 2.117 1.00 93.56 337 SER A C 1
ATOM 2546 O O . SER A 1 337 ? -8.693 8.356 1.122 1.00 93.56 337 SER A O 1
ATOM 2548 N N . PHE A 1 338 ? -8.236 7.418 3.108 1.00 88.44 338 PHE A N 1
ATOM 2549 C CA . PHE A 1 338 ? -9.386 6.518 3.064 1.00 88.44 338 PHE A CA 1
ATOM 2550 C C . PHE A 1 338 ? -10.550 7.008 3.921 1.00 88.44 338 PHE A C 1
ATOM 2552 O O . PHE A 1 338 ? -10.495 8.071 4.550 1.00 88.44 338 PHE A O 1
ATOM 2559 N N . ALA A 1 339 ? -11.645 6.251 3.894 1.00 77.69 339 ALA A N 1
ATOM 2560 C CA . ALA A 1 339 ? -12.717 6.425 4.855 1.00 77.69 339 ALA A CA 1
ATOM 2561 C C . ALA A 1 339 ? -12.218 6.142 6.292 1.00 77.69 339 ALA A C 1
ATOM 2563 O O . ALA A 1 339 ? -11.337 5.311 6.496 1.00 77.69 339 ALA A O 1
ATOM 2564 N N . PRO A 1 340 ? -12.805 6.798 7.301 1.00 69.69 340 PRO A N 1
ATOM 2565 C CA . PRO A 1 340 ? -12.549 6.523 8.713 1.00 69.69 340 PRO A CA 1
ATOM 2566 C C . PRO A 1 340 ? -12.636 5.041 9.081 1.00 69.69 340 PRO A C 1
ATOM 2568 O O . PRO A 1 340 ? -13.599 4.366 8.708 1.00 69.69 340 PRO A O 1
ATOM 2571 N N . GLY A 1 341 ? -11.645 4.550 9.827 1.00 65.69 341 GLY A N 1
ATOM 2572 C CA . GLY A 1 341 ? -11.541 3.137 10.200 1.00 65.69 341 GLY A CA 1
ATOM 2573 C C . GLY A 1 341 ? -11.263 2.187 9.026 1.00 65.69 341 GLY A C 1
ATOM 2574 O O . GLY A 1 341 ? -11.419 0.979 9.192 1.00 65.69 341 GLY A O 1
ATOM 2575 N N . VAL A 1 342 ? -10.885 2.706 7.851 1.00 75.94 342 VAL A N 1
ATOM 2576 C CA . VAL A 1 342 ? -10.409 1.921 6.706 1.00 75.94 342 VAL A CA 1
ATOM 2577 C C . VAL A 1 342 ? -8.924 2.192 6.505 1.00 75.94 342 VAL A C 1
ATOM 2579 O O . VAL A 1 342 ? -8.535 3.239 5.998 1.00 75.94 342 VAL A O 1
ATOM 2582 N N . SER A 1 343 ? -8.100 1.213 6.850 1.00 83.88 343 SER A N 1
ATOM 2583 C CA . SER A 1 343 ? -6.743 1.082 6.334 1.00 83.88 343 SER A CA 1
ATOM 2584 C C . SER A 1 343 ? -6.743 0.268 5.035 1.00 83.88 343 SER A C 1
ATOM 2586 O O . SER A 1 343 ? -7.681 -0.484 4.738 1.00 83.88 343 SER A O 1
ATOM 2588 N N . VAL A 1 344 ? -5.676 0.392 4.246 1.00 86.69 344 VAL A N 1
ATOM 2589 C CA . VAL A 1 344 ? -5.411 -0.475 3.089 1.00 86.69 344 VAL A CA 1
ATOM 2590 C C . VAL A 1 344 ? -4.094 -1.223 3.264 1.00 86.69 344 VAL A C 1
ATOM 2592 O O . VAL A 1 344 ? -3.160 -0.710 3.875 1.00 86.69 344 VAL A O 1
ATOM 2595 N N . SER A 1 345 ? -4.003 -2.424 2.688 1.00 80.88 345 SER A N 1
ATOM 2596 C CA . SER A 1 345 ? -2.749 -3.193 2.626 1.00 80.88 345 SER A CA 1
ATOM 2597 C C . SER A 1 345 ? -1.943 -2.930 1.345 1.00 80.88 345 SER A C 1
ATOM 2599 O O . SER A 1 345 ? -0.825 -3.422 1.189 1.00 80.88 345 SER A O 1
ATOM 2601 N N . TYR A 1 346 ? -2.553 -2.244 0.373 1.00 84.81 346 TYR A N 1
ATOM 2602 C CA . TYR A 1 346 ? -2.008 -1.974 -0.958 1.00 84.81 346 TYR A CA 1
ATOM 2603 C C . TYR A 1 346 ? -2.706 -0.765 -1.582 1.00 84.81 346 TYR A C 1
ATOM 2605 O O . TYR A 1 346 ? -3.934 -0.653 -1.502 1.00 84.81 346 TYR A O 1
ATOM 2613 N N . PHE A 1 347 ? -1.941 0.080 -2.268 1.00 92.25 347 PHE A N 1
ATOM 2614 C CA . PHE A 1 347 ? -2.431 1.189 -3.081 1.00 92.25 347 PHE A CA 1
ATOM 2615 C C . PHE A 1 347 ? -1.550 1.357 -4.328 1.00 92.25 347 PHE A C 1
ATOM 2617 O O . PHE A 1 347 ? -0.328 1.252 -4.259 1.00 92.25 347 PHE A O 1
ATOM 2624 N N . SER A 1 348 ? -2.165 1.640 -5.475 1.00 91.88 348 SER A N 1
ATOM 2625 C CA . SER A 1 348 ? -1.482 1.845 -6.751 1.00 91.88 348 SER A CA 1
ATOM 2626 C C . SER A 1 348 ? -2.133 2.951 -7.576 1.00 91.88 348 SER A C 1
ATOM 2628 O O . SER A 1 348 ? -3.355 3.127 -7.559 1.00 91.88 348 SER A O 1
ATOM 2630 N N . ILE A 1 349 ? -1.301 3.681 -8.324 1.00 95.56 349 ILE A N 1
ATOM 2631 C CA . ILE A 1 349 ? -1.714 4.654 -9.339 1.00 95.56 349 ILE A CA 1
ATOM 2632 C C . ILE A 1 349 ? -0.873 4.513 -10.605 1.00 95.56 349 ILE A C 1
ATOM 2634 O O . ILE A 1 349 ? 0.337 4.296 -10.550 1.00 95.56 349 ILE A O 1
ATOM 2638 N N . LYS A 1 350 ? -1.493 4.742 -11.764 1.00 91.06 350 LYS A N 1
ATOM 2639 C CA . LYS A 1 350 ? -0.793 4.809 -13.045 1.00 91.06 350 LYS A CA 1
ATOM 2640 C C . LYS A 1 350 ? -0.578 6.251 -13.500 1.00 91.06 350 LYS A C 1
ATOM 2642 O O . LYS A 1 350 ? -1.540 6.995 -13.662 1.00 91.06 350 LYS A O 1
ATOM 2647 N N . MET A 1 351 ? 0.667 6.625 -13.769 1.00 96.50 351 MET A N 1
ATOM 2648 C CA . MET A 1 351 ? 1.062 7.912 -14.342 1.00 96.50 351 MET A CA 1
ATOM 2649 C C . MET A 1 351 ? 1.196 7.823 -15.871 1.00 96.50 351 MET A C 1
ATOM 2651 O O . MET A 1 351 ? 1.690 6.827 -16.403 1.00 96.50 351 MET A O 1
ATOM 2655 N N . LEU A 1 352 ? 0.733 8.861 -16.576 1.00 95.56 352 LEU A N 1
ATOM 2656 C CA . LEU A 1 352 ? 0.655 8.916 -18.041 1.00 95.56 352 LEU A CA 1
ATOM 2657 C C . LEU A 1 352 ? 1.107 10.282 -18.591 1.00 95.56 352 LEU A C 1
ATOM 2659 O O . LEU A 1 352 ? 0.599 11.294 -18.112 1.00 95.56 352 LEU A O 1
ATOM 2663 N N . ASP A 1 353 ? 1.951 10.297 -19.634 1.00 96.69 353 ASP A N 1
ATOM 2664 C CA . ASP A 1 353 ? 2.510 11.505 -20.306 1.00 96.69 353 ASP A CA 1
ATOM 2665 C C . ASP A 1 353 ? 3.427 12.334 -19.365 1.00 96.69 353 ASP A C 1
ATOM 2667 O O . ASP A 1 353 ? 3.223 13.528 -19.161 1.00 96.69 353 ASP A O 1
ATOM 2671 N N . TYR A 1 354 ? 4.413 11.687 -18.722 1.00 96.25 354 TYR A N 1
ATOM 2672 C CA . TYR A 1 354 ? 5.427 12.352 -17.887 1.00 96.25 354 TYR A CA 1
ATOM 2673 C C . TYR A 1 354 ? 6.839 12.179 -18.458 1.00 96.25 354 TYR A C 1
ATOM 2675 O O . TYR A 1 354 ? 7.325 11.064 -18.634 1.00 96.25 354 TYR A O 1
ATOM 2683 N N . GLY A 1 355 ? 7.547 13.289 -18.647 1.00 94.56 355 GLY A N 1
ATOM 2684 C CA . GLY A 1 355 ? 8.983 13.341 -18.917 1.00 94.56 355 GLY A CA 1
ATOM 2685 C C . GLY A 1 355 ? 9.358 13.604 -20.373 1.00 94.56 355 GLY A C 1
ATOM 2686 O O . GLY A 1 355 ? 10.542 13.776 -20.665 1.00 94.56 355 GLY A O 1
ATOM 2687 N N . ASP A 1 356 ? 8.377 13.698 -21.274 1.00 93.94 356 ASP A N 1
ATOM 2688 C CA . ASP A 1 356 ? 8.588 14.190 -22.641 1.00 93.94 356 ASP A CA 1
ATOM 2689 C C . ASP A 1 356 ? 8.687 15.725 -22.715 1.00 93.94 356 ASP A C 1
ATOM 2691 O O . ASP A 1 356 ? 9.188 16.286 -23.704 1.00 93.94 356 ASP A O 1
ATOM 2695 N N . PHE A 1 357 ? 8.277 16.400 -21.637 1.00 96.25 357 PHE A N 1
ATOM 2696 C CA . PHE A 1 357 ? 8.382 17.831 -21.451 1.00 96.25 357 PHE A CA 1
ATOM 2697 C C . PHE A 1 357 ? 9.141 18.156 -20.160 1.00 96.25 357 PHE A C 1
ATOM 2699 O O . PHE A 1 357 ? 8.933 17.579 -19.098 1.00 96.25 357 PHE A O 1
ATOM 2706 N N . ASN A 1 358 ? 10.042 19.132 -20.245 1.00 96.12 358 ASN A N 1
ATOM 2707 C CA . ASN A 1 358 ? 10.890 19.551 -19.132 1.00 96.12 358 ASN A CA 1
ATOM 2708 C C . ASN A 1 358 ? 10.729 21.062 -18.943 1.00 96.12 358 ASN A C 1
ATOM 2710 O O . ASN A 1 358 ? 11.450 21.872 -19.529 1.00 96.12 358 ASN A O 1
ATOM 2714 N N . ALA A 1 359 ? 9.723 21.454 -18.160 1.00 95.50 359 ALA A N 1
ATOM 2715 C CA . ALA A 1 359 ? 9.339 22.851 -17.963 1.00 95.50 359 ALA A CA 1
ATOM 2716 C C . ALA A 1 359 ? 10.415 23.682 -17.245 1.00 95.50 359 ALA A C 1
ATOM 2718 O O . ALA A 1 359 ? 10.436 24.910 -17.379 1.00 95.50 359 ALA A O 1
ATOM 2719 N N . LEU A 1 360 ? 11.277 23.014 -16.472 1.00 95.31 360 LEU A N 1
ATOM 2720 C CA . LEU A 1 360 ? 12.304 23.627 -15.632 1.00 95.31 360 LEU A CA 1
ATOM 2721 C C . LEU A 1 360 ? 13.697 23.634 -16.287 1.00 95.31 360 LEU A C 1
ATOM 2723 O O . LEU A 1 360 ? 14.568 24.353 -15.801 1.00 95.31 360 LEU A O 1
ATOM 2727 N N . ASN A 1 361 ? 13.887 22.906 -17.398 1.00 96.06 361 ASN A N 1
ATOM 2728 C CA . ASN A 1 361 ? 15.171 22.718 -18.086 1.00 96.06 361 ASN A CA 1
ATOM 2729 C C . ASN A 1 361 ? 16.277 22.181 -17.144 1.00 96.06 361 ASN A C 1
ATOM 2731 O O . ASN A 1 361 ? 17.388 22.708 -17.121 1.00 96.06 361 ASN A O 1
ATOM 2735 N N . VAL A 1 362 ? 15.933 21.152 -16.368 1.00 96.06 362 VAL A N 1
ATOM 2736 C CA . VAL A 1 362 ? 16.781 20.438 -15.385 1.00 96.06 362 VAL A CA 1
ATOM 2737 C C . VAL A 1 362 ? 17.318 19.114 -15.950 1.00 96.06 362 VAL A C 1
ATOM 2739 O O . VAL A 1 362 ? 16.807 18.684 -16.984 1.00 96.06 362 VAL A O 1
ATOM 2742 N N . ASP A 1 363 ? 18.316 18.476 -15.326 1.00 93.81 363 ASP A N 1
ATOM 2743 C CA . ASP A 1 363 ? 18.868 17.188 -15.794 1.00 93.81 363 ASP A CA 1
ATOM 2744 C C . ASP A 1 363 ? 18.633 15.994 -14.848 1.00 93.81 363 ASP A C 1
ATOM 2746 O O . ASP A 1 363 ? 18.718 14.853 -15.310 1.00 93.81 363 ASP A O 1
ATOM 2750 N N . GLU A 1 364 ? 18.224 16.221 -13.593 1.00 90.88 364 GLU A N 1
ATOM 2751 C CA . GLU A 1 364 ? 17.780 15.193 -12.640 1.00 90.88 364 GLU A CA 1
ATOM 2752 C C . GLU A 1 364 ? 16.268 15.290 -12.347 1.00 90.88 364 GLU A C 1
ATOM 2754 O O . GLU A 1 364 ? 15.721 16.360 -12.068 1.00 90.88 364 GLU A O 1
ATOM 2759 N N . HIS A 1 365 ? 15.580 14.144 -12.373 1.00 93.62 365 HIS A N 1
ATOM 2760 C CA . HIS A 1 365 ? 14.133 14.026 -12.187 1.00 93.62 365 HIS A CA 1
ATOM 2761 C C . HIS A 1 365 ? 13.804 12.908 -11.196 1.00 93.62 365 HIS A C 1
ATOM 2763 O O . HIS A 1 365 ? 14.376 11.818 -11.259 1.00 93.62 365 HIS A O 1
ATOM 2769 N N . GLY A 1 366 ? 12.839 13.158 -10.316 1.00 87.94 366 GLY A N 1
ATOM 2770 C CA . GLY A 1 366 ? 12.321 12.189 -9.362 1.00 87.94 366 GLY A CA 1
ATOM 2771 C C . GLY A 1 366 ? 10.852 12.431 -9.032 1.00 87.94 366 GLY A C 1
ATOM 2772 O O . GLY A 1 366 ? 10.404 13.571 -8.875 1.00 87.94 366 GLY A O 1
ATOM 2773 N N . ILE A 1 367 ? 10.110 11.342 -8.903 1.00 96.44 367 ILE A N 1
ATOM 2774 C CA . ILE A 1 367 ? 8.746 11.308 -8.381 1.00 96.44 367 ILE A CA 1
ATOM 2775 C C . ILE A 1 367 ? 8.603 10.056 -7.513 1.00 96.44 367 ILE A C 1
ATOM 2777 O O . ILE A 1 367 ? 9.087 8.983 -7.877 1.00 96.44 367 ILE A O 1
ATOM 2781 N N . SER A 1 368 ? 7.943 10.202 -6.370 1.00 88.75 368 SER A N 1
ATOM 2782 C CA . SER A 1 368 ? 7.743 9.137 -5.392 1.00 88.75 368 SER A CA 1
ATOM 2783 C C . SER A 1 368 ? 6.289 9.076 -4.949 1.00 88.75 368 SER A C 1
ATOM 2785 O O . SER A 1 368 ? 5.666 10.114 -4.716 1.00 88.75 368 SER A O 1
ATOM 2787 N N . LEU A 1 369 ? 5.780 7.860 -4.783 1.00 95.25 369 LEU A N 1
ATOM 2788 C CA . LEU A 1 369 ? 4.543 7.566 -4.075 1.00 95.25 369 LEU A CA 1
ATOM 2789 C C . LEU A 1 369 ? 4.915 7.095 -2.666 1.00 95.25 369 LEU A C 1
ATOM 2791 O O . LEU A 1 369 ? 5.648 6.119 -2.522 1.00 95.25 369 LEU A O 1
ATOM 2795 N N . VAL A 1 370 ? 4.452 7.799 -1.634 1.00 92.88 370 VAL A N 1
ATOM 2796 C CA . VAL A 1 370 ? 4.833 7.538 -0.237 1.00 92.88 370 VAL A CA 1
ATOM 2797 C C . VAL A 1 370 ? 3.594 7.180 0.572 1.00 92.88 370 VAL A C 1
ATOM 2799 O O . VAL A 1 370 ? 2.696 8.010 0.700 1.00 92.88 370 VAL A O 1
ATOM 2802 N N . ALA A 1 371 ? 3.555 5.968 1.125 1.00 85.94 371 ALA A N 1
ATOM 2803 C CA . ALA A 1 371 ? 2.487 5.492 1.999 1.00 85.94 371 ALA A CA 1
ATOM 2804 C C . ALA A 1 371 ? 2.808 5.742 3.478 1.00 85.94 371 ALA A C 1
ATOM 2806 O O . ALA A 1 371 ? 3.944 5.546 3.916 1.00 85.94 371 ALA A O 1
ATOM 2807 N N . TYR A 1 372 ? 1.794 6.116 4.254 1.00 84.62 372 TYR A N 1
ATOM 2808 C CA . TYR A 1 372 ? 1.887 6.458 5.670 1.00 84.62 372 TYR A CA 1
ATOM 2809 C C . TYR A 1 372 ? 0.825 5.737 6.511 1.00 84.62 372 TYR A C 1
ATOM 2811 O O . TYR A 1 372 ? -0.308 5.544 6.062 1.00 84.62 372 TYR A O 1
ATOM 2819 N N . ASP A 1 373 ? 1.189 5.395 7.748 1.00 73.69 373 ASP A N 1
ATOM 2820 C CA . ASP A 1 373 ? 0.264 4.909 8.778 1.00 73.69 373 ASP A CA 1
ATOM 2821 C C . ASP A 1 373 ? -0.482 6.061 9.483 1.00 73.69 373 ASP A C 1
ATOM 2823 O O . ASP A 1 373 ? -0.181 7.244 9.279 1.00 73.69 373 ASP A O 1
ATOM 2827 N N . ALA A 1 374 ? -1.402 5.711 10.388 1.00 74.50 374 ALA A N 1
ATOM 2828 C CA . ALA A 1 374 ? -2.134 6.638 11.262 1.00 74.50 374 ALA A CA 1
ATOM 2829 C C . ALA A 1 374 ? -1.247 7.638 12.039 1.00 74.50 374 ALA A C 1
ATOM 2831 O O . ALA A 1 374 ? -1.688 8.717 12.439 1.00 74.50 374 ALA A O 1
ATOM 2832 N N . ASN A 1 375 ? 0.018 7.283 12.291 1.00 66.12 375 ASN A N 1
ATOM 2833 C CA . ASN A 1 375 ? 0.978 8.086 13.046 1.00 66.12 375 ASN A CA 1
ATOM 2834 C C . ASN A 1 375 ? 1.838 8.991 12.142 1.00 66.12 375 ASN A C 1
ATOM 2836 O O . ASN A 1 375 ? 2.698 9.721 12.649 1.00 66.12 375 ASN A O 1
ATOM 2840 N N . GLY A 1 376 ? 1.650 8.939 10.819 1.00 73.25 376 GLY A N 1
ATOM 2841 C CA . GLY A 1 376 ? 2.504 9.608 9.838 1.00 73.25 376 GLY A CA 1
ATOM 2842 C C . GLY A 1 376 ? 3.885 8.958 9.684 1.00 73.25 376 GLY A C 1
ATOM 2843 O O . GLY A 1 376 ? 4.835 9.618 9.254 1.00 73.25 376 GLY A O 1
ATOM 2844 N N . VAL A 1 377 ? 4.032 7.684 10.058 1.00 69.12 377 VAL A N 1
ATOM 2845 C CA . VAL A 1 377 ? 5.229 6.878 9.801 1.00 69.12 377 VAL A CA 1
ATOM 2846 C C . VAL A 1 377 ? 5.127 6.297 8.396 1.00 69.12 377 VAL A C 1
ATOM 2848 O O . VAL A 1 377 ? 4.092 5.762 8.014 1.00 69.12 377 VAL A O 1
ATOM 2851 N N . VAL A 1 378 ? 6.209 6.398 7.622 1.00 74.56 378 VAL A N 1
ATOM 2852 C CA . VAL A 1 378 ? 6.283 5.806 6.280 1.00 74.56 378 VAL A CA 1
ATOM 2853 C C . VAL A 1 378 ? 6.172 4.284 6.386 1.00 74.56 378 VAL A C 1
ATOM 2855 O O . VAL A 1 378 ? 7.005 3.658 7.045 1.00 74.56 378 VAL A O 1
ATOM 2858 N N . VAL A 1 379 ? 5.165 3.717 5.723 1.00 63.50 379 VAL A N 1
ATOM 2859 C CA . VAL A 1 379 ? 4.957 2.269 5.581 1.00 63.50 379 VAL A CA 1
ATOM 2860 C C . VAL A 1 379 ? 5.786 1.742 4.414 1.00 63.50 379 VAL A C 1
ATOM 2862 O O . VAL A 1 379 ? 6.553 0.798 4.589 1.00 63.50 379 VAL A O 1
ATOM 2865 N N . ASP A 1 380 ? 5.671 2.387 3.250 1.00 78.19 380 ASP A N 1
ATOM 2866 C CA . ASP A 1 380 ? 6.325 1.974 2.007 1.00 78.19 380 ASP A CA 1
ATOM 2867 C C . ASP A 1 380 ? 6.537 3.166 1.055 1.00 78.19 380 ASP A C 1
ATOM 2869 O O . ASP A 1 380 ? 5.889 4.211 1.192 1.00 78.19 380 ASP A O 1
ATOM 2873 N N . VAL A 1 381 ? 7.468 3.023 0.108 1.00 74.38 381 VAL A N 1
ATOM 2874 C CA . VAL A 1 381 ? 7.806 4.039 -0.899 1.00 74.38 381 VAL A CA 1
ATOM 2875 C C . VAL A 1 381 ? 8.134 3.382 -2.229 1.00 74.38 381 VAL A C 1
ATOM 2877 O O . VAL A 1 381 ? 9.078 2.599 -2.315 1.00 74.38 381 VAL A O 1
ATOM 2880 N N . ASP A 1 382 ? 7.463 3.833 -3.283 1.00 79.50 382 ASP A N 1
ATOM 2881 C CA . ASP A 1 382 ? 7.843 3.546 -4.665 1.00 79.50 382 ASP A CA 1
ATOM 2882 C C . ASP A 1 382 ? 8.305 4.829 -5.362 1.00 79.50 382 ASP A C 1
ATOM 2884 O O . ASP A 1 382 ? 7.849 5.929 -5.039 1.00 79.50 382 ASP A O 1
ATOM 2888 N N . SER A 1 383 ? 9.297 4.739 -6.246 1.00 84.12 383 SER A N 1
ATOM 2889 C CA . SER A 1 383 ? 9.987 5.905 -6.803 1.00 84.12 383 SER A CA 1
ATOM 2890 C C . SER A 1 383 ? 10.543 5.676 -8.201 1.00 84.12 383 SER A C 1
ATOM 2892 O O . SER A 1 383 ? 11.371 4.799 -8.434 1.00 84.12 383 SER A O 1
ATOM 2894 N N . LEU A 1 384 ? 10.205 6.596 -9.101 1.00 80.88 384 LEU A N 1
ATOM 2895 C CA . LEU A 1 384 ? 10.833 6.729 -10.406 1.00 80.88 384 LEU A CA 1
ATOM 2896 C C . LEU A 1 384 ? 11.859 7.863 -10.354 1.00 80.88 384 LEU A C 1
ATOM 2898 O O . LEU A 1 384 ? 11.504 9.022 -10.134 1.00 80.88 384 LEU A O 1
ATOM 2902 N N . PHE A 1 385 ? 13.118 7.536 -10.644 1.00 81.31 385 PHE A N 1
ATOM 2903 C CA . PHE A 1 385 ? 14.187 8.505 -10.880 1.00 81.31 385 PHE A CA 1
ATOM 2904 C C . PHE A 1 385 ? 14.743 8.357 -12.295 1.00 81.31 385 PHE A C 1
ATOM 2906 O O . PHE A 1 385 ? 14.934 7.240 -12.781 1.00 81.31 385 PHE A O 1
ATOM 2913 N N . TYR A 1 386 ? 15.029 9.480 -12.954 1.00 82.75 386 TYR A N 1
ATOM 2914 C CA . TYR A 1 386 ? 15.676 9.494 -14.263 1.00 82.75 386 TYR A CA 1
ATOM 2915 C C . TYR A 1 386 ? 16.477 10.773 -14.504 1.00 82.75 386 TYR A C 1
ATOM 2917 O O . TYR A 1 386 ? 16.265 11.799 -13.864 1.00 82.75 386 TYR A O 1
ATOM 2925 N N . THR A 1 387 ? 17.390 10.715 -15.471 1.00 89.19 387 THR A N 1
ATOM 2926 C CA . THR A 1 387 ? 18.078 11.890 -16.022 1.00 89.19 387 THR A CA 1
ATOM 2927 C C . THR A 1 387 ? 17.636 12.199 -17.447 1.00 89.19 387 THR A C 1
ATOM 2929 O O . THR A 1 387 ? 17.228 11.282 -18.172 1.00 89.19 387 THR A O 1
ATOM 2932 N N . SER A 1 388 ? 17.745 13.466 -17.858 1.00 91.75 388 SER A N 1
ATOM 2933 C CA . SER A 1 388 ? 17.435 13.945 -19.216 1.00 91.75 388 SER A CA 1
ATOM 2934 C C . SER A 1 388 ? 18.508 14.903 -19.764 1.00 91.75 388 SER A C 1
ATOM 2936 O O . SER A 1 388 ? 19.500 15.183 -19.094 1.00 91.75 388 SER A O 1
ATOM 2938 N N . ASP A 1 389 ? 18.345 15.400 -20.995 1.00 89.44 389 ASP A N 1
ATOM 2939 C CA . ASP A 1 389 ? 19.010 16.637 -21.412 1.00 89.44 389 ASP A CA 1
ATOM 2940 C C . ASP A 1 389 ? 18.198 17.878 -20.979 1.00 89.44 389 ASP A C 1
ATOM 2942 O O . ASP A 1 389 ? 16.970 17.859 -20.993 1.00 89.44 389 ASP A O 1
ATOM 2946 N N . GLU A 1 390 ? 18.886 18.986 -20.641 1.00 93.88 390 GLU A N 1
ATOM 2947 C CA . GLU A 1 390 ? 18.322 20.284 -20.181 1.00 93.88 390 GLU A CA 1
ATOM 2948 C C . GLU A 1 390 ? 17.445 21.015 -21.247 1.00 93.88 390 GLU A C 1
ATOM 2950 O O . GLU A 1 390 ? 17.396 22.250 -21.339 1.00 93.88 390 GLU A O 1
ATOM 2955 N N . LEU A 1 391 ? 16.786 20.281 -22.143 1.00 94.06 391 LEU A N 1
ATOM 2956 C CA . LEU A 1 391 ? 15.939 20.766 -23.224 1.00 94.06 391 LEU A CA 1
ATOM 2957 C C . LEU A 1 391 ? 14.466 20.653 -22.836 1.00 94.06 391 LEU A C 1
ATOM 2959 O O . LEU A 1 391 ? 14.015 19.628 -22.356 1.00 94.06 391 LEU A O 1
ATOM 2963 N N . THR A 1 392 ? 13.670 21.669 -23.168 1.00 94.44 392 THR A N 1
ATOM 2964 C CA . THR A 1 392 ? 12.230 21.710 -22.844 1.00 94.44 392 THR A CA 1
ATOM 2965 C C . THR A 1 392 ? 11.406 20.575 -23.480 1.00 94.44 392 THR A C 1
ATOM 2967 O O . THR A 1 392 ? 10.305 20.292 -23.027 1.00 94.44 392 THR A O 1
ATOM 2970 N N . GLN A 1 393 ? 11.933 19.931 -24.524 1.00 94.06 393 GLN A N 1
ATOM 2971 C CA . GLN A 1 393 ? 11.467 18.638 -25.032 1.00 94.06 393 GLN A CA 1
ATOM 2972 C C . GLN A 1 393 ? 12.679 17.708 -25.072 1.00 94.06 393 GLN A C 1
ATOM 2974 O O . GLN A 1 393 ? 13.437 17.802 -26.053 1.00 94.06 393 GLN A O 1
ATOM 2979 N N . PRO A 1 394 ? 12.906 16.886 -24.035 1.00 93.06 394 PRO A N 1
ATOM 2980 C CA . PRO A 1 394 ? 14.112 16.089 -23.958 1.00 93.06 394 PRO A CA 1
ATOM 2981 C C . PRO A 1 394 ? 14.250 15.089 -25.109 1.00 93.06 394 PRO A C 1
ATOM 2983 O O . PRO A 1 394 ? 13.259 14.593 -25.650 1.00 93.06 394 PRO A O 1
ATOM 2986 N N . ARG A 1 395 ? 15.493 14.830 -25.528 1.00 92.56 395 ARG A N 1
ATOM 2987 C CA . ARG A 1 395 ? 15.831 13.920 -26.650 1.00 92.56 395 ARG A CA 1
ATOM 2988 C C . ARG A 1 395 ? 16.858 12.857 -26.289 1.00 92.56 395 ARG A C 1
ATOM 2990 O O . ARG A 1 395 ? 17.252 12.056 -27.137 1.00 92.56 395 ARG A O 1
ATOM 2997 N N . SER A 1 396 ? 17.307 12.867 -25.045 1.00 83.31 396 SER A N 1
ATOM 2998 C CA . SER A 1 396 ? 18.186 11.871 -24.461 1.00 83.31 396 SER A CA 1
ATOM 2999 C C . SER A 1 396 ? 18.002 11.851 -22.946 1.00 83.31 396 SER A C 1
ATOM 3001 O O . SER A 1 396 ? 17.481 12.802 -22.363 1.00 83.31 396 SER A O 1
ATOM 3003 N N . GLY A 1 397 ? 18.411 10.753 -22.320 1.00 82.62 397 GLY A N 1
ATOM 3004 C CA . GLY A 1 397 ? 18.276 10.524 -20.890 1.00 82.62 397 GLY A CA 1
ATOM 3005 C C . GLY A 1 397 ? 18.578 9.072 -20.534 1.00 82.62 397 GLY A C 1
ATOM 3006 O O . GLY A 1 397 ? 18.836 8.251 -21.417 1.00 82.62 397 GLY A O 1
ATOM 3007 N N . SER A 1 398 ? 18.508 8.742 -19.245 1.00 73.88 398 SER A N 1
ATOM 3008 C CA . SER A 1 398 ? 18.664 7.356 -18.751 1.00 73.88 398 SER A CA 1
ATOM 3009 C C . SER A 1 398 ? 17.668 6.351 -19.364 1.00 73.88 398 SER A C 1
ATOM 3011 O O . SER A 1 398 ? 17.996 5.178 -19.494 1.00 73.88 398 SER A O 1
ATOM 3013 N N . TYR A 1 399 ? 16.505 6.823 -19.832 1.00 72.50 399 TYR A N 1
ATOM 3014 C CA . TYR A 1 399 ? 15.475 6.034 -20.525 1.00 72.50 399 TYR A CA 1
ATOM 3015 C C . TYR A 1 399 ? 15.437 6.288 -22.051 1.00 72.50 399 TYR A C 1
ATOM 3017 O O . TYR A 1 399 ? 14.406 6.092 -22.697 1.00 72.50 399 TYR A O 1
ATOM 3025 N N . GLY A 1 400 ? 16.544 6.734 -22.658 1.00 83.75 400 GLY A N 1
ATOM 3026 C CA . GLY A 1 400 ? 16.655 6.935 -24.110 1.00 83.75 400 GLY A CA 1
ATOM 3027 C C . GLY A 1 400 ? 16.041 8.249 -24.617 1.00 83.75 400 GLY A C 1
ATOM 3028 O O . GLY A 1 400 ? 16.217 9.297 -23.999 1.00 83.75 400 GLY A O 1
ATOM 3029 N N . ASP A 1 401 ? 15.371 8.219 -25.777 1.00 87.44 401 ASP A N 1
ATOM 3030 C CA . ASP A 1 401 ? 14.689 9.396 -26.350 1.00 87.44 401 ASP A CA 1
ATOM 3031 C C . ASP A 1 401 ? 13.352 9.627 -25.630 1.00 87.44 401 ASP A C 1
ATOM 3033 O O . ASP A 1 401 ? 12.305 9.100 -26.019 1.00 87.44 401 ASP A O 1
ATOM 3037 N N . LEU A 1 402 ? 13.419 10.426 -24.563 1.00 89.44 402 LEU A N 1
ATOM 3038 C CA . LEU A 1 402 ? 12.309 10.786 -23.677 1.00 89.44 402 LEU A CA 1
ATOM 3039 C C . LEU A 1 402 ? 11.106 11.422 -24.386 1.00 89.44 402 LEU A C 1
ATOM 3041 O O . LEU A 1 402 ? 10.004 11.355 -23.863 1.00 89.44 402 LEU A O 1
ATOM 3045 N N . PHE A 1 403 ? 11.240 11.929 -25.611 1.00 91.38 403 PHE A N 1
ATOM 3046 C CA . PHE A 1 403 ? 10.071 12.325 -26.405 1.00 91.38 403 PHE A CA 1
ATOM 3047 C C . PHE A 1 403 ? 9.135 11.154 -26.757 1.00 91.38 403 PHE A C 1
ATOM 3049 O O . PHE A 1 403 ? 7.957 11.362 -27.051 1.00 91.38 403 PHE A O 1
ATOM 3056 N N . PHE A 1 404 ? 9.665 9.928 -26.772 1.00 84.56 404 PHE A N 1
ATOM 3057 C CA . PHE A 1 404 ? 8.897 8.697 -26.950 1.00 84.56 404 PHE A CA 1
ATOM 3058 C C . PHE A 1 404 ? 8.738 7.928 -25.638 1.00 84.56 404 PHE A C 1
ATOM 3060 O O . PHE A 1 404 ? 7.685 7.345 -25.419 1.00 84.56 404 PHE A O 1
ATOM 3067 N N . THR A 1 405 ? 9.747 7.919 -24.762 1.00 82.50 405 THR A N 1
ATOM 3068 C CA . THR A 1 405 ? 9.679 7.193 -23.481 1.00 82.50 405 THR A CA 1
ATOM 3069 C C . THR A 1 405 ? 9.051 7.984 -22.328 1.00 82.50 405 THR A C 1
ATOM 3071 O O . THR A 1 405 ? 8.756 7.401 -21.287 1.00 82.50 405 THR A O 1
ATOM 3074 N N . GLY A 1 406 ? 8.767 9.271 -22.532 1.00 89.62 406 GLY A N 1
ATOM 3075 C CA . GLY A 1 406 ? 7.918 10.121 -21.693 1.00 89.62 406 GLY A CA 1
ATOM 3076 C C . GLY A 1 406 ? 6.456 10.234 -22.161 1.00 89.62 406 GLY A C 1
ATOM 3077 O O . GLY A 1 406 ? 5.636 10.788 -21.442 1.00 89.62 406 GLY A O 1
ATOM 3078 N N . ASP A 1 407 ? 6.106 9.656 -23.316 1.00 93.50 407 ASP A N 1
ATOM 3079 C CA . ASP A 1 407 ? 4.774 9.746 -23.940 1.00 93.50 407 ASP A CA 1
ATOM 3080 C C . ASP A 1 407 ? 3.846 8.577 -23.542 1.00 93.50 407 ASP A C 1
ATOM 3082 O O . ASP A 1 407 ? 4.224 7.412 -23.645 1.00 93.50 407 ASP A O 1
ATOM 3086 N N . ALA A 1 408 ? 2.590 8.854 -23.193 1.00 88.44 408 ALA A N 1
ATOM 3087 C CA . ALA A 1 408 ? 1.625 7.920 -22.601 1.00 88.44 408 ALA A CA 1
ATOM 3088 C C . ALA A 1 408 ? 1.318 6.643 -23.397 1.00 88.44 408 ALA A C 1
ATOM 3090 O O . ALA A 1 408 ? 0.904 5.642 -22.807 1.00 88.44 408 ALA A O 1
ATOM 3091 N N . THR A 1 409 ? 1.467 6.658 -24.726 1.00 85.75 409 THR A N 1
ATOM 3092 C CA . THR A 1 409 ? 1.178 5.490 -25.584 1.00 85.75 409 THR A CA 1
ATOM 3093 C C . THR A 1 409 ? 2.364 5.022 -26.418 1.00 85.75 409 THR A C 1
ATOM 3095 O O . THR A 1 409 ? 2.301 3.942 -27.006 1.00 85.75 409 THR A O 1
ATOM 3098 N N . SER A 1 410 ? 3.451 5.795 -26.442 1.00 82.81 410 SER A N 1
ATOM 3099 C CA . SER A 1 410 ? 4.724 5.420 -27.066 1.00 82.81 410 SER A CA 1
ATOM 3100 C C . SER A 1 410 ? 5.714 4.840 -26.050 1.00 82.81 410 SER A C 1
ATOM 3102 O O . SER A 1 410 ? 6.561 4.031 -26.433 1.00 82.81 410 SER A O 1
ATOM 3104 N N . ALA A 1 411 ? 5.595 5.204 -24.769 1.00 74.06 411 ALA A N 1
ATOM 3105 C CA . ALA A 1 411 ? 6.430 4.688 -23.695 1.00 74.06 411 ALA A CA 1
ATOM 3106 C C . ALA A 1 411 ? 6.050 3.237 -23.350 1.00 74.06 411 ALA A C 1
ATOM 3108 O O . ALA A 1 411 ? 4.867 2.941 -23.127 1.00 74.06 411 ALA A O 1
ATOM 3109 N N . PRO A 1 412 ? 7.026 2.316 -23.247 1.00 66.44 412 PRO A N 1
ATOM 3110 C CA . PRO A 1 412 ? 6.792 1.014 -22.635 1.00 66.44 412 PRO A CA 1
ATOM 3111 C C . PRO A 1 412 ? 6.359 1.179 -21.167 1.00 66.44 412 PRO A C 1
ATOM 3113 O O . PRO A 1 412 ? 6.732 2.170 -20.534 1.00 66.44 412 PRO A O 1
ATOM 3116 N N . PRO A 1 413 ? 5.606 0.225 -20.594 1.00 68.12 413 PRO A N 1
ATOM 3117 C CA . PRO A 1 413 ? 5.334 0.215 -19.160 1.00 68.12 413 PRO A CA 1
ATOM 3118 C C . PRO A 1 413 ? 6.632 0.346 -18.348 1.00 68.12 413 PRO A C 1
ATOM 3120 O O . PRO A 1 413 ? 7.604 -0.353 -18.630 1.00 68.12 413 PRO A O 1
ATOM 3123 N N . GLY A 1 414 ? 6.648 1.236 -17.351 1.00 62.22 414 GLY A N 1
ATOM 3124 C CA . GLY A 1 414 ? 7.794 1.434 -16.444 1.00 62.22 414 GLY A CA 1
ATOM 3125 C C . GLY A 1 414 ? 8.775 2.508 -16.880 1.00 62.22 414 GLY A C 1
ATOM 3126 O O . GLY A 1 414 ? 9.686 2.858 -16.139 1.00 62.22 414 GLY A O 1
ATOM 3127 N N . PHE A 1 415 ? 8.572 3.059 -18.070 1.00 83.50 415 PHE A N 1
ATOM 3128 C CA . PHE A 1 415 ? 9.254 4.258 -18.524 1.00 83.50 415 PHE A CA 1
ATOM 3129 C C . PHE A 1 415 ? 8.441 5.482 -18.065 1.00 83.50 415 PHE A C 1
ATOM 3131 O O . PHE A 1 415 ? 7.240 5.337 -17.812 1.00 83.50 415 PHE A O 1
ATOM 3138 N N . PRO A 1 416 ? 9.049 6.680 -17.962 1.00 86.06 416 PRO A N 1
ATOM 3139 C CA . PRO A 1 416 ? 8.393 7.857 -17.387 1.00 86.06 416 PRO A CA 1
ATOM 3140 C C . PRO A 1 416 ? 6.987 8.149 -17.928 1.00 86.06 416 PRO A C 1
ATOM 3142 O O . PRO A 1 416 ? 6.078 8.431 -17.150 1.00 86.06 416 PRO A O 1
ATOM 3145 N N . GLY A 1 417 ? 6.759 7.961 -19.229 1.00 89.81 417 GLY A N 1
ATOM 3146 C CA . GLY A 1 417 ? 5.460 8.217 -19.849 1.00 89.81 417 GLY A CA 1
ATOM 3147 C C . GLY A 1 417 ? 4.337 7.261 -19.463 1.00 89.81 417 GLY A C 1
ATOM 3148 O O . GLY A 1 417 ? 3.178 7.576 -19.704 1.00 89.81 417 GLY A O 1
ATOM 3149 N N . ASN A 1 418 ? 4.652 6.093 -18.908 1.00 81.44 418 ASN A N 1
ATOM 3150 C CA . ASN A 1 418 ? 3.720 4.981 -18.715 1.00 81.44 418 ASN A CA 1
ATOM 3151 C C . ASN A 1 418 ? 4.118 4.183 -17.459 1.00 81.44 418 ASN A C 1
ATOM 3153 O O . ASN A 1 418 ? 4.303 2.963 -17.495 1.00 81.44 418 ASN A O 1
ATOM 3157 N N . TYR A 1 419 ? 4.307 4.893 -16.347 1.00 83.50 419 TYR A N 1
ATOM 3158 C CA . TYR A 1 419 ? 4.744 4.323 -15.074 1.00 83.50 419 TYR A CA 1
ATOM 3159 C C . TYR A 1 419 ? 3.545 3.913 -14.209 1.00 83.50 419 TYR A C 1
ATOM 3161 O O . TYR A 1 419 ? 2.511 4.578 -14.223 1.00 83.50 419 TYR A O 1
ATOM 3169 N N . THR A 1 420 ? 3.666 2.831 -13.443 1.00 83.50 420 THR A N 1
ATOM 3170 C CA . THR A 1 420 ? 2.671 2.447 -12.428 1.00 83.50 420 THR A CA 1
ATOM 3171 C C . THR A 1 420 ? 3.386 2.389 -11.096 1.00 83.50 420 THR A C 1
ATOM 3173 O O . THR A 1 420 ? 4.368 1.665 -10.994 1.00 83.50 420 THR A O 1
ATOM 3176 N N . PHE A 1 421 ? 2.918 3.179 -10.134 1.00 86.44 421 PHE A N 1
ATOM 3177 C CA . PHE A 1 421 ? 3.433 3.168 -8.773 1.00 86.44 421 PHE A CA 1
ATOM 3178 C C . PHE A 1 421 ? 2.642 2.175 -7.928 1.00 86.44 421 PHE A C 1
ATOM 3180 O O . PHE A 1 421 ? 1.414 2.118 -8.052 1.00 86.44 421 PHE A O 1
ATOM 3187 N N . GLU A 1 422 ? 3.315 1.446 -7.047 1.00 84.06 422 GLU A N 1
ATOM 3188 C CA . GLU A 1 422 ? 2.701 0.480 -6.131 1.00 84.06 422 GLU A CA 1
ATOM 3189 C C . GLU A 1 422 ? 3.317 0.584 -4.735 1.00 84.06 422 GLU A C 1
ATOM 3191 O O . GLU A 1 422 ? 4.524 0.466 -4.578 1.00 84.06 422 GLU A O 1
ATOM 3196 N N . VAL A 1 423 ? 2.486 0.771 -3.709 1.00 75.62 423 VAL A N 1
ATOM 3197 C CA . VAL A 1 423 ? 2.904 0.771 -2.298 1.00 75.62 423 VAL A CA 1
ATOM 3198 C C . VAL A 1 423 ? 2.090 -0.253 -1.516 1.00 75.62 423 VAL A C 1
ATOM 3200 O O . VAL A 1 423 ? 0.883 -0.399 -1.728 1.00 75.62 423 VAL A O 1
ATOM 3203 N N . SER A 1 424 ? 2.746 -0.989 -0.620 1.00 79.19 424 SER A N 1
ATOM 3204 C CA . SER A 1 424 ? 2.150 -2.117 0.097 1.00 79.19 424 SER A CA 1
ATOM 3205 C C . SER A 1 424 ? 2.678 -2.274 1.521 1.00 79.19 424 SER A C 1
ATOM 3207 O O . SER A 1 424 ? 3.832 -1.991 1.823 1.00 79.19 424 SER A O 1
ATOM 3209 N N . GLY A 1 425 ? 1.820 -2.760 2.408 1.00 57.09 425 GLY A N 1
ATOM 3210 C CA . GLY A 1 425 ? 2.110 -2.898 3.831 1.00 57.09 425 GLY A CA 1
ATOM 3211 C C . GLY A 1 425 ? 0.861 -2.624 4.654 1.00 57.09 425 GLY A C 1
ATOM 3212 O O . GLY A 1 425 ? -0.074 -1.995 4.170 1.00 57.09 425 GLY A O 1
ATOM 3213 N N . ASN A 1 426 ? 0.824 -3.137 5.879 1.00 70.44 426 ASN A N 1
ATOM 3214 C CA . ASN A 1 426 ? -0.381 -3.057 6.698 1.00 70.44 426 ASN A CA 1
ATOM 3215 C C . ASN A 1 426 ? -0.599 -1.648 7.265 1.00 70.44 426 ASN A C 1
ATOM 3217 O O . ASN A 1 426 ? 0.369 -0.951 7.580 1.00 70.44 426 ASN A O 1
ATOM 3221 N N . GLY A 1 427 ? -1.861 -1.272 7.479 1.00 73.19 427 GLY A N 1
ATOM 3222 C CA . GLY A 1 427 ? -2.217 -0.028 8.161 1.00 73.19 427 GLY A CA 1
ATOM 3223 C C . GLY A 1 427 ? -1.962 1.258 7.367 1.00 73.19 427 GLY A C 1
ATOM 3224 O O . GLY A 1 427 ? -1.754 2.298 7.988 1.00 73.19 427 GLY A O 1
ATOM 3225 N N . ILE A 1 428 ? -1.945 1.226 6.027 1.00 85.12 428 ILE A N 1
ATOM 3226 C CA . ILE A 1 428 ? -1.802 2.453 5.223 1.00 85.12 428 ILE A CA 1
ATOM 3227 C C . ILE A 1 428 ? -3.106 3.257 5.307 1.00 85.12 428 ILE A C 1
ATOM 3229 O O . ILE A 1 428 ? -4.159 2.777 4.890 1.00 85.12 428 ILE A O 1
ATOM 3233 N N . GLU A 1 429 ? -3.027 4.496 5.794 1.00 86.56 429 GLU A N 1
ATOM 3234 C CA . GLU A 1 429 ? -4.178 5.407 5.933 1.00 86.56 429 GLU A CA 1
ATOM 3235 C C . GLU A 1 429 ? -4.083 6.649 5.030 1.00 86.56 429 GLU A C 1
ATOM 3237 O O . GLU A 1 429 ? -5.107 7.230 4.654 1.00 86.56 429 GLU A O 1
ATOM 3242 N N . HIS A 1 430 ? -2.864 7.048 4.649 1.00 92.62 430 HIS A N 1
ATOM 3243 C CA . HIS A 1 430 ? -2.592 8.236 3.832 1.00 92.62 430 HIS A CA 1
ATOM 3244 C C . HIS A 1 430 ? -1.454 7.981 2.839 1.00 92.62 430 HIS A C 1
ATOM 3246 O O . HIS A 1 430 ? -0.479 7.306 3.163 1.00 92.62 430 HIS A O 1
ATOM 3252 N N . ILE A 1 431 ? -1.558 8.530 1.629 1.00 98.06 431 ILE A N 1
ATOM 3253 C CA . ILE A 1 431 ? -0.548 8.427 0.571 1.00 98.06 431 ILE A CA 1
ATOM 3254 C C . ILE A 1 431 ? -0.304 9.806 -0.049 1.00 98.06 431 ILE A C 1
ATOM 3256 O O . ILE A 1 431 ? -1.248 10.537 -0.353 1.00 98.06 431 ILE A O 1
ATOM 3260 N N . GLU A 1 432 ? 0.960 10.146 -0.298 1.00 96.88 432 GLU A N 1
ATOM 3261 C CA . GLU A 1 432 ? 1.365 11.388 -0.967 1.00 96.88 432 GLU A CA 1
ATOM 3262 C C . GLU A 1 432 ? 2.153 11.135 -2.251 1.00 96.88 432 GLU A C 1
ATOM 3264 O O . GLU A 1 432 ? 2.946 10.195 -2.332 1.00 96.88 432 GLU A O 1
ATOM 3269 N N . VAL A 1 433 ? 1.992 12.031 -3.229 1.00 96.44 433 VAL A N 1
ATOM 3270 C CA . VAL A 1 433 ? 2.901 12.139 -4.378 1.00 96.44 433 VAL A CA 1
ATOM 3271 C C . VAL A 1 433 ? 3.917 13.246 -4.103 1.00 96.44 433 VAL A C 1
ATOM 3273 O O . VAL A 1 433 ? 3.548 14.397 -3.869 1.00 96.44 433 VAL A O 1
ATOM 3276 N N . GLN A 1 434 ? 5.202 12.901 -4.134 1.00 93.25 434 GLN A N 1
ATOM 3277 C CA . GLN A 1 434 ? 6.312 13.807 -3.834 1.00 93.25 434 GLN A CA 1
ATOM 3278 C C . GLN A 1 434 ? 7.261 13.915 -5.034 1.00 93.25 434 GLN A C 1
ATOM 3280 O O . GLN A 1 434 ? 7.475 12.945 -5.756 1.00 93.25 434 GLN A O 1
ATOM 3285 N N . TYR A 1 435 ? 7.836 15.102 -5.249 1.00 94.81 435 TYR A N 1
ATOM 3286 C CA . TYR A 1 435 ? 8.709 15.400 -6.391 1.00 94.81 435 TYR A CA 1
ATOM 3287 C C . TYR A 1 435 ? 10.122 15.770 -5.953 1.00 94.81 435 TYR A C 1
ATOM 3289 O O . TYR A 1 435 ? 10.318 16.405 -4.914 1.00 94.81 435 TYR A O 1
ATOM 3297 N N . TYR A 1 436 ? 11.086 15.452 -6.812 1.00 91.69 436 TYR A N 1
ATOM 3298 C CA . TYR A 1 436 ? 12.484 15.840 -6.695 1.00 91.69 436 TYR A CA 1
ATOM 3299 C C . TYR A 1 436 ? 13.041 16.267 -8.059 1.00 91.69 436 TYR A C 1
ATOM 3301 O O . TYR A 1 436 ? 12.750 15.641 -9.076 1.00 91.69 436 TYR A O 1
ATOM 3309 N N . ASN A 1 437 ? 13.847 17.325 -8.088 1.00 93.81 437 ASN A N 1
ATOM 3310 C CA . ASN A 1 437 ? 14.685 17.711 -9.223 1.00 93.81 437 ASN A CA 1
ATOM 3311 C C . ASN A 1 437 ? 15.820 18.653 -8.766 1.00 93.81 437 ASN A C 1
ATOM 3313 O O . ASN A 1 437 ? 15.783 19.186 -7.652 1.00 93.81 437 ASN A O 1
ATOM 3317 N N . ASP A 1 438 ? 16.819 18.896 -9.619 1.00 92.12 438 ASP A N 1
ATOM 3318 C CA . ASP A 1 438 ? 17.979 19.745 -9.297 1.00 92.12 438 ASP A CA 1
ATOM 3319 C C . ASP A 1 438 ? 17.728 21.270 -9.420 1.00 92.12 438 ASP A C 1
ATOM 3321 O O . ASP A 1 438 ? 18.628 22.077 -9.153 1.00 92.12 438 ASP A O 1
ATOM 3325 N N . SER A 1 439 ? 16.500 21.709 -9.744 1.00 93.31 439 SER A N 1
ATOM 3326 C CA . SER A 1 439 ? 16.169 23.135 -9.857 1.00 93.31 439 SER A CA 1
ATOM 3327 C C . SER A 1 439 ? 16.404 23.883 -8.549 1.00 93.31 439 SER A C 1
ATOM 3329 O O . SER A 1 439 ? 15.831 23.586 -7.503 1.00 93.31 439 SER A O 1
ATOM 3331 N N . VAL A 1 440 ? 17.166 24.972 -8.627 1.00 89.88 440 VAL A N 1
ATOM 3332 C CA . VAL A 1 440 ? 17.376 25.885 -7.492 1.00 89.88 440 VAL A CA 1
ATOM 3333 C C . VAL A 1 440 ? 16.099 26.659 -7.130 1.00 89.88 440 VAL A C 1
ATOM 3335 O O . VAL A 1 440 ? 15.933 27.050 -5.973 1.00 89.88 440 VAL A O 1
ATOM 3338 N N . ASP A 1 441 ? 15.210 26.890 -8.101 1.00 90.94 441 ASP A N 1
ATOM 3339 C CA . ASP A 1 441 ? 14.007 27.713 -7.928 1.00 90.94 441 ASP A CA 1
ATOM 3340 C C . ASP A 1 441 ? 12.743 26.878 -7.620 1.00 90.94 441 ASP A C 1
ATOM 3342 O O . ASP A 1 441 ? 11.817 27.408 -7.002 1.00 90.94 441 ASP A O 1
ATOM 3346 N N . ALA A 1 442 ? 12.697 25.594 -8.013 1.00 90.44 442 ALA A N 1
ATOM 3347 C CA . ALA A 1 442 ? 11.541 24.700 -7.827 1.00 90.44 442 ALA A CA 1
ATOM 3348 C C . ALA A 1 442 ? 11.922 23.202 -7.629 1.00 90.44 442 ALA A C 1
ATOM 3350 O O . ALA A 1 442 ? 11.456 22.349 -8.388 1.00 90.44 442 ALA A O 1
ATOM 3351 N N . PRO A 1 443 ? 12.744 22.852 -6.615 1.00 89.12 443 PRO A N 1
ATOM 3352 C CA . PRO A 1 443 ? 13.313 21.500 -6.445 1.00 89.12 443 PRO A CA 1
ATOM 3353 C C . PRO A 1 443 ? 12.290 20.403 -6.107 1.00 89.12 443 PRO A C 1
ATOM 3355 O O . PRO A 1 443 ? 12.575 19.222 -6.269 1.00 89.12 443 PRO A O 1
ATOM 3358 N N . ASN A 1 444 ? 11.103 20.788 -5.627 1.00 91.75 444 ASN A N 1
ATOM 3359 C CA . ASN A 1 444 ? 10.048 19.878 -5.170 1.00 91.75 444 ASN A CA 1
ATOM 3360 C C . ASN A 1 444 ? 8.787 20.040 -6.036 1.00 91.75 444 ASN A C 1
ATOM 3362 O O . ASN A 1 444 ? 7.677 20.160 -5.522 1.00 91.75 444 ASN A O 1
ATOM 3366 N N . SER A 1 445 ? 8.955 20.157 -7.351 1.00 92.06 445 SER A N 1
ATOM 3367 C CA . SER A 1 445 ? 7.852 20.357 -8.296 1.00 92.06 445 SER A CA 1
ATOM 3368 C C . SER A 1 445 ? 7.954 19.382 -9.459 1.00 92.06 445 SER A C 1
ATOM 3370 O O . SER A 1 445 ? 9.056 18.983 -9.843 1.00 92.06 445 SER A O 1
ATOM 3372 N N . ALA A 1 446 ? 6.808 19.026 -10.038 1.00 93.44 446 ALA A N 1
ATOM 3373 C CA . ALA A 1 446 ? 6.760 18.234 -11.255 1.00 93.44 446 ALA A CA 1
ATOM 3374 C C . ALA A 1 446 ? 7.556 18.933 -12.374 1.00 93.44 446 ALA A C 1
ATOM 3376 O O . ALA A 1 446 ? 7.295 20.086 -12.722 1.00 93.44 446 ALA A O 1
ATOM 3377 N N . THR A 1 447 ? 8.554 18.235 -12.921 1.00 95.12 447 THR A N 1
ATOM 3378 C CA . THR A 1 447 ? 9.363 18.741 -14.044 1.00 95.12 447 THR A CA 1
ATOM 3379 C C . THR A 1 447 ? 8.570 18.739 -15.349 1.00 95.12 447 THR A C 1
ATOM 3381 O O . THR A 1 447 ? 8.729 19.648 -16.170 1.00 95.12 447 THR A O 1
ATOM 3384 N N . ASP A 1 448 ? 7.659 17.774 -15.476 1.00 96.38 448 ASP A N 1
ATOM 3385 C CA . ASP A 1 448 ? 6.618 17.727 -16.486 1.00 96.38 448 ASP A CA 1
ATOM 3386 C C . ASP A 1 448 ? 5.245 18.040 -15.854 1.00 96.38 448 ASP A C 1
ATOM 3388 O O . ASP A 1 448 ? 4.765 17.272 -15.020 1.00 96.38 448 ASP A O 1
ATOM 3392 N N . PRO A 1 449 ? 4.598 19.167 -16.199 1.00 95.00 449 PRO A N 1
ATOM 3393 C CA . PRO A 1 449 ? 3.227 19.466 -15.799 1.00 95.00 449 PRO A CA 1
ATOM 3394 C C . PRO A 1 449 ? 2.175 18.829 -16.723 1.00 95.00 449 PRO A C 1
ATOM 3396 O O . PRO A 1 449 ? 0.980 18.978 -16.482 1.00 95.00 449 PRO A O 1
ATOM 3399 N N . TYR A 1 450 ? 2.543 18.189 -17.831 1.00 95.94 450 TYR A N 1
ATOM 3400 C CA . TYR A 1 450 ? 1.595 17.735 -18.850 1.00 95.94 450 TYR A CA 1
ATOM 3401 C C . TYR A 1 450 ? 1.167 16.276 -18.715 1.00 95.94 450 TYR A C 1
ATOM 3403 O O . TYR A 1 450 ? 0.734 15.706 -19.699 1.00 95.94 450 TYR A O 1
ATOM 3411 N N . PHE A 1 451 ? 1.126 15.732 -17.498 1.00 96.88 451 PHE A N 1
ATOM 3412 C CA . PHE A 1 451 ? 0.728 14.346 -17.235 1.00 96.88 451 PHE A CA 1
ATOM 3413 C C . PHE A 1 451 ? -0.692 14.203 -16.643 1.00 96.88 451 PHE A C 1
ATOM 3415 O O . PHE A 1 451 ? -1.366 15.189 -16.315 1.00 96.88 451 PHE A O 1
ATOM 3422 N N . ALA A 1 452 ? -1.158 12.961 -16.488 1.00 97.19 452 ALA A N 1
ATOM 3423 C CA . ALA A 1 452 ? -2.343 12.600 -15.700 1.00 97.19 452 ALA A CA 1
ATOM 3424 C C . ALA A 1 452 ? -2.112 11.341 -14.851 1.00 97.19 452 ALA A C 1
ATOM 3426 O O . ALA A 1 452 ? -1.203 10.555 -15.119 1.00 97.19 452 ALA A O 1
ATOM 3427 N N . ILE A 1 453 ? -2.997 11.127 -13.874 1.00 97.25 453 ILE A N 1
ATOM 3428 C CA . ILE A 1 453 ? -3.124 9.865 -13.141 1.00 97.25 453 ILE A CA 1
ATOM 3429 C C . ILE A 1 453 ? -4.359 9.103 -13.641 1.00 97.25 453 ILE A C 1
ATOM 3431 O O . ILE A 1 453 ? -5.425 9.684 -13.841 1.00 97.25 453 ILE A O 1
ATOM 3435 N N . ALA A 1 454 ? -4.227 7.797 -13.834 1.00 91.56 454 ALA A N 1
ATOM 3436 C CA . ALA A 1 454 ? -5.289 6.859 -14.186 1.00 91.56 454 ALA A CA 1
ATOM 3437 C C . ALA A 1 454 ? -5.131 5.564 -13.372 1.00 91.56 454 ALA A C 1
ATOM 3439 O O . ALA A 1 454 ? -4.161 5.420 -12.632 1.00 91.56 454 ALA A O 1
ATOM 3440 N N . VAL A 1 455 ? -6.073 4.623 -13.518 1.00 85.44 455 VAL A N 1
ATOM 3441 C CA . VAL A 1 455 ? -6.010 3.268 -12.921 1.00 85.44 455 VAL A CA 1
ATOM 3442 C C . VAL A 1 455 ? -5.569 3.308 -11.447 1.00 85.44 455 VAL A C 1
ATOM 3444 O O . VAL A 1 455 ? -4.527 2.780 -11.075 1.00 85.44 455 VAL A O 1
ATOM 3447 N N . LEU A 1 456 ? -6.352 4.004 -10.620 1.00 94.38 456 LEU A N 1
ATOM 3448 C CA . LEU A 1 456 ? -6.141 4.050 -9.174 1.00 94.38 456 LEU A CA 1
ATOM 3449 C C . LEU A 1 456 ? -6.848 2.849 -8.546 1.00 94.38 456 LEU A C 1
ATOM 3451 O O . LEU A 1 456 ? -8.073 2.737 -8.662 1.00 94.38 456 LEU A O 1
ATOM 3455 N N . CYS A 1 457 ? -6.088 1.978 -7.887 1.00 88.94 457 CYS A N 1
ATOM 3456 C CA . CYS A 1 457 ? -6.593 0.771 -7.239 1.00 88.94 457 CYS A CA 1
ATOM 3457 C C . CYS A 1 457 ? -6.017 0.615 -5.828 1.00 88.94 457 CYS A C 1
ATOM 3459 O O . CYS A 1 457 ? -4.893 1.027 -5.563 1.00 88.94 457 CYS A O 1
ATOM 3461 N N . PHE A 1 458 ? -6.779 0.019 -4.916 1.00 92.31 458 PHE A N 1
ATOM 3462 C CA . PHE A 1 458 ? -6.356 -0.234 -3.541 1.00 92.31 458 PHE A CA 1
ATOM 3463 C C . PHE A 1 458 ? -7.070 -1.448 -2.951 1.00 92.31 458 PHE A C 1
ATOM 3465 O O . PHE A 1 458 ? -8.113 -1.866 -3.453 1.00 92.31 458 PHE A O 1
ATOM 3472 N N . SER A 1 459 ? -6.512 -2.014 -1.886 1.00 84.94 459 SER A N 1
ATOM 3473 C CA . SER A 1 459 ? -7.090 -3.167 -1.187 1.00 84.94 459 SER A CA 1
ATOM 3474 C C . SER A 1 459 ? -7.357 -2.788 0.265 1.00 84.94 459 SER A C 1
ATOM 3476 O O . SER A 1 459 ? -6.394 -2.727 1.030 1.00 84.94 459 SER A O 1
ATOM 3478 N N . PRO A 1 460 ? -8.618 -2.512 0.655 1.00 83.75 460 PRO A N 1
ATOM 3479 C CA . PRO A 1 460 ? -8.981 -2.369 2.060 1.00 83.75 460 PRO A CA 1
ATOM 3480 C C . PRO A 1 460 ? -8.487 -3.575 2.851 1.00 83.75 460 PRO A C 1
ATOM 3482 O O . PRO A 1 460 ? -8.626 -4.712 2.386 1.00 83.75 460 PRO A O 1
ATOM 3485 N N . GLU A 1 461 ? -7.926 -3.337 4.032 1.00 76.94 461 GLU A N 1
ATOM 3486 C CA . GLU A 1 461 ? -7.672 -4.434 4.959 1.00 76.94 461 GLU A CA 1
ATOM 3487 C C . GLU A 1 461 ? -9.013 -5.082 5.334 1.00 76.94 461 GLU A C 1
ATOM 3489 O O . GLU A 1 461 ? -10.059 -4.422 5.361 1.00 76.94 461 GLU A O 1
ATOM 3494 N N . GLU A 1 462 ? -9.019 -6.396 5.581 1.00 57.19 462 GLU A N 1
ATOM 3495 C CA . GLU A 1 462 ? -10.216 -7.007 6.155 1.00 57.19 462 GLU A CA 1
ATOM 3496 C C . GLU A 1 462 ? -10.454 -6.348 7.514 1.00 57.19 462 GLU A C 1
ATOM 3498 O O . GLU A 1 462 ? -9.605 -6.436 8.402 1.00 57.19 462 GLU A O 1
ATOM 3503 N N . ALA A 1 463 ? -11.607 -5.685 7.666 1.00 50.56 463 ALA A N 1
ATOM 3504 C CA . ALA A 1 463 ? -12.062 -5.209 8.966 1.00 50.56 463 ALA A CA 1
ATOM 3505 C C . ALA A 1 463 ? -11.925 -6.359 9.982 1.00 50.56 463 ALA A C 1
ATOM 3507 O O . ALA A 1 463 ? -12.225 -7.503 9.610 1.00 50.56 463 ALA A O 1
ATOM 3508 N N . PRO A 1 464 ? -11.481 -6.081 11.224 1.00 43.50 464 PRO A N 1
ATOM 3509 C CA . PRO A 1 464 ? -11.131 -7.105 12.208 1.00 43.50 464 PRO A CA 1
ATOM 3510 C C . PRO A 1 464 ? -12.217 -8.178 12.310 1.00 43.50 464 PRO A C 1
ATOM 3512 O O . PRO A 1 464 ? -13.401 -7.876 12.156 1.00 43.50 464 PRO A O 1
ATOM 3515 N N . ASP A 1 465 ? -11.834 -9.433 12.575 1.00 39.25 465 ASP A N 1
ATOM 3516 C CA . ASP A 1 465 ? -12.775 -10.558 12.665 1.00 39.25 465 ASP A CA 1
ATOM 3517 C C . ASP A 1 465 ? -13.750 -10.364 13.845 1.00 39.25 465 ASP A C 1
ATOM 3519 O O . ASP A 1 465 ? -13.556 -10.850 14.959 1.00 39.25 465 ASP A O 1
ATOM 3523 N N . ILE A 1 466 ? -14.839 -9.639 13.575 1.00 45.16 466 ILE A N 1
ATOM 3524 C CA . ILE A 1 466 ? -15.880 -9.219 14.519 1.00 45.16 466 ILE A CA 1
ATOM 3525 C C . ILE A 1 466 ? -16.760 -10.378 15.028 1.00 45.16 466 ILE A C 1
ATOM 3527 O O . ILE A 1 466 ? -17.875 -10.164 15.513 1.00 45.16 466 ILE A O 1
ATOM 3531 N N . THR A 1 467 ? -16.303 -11.630 14.940 1.00 49.88 467 THR A N 1
ATOM 3532 C CA . THR A 1 467 ? -17.045 -12.800 15.440 1.00 49.88 467 THR A CA 1
ATOM 3533 C C . THR A 1 467 ? -17.239 -12.811 16.961 1.00 49.88 467 THR A C 1
ATOM 3535 O O . THR A 1 467 ? -18.165 -13.474 17.437 1.00 49.88 467 THR A O 1
ATOM 3538 N N . ASN A 1 468 ? -16.451 -12.032 17.711 1.00 63.06 468 ASN A N 1
ATOM 3539 C CA . ASN A 1 468 ? -16.578 -11.853 19.164 1.00 63.06 468 ASN A CA 1
ATOM 3540 C C . ASN A 1 468 ? -17.237 -10.525 19.593 1.00 63.06 468 ASN A C 1
ATOM 3542 O O . ASN A 1 468 ? -17.479 -10.325 20.786 1.00 63.06 468 ASN A O 1
ATOM 3546 N N . THR A 1 469 ? -17.518 -9.598 18.673 1.00 78.69 469 THR A N 1
ATOM 3547 C CA . THR A 1 469 ? -17.953 -8.242 19.040 1.00 78.69 469 THR A CA 1
ATOM 3548 C C . THR A 1 469 ? -19.388 -8.228 19.571 1.00 78.69 469 THR A C 1
ATOM 3550 O O . THR A 1 469 ? -20.306 -8.814 18.994 1.00 78.69 469 THR A O 1
ATOM 3553 N N . VAL A 1 470 ? -19.608 -7.508 20.670 1.00 87.94 470 VAL A N 1
ATOM 3554 C CA . VAL A 1 470 ? -20.903 -7.385 21.344 1.00 87.94 470 VAL A CA 1
ATOM 3555 C C . VAL A 1 470 ? -21.438 -5.965 21.182 1.00 87.94 470 VAL A C 1
ATOM 3557 O O . VAL A 1 470 ? -20.767 -4.995 21.524 1.00 87.94 470 VAL A O 1
ATOM 3560 N N . CYS A 1 471 ? -22.664 -5.832 20.673 1.00 89.38 471 CYS A N 1
ATOM 3561 C CA . CYS A 1 471 ? -23.318 -4.539 20.461 1.00 89.38 471 CYS A CA 1
ATOM 3562 C C . CYS A 1 471 ? -24.390 -4.250 21.521 1.00 89.38 471 CYS A C 1
ATOM 3564 O O . CYS A 1 471 ? -25.171 -5.129 21.892 1.00 89.38 471 CYS A O 1
ATOM 3566 N N . ALA A 1 472 ? -24.469 -2.996 21.967 1.00 91.62 472 ALA A N 1
ATOM 3567 C CA . ALA A 1 472 ? -25.525 -2.522 22.855 1.00 91.62 472 ALA A CA 1
ATOM 3568 C C . ALA A 1 472 ? -26.857 -2.362 22.093 1.00 91.62 472 ALA A C 1
ATOM 3570 O O . ALA A 1 472 ? -26.917 -1.710 21.051 1.00 91.62 472 ALA A O 1
ATOM 3571 N N . ASP A 1 473 ? -27.942 -2.929 22.632 1.00 91.31 473 ASP A N 1
ATOM 3572 C CA . ASP A 1 473 ? -29.291 -2.841 22.054 1.00 91.31 473 ASP A CA 1
ATOM 3573 C C . ASP A 1 473 ? -30.138 -1.801 22.806 1.00 91.31 473 ASP A C 1
ATOM 3575 O O . ASP A 1 473 ? -30.865 -2.104 23.760 1.00 91.31 473 ASP A O 1
ATOM 3579 N N . PHE A 1 474 ? -30.054 -0.548 22.355 1.00 93.06 474 PHE A N 1
ATOM 3580 C CA . PHE A 1 474 ? -30.872 0.560 22.857 1.00 93.06 474 PHE A CA 1
ATOM 3581 C C . PHE A 1 474 ? -32.369 0.355 22.566 1.00 93.06 474 PHE A C 1
ATOM 3583 O O . PHE A 1 474 ? -33.212 0.915 23.270 1.00 93.06 474 PHE A O 1
ATOM 3590 N N . GLY A 1 475 ? -32.722 -0.481 21.585 1.00 89.81 475 GLY A N 1
ATOM 3591 C CA . GLY A 1 475 ? -34.096 -0.823 21.221 1.00 89.81 475 GLY A CA 1
ATOM 3592 C C . GLY A 1 475 ? -34.845 -1.659 22.263 1.00 89.81 475 GLY A C 1
ATOM 3593 O O . GLY A 1 475 ? -36.079 -1.682 22.246 1.00 89.81 475 GLY A O 1
ATOM 3594 N N . GLN A 1 476 ? -34.143 -2.280 23.220 1.00 91.81 476 GLN A N 1
ATOM 3595 C CA . GLN A 1 476 ? -34.779 -2.890 24.399 1.00 91.81 476 GLN A CA 1
ATOM 3596 C C . GLN A 1 476 ? -35.311 -1.849 25.397 1.00 91.81 476 GLN A C 1
ATOM 3598 O O . GLN A 1 476 ? -36.186 -2.164 26.214 1.00 91.81 476 GLN A O 1
ATOM 3603 N N . LEU A 1 477 ? -34.811 -0.610 25.352 1.00 93.50 477 LEU A N 1
ATOM 3604 C CA . LEU A 1 477 ? -35.268 0.466 26.224 1.00 93.50 477 LEU A CA 1
ATOM 3605 C C . LEU A 1 477 ? -36.480 1.196 25.618 1.00 93.50 477 LEU A C 1
ATOM 3607 O O . LEU A 1 477 ? -36.529 1.459 24.416 1.00 93.50 477 LEU A O 1
ATOM 3611 N N . PRO A 1 478 ? -37.479 1.591 26.432 1.00 94.62 478 PRO A N 1
ATOM 3612 C CA . PRO A 1 478 ? -38.527 2.492 25.969 1.00 94.62 478 PRO A CA 1
ATOM 3613 C C . PRO A 1 478 ? -37.919 3.825 25.490 1.00 94.62 478 PRO A C 1
ATOM 3615 O O . PRO A 1 478 ? -37.130 4.408 26.234 1.00 94.62 478 PRO A O 1
ATOM 3618 N N . PRO A 1 479 ? -38.313 4.368 24.323 1.00 95.25 479 PRO A N 1
ATOM 3619 C CA . PRO A 1 479 ? -37.825 5.667 23.861 1.00 95.25 479 PRO A CA 1
ATOM 3620 C C . PRO A 1 479 ? -38.012 6.772 24.908 1.00 95.25 479 PRO A C 1
ATOM 3622 O O . PRO A 1 479 ? -39.102 6.952 25.462 1.00 95.25 479 PRO A O 1
ATOM 3625 N N . GLY A 1 480 ? -36.936 7.506 25.191 1.00 95.25 480 GLY A N 1
ATOM 3626 C CA . GLY A 1 480 ? -36.865 8.506 26.257 1.00 95.25 480 GLY A CA 1
ATOM 3627 C C . GLY A 1 480 ? -36.527 7.959 27.650 1.00 95.25 480 GLY A C 1
ATOM 3628 O O . GLY A 1 480 ? -36.486 8.740 28.599 1.00 95.25 480 GLY A O 1
ATOM 3629 N N . ALA A 1 481 ? -36.288 6.653 27.808 1.00 97.06 481 ALA A N 1
ATOM 3630 C CA . ALA A 1 481 ? -35.629 6.113 28.997 1.00 97.06 481 ALA A CA 1
ATOM 3631 C C . ALA A 1 481 ? -34.137 6.480 28.987 1.00 97.06 481 ALA A C 1
ATOM 3633 O O . ALA A 1 481 ? -33.536 6.579 27.919 1.00 97.06 481 ALA A O 1
ATOM 3634 N N . SER A 1 482 ? -33.542 6.675 30.167 1.00 97.62 482 SER A N 1
ATOM 3635 C CA . SER A 1 482 ? -32.106 6.957 30.273 1.00 97.62 482 SER A CA 1
ATOM 3636 C C . SER A 1 482 ? -31.269 5.751 29.842 1.00 97.62 482 SER A C 1
ATOM 3638 O O . SER A 1 482 ? -31.653 4.613 30.114 1.00 97.62 482 SER A O 1
ATOM 3640 N N . VAL A 1 483 ? -30.132 6.020 29.199 1.00 97.38 483 VAL A N 1
ATOM 3641 C CA . VAL A 1 483 ? -29.116 5.013 28.835 1.00 97.38 483 VAL A CA 1
ATOM 3642 C C . VAL A 1 483 ? -27.945 4.964 29.818 1.00 97.38 483 VAL A C 1
ATOM 3644 O O . VAL A 1 483 ? -27.035 4.159 29.648 1.00 97.38 483 VAL A O 1
ATOM 3647 N N . GLU A 1 484 ? -27.946 5.829 30.835 1.00 96.69 484 GLU A N 1
ATOM 3648 C CA . GLU A 1 484 ? -26.784 6.031 31.699 1.00 96.69 484 GLU A CA 1
ATOM 3649 C C . GLU A 1 484 ? -26.684 5.012 32.842 1.00 96.69 484 GLU A C 1
ATOM 3651 O O . GLU A 1 484 ? -27.681 4.485 33.344 1.00 96.69 484 GLU A O 1
ATOM 3656 N N . GLY A 1 485 ? -25.449 4.773 33.285 1.00 93.00 485 GLY A N 1
ATOM 3657 C CA . GLY A 1 485 ? -25.102 3.834 34.351 1.00 93.00 485 GLY A CA 1
ATOM 3658 C C . GLY A 1 485 ? -24.710 2.437 33.859 1.00 93.00 485 GLY A C 1
ATOM 3659 O O . GLY A 1 485 ? -25.106 1.988 32.784 1.00 93.00 485 GLY A O 1
ATOM 3660 N N . LEU A 1 486 ? -23.903 1.751 34.674 1.00 93.25 486 LEU A N 1
ATOM 3661 C CA . LEU A 1 486 ? -23.435 0.387 34.418 1.00 93.25 486 LEU A CA 1
ATOM 3662 C C . LEU A 1 486 ? -24.606 -0.600 34.360 1.00 93.25 486 LEU A C 1
ATOM 3664 O O . LEU A 1 486 ? -25.421 -0.647 35.285 1.00 93.25 486 LEU A O 1
ATOM 3668 N N . GLY A 1 487 ? -24.664 -1.412 33.305 1.00 90.44 487 GLY A N 1
ATOM 3669 C CA . GLY A 1 487 ? -25.698 -2.435 33.149 1.00 90.44 487 GLY A CA 1
ATOM 3670 C C . GLY A 1 487 ? -27.015 -1.936 32.544 1.00 90.44 487 GLY A C 1
ATOM 3671 O O . GLY A 1 487 ? -27.938 -2.736 32.400 1.00 90.44 487 GLY A O 1
ATOM 3672 N N . THR A 1 488 ? -27.142 -0.643 32.212 1.00 92.38 488 THR A N 1
ATOM 3673 C CA . THR A 1 488 ? -28.405 -0.059 31.716 1.00 92.38 488 THR A CA 1
ATOM 3674 C C . THR A 1 488 ? -28.731 -0.490 30.282 1.00 92.38 488 THR A C 1
ATOM 3676 O O . THR A 1 488 ? -29.884 -0.812 29.997 1.00 92.38 488 THR A O 1
ATOM 3679 N N . VAL A 1 489 ? -27.729 -0.518 29.394 1.00 92.19 489 VAL A N 1
ATOM 3680 C CA . VAL A 1 489 ? -27.864 -0.927 27.976 1.00 92.19 489 VAL A CA 1
ATOM 3681 C C . VAL A 1 489 ? -27.140 -2.237 27.648 1.00 92.19 489 VAL A C 1
ATOM 3683 O O . VAL A 1 489 ? -27.595 -2.996 26.799 1.00 92.19 489 VAL A O 1
ATOM 3686 N N . HIS A 1 490 ? -26.043 -2.529 28.348 1.00 93.56 490 HIS A N 1
ATOM 3687 C CA . HIS A 1 490 ? -25.306 -3.790 28.289 1.00 93.56 490 HIS A CA 1
ATOM 3688 C C . HIS A 1 490 ? -24.692 -4.069 29.668 1.00 93.56 490 HIS A C 1
ATOM 3690 O O . HIS A 1 490 ? -24.380 -3.113 30.377 1.00 93.56 490 HIS A O 1
ATOM 3696 N N . SER A 1 491 ? -24.522 -5.339 30.060 1.00 90.69 491 SER A N 1
ATOM 3697 C CA . SER A 1 491 ? -24.039 -5.742 31.399 1.00 90.69 491 SER A CA 1
ATOM 3698 C C . SER A 1 491 ? -22.741 -5.051 31.804 1.00 90.69 491 SER A C 1
ATOM 3700 O O . SER A 1 491 ? -22.621 -4.560 32.926 1.00 90.69 491 SER A O 1
ATOM 3702 N N . ASP A 1 492 ? -21.812 -4.994 30.860 1.00 93.38 492 ASP A N 1
ATOM 3703 C CA . ASP A 1 492 ? -20.419 -4.614 31.090 1.00 93.38 492 ASP A CA 1
ATOM 3704 C C . ASP A 1 492 ? -20.122 -3.169 30.681 1.00 93.38 492 ASP A C 1
ATOM 3706 O O . ASP A 1 492 ? -19.001 -2.713 30.859 1.00 93.38 492 ASP A O 1
ATOM 3710 N N . LEU A 1 493 ? -21.118 -2.438 30.160 1.00 95.75 493 LEU A N 1
ATOM 3711 C CA . LEU A 1 493 ? -20.982 -1.055 29.703 1.00 95.75 493 LEU A CA 1
ATOM 3712 C C . LEU A 1 493 ? -21.682 -0.084 30.658 1.00 95.75 493 LEU A C 1
ATOM 3714 O O . LEU A 1 493 ? -22.831 -0.287 31.063 1.00 95.75 493 LEU A O 1
ATOM 3718 N N . MET A 1 494 ? -21.008 1.024 30.945 1.00 96.75 494 MET A N 1
ATOM 3719 C CA . MET A 1 494 ? -21.564 2.225 31.549 1.00 96.75 494 MET A CA 1
ATOM 3720 C C . MET A 1 494 ? -21.404 3.402 30.587 1.00 96.75 494 MET A C 1
ATOM 3722 O O . MET A 1 494 ? -20.295 3.729 30.176 1.00 96.75 494 MET A O 1
ATOM 3726 N N . ILE A 1 495 ? -22.520 4.065 30.289 1.00 97.75 495 ILE A N 1
ATOM 3727 C CA . ILE A 1 495 ? -22.557 5.372 29.622 1.00 97.75 495 ILE A CA 1
ATOM 3728 C C . ILE A 1 495 ? -22.807 6.436 30.694 1.00 97.75 495 ILE A C 1
ATOM 3730 O O . ILE A 1 495 ? -23.580 6.203 31.629 1.00 97.75 495 ILE A O 1
ATOM 3734 N N . SER A 1 496 ? -22.183 7.603 30.570 1.00 96.50 496 SER A N 1
ATOM 3735 C CA . SER A 1 496 ? -22.495 8.776 31.392 1.00 96.50 496 SER A CA 1
ATOM 3736 C C . SER A 1 496 ? -22.278 10.087 30.640 1.00 96.50 496 SER A C 1
ATOM 3738 O O . SER A 1 496 ? -21.443 10.144 29.740 1.00 96.50 496 SER A O 1
ATOM 3740 N N . THR A 1 497 ? -23.000 11.131 31.043 1.00 96.19 497 THR A N 1
ATOM 3741 C CA . THR A 1 497 ? -22.773 12.535 30.643 1.00 96.19 497 THR A CA 1
ATOM 3742 C C . THR A 1 497 ? -22.622 13.422 31.883 1.00 96.19 497 THR A C 1
ATOM 3744 O O . THR A 1 497 ? -22.908 12.977 33.000 1.00 96.19 497 THR A O 1
ATOM 3747 N N . SER A 1 498 ? -22.222 14.693 31.742 1.00 92.69 498 SER A N 1
ATOM 3748 C CA . SER A 1 498 ? -22.285 15.620 32.890 1.00 92.69 498 SER A CA 1
ATOM 3749 C C . SER A 1 498 ? -23.708 16.097 33.205 1.00 92.69 498 SER A C 1
ATOM 3751 O O . SER A 1 498 ? -23.972 16.526 34.335 1.00 92.69 498 SER A O 1
ATOM 3753 N N . SER A 1 499 ? -24.632 16.005 32.239 1.00 90.94 499 SER A N 1
ATOM 3754 C CA . SER A 1 499 ? -26.043 16.381 32.399 1.00 90.94 499 SER A CA 1
ATOM 3755 C C . SER A 1 499 ? -26.857 15.312 33.140 1.00 90.94 499 SER A C 1
ATOM 3757 O O . SER A 1 499 ? -27.759 15.647 33.915 1.00 90.94 499 SER A O 1
ATOM 3759 N N . GLY A 1 500 ? -26.519 14.033 32.942 1.00 92.88 500 GLY A N 1
ATOM 3760 C CA . GLY A 1 500 ? -27.307 12.884 33.390 1.00 92.88 500 GLY A CA 1
ATOM 3761 C C . GLY A 1 500 ? -28.552 12.621 32.532 1.00 92.88 500 GLY A C 1
ATOM 3762 O O . GLY A 1 500 ? -29.466 11.922 32.980 1.00 92.88 500 GLY A O 1
ATOM 3763 N N . ASN A 1 501 ? -28.633 13.239 31.346 1.00 95.25 501 ASN A N 1
ATOM 3764 C CA . ASN A 1 501 ? -29.835 13.314 30.516 1.00 95.25 501 ASN A CA 1
ATOM 3765 C C . ASN A 1 501 ? -29.684 12.632 29.139 1.00 95.25 501 ASN A C 1
ATOM 3767 O O . ASN A 1 501 ? -30.469 12.911 28.226 1.00 95.25 501 ASN A O 1
ATOM 3771 N N . ALA A 1 502 ? -28.739 11.696 28.983 1.00 97.50 502 ALA A N 1
ATOM 3772 C CA . ALA A 1 502 ? -28.702 10.821 27.812 1.00 97.50 502 ALA A CA 1
ATOM 3773 C C . ALA A 1 502 ? -29.866 9.813 27.824 1.00 97.50 502 ALA A C 1
ATOM 3775 O O . ALA A 1 502 ? -30.076 9.085 28.803 1.00 97.50 502 ALA A O 1
ATOM 3776 N N . VAL A 1 503 ? -30.620 9.751 26.721 1.00 98.12 503 VAL A N 1
ATOM 3777 C CA . VAL A 1 503 ? -31.819 8.912 26.565 1.00 98.12 503 VAL A CA 1
ATOM 3778 C C . VAL A 1 503 ? -31.839 8.124 25.257 1.00 98.12 503 VAL A C 1
ATOM 3780 O O . VAL A 1 503 ? -31.347 8.586 24.229 1.00 98.12 503 VAL A O 1
ATOM 3783 N N . ALA A 1 504 ? -32.476 6.953 25.295 1.00 97.44 504 ALA A N 1
ATOM 3784 C CA . ALA A 1 504 ? -32.648 6.069 24.150 1.00 97.44 504 ALA A CA 1
ATOM 3785 C C . ALA A 1 504 ? -33.638 6.648 23.125 1.00 97.44 504 ALA A C 1
ATOM 3787 O O . ALA A 1 504 ? -34.676 7.220 23.486 1.00 97.44 504 ALA A O 1
ATOM 3788 N N . VAL A 1 505 ? -33.349 6.444 21.843 1.00 96.25 505 VAL A N 1
ATOM 3789 C CA . VAL A 1 505 ? -34.186 6.835 20.706 1.00 96.25 505 VAL A CA 1
ATOM 3790 C C . VAL A 1 505 ? -34.361 5.692 19.712 1.00 96.25 505 VAL A C 1
ATOM 3792 O O . VAL A 1 505 ? -33.505 4.824 19.558 1.00 96.25 505 VAL A O 1
ATOM 3795 N N . LEU A 1 506 ? -35.494 5.730 19.014 1.00 91.75 506 LEU A N 1
ATOM 3796 C CA . LEU A 1 506 ? -35.812 4.858 17.888 1.00 91.75 506 LEU A CA 1
ATOM 3797 C C . LEU A 1 506 ? -36.220 5.707 16.684 1.00 91.75 506 LEU A C 1
ATOM 3799 O O . LEU A 1 506 ? -36.769 6.804 16.843 1.00 91.75 506 LEU A O 1
ATOM 3803 N N . GLU A 1 507 ? -35.976 5.178 15.491 1.00 90.88 507 GLU A N 1
ATOM 3804 C CA . GLU A 1 507 ? -36.402 5.772 14.225 1.00 90.88 507 GLU A CA 1
ATOM 3805 C C . GLU A 1 507 ? -37.929 5.985 14.189 1.00 90.88 507 GLU A C 1
ATOM 3807 O O . GLU A 1 507 ? -38.692 5.186 14.729 1.00 90.88 507 GLU A O 1
ATOM 3812 N N . GLU A 1 508 ? -38.382 7.104 13.616 1.00 90.62 508 GLU A N 1
ATOM 3813 C CA . GLU A 1 508 ? -39.782 7.584 13.588 1.00 90.62 508 GLU A CA 1
ATOM 3814 C C . GLU A 1 508 ? -40.457 7.873 14.954 1.00 90.62 508 GLU A C 1
ATOM 3816 O O . GLU A 1 508 ? -41.519 8.509 14.989 1.00 90.62 508 GLU A O 1
ATOM 3821 N N . VAL A 1 509 ? -39.861 7.497 16.091 1.00 91.38 509 VAL A N 1
ATOM 3822 C CA . VAL A 1 509 ? -40.470 7.629 17.430 1.00 91.38 509 VAL A CA 1
ATOM 3823 C C . VAL A 1 509 ? -40.046 8.936 18.139 1.00 91.38 509 VAL A C 1
ATOM 3825 O O . VAL A 1 509 ? -39.198 9.696 17.674 1.00 91.38 509 VAL A O 1
ATOM 3828 N N . LEU A 1 510 ? -40.730 9.274 19.240 1.00 91.12 510 LEU A N 1
ATOM 3829 C CA . LEU A 1 510 ? -40.379 10.363 20.160 1.00 91.12 510 LEU A CA 1
ATOM 3830 C C . LEU A 1 510 ? -39.746 9.790 21.445 1.00 91.12 510 LEU A C 1
ATOM 3832 O O . LEU A 1 510 ? -40.286 8.810 21.957 1.00 91.12 510 LEU A O 1
ATOM 3836 N N . PRO A 1 511 ? -38.716 10.429 22.032 1.00 93.88 511 PRO A N 1
ATOM 3837 C CA . PRO A 1 511 ? -38.094 11.684 21.608 1.00 93.88 511 PRO A CA 1
ATOM 3838 C C . PRO A 1 511 ? -37.265 11.528 20.325 1.00 93.88 511 PRO A C 1
ATOM 3840 O O . PRO A 1 511 ? -37.014 10.421 19.860 1.00 93.88 511 PRO A O 1
ATOM 3843 N N . GLY A 1 512 ? -36.899 12.657 19.722 1.00 88.75 512 GLY A N 1
ATOM 3844 C CA . GLY A 1 512 ? -36.018 12.667 18.561 1.00 88.75 512 GLY A CA 1
ATOM 3845 C C . GLY A 1 512 ? -34.915 13.690 18.749 1.00 88.75 512 GLY A C 1
ATOM 3846 O O . GLY A 1 512 ? -35.220 14.841 19.072 1.00 88.75 512 GLY A O 1
ATOM 3847 N N . ALA A 1 513 ? -33.682 13.245 18.543 1.00 92.69 513 ALA A N 1
ATOM 3848 C CA . ALA A 1 513 ? -32.493 14.080 18.509 1.00 92.69 513 ALA A CA 1
ATOM 3849 C C . ALA A 1 513 ? -32.541 15.014 17.291 1.00 92.69 513 ALA A C 1
ATOM 3851 O O . ALA A 1 513 ? -32.438 16.238 17.427 1.00 92.69 513 ALA A O 1
ATOM 3852 N N . TYR A 1 514 ? -32.824 14.402 16.136 1.00 93.62 514 TYR A N 1
ATOM 3853 C CA . TYR A 1 514 ? -32.523 14.930 14.808 1.00 93.62 514 TYR A CA 1
ATOM 3854 C C . TYR A 1 514 ? -33.571 14.544 13.747 1.00 93.62 514 TYR A C 1
ATOM 3856 O O . TYR A 1 514 ? -34.563 13.867 14.077 1.00 93.62 514 TYR A O 1
ATOM 3864 N N . ARG A 1 515 ? -33.427 15.022 12.498 1.00 91.19 515 ARG A N 1
ATOM 3865 C CA . ARG A 1 515 ? -34.425 14.829 11.422 1.00 91.19 515 ARG A CA 1
ATOM 3866 C C . ARG A 1 515 ? -33.828 14.805 10.004 1.00 91.19 515 ARG A C 1
ATOM 3868 O O . ARG A 1 515 ? -33.925 15.795 9.282 1.00 91.19 515 ARG A O 1
ATOM 3875 N N . ALA A 1 516 ? -33.463 13.614 9.546 1.00 84.12 516 ALA A N 1
ATOM 3876 C CA . ALA A 1 516 ? -32.987 13.376 8.188 1.00 84.12 516 ALA A CA 1
ATOM 3877 C C . ALA A 1 516 ? -34.032 12.664 7.294 1.00 84.12 516 ALA A C 1
ATOM 3879 O O . ALA A 1 516 ? -34.732 11.755 7.754 1.00 84.12 516 ALA A O 1
ATOM 3880 N N . PRO A 1 517 ? -34.168 12.994 5.998 1.00 80.31 517 PRO A N 1
ATOM 3881 C CA . PRO A 1 517 ? -33.434 14.038 5.294 1.00 80.31 517 PRO A CA 1
ATOM 3882 C C . PRO A 1 517 ? -33.929 15.459 5.620 1.00 80.31 517 PRO A C 1
ATOM 3884 O O . PRO A 1 517 ? -35.117 15.651 5.897 1.00 80.31 517 PRO A O 1
ATOM 3887 N N . ASN A 1 518 ? -33.046 16.445 5.466 1.00 80.12 518 ASN A N 1
ATOM 3888 C CA . ASN A 1 518 ? -33.186 17.877 5.736 1.00 80.12 518 ASN A CA 1
ATOM 3889 C C . ASN A 1 518 ? -34.289 18.585 4.923 1.00 80.12 518 ASN A C 1
ATOM 3891 O O . ASN A 1 518 ? -34.062 19.393 4.017 1.00 80.12 518 ASN A O 1
ATOM 3895 N N . ASN A 1 519 ? -35.545 18.275 5.232 1.00 77.62 519 ASN A N 1
ATOM 3896 C CA . ASN A 1 519 ? -36.728 18.909 4.659 1.00 77.62 519 ASN A CA 1
ATOM 3897 C C . ASN A 1 519 ? -37.951 18.786 5.588 1.00 77.62 519 ASN A C 1
ATOM 3899 O O . ASN A 1 519 ? -37.921 18.110 6.615 1.00 77.62 519 ASN A O 1
ATOM 3903 N N . ASP A 1 520 ? -39.070 19.409 5.195 1.00 71.00 520 ASP A N 1
ATOM 3904 C CA . ASP A 1 520 ? -40.340 19.419 5.947 1.00 71.00 520 ASP A CA 1
ATOM 3905 C C . ASP A 1 520 ? -40.906 18.015 6.287 1.00 71.00 520 ASP A C 1
ATOM 3907 O O . ASP A 1 520 ? -41.816 17.900 7.116 1.00 71.00 520 ASP A O 1
ATOM 3911 N N . PHE A 1 521 ? -40.393 16.951 5.657 1.00 75.00 521 PHE A N 1
ATOM 3912 C CA . PHE A 1 521 ? -40.801 15.556 5.840 1.00 75.00 521 PHE A CA 1
ATOM 3913 C C . PHE A 1 521 ? -39.718 14.663 6.477 1.00 75.00 521 PHE A C 1
ATOM 3915 O O . PHE A 1 521 ? -39.941 13.456 6.566 1.00 75.00 521 PHE A O 1
ATOM 3922 N N . GLY A 1 522 ? -38.594 15.225 6.945 1.00 80.62 522 GLY A N 1
ATOM 3923 C CA . GLY A 1 522 ? -37.475 14.474 7.529 1.00 80.62 522 GLY A CA 1
ATOM 3924 C C . GLY A 1 522 ? -37.889 13.511 8.648 1.00 80.62 522 GLY A C 1
ATOM 3925 O O . GLY A 1 522 ? -38.634 13.878 9.570 1.00 80.62 522 GLY A O 1
ATOM 3926 N N . ILE A 1 523 ? -37.413 12.270 8.559 1.00 86.94 523 ILE A N 1
ATOM 3927 C CA . ILE A 1 523 ? -37.685 11.177 9.496 1.00 86.94 523 ILE A CA 1
ATOM 3928 C C . ILE A 1 523 ? -36.880 11.412 10.779 1.00 86.94 523 ILE A C 1
ATOM 3930 O O . ILE A 1 523 ? -35.721 11.812 10.750 1.00 86.94 523 ILE A O 1
ATOM 3934 N N . ARG A 1 524 ? -37.507 11.199 11.940 1.00 91.62 524 ARG A N 1
ATOM 3935 C CA . ARG A 1 524 ? -36.830 11.362 13.238 1.00 91.62 524 ARG A CA 1
ATOM 3936 C C . ARG A 1 524 ? -35.841 10.226 13.453 1.00 91.62 524 ARG A C 1
ATOM 3938 O O . ARG A 1 524 ? -36.253 9.076 13.326 1.00 91.62 524 ARG A O 1
ATOM 3945 N N . ASN A 1 525 ? -34.619 10.550 13.872 1.00 92.06 525 ASN A N 1
ATOM 3946 C CA . ASN A 1 525 ? -33.576 9.568 14.196 1.00 92.06 525 ASN A CA 1
ATOM 3947 C C . ASN A 1 525 ? -33.320 8.562 13.044 1.00 92.06 525 ASN A C 1
ATOM 3949 O O . ASN A 1 525 ? -33.118 7.373 13.284 1.00 92.06 525 ASN A O 1
ATOM 3953 N N . ASN A 1 526 ? -33.434 9.021 11.793 1.00 88.56 526 ASN A N 1
ATOM 3954 C CA . ASN A 1 526 ? -33.276 8.188 10.600 1.00 88.56 526 ASN A CA 1
ATOM 3955 C C . ASN A 1 526 ? -31.850 7.630 10.519 1.00 88.56 526 ASN A C 1
ATOM 3957 O O . ASN A 1 526 ? -30.898 8.388 10.692 1.00 88.56 526 ASN A O 1
ATOM 3961 N N . GLY A 1 527 ? -31.698 6.325 10.304 1.00 80.75 527 GLY A N 1
ATOM 3962 C CA . GLY A 1 527 ? -30.386 5.670 10.297 1.00 80.75 527 GLY A CA 1
ATOM 3963 C C . GLY A 1 527 ? -29.924 5.138 11.660 1.00 80.75 527 GLY A C 1
ATOM 3964 O O . GLY A 1 527 ? -28.942 4.402 11.705 1.00 80.75 527 GLY A O 1
ATOM 3965 N N . ALA A 1 528 ? -30.655 5.399 12.756 1.00 83.06 528 ALA A N 1
ATOM 3966 C CA . ALA A 1 528 ? -30.387 4.763 14.054 1.00 83.06 528 ALA A CA 1
ATOM 3967 C C . ALA A 1 528 ? -30.586 3.231 14.017 1.00 83.06 528 ALA A C 1
ATOM 3969 O O . ALA A 1 528 ? -30.024 2.500 14.831 1.00 83.06 528 ALA A O 1
ATOM 3970 N N . GLY A 1 529 ? -31.369 2.726 13.057 1.00 79.25 529 GLY A N 1
ATOM 3971 C CA . GLY A 1 529 ? -31.466 1.300 12.760 1.00 79.25 529 GLY A CA 1
ATOM 3972 C C . GLY A 1 529 ? -32.175 0.463 13.832 1.00 79.25 529 GLY A C 1
ATOM 3973 O O . GLY A 1 529 ? -32.884 0.964 14.705 1.00 79.25 529 GLY A O 1
ATOM 3974 N N . ALA A 1 530 ? -32.019 -0.861 13.731 1.00 77.69 530 ALA A N 1
ATOM 3975 C CA . ALA A 1 530 ? -32.799 -1.823 14.515 1.00 77.69 530 ALA A CA 1
ATOM 3976 C C . ALA A 1 530 ? -32.404 -1.904 16.002 1.00 77.69 530 ALA A C 1
ATOM 3978 O O . ALA A 1 530 ? -33.268 -2.191 16.827 1.00 77.69 530 ALA A O 1
ATOM 3979 N N . LEU A 1 531 ? -31.134 -1.637 16.330 1.00 83.50 531 LEU A N 1
ATOM 3980 C CA . LEU A 1 531 ? -30.631 -1.565 17.711 1.00 83.50 531 LEU A CA 1
ATOM 3981 C C . LEU A 1 531 ? -30.923 -0.209 18.373 1.00 83.50 531 LEU A C 1
ATOM 3983 O O . LEU A 1 531 ? -30.651 -0.038 19.558 1.00 83.50 531 LEU A O 1
ATOM 3987 N N . GLY A 1 532 ? -31.476 0.753 17.626 1.00 90.62 532 GLY A N 1
ATOM 3988 C CA . GLY A 1 532 ? -31.707 2.112 18.096 1.00 90.62 532 GLY A CA 1
ATOM 3989 C C . GLY A 1 532 ? -30.422 2.903 18.347 1.00 90.62 532 GLY A C 1
ATOM 3990 O O . GLY A 1 532 ? -29.316 2.507 17.982 1.00 90.62 532 GLY A O 1
ATOM 3991 N N . GLY A 1 533 ? -30.594 4.046 19.001 1.00 95.06 533 GLY A N 1
ATOM 3992 C CA . GLY A 1 533 ? -29.497 4.926 19.381 1.00 95.06 533 GLY A CA 1
ATOM 3993 C C . GLY A 1 533 ? -29.817 5.724 20.637 1.00 95.06 533 GLY A C 1
ATOM 3994 O O . GLY A 1 533 ? -30.778 5.432 21.353 1.00 95.06 533 GLY A O 1
ATOM 3995 N N . PHE A 1 534 ? -29.032 6.761 20.901 1.00 97.69 534 PHE A N 1
ATOM 3996 C CA . PHE A 1 534 ? -29.191 7.644 22.049 1.00 97.69 534 PHE A CA 1
ATOM 3997 C C . PHE A 1 534 ? -28.714 9.069 21.752 1.00 97.69 534 PHE A C 1
ATOM 3999 O O . PHE A 1 534 ? -27.961 9.316 20.812 1.00 97.69 534 PHE A O 1
ATOM 4006 N N . TYR A 1 535 ? -29.179 10.023 22.559 1.00 97.44 535 TYR A N 1
ATOM 4007 C CA . TYR A 1 535 ? -28.697 11.406 22.553 1.00 97.44 535 TYR A CA 1
ATOM 4008 C C . TYR A 1 535 ? -28.934 12.072 23.915 1.00 97.44 535 TYR A C 1
ATOM 4010 O O . TYR A 1 535 ? -29.723 11.582 24.721 1.00 97.44 535 TYR A O 1
ATOM 4018 N N . ASP A 1 536 ? -28.263 13.192 24.175 1.00 96.75 536 ASP A N 1
ATOM 4019 C CA . ASP A 1 536 ? -28.433 14.013 25.375 1.00 96.75 536 ASP A CA 1
ATOM 4020 C C . ASP A 1 536 ? -29.543 15.046 25.149 1.00 96.75 536 ASP A C 1
ATOM 4022 O O . ASP A 1 536 ? -29.471 15.863 24.227 1.00 96.75 536 ASP A O 1
ATOM 4026 N N . THR A 1 537 ? -30.581 15.037 25.990 1.00 96.12 537 THR A N 1
ATOM 4027 C CA . THR A 1 537 ? -31.703 15.973 25.820 1.00 96.12 537 THR A CA 1
ATOM 4028 C C . THR A 1 537 ? -31.336 17.429 26.109 1.00 96.12 537 THR A C 1
ATOM 4030 O O . THR A 1 537 ? -32.037 18.315 25.616 1.00 96.12 537 THR A O 1
ATOM 4033 N N . ASP A 1 538 ? -30.260 17.676 26.867 1.00 94.56 538 ASP A N 1
ATOM 4034 C CA . ASP A 1 538 ? -29.725 19.022 27.121 1.00 94.56 538 ASP A CA 1
ATOM 4035 C C . ASP A 1 538 ? -28.725 19.482 26.045 1.00 94.56 538 ASP A C 1
ATOM 4037 O O . ASP A 1 538 ? -28.438 20.678 25.959 1.00 94.56 538 ASP A O 1
ATOM 4041 N N . ARG A 1 539 ? -28.272 18.558 25.184 1.00 93.31 539 ARG A N 1
ATOM 4042 C CA . ARG A 1 539 ? -27.356 18.781 24.052 1.00 93.31 539 ARG A CA 1
ATOM 4043 C C . ARG A 1 539 ? -25.974 19.305 24.438 1.00 93.31 539 ARG A C 1
ATOM 4045 O O . ARG A 1 539 ? -25.403 20.151 23.752 1.00 93.31 539 ARG A O 1
ATOM 4052 N N . ILE A 1 540 ? -25.442 18.798 25.544 1.00 91.75 540 ILE A N 1
ATOM 4053 C CA . ILE A 1 540 ? -24.042 18.978 25.935 1.00 91.75 540 ILE A CA 1
ATOM 4054 C C . ILE A 1 540 ? -23.186 17.903 25.248 1.00 91.75 540 ILE A C 1
ATOM 4056 O O . ILE A 1 540 ? -22.113 18.218 24.742 1.00 91.75 540 ILE A O 1
ATOM 4060 N N . HIS A 1 541 ? -23.710 16.672 25.153 1.00 93.62 541 HIS A N 1
ATOM 4061 C CA . HIS A 1 541 ? -23.112 15.545 24.419 1.00 93.62 541 HIS A CA 1
ATOM 4062 C C . HIS A 1 541 ? -21.693 15.138 24.881 1.00 93.62 541 HIS A C 1
ATOM 4064 O O . HIS A 1 541 ? -20.914 14.583 24.105 1.00 93.62 541 HIS A O 1
ATOM 4070 N N . ASP A 1 542 ? -21.351 15.379 26.148 1.00 94.38 542 ASP A N 1
ATOM 4071 C CA . ASP A 1 542 ? -20.054 15.049 26.749 1.00 94.38 542 ASP A CA 1
ATOM 4072 C C . ASP A 1 542 ? -19.999 13.596 27.251 1.00 94.38 542 ASP A C 1
ATOM 4074 O O . ASP A 1 542 ? -19.934 13.314 28.450 1.00 94.38 542 ASP A O 1
ATOM 4078 N N . TYR A 1 543 ? -20.082 12.654 26.310 1.00 97.75 543 TYR A N 1
ATOM 4079 C CA . TYR A 1 543 ? -20.167 11.229 26.620 1.00 97.75 543 TYR A CA 1
ATOM 4080 C C . TYR A 1 543 ? -18.847 10.646 27.119 1.00 97.75 543 TYR A C 1
ATOM 4082 O O . TYR A 1 543 ? -17.802 10.759 26.477 1.00 97.75 543 TYR A O 1
ATOM 4090 N N . VAL A 1 544 ? -18.951 9.916 28.227 1.00 97.88 544 VAL A N 1
ATOM 4091 C CA . VAL A 1 544 ? -17.908 9.029 28.737 1.00 97.88 544 VAL A CA 1
ATOM 4092 C C . VAL A 1 544 ? -18.455 7.607 28.782 1.00 97.88 544 VAL A C 1
ATOM 4094 O O . VAL A 1 544 ? -19.518 7.354 29.361 1.00 97.88 544 VAL A O 1
ATOM 4097 N N . PHE A 1 545 ? -17.702 6.688 28.189 1.00 98.19 545 PHE A N 1
ATOM 4098 C CA . PHE A 1 545 ? -17.941 5.251 28.191 1.00 98.19 545 PHE A CA 1
ATOM 4099 C C . PHE A 1 545 ? -16.928 4.599 29.132 1.00 98.19 545 PHE A C 1
ATOM 4101 O O . PHE A 1 545 ? -15.737 4.880 29.045 1.00 98.19 545 PHE A O 1
ATOM 4108 N N . THR A 1 546 ? -17.371 3.735 30.038 1.00 97.25 546 THR A N 1
ATOM 4109 C CA . THR A 1 546 ? -16.486 2.947 30.916 1.00 97.25 546 THR A CA 1
ATOM 4110 C C . THR A 1 546 ? -17.015 1.535 31.058 1.00 97.25 546 THR A C 1
ATOM 4112 O O . THR A 1 546 ? -18.230 1.336 31.016 1.00 97.25 546 THR A O 1
ATOM 4115 N N . PHE A 1 547 ? -16.130 0.574 31.297 1.00 95.19 547 PHE A N 1
ATOM 4116 C CA . PHE A 1 547 ? -16.527 -0.820 31.471 1.00 95.19 547 PHE A CA 1
ATOM 4117 C C . PHE A 1 547 ? -16.723 -1.214 32.942 1.00 95.19 547 PHE A C 1
ATOM 4119 O O . PHE A 1 547 ? -16.454 -0.439 33.867 1.00 95.19 547 PHE A O 1
ATOM 4126 N N . GLY A 1 548 ? -17.272 -2.410 33.158 1.00 88.88 548 GLY A N 1
ATOM 4127 C CA . GLY A 1 548 ? -17.417 -3.009 34.482 1.00 88.88 548 GLY A CA 1
ATOM 4128 C C . GLY A 1 548 ? -16.068 -3.225 35.191 1.00 88.88 548 GLY A C 1
ATOM 4129 O O . GLY A 1 548 ? -15.014 -3.184 34.557 1.00 88.88 548 GLY A O 1
ATOM 4130 N N . PRO A 1 549 ? -16.069 -3.462 36.518 1.00 85.12 549 PRO A N 1
ATOM 4131 C CA . PRO A 1 549 ? -14.852 -3.831 37.237 1.00 85.12 549 PRO A CA 1
ATOM 4132 C C . PRO A 1 549 ? -14.189 -5.052 36.597 1.00 85.12 549 PRO A C 1
ATOM 4134 O O . PRO A 1 549 ? -14.876 -6.027 36.300 1.00 85.12 549 PRO A O 1
ATOM 4137 N N . ASP A 1 550 ? -12.871 -4.979 36.422 1.00 84.25 550 ASP A N 1
ATOM 4138 C CA . ASP A 1 550 ? -12.035 -6.033 35.835 1.00 84.25 550 ASP A CA 1
ATOM 4139 C C . ASP A 1 550 ? -12.387 -6.397 34.370 1.00 84.25 550 ASP A C 1
ATOM 4141 O O . ASP A 1 550 ? -11.963 -7.441 33.881 1.00 84.25 550 ASP A O 1
ATOM 4145 N N . VAL A 1 551 ? -13.116 -5.524 33.654 1.00 90.00 551 VAL A N 1
ATOM 4146 C CA . VAL A 1 551 ? -13.361 -5.623 32.205 1.00 90.00 551 VAL A CA 1
ATOM 4147 C C . VAL A 1 551 ? -12.541 -4.570 31.459 1.00 90.00 551 VAL A C 1
ATOM 4149 O O . VAL A 1 551 ? -12.654 -3.371 31.725 1.00 90.00 551 VAL A O 1
ATOM 4152 N N . SER A 1 552 ? -11.772 -5.025 30.477 1.00 92.38 552 SER A N 1
ATOM 4153 C CA . SER A 1 552 ? -11.189 -4.216 29.407 1.00 92.38 552 SER A CA 1
ATOM 4154 C C . SER A 1 552 ? -11.681 -4.712 28.044 1.00 92.38 552 SER A C 1
ATOM 4156 O O . SER A 1 552 ? -12.254 -5.799 27.939 1.00 92.38 552 SER A O 1
ATOM 4158 N N . VAL A 1 553 ? -11.510 -3.893 27.006 1.00 92.19 553 VAL A N 1
ATOM 4159 C CA . VAL A 1 553 ? -11.861 -4.231 25.620 1.00 92.19 553 VAL A CA 1
ATOM 4160 C C . VAL A 1 553 ? -10.654 -4.072 24.697 1.00 92.19 553 VAL A C 1
ATOM 4162 O O . VAL A 1 553 ? -9.817 -3.201 24.937 1.00 92.19 553 VAL A O 1
ATOM 4165 N N . SER A 1 554 ? -10.583 -4.912 23.662 1.00 87.94 554 SER A N 1
ATOM 4166 C CA . SER A 1 554 ? -9.593 -4.859 22.572 1.00 87.94 554 SER A CA 1
ATOM 4167 C C . SER A 1 554 ? -10.041 -3.945 21.428 1.00 87.94 554 SER A C 1
ATOM 4169 O O . SER A 1 554 ? -9.216 -3.420 20.683 1.00 87.94 554 SER A O 1
ATOM 4171 N N . TYR A 1 555 ? -11.357 -3.761 21.295 1.00 89.62 555 TYR A N 1
ATOM 4172 C CA . TYR A 1 555 ? -12.009 -3.015 20.224 1.00 89.62 555 TYR A CA 1
ATOM 4173 C C . TYR A 1 555 ? -13.223 -2.243 20.746 1.00 89.62 555 TYR A C 1
ATOM 4175 O O . TYR A 1 555 ? -13.985 -2.756 21.574 1.00 89.62 555 TYR A O 1
ATOM 4183 N N . PHE A 1 556 ? -13.455 -1.044 20.211 1.00 92.44 556 PHE A N 1
ATOM 4184 C CA . PHE A 1 556 ? -14.677 -0.269 20.416 1.00 92.44 556 PHE A CA 1
ATOM 4185 C C . PHE A 1 556 ? -15.088 0.477 19.143 1.00 92.44 556 PHE A C 1
ATOM 4187 O O . PHE A 1 556 ? -14.265 1.124 18.501 1.00 92.44 556 PHE A O 1
ATOM 4194 N N . SER A 1 557 ? -16.383 0.463 18.828 1.00 91.00 557 SER A N 1
ATOM 4195 C CA . SER A 1 557 ? -16.979 1.217 17.727 1.00 91.00 557 SER A CA 1
ATOM 4196 C C . SER A 1 557 ? -18.236 1.972 18.154 1.00 91.00 557 SER A C 1
ATOM 4198 O O . SER A 1 557 ? -18.999 1.514 19.011 1.00 91.00 557 SER A O 1
ATOM 4200 N N . LEU A 1 558 ? -18.445 3.143 17.549 1.00 94.62 558 LEU A N 1
ATOM 4201 C CA . LEU A 1 558 ? -19.554 4.052 17.825 1.00 94.62 558 LEU A CA 1
ATOM 4202 C C . LEU A 1 558 ? -19.948 4.821 16.559 1.00 94.62 558 LEU A C 1
ATOM 4204 O O . LEU A 1 558 ? -19.129 5.539 15.992 1.00 94.62 558 LEU A O 1
ATOM 4208 N N . LYS A 1 559 ? -21.213 4.743 16.137 1.00 91.50 559 LYS A N 1
ATOM 4209 C CA . LYS A 1 559 ? -21.701 5.489 14.969 1.00 91.50 559 LYS A CA 1
ATOM 4210 C C . LYS A 1 559 ? -22.268 6.855 15.357 1.00 91.50 559 LYS A C 1
ATOM 4212 O O . LYS A 1 559 ? -23.135 6.940 16.226 1.00 91.50 559 LYS A O 1
ATOM 4217 N N . LEU A 1 560 ? -21.814 7.899 14.671 1.00 96.25 560 LEU A N 1
ATOM 4218 C CA . LEU A 1 560 ? -22.314 9.272 14.721 1.00 96.25 560 LEU A CA 1
ATOM 4219 C C . LEU A 1 560 ? -23.291 9.509 13.559 1.00 96.25 560 LEU A C 1
ATOM 4221 O O . LEU A 1 560 ? -23.046 9.067 12.436 1.00 96.25 560 LEU A O 1
ATOM 4225 N N . LEU A 1 561 ? -24.417 10.170 13.839 1.00 95.19 561 LEU A N 1
ATOM 4226 C CA . LEU A 1 561 ? -25.505 10.388 12.883 1.00 95.19 561 LEU A CA 1
ATOM 4227 C C . LEU A 1 561 ? -26.052 11.822 12.964 1.00 95.19 561 LEU A C 1
ATOM 4229 O O . LEU A 1 561 ? -26.372 12.272 14.064 1.00 95.19 561 LEU A O 1
ATOM 4233 N N . ASP A 1 562 ? -26.256 12.469 11.811 1.00 96.56 562 ASP A N 1
ATOM 4234 C CA . ASP A 1 562 ? -26.811 13.837 11.653 1.00 96.56 562 ASP A CA 1
ATOM 4235 C C . ASP A 1 562 ? -25.888 14.911 12.272 1.00 96.56 562 ASP A C 1
ATOM 4237 O O . ASP A 1 562 ? -26.271 15.635 13.186 1.00 96.56 562 ASP A O 1
ATOM 4241 N N . PHE A 1 563 ? -24.625 14.959 11.829 1.00 96.00 563 PHE A N 1
ATOM 4242 C CA . PHE A 1 563 ? -23.622 15.922 12.294 1.00 96.00 563 PHE A CA 1
ATOM 4243 C C . PHE A 1 563 ? -23.007 16.704 11.130 1.00 96.00 563 PHE A C 1
ATOM 4245 O O . PHE A 1 563 ? -22.443 16.127 10.203 1.00 96.00 563 PHE A O 1
ATOM 4252 N N . GLY A 1 564 ? -23.022 18.033 11.227 1.00 93.94 564 GLY A N 1
ATOM 4253 C CA . GLY A 1 564 ? -22.307 18.946 10.329 1.00 93.94 564 GLY A CA 1
ATOM 4254 C C . GLY A 1 564 ? -23.192 19.638 9.294 1.00 93.94 564 GLY A C 1
ATOM 4255 O O . GLY A 1 564 ? -22.735 20.583 8.647 1.00 93.94 564 GLY A O 1
ATOM 4256 N N . ASP A 1 565 ? -24.461 19.238 9.177 1.00 93.19 565 ASP A N 1
ATOM 4257 C CA . ASP A 1 565 ? -25.466 19.979 8.408 1.00 93.19 565 ASP A CA 1
ATOM 4258 C C . ASP A 1 565 ? -25.941 21.256 9.131 1.00 93.19 565 ASP A C 1
ATOM 4260 O O . ASP A 1 565 ? -26.457 22.188 8.496 1.00 93.19 565 ASP A O 1
ATOM 4264 N N . TRP A 1 566 ? -25.691 21.333 10.444 1.00 95.12 566 TRP A N 1
ATOM 4265 C CA . TRP A 1 566 ? -25.952 22.476 11.297 1.00 95.12 566 TRP A CA 1
ATOM 4266 C C . TRP A 1 566 ? -24.675 22.954 12.000 1.00 95.12 566 TRP A C 1
ATOM 4268 O O . TRP A 1 566 ? -23.959 22.212 12.666 1.00 95.12 566 TRP A O 1
ATOM 4278 N N . ASN A 1 567 ? -24.420 24.258 11.917 1.00 94.31 567 ASN A N 1
ATOM 4279 C CA . ASN A 1 567 ? -23.233 24.900 12.476 1.00 94.31 567 ASN A CA 1
ATOM 4280 C C . ASN A 1 567 ? -23.643 26.085 13.360 1.00 94.31 567 ASN A C 1
ATOM 4282 O O . ASN A 1 567 ? -23.655 27.249 12.949 1.00 94.31 567 ASN A O 1
ATOM 4286 N N . GLY A 1 568 ? -24.007 25.787 14.609 1.00 90.44 568 GLY A N 1
ATOM 4287 C CA . GLY A 1 568 ? -24.473 26.789 15.573 1.00 90.44 568 GLY A CA 1
ATOM 4288 C C . GLY A 1 568 ? -23.395 27.787 16.013 1.00 90.44 568 GLY A C 1
ATOM 4289 O O . GLY A 1 568 ? -23.731 28.881 16.471 1.00 90.44 568 GLY A O 1
ATOM 4290 N N . GLY A 1 569 ? -22.119 27.414 15.864 1.00 87.56 569 GLY A N 1
ATOM 4291 C CA . GLY A 1 569 ? -20.957 28.218 16.245 1.00 87.56 569 GLY A CA 1
ATOM 4292 C C . GLY A 1 569 ? -20.394 29.122 15.142 1.00 87.56 569 GLY A C 1
ATOM 4293 O O . GLY A 1 569 ? -19.541 29.954 15.452 1.00 87.56 569 GLY A O 1
ATOM 4294 N N . ASN A 1 570 ? -20.851 28.979 13.888 1.00 93.69 570 ASN A N 1
ATOM 4295 C CA . ASN A 1 570 ? -20.227 29.581 12.700 1.00 93.69 570 ASN A CA 1
ATOM 4296 C C . ASN A 1 570 ? -18.717 29.248 12.584 1.00 93.69 570 ASN A C 1
ATOM 4298 O O . ASN A 1 570 ? -17.913 30.107 12.217 1.00 93.69 570 ASN A O 1
ATOM 4302 N N . ALA A 1 571 ? -18.331 28.016 12.939 1.00 94.50 571 ALA A N 1
ATOM 4303 C CA . ALA A 1 571 ? -16.968 27.505 12.761 1.00 94.50 571 ALA A CA 1
ATOM 4304 C C . ALA A 1 571 ? -16.673 27.248 11.276 1.00 94.50 571 ALA A C 1
ATOM 4306 O O . ALA A 1 571 ? -17.597 26.942 10.531 1.00 94.50 571 ALA A O 1
ATOM 4307 N N . THR A 1 572 ? -15.412 27.313 10.849 1.00 93.44 572 THR A N 1
ATOM 4308 C CA . THR A 1 572 ? -14.994 26.840 9.508 1.00 93.44 572 THR A CA 1
ATOM 4309 C C . THR A 1 572 ? -14.125 25.585 9.565 1.00 93.44 572 THR A C 1
ATOM 4311 O O . THR A 1 572 ? -13.765 25.052 8.522 1.00 93.44 572 THR A O 1
ATOM 4314 N N . GLU A 1 573 ? -13.777 25.131 10.769 1.00 91.38 573 GLU A N 1
ATOM 4315 C CA . GLU A 1 573 ? -12.996 23.929 11.077 1.00 91.38 573 GLU A CA 1
ATOM 4316 C C . GLU A 1 573 ? -13.715 23.203 12.219 1.00 91.38 573 GLU A C 1
ATOM 4318 O O . GLU A 1 573 ? -14.112 23.839 13.204 1.00 91.38 573 GLU A O 1
ATOM 4323 N N . HIS A 1 574 ? -13.915 21.899 12.059 1.00 93.12 574 HIS A N 1
ATOM 4324 C CA . HIS A 1 574 ? -14.738 21.051 12.912 1.00 93.12 574 HIS A CA 1
ATOM 4325 C C . HIS A 1 574 ? -13.968 19.767 13.216 1.00 93.12 574 HIS A C 1
ATOM 4327 O O . HIS A 1 574 ? -13.515 19.102 12.286 1.00 93.12 574 HIS A O 1
ATOM 4333 N N . GLU A 1 575 ? -13.861 19.406 14.492 1.00 91.44 575 GLU A N 1
ATOM 4334 C CA . GLU A 1 575 ? -13.249 18.153 14.929 1.00 91.44 575 GLU A CA 1
ATOM 4335 C C . GLU A 1 575 ? -14.167 17.418 15.915 1.00 91.44 575 GLU A C 1
ATOM 4337 O O . GLU A 1 575 ? -14.742 18.033 16.821 1.00 91.44 575 GLU A O 1
ATOM 4342 N N . VAL A 1 576 ? -14.296 16.102 15.743 1.00 95.38 576 VAL A N 1
ATOM 4343 C CA . VAL A 1 576 ? -14.916 15.183 16.703 1.00 95.38 576 VAL A CA 1
ATOM 4344 C C . VAL A 1 576 ? -13.984 13.994 16.889 1.00 95.38 576 VAL A C 1
ATOM 4346 O O . VAL A 1 576 ? -13.730 13.271 15.932 1.00 95.38 576 VAL A O 1
ATOM 4349 N N . SER A 1 577 ? -13.496 13.775 18.105 1.00 90.94 577 SER A N 1
ATOM 4350 C CA . SER A 1 577 ? -12.468 12.769 18.399 1.00 90.94 577 SER A CA 1
ATOM 4351 C C . SER A 1 577 ? -12.949 11.823 19.500 1.00 90.94 577 SER A C 1
ATOM 4353 O O . SER A 1 577 ? -13.322 12.262 20.588 1.00 90.94 577 SER A O 1
ATOM 4355 N N . LEU A 1 578 ? -12.942 10.516 19.245 1.00 94.81 578 LEU A N 1
ATOM 4356 C CA . LEU A 1 578 ? -13.150 9.491 20.264 1.00 94.81 578 LEU A CA 1
ATOM 4357 C C . LEU A 1 578 ? -11.778 9.074 20.809 1.00 94.81 578 LEU A C 1
ATOM 4359 O O . LEU A 1 578 ? -10.905 8.671 20.048 1.00 94.81 578 LEU A O 1
ATOM 4363 N N . LEU A 1 579 ? -11.572 9.187 22.122 1.00 93.31 579 LEU A N 1
ATOM 4364 C CA . LEU A 1 579 ? -10.279 8.946 22.773 1.00 93.31 579 LEU A CA 1
ATOM 4365 C C . LEU A 1 579 ? -10.372 7.749 23.724 1.00 93.31 579 LEU A C 1
ATOM 4367 O O . LEU A 1 579 ? -11.194 7.770 24.640 1.00 93.31 579 LEU A O 1
ATOM 4371 N N . ALA A 1 580 ? -9.526 6.731 23.547 1.00 94.69 580 ALA A N 1
ATOM 4372 C CA . ALA A 1 580 ? -9.524 5.502 24.342 1.00 94.69 580 ALA A CA 1
ATOM 4373 C C . ALA A 1 580 ? -8.371 5.456 25.358 1.00 94.69 580 ALA A C 1
ATOM 4375 O O . ALA A 1 580 ? -7.213 5.718 25.031 1.00 94.69 580 ALA A O 1
ATOM 4376 N N . TYR A 1 581 ? -8.683 5.077 26.599 1.00 94.75 581 TYR A N 1
ATOM 4377 C CA . TYR A 1 581 ? -7.760 5.076 27.734 1.00 94.75 581 TYR A CA 1
ATOM 4378 C C . TYR A 1 581 ? -7.699 3.722 28.447 1.00 94.75 581 TYR A C 1
ATOM 4380 O O . TYR A 1 581 ? -8.726 3.080 28.703 1.00 94.75 581 TYR A O 1
ATOM 4388 N N . ASN A 1 582 ? -6.492 3.334 28.859 1.00 91.81 582 ASN A N 1
ATOM 4389 C CA . ASN A 1 582 ? -6.265 2.153 29.692 1.00 91.81 582 ASN A CA 1
ATOM 4390 C C . ASN A 1 582 ? -6.575 2.404 31.183 1.00 91.81 582 ASN A C 1
ATOM 4392 O O . ASN A 1 582 ? -6.875 3.525 31.603 1.00 91.81 582 ASN A O 1
ATOM 4396 N N . SER A 1 583 ? -6.451 1.362 32.011 1.00 91.50 583 SER A N 1
ATOM 4397 C CA . SER A 1 583 ? -6.691 1.429 33.464 1.00 91.50 583 SER A CA 1
ATOM 4398 C C . SER A 1 583 ? -5.765 2.388 34.230 1.00 91.50 583 SER A C 1
ATOM 4400 O O . SER A 1 583 ? -6.082 2.788 35.352 1.00 91.50 583 SER A O 1
ATOM 4402 N N . SER A 1 584 ? -4.608 2.738 33.661 1.00 91.88 584 SER A N 1
ATOM 4403 C CA . SER A 1 584 ? -3.662 3.717 34.221 1.00 91.88 584 SER A CA 1
ATOM 4404 C C . SER A 1 584 ? -4.052 5.163 33.890 1.00 91.88 584 SER A C 1
ATOM 4406 O O . SER A 1 584 ? -3.557 6.090 34.534 1.00 91.88 584 SER A O 1
ATOM 4408 N N . GLY A 1 585 ? -4.962 5.359 32.929 1.00 90.12 585 GLY A N 1
ATOM 4409 C CA . GLY A 1 585 ? -5.346 6.659 32.383 1.00 90.12 585 GLY A CA 1
ATOM 4410 C C . GLY A 1 585 ? -4.472 7.130 31.217 1.00 90.12 585 GLY A C 1
ATOM 4411 O O . GLY A 1 585 ? -4.584 8.293 30.830 1.00 90.12 585 GLY A O 1
ATOM 4412 N N . ASP A 1 586 ? -3.620 6.265 30.660 1.00 89.44 586 ASP A N 1
ATOM 4413 C CA . ASP A 1 586 ? -2.846 6.572 29.455 1.00 89.44 586 ASP A CA 1
ATOM 4414 C C . ASP A 1 586 ? -3.733 6.409 28.212 1.00 89.44 586 ASP A C 1
ATOM 4416 O O . ASP A 1 586 ? -4.569 5.502 28.161 1.00 89.44 586 ASP A O 1
ATOM 4420 N N . LEU A 1 587 ? -3.553 7.281 27.216 1.00 89.25 587 LEU A N 1
ATOM 4421 C CA . LEU A 1 587 ? -4.201 7.160 25.907 1.00 89.25 587 LEU A CA 1
ATOM 4422 C C . LEU A 1 587 ? -3.599 5.956 25.164 1.00 89.25 587 LEU A C 1
ATOM 4424 O O . LEU A 1 587 ? -2.376 5.872 25.046 1.00 89.25 587 LEU A O 1
ATOM 4428 N N . VAL A 1 588 ? -4.446 5.046 24.681 1.00 83.62 588 VAL A N 1
ATOM 4429 C CA . VAL A 1 588 ? -4.039 3.826 23.952 1.00 83.62 588 VAL A CA 1
ATOM 4430 C C . VAL A 1 588 ? -4.559 3.757 22.517 1.00 83.62 588 VAL A C 1
ATOM 4432 O O . VAL A 1 588 ? -4.065 2.942 21.750 1.00 83.62 588 VAL A O 1
ATOM 4435 N N . GLY A 1 589 ? -5.502 4.623 22.145 1.00 83.25 589 GLY A N 1
ATOM 4436 C CA . GLY A 1 589 ? -6.008 4.751 20.780 1.00 83.25 589 GLY A CA 1
ATOM 4437 C C . GLY A 1 589 ? -6.930 5.961 20.641 1.00 83.25 589 GLY A C 1
ATOM 4438 O O . GLY A 1 589 ? -7.418 6.498 21.641 1.00 83.25 589 GLY A O 1
ATOM 4439 N N . SER A 1 590 ? -7.158 6.406 19.410 1.00 86.06 590 SER A N 1
ATOM 4440 C CA . SER A 1 590 ? -8.067 7.509 19.089 1.00 86.06 590 SER A CA 1
ATOM 4441 C C . SER A 1 590 ? -8.505 7.455 17.632 1.00 86.06 590 SER A C 1
ATOM 4443 O O . SER A 1 590 ? -7.696 7.090 16.788 1.00 86.06 590 SER A O 1
ATOM 4445 N N . ASP A 1 591 ? -9.726 7.898 17.349 1.00 82.00 591 ASP A N 1
ATOM 4446 C CA . ASP A 1 591 ? -10.262 8.069 15.993 1.00 82.00 591 ASP A CA 1
ATOM 4447 C C . ASP A 1 591 ? -10.947 9.445 15.897 1.00 82.00 591 ASP A C 1
ATOM 4449 O O . ASP A 1 591 ? -11.620 9.867 16.845 1.00 82.00 591 ASP A O 1
ATOM 4453 N N . THR A 1 592 ? -10.745 10.163 14.789 1.00 86.38 592 THR A N 1
ATOM 4454 C CA . THR A 1 592 ? -11.039 11.596 14.661 1.00 86.38 592 THR A CA 1
ATOM 4455 C C . THR A 1 592 ? -11.673 11.960 13.319 1.00 86.38 592 THR A C 1
ATOM 4457 O O . THR A 1 592 ? -11.024 11.947 12.275 1.00 86.38 592 THR A O 1
ATOM 4460 N N . LEU A 1 593 ? -12.914 12.447 13.370 1.00 84.75 593 LEU A N 1
ATOM 4461 C CA . LEU A 1 593 ? -13.557 13.160 12.271 1.00 84.75 593 LEU A CA 1
ATOM 4462 C C . LEU A 1 593 ? -13.050 14.605 12.234 1.00 84.75 593 LEU A C 1
ATOM 4464 O O . LEU A 1 593 ? -13.373 15.384 13.130 1.00 84.75 593 LEU A O 1
ATOM 4468 N N . PHE A 1 594 ? -12.360 14.996 11.163 1.00 87.56 594 PHE A N 1
ATOM 4469 C CA . PHE A 1 594 ? -12.047 16.398 10.870 1.00 87.56 594 PHE A CA 1
ATOM 4470 C C . PHE A 1 594 ? -12.693 16.865 9.558 1.00 87.56 594 PHE A C 1
ATOM 4472 O O . PHE A 1 594 ? -12.624 16.171 8.544 1.00 87.56 594 PHE A O 1
ATOM 4479 N N . PHE A 1 595 ? -13.286 18.064 9.544 1.00 82.81 595 PHE A N 1
ATOM 4480 C CA . PHE A 1 595 ? -13.758 18.705 8.312 1.00 82.81 595 PHE A CA 1
ATOM 4481 C C . PHE A 1 595 ? -13.759 20.232 8.359 1.00 82.81 595 PHE A C 1
ATOM 4483 O O . PHE A 1 595 ? -13.761 20.858 9.419 1.00 82.81 595 PHE A O 1
ATOM 4490 N N . THR A 1 596 ? -13.815 20.846 7.176 1.00 88.19 596 THR A N 1
ATOM 4491 C CA . THR A 1 596 ? -13.993 22.295 7.016 1.00 88.19 596 THR A CA 1
ATOM 4492 C C . THR A 1 596 ? -15.384 22.642 6.495 1.00 88.19 596 THR A C 1
ATOM 4494 O O . THR A 1 596 ? -16.039 21.812 5.864 1.00 88.19 596 THR A O 1
ATOM 4497 N N . SER A 1 597 ? -15.840 23.875 6.736 1.00 92.69 597 SER A N 1
ATOM 4498 C CA . SER A 1 597 ? -17.104 24.404 6.204 1.00 92.69 597 SER A CA 1
ATOM 4499 C C . SER A 1 597 ? -17.015 25.890 5.834 1.00 92.69 597 SER A C 1
ATOM 4501 O O . SER A 1 597 ? -16.086 26.594 6.231 1.00 92.69 597 SER A O 1
ATOM 4503 N N . ASP A 1 598 ? -18.008 26.394 5.098 1.00 89.06 598 ASP A N 1
ATOM 4504 C CA . ASP A 1 598 ? -18.152 27.826 4.779 1.00 89.06 598 ASP A CA 1
ATOM 4505 C C . ASP A 1 598 ? -18.552 28.729 5.965 1.00 89.06 598 ASP A C 1
ATOM 4507 O O . ASP A 1 598 ? -18.610 29.954 5.815 1.00 89.06 598 ASP A O 1
ATOM 4511 N N . GLY A 1 599 ? -18.797 28.160 7.149 1.00 93.31 599 GLY A N 1
ATOM 4512 C CA . GLY A 1 599 ? -19.163 28.912 8.348 1.00 93.31 599 GLY A CA 1
ATOM 4513 C C . GLY A 1 599 ? -20.602 29.432 8.381 1.00 93.31 599 GLY A C 1
ATOM 4514 O O . GLY A 1 599 ? -20.957 30.144 9.324 1.00 93.31 599 GLY A O 1
ATOM 4515 N N . GLU A 1 600 ? -21.454 29.100 7.407 1.00 94.62 600 GLU A N 1
ATOM 4516 C CA . GLU A 1 600 ? -22.890 29.392 7.472 1.00 94.62 600 GLU A CA 1
ATOM 4517 C C . GLU A 1 600 ? -23.612 28.450 8.451 1.00 94.62 600 GLU A C 1
ATOM 4519 O O . GLU A 1 600 ? -23.143 27.359 8.746 1.00 94.62 600 GLU A O 1
ATOM 4524 N N . ILE A 1 601 ? -24.783 28.853 8.963 1.00 93.81 601 ILE A N 1
ATOM 4525 C CA . ILE A 1 601 ? -25.535 28.064 9.972 1.00 93.81 601 ILE A CA 1
ATOM 4526 C C . ILE A 1 601 ? -26.035 26.718 9.417 1.00 93.81 601 ILE A C 1
ATOM 4528 O O . ILE A 1 601 ? -26.188 25.763 10.171 1.00 93.81 601 ILE A O 1
ATOM 4532 N N . MET A 1 602 ? -26.307 26.661 8.113 1.00 94.12 602 MET A N 1
ATOM 4533 C CA . MET A 1 602 ? -26.577 25.434 7.359 1.00 94.12 602 MET A CA 1
ATOM 4534 C C . MET A 1 602 ? -25.545 25.398 6.228 1.00 94.12 602 MET A C 1
ATOM 4536 O O . MET A 1 602 ? -25.826 25.997 5.178 1.00 94.12 602 MET A O 1
ATOM 4540 N N . PRO A 1 603 ? -24.347 24.829 6.452 1.00 91.56 603 PRO A N 1
ATOM 4541 C CA . PRO A 1 603 ? -23.244 24.963 5.511 1.00 91.56 603 PRO A CA 1
ATOM 4542 C C . PRO A 1 603 ? -23.579 24.350 4.149 1.00 91.56 603 PRO A C 1
ATOM 4544 O O . PRO A 1 603 ? -24.301 23.355 4.057 1.00 91.56 603 PRO A O 1
ATOM 4547 N N . ARG A 1 604 ? -23.084 24.971 3.075 1.00 90.00 604 ARG A N 1
ATOM 4548 C CA . ARG A 1 604 ? -23.337 24.566 1.676 1.00 90.00 604 ARG A CA 1
ATOM 4549 C C . ARG A 1 604 ? -22.088 24.169 0.911 1.00 90.00 604 ARG A C 1
ATOM 4551 O O . ARG A 1 604 ? -22.161 23.824 -0.268 1.00 90.00 604 ARG A O 1
ATOM 4558 N N . SER A 1 605 ? -20.951 24.234 1.582 1.00 79.25 605 SER A N 1
ATOM 4559 C CA . SER A 1 605 ? -19.647 23.836 1.090 1.00 79.25 605 SER A CA 1
ATOM 4560 C C . SER A 1 605 ? -18.718 23.530 2.265 1.00 79.25 605 SER A C 1
ATOM 4562 O O . SER A 1 605 ? -18.881 24.074 3.360 1.00 79.25 605 SER A O 1
ATOM 4564 N N . GLY A 1 606 ? -17.754 22.649 2.018 1.00 80.12 606 GLY A N 1
ATOM 4565 C CA . GLY A 1 606 ? -16.797 22.126 2.985 1.00 80.12 606 GLY A CA 1
ATOM 4566 C C . GLY A 1 606 ? -15.907 21.063 2.339 1.00 80.12 606 GLY A C 1
ATOM 4567 O O . GLY A 1 606 ? -16.079 20.759 1.156 1.00 80.12 606 GLY A O 1
ATOM 4568 N N . SER A 1 607 ? -14.986 20.467 3.101 1.00 69.81 607 SER A N 1
ATOM 4569 C CA . SER A 1 607 ? -14.103 19.393 2.602 1.00 69.81 607 SER A CA 1
ATOM 4570 C C . SER A 1 607 ? -14.859 18.136 2.140 1.00 69.81 607 SER A C 1
ATOM 4572 O O . SER A 1 607 ? -14.372 17.409 1.283 1.00 69.81 607 SER A O 1
ATOM 4574 N N . PHE A 1 608 ? -16.079 17.921 2.645 1.00 69.31 608 PHE A N 1
ATOM 4575 C CA . PHE A 1 608 ? -17.004 16.865 2.211 1.00 69.31 608 PHE A CA 1
ATOM 4576 C C . PHE A 1 608 ? -18.126 17.387 1.282 1.00 69.31 608 PHE A C 1
ATOM 4578 O O . PHE A 1 608 ? -19.223 16.833 1.253 1.00 69.31 608 PHE A O 1
ATOM 4585 N N . GLY A 1 609 ? -17.900 18.473 0.535 1.00 79.31 609 GLY A N 1
ATOM 4586 C CA . GLY A 1 609 ? -18.878 19.017 -0.419 1.00 79.31 609 GLY A CA 1
ATOM 4587 C C . GLY A 1 609 ? -20.033 19.794 0.235 1.00 79.31 609 GLY A C 1
ATOM 4588 O O . GLY A 1 609 ? -19.812 20.589 1.148 1.00 79.31 609 GLY A O 1
ATOM 4589 N N . ASP A 1 610 ? -21.269 19.627 -0.260 1.00 83.69 610 ASP A N 1
ATOM 4590 C CA . ASP A 1 610 ? -22.464 20.280 0.314 1.00 83.69 610 ASP A CA 1
ATOM 4591 C C . ASP A 1 610 ? -22.883 19.559 1.608 1.00 83.69 610 ASP A C 1
ATOM 4593 O O . ASP A 1 610 ? -23.645 18.588 1.588 1.00 83.69 610 ASP A O 1
ATOM 4597 N N . LEU A 1 611 ? -22.365 20.057 2.734 1.00 87.62 611 LEU A N 1
ATOM 4598 C CA . LEU A 1 611 ? -22.588 19.537 4.089 1.00 87.62 611 LEU A CA 1
ATOM 4599 C C . LEU A 1 611 ? -24.063 19.475 4.507 1.00 87.62 611 LEU A C 1
ATOM 4601 O O . LEU A 1 611 ? -24.407 18.680 5.370 1.00 87.62 611 LEU A O 1
ATOM 4605 N N . PHE A 1 612 ? -24.973 20.202 3.856 1.00 89.25 612 PHE A N 1
ATOM 4606 C CA . PHE A 1 612 ? -26.414 20.003 4.059 1.00 89.25 612 PHE A CA 1
ATOM 4607 C C . PHE A 1 612 ? -26.907 18.606 3.633 1.00 89.25 612 PHE A C 1
ATOM 4609 O O . PHE A 1 612 ? -28.004 18.196 4.015 1.00 89.25 612 PHE A O 1
ATOM 4616 N N . PHE A 1 613 ? -26.129 17.901 2.805 1.00 83.44 613 PHE A N 1
ATOM 4617 C CA . PHE A 1 613 ? -26.377 16.519 2.400 1.00 83.44 613 PHE A CA 1
ATOM 4618 C C . PHE A 1 613 ? -25.360 15.536 2.990 1.00 83.44 613 PHE A C 1
ATOM 4620 O O . PHE A 1 613 ? -25.750 14.428 3.349 1.00 83.44 613 PHE A O 1
ATOM 4627 N N . THR A 1 614 ? -24.080 15.909 3.098 1.00 79.31 614 THR A N 1
ATOM 4628 C CA . THR A 1 614 ? -23.031 15.020 3.640 1.00 79.31 614 THR A CA 1
ATOM 4629 C C . THR A 1 614 ? -22.901 15.081 5.167 1.00 79.31 614 THR A C 1
ATOM 4631 O O . THR A 1 614 ? -22.287 14.199 5.762 1.00 79.31 614 THR A O 1
ATOM 4634 N N . GLY A 1 615 ? -23.548 16.055 5.815 1.00 89.25 615 GLY A N 1
ATOM 4635 C CA . GLY A 1 615 ? -23.814 16.116 7.258 1.00 89.25 615 GLY A CA 1
ATOM 4636 C C . GLY A 1 615 ? -25.157 15.506 7.694 1.00 89.25 615 GLY A C 1
ATOM 4637 O O . GLY A 1 615 ? -25.385 15.338 8.886 1.00 89.25 615 GLY A O 1
ATOM 4638 N N . ASP A 1 616 ? -26.019 15.123 6.747 1.00 92.31 616 ASP A N 1
ATOM 4639 C CA . ASP A 1 616 ? -27.369 14.582 6.984 1.00 92.31 616 ASP A CA 1
ATOM 4640 C C . ASP A 1 616 ? -27.358 13.043 7.032 1.00 92.31 616 ASP A C 1
ATOM 4642 O O . ASP A 1 616 ? -26.914 12.390 6.089 1.00 92.31 616 ASP A O 1
ATOM 4646 N N . ALA A 1 617 ? -27.903 12.433 8.084 1.00 90.12 617 ALA A N 1
ATOM 4647 C CA . ALA A 1 617 ? -27.851 10.990 8.346 1.00 90.12 617 ALA A CA 1
ATOM 4648 C C . ALA A 1 617 ? -28.495 10.100 7.270 1.00 90.12 617 ALA A C 1
ATOM 4650 O O . ALA A 1 617 ? -28.220 8.898 7.214 1.00 90.12 617 ALA A O 1
ATOM 4651 N N . ALA A 1 618 ? -29.384 10.651 6.439 1.00 85.06 618 ALA A N 1
ATOM 4652 C CA . ALA A 1 618 ? -30.095 9.911 5.403 1.00 85.06 618 ALA A CA 1
ATOM 4653 C C . ALA A 1 618 ? -29.470 10.075 4.013 1.00 85.06 618 ALA A C 1
ATOM 4655 O O . ALA A 1 618 ? -29.650 9.187 3.175 1.00 85.06 618 ALA A O 1
ATOM 4656 N N . THR A 1 619 ? -28.781 11.190 3.744 1.00 79.19 619 THR A N 1
ATOM 4657 C CA . THR A 1 619 ? -28.093 11.425 2.461 1.00 79.19 619 THR A CA 1
ATOM 4658 C C . THR A 1 619 ? -26.576 11.269 2.513 1.00 79.19 619 THR A C 1
ATOM 4660 O O . THR A 1 619 ? -25.980 11.077 1.453 1.00 79.19 619 THR A O 1
ATOM 4663 N N . ALA A 1 620 ? -25.966 11.275 3.698 1.00 76.44 620 ALA A N 1
ATOM 4664 C CA . ALA A 1 620 ? -24.552 10.989 3.886 1.00 76.44 620 ALA A CA 1
ATOM 4665 C C . ALA A 1 620 ? -24.212 9.525 3.555 1.00 76.44 620 ALA A C 1
ATOM 4667 O O . ALA A 1 620 ? -24.955 8.581 3.865 1.00 76.44 620 ALA A O 1
ATOM 4668 N N . MET A 1 621 ? -23.049 9.341 2.936 1.00 72.75 621 MET A N 1
ATOM 4669 C CA . MET A 1 621 ? -22.385 8.043 2.800 1.00 72.75 621 MET A CA 1
ATOM 4670 C C . MET A 1 621 ? -21.668 7.689 4.112 1.00 72.75 621 MET A C 1
ATOM 4672 O O . MET A 1 621 ? -21.438 8.569 4.941 1.00 72.75 621 MET A O 1
ATOM 4676 N N . ASP A 1 622 ? -21.326 6.415 4.330 1.00 74.06 622 ASP A N 1
ATOM 4677 C CA . ASP A 1 622 ? -20.482 6.062 5.482 1.00 74.06 622 ASP A CA 1
ATOM 4678 C C . ASP A 1 622 ? -19.144 6.826 5.414 1.00 74.06 622 ASP A C 1
ATOM 4680 O O . ASP A 1 622 ? -18.628 7.093 4.331 1.00 74.06 622 ASP A O 1
ATOM 4684 N N . GLY A 1 623 ? -18.630 7.245 6.573 1.00 67.62 623 GLY A N 1
ATOM 4685 C CA . GLY A 1 623 ? -17.396 8.037 6.681 1.00 67.62 623 GLY A CA 1
ATOM 4686 C C . GLY A 1 623 ? -17.569 9.550 6.483 1.00 67.62 623 GLY A C 1
ATOM 4687 O O . GLY A 1 623 ? -16.710 10.319 6.905 1.00 67.62 623 GLY A O 1
ATOM 4688 N N . GLN A 1 624 ? -18.689 10.008 5.917 1.00 81.50 624 GLN A N 1
ATOM 4689 C CA . GLN A 1 624 ? -19.026 11.437 5.861 1.00 81.50 624 GLN A CA 1
ATOM 4690 C C . GLN A 1 624 ? -19.587 11.929 7.213 1.00 81.50 624 GLN A C 1
ATOM 4692 O O . GLN A 1 624 ? -20.122 11.112 7.967 1.00 81.50 624 GLN A O 1
ATOM 4697 N N . PRO A 1 625 ? -19.528 13.241 7.532 1.00 85.75 625 PRO A N 1
ATOM 4698 C CA . PRO A 1 625 ? -19.912 13.770 8.847 1.00 85.75 625 PRO A CA 1
ATOM 4699 C C . PRO A 1 625 ? -21.288 13.314 9.359 1.00 85.75 625 PRO A C 1
ATOM 4701 O O . PRO A 1 625 ? -21.426 12.943 10.523 1.00 85.75 625 PRO A O 1
ATOM 4704 N N . GLY A 1 626 ? -22.287 13.234 8.476 1.00 91.19 626 GLY A N 1
ATOM 4705 C CA . GLY A 1 626 ? -23.643 12.810 8.823 1.00 91.19 626 GLY A CA 1
ATOM 4706 C C . GLY A 1 626 ? -23.798 11.331 9.162 1.00 91.19 626 GLY A C 1
ATOM 4707 O O . GLY A 1 626 ? -24.847 10.940 9.673 1.00 91.19 626 GLY A O 1
ATOM 4708 N N . ARG A 1 627 ? -22.796 10.498 8.863 1.00 83.19 627 ARG A N 1
ATOM 4709 C CA . ARG A 1 627 ? -22.842 9.036 9.004 1.00 83.19 627 ARG A CA 1
ATOM 4710 C C . ARG A 1 627 ? -21.441 8.452 9.246 1.00 83.19 627 ARG A C 1
ATOM 4712 O O . ARG A 1 627 ? -21.028 7.458 8.643 1.00 83.19 627 ARG A O 1
ATOM 4719 N N . TYR A 1 628 ? -20.710 9.074 10.158 1.00 85.12 628 TYR A N 1
ATOM 4720 C CA . TYR A 1 628 ? -19.375 8.649 10.564 1.00 85.12 628 TYR A CA 1
ATOM 4721 C C . TYR A 1 628 ? -19.448 7.440 11.509 1.00 85.12 628 TYR A C 1
ATOM 4723 O O . TYR A 1 628 ? -20.363 7.342 12.328 1.00 85.12 628 TYR A O 1
ATOM 4731 N N . THR A 1 629 ? -18.489 6.520 11.433 1.00 84.19 629 THR A N 1
ATOM 4732 C CA . THR A 1 629 ? -18.339 5.440 12.419 1.00 84.19 629 THR A CA 1
ATOM 4733 C C . THR A 1 629 ? -16.953 5.553 13.025 1.00 84.19 629 THR A C 1
ATOM 4735 O O . THR A 1 629 ? -15.982 5.397 12.300 1.00 84.19 629 THR A O 1
ATOM 4738 N N . PHE A 1 630 ? -16.874 5.801 14.331 1.00 85.44 630 PHE A N 1
ATOM 4739 C CA . PHE A 1 630 ? -15.620 5.676 15.059 1.00 85.44 630 PHE A CA 1
ATOM 4740 C C . PHE A 1 630 ? -15.286 4.193 15.250 1.00 85.44 630 PHE A C 1
ATOM 4742 O O . PHE A 1 630 ? -16.183 3.414 15.604 1.00 85.44 630 PHE A O 1
ATOM 4749 N N . ALA A 1 631 ? -14.027 3.811 15.069 1.00 84.44 631 ALA A N 1
ATOM 4750 C CA . ALA A 1 631 ? -13.488 2.491 15.370 1.00 84.44 631 ALA A CA 1
ATOM 4751 C C . ALA A 1 631 ? -12.096 2.634 16.003 1.00 84.44 631 ALA A C 1
ATOM 4753 O O . ALA A 1 631 ? -11.220 3.292 15.455 1.00 84.44 631 ALA A O 1
ATOM 4754 N N . ILE A 1 632 ? -11.895 2.034 17.177 1.00 83.06 632 ILE A N 1
ATOM 4755 C CA . ILE A 1 632 ? -10.614 2.062 17.889 1.00 83.06 632 ILE A CA 1
ATOM 4756 C C . ILE A 1 632 ? -10.241 0.644 18.296 1.00 83.06 632 ILE A C 1
ATOM 4758 O O . ILE A 1 632 ? -10.987 -0.017 19.023 1.00 83.06 632 ILE A O 1
ATOM 4762 N N . GLU A 1 633 ? -9.053 0.227 17.875 1.00 82.06 633 GLU A N 1
ATOM 4763 C CA . GLU A 1 633 ? -8.358 -0.962 18.358 1.00 82.06 633 GLU A CA 1
ATOM 4764 C C . GLU A 1 633 ? -7.303 -0.580 19.401 1.00 82.06 633 GLU A C 1
ATOM 4766 O O . GLU A 1 633 ? -6.683 0.483 19.335 1.00 82.06 633 GLU A O 1
ATOM 4771 N N . GLY A 1 634 ? -7.096 -1.451 20.384 1.00 74.38 634 GLY A N 1
ATOM 4772 C CA . GLY A 1 634 ? -6.050 -1.289 21.385 1.00 74.38 634 GLY A CA 1
ATOM 4773 C C . GLY A 1 634 ? -6.272 -2.186 22.594 1.00 74.38 634 GLY A C 1
ATOM 4774 O O . GLY A 1 634 ? -7.383 -2.300 23.100 1.00 74.38 634 GLY A O 1
ATOM 4775 N N . SER A 1 635 ? -5.205 -2.809 23.094 1.00 80.88 635 SER A N 1
ATOM 4776 C CA . SER A 1 635 ? -5.295 -3.675 24.272 1.00 80.88 635 SER A CA 1
ATOM 4777 C C . SER A 1 635 ? -5.554 -2.880 25.556 1.00 80.88 635 SER A C 1
ATOM 4779 O O . SER A 1 635 ? -4.914 -1.848 25.794 1.00 80.88 635 SER A O 1
ATOM 4781 N N . GLY A 1 636 ? -6.393 -3.406 26.443 1.00 88.50 636 GLY A N 1
ATOM 4782 C CA . GLY A 1 636 ? -6.592 -2.877 27.788 1.00 88.50 636 GLY A CA 1
ATOM 4783 C C . GLY A 1 636 ? -7.446 -1.609 27.870 1.00 88.50 636 GLY A C 1
ATOM 4784 O O . GLY A 1 636 ? -7.319 -0.874 28.855 1.00 88.50 636 GLY A O 1
ATOM 4785 N N . ILE A 1 637 ? -8.298 -1.309 26.879 1.00 94.44 637 ILE A N 1
ATOM 4786 C CA . ILE A 1 637 ? -9.176 -0.127 26.918 1.00 94.44 637 ILE A CA 1
ATOM 4787 C C . ILE A 1 637 ? -10.199 -0.296 28.051 1.00 94.44 637 ILE A C 1
ATOM 4789 O O . ILE A 1 637 ? -10.951 -1.265 28.093 1.00 94.44 637 ILE A O 1
ATOM 4793 N N . THR A 1 638 ? -10.263 0.672 28.968 1.00 96.50 638 THR A N 1
ATOM 4794 C CA . THR A 1 638 ? -11.210 0.667 30.109 1.00 96.50 638 THR A CA 1
ATOM 4795 C C . THR A 1 638 ? -12.164 1.863 30.121 1.00 96.50 638 THR A C 1
ATOM 4797 O O . THR A 1 638 ? -13.183 1.849 30.819 1.00 96.50 638 THR A O 1
ATOM 4800 N N . ARG A 1 639 ? -11.843 2.907 29.349 1.00 97.44 639 ARG A N 1
ATOM 4801 C CA . ARG A 1 639 ? -12.598 4.157 29.275 1.00 97.44 639 ARG A CA 1
ATOM 4802 C C . ARG A 1 639 ? -12.452 4.792 27.899 1.00 97.44 639 ARG A C 1
ATOM 4804 O O . ARG A 1 639 ? -11.334 4.867 27.402 1.00 97.44 639 ARG A O 1
ATOM 4811 N N . LEU A 1 640 ? -13.534 5.338 27.352 1.00 98.31 640 LEU A N 1
ATOM 4812 C CA . LEU A 1 640 ? -13.499 6.214 26.184 1.00 98.31 640 LEU A CA 1
ATOM 4813 C C . LEU A 1 640 ? -14.206 7.546 26.461 1.00 98.31 640 LEU A C 1
ATOM 4815 O O . LEU A 1 640 ? -15.181 7.588 27.213 1.00 98.31 640 LEU A O 1
ATOM 4819 N N . GLU A 1 641 ? -13.721 8.626 25.856 1.00 97.75 641 GLU A N 1
ATOM 4820 C CA . GLU A 1 641 ? -14.283 9.980 25.961 1.00 97.75 641 GLU A CA 1
ATOM 4821 C C . GLU A 1 641 ? -14.538 10.533 24.551 1.00 97.75 641 GLU A C 1
ATOM 4823 O O . GLU A 1 641 ? -13.652 10.450 23.701 1.00 97.75 641 GLU A O 1
ATOM 4828 N N . LEU A 1 642 ? -15.736 11.074 24.289 1.00 97.06 642 LEU A N 1
ATOM 4829 C CA . LEU A 1 642 ? -16.052 11.739 23.018 1.00 97.06 642 LEU A CA 1
ATOM 4830 C C . LEU A 1 642 ? -15.822 13.251 23.150 1.00 97.06 642 LEU A C 1
ATOM 4832 O O . LEU A 1 642 ? -16.481 13.927 23.943 1.00 97.06 642 LEU A O 1
ATOM 4836 N N . MET A 1 643 ? -14.873 13.760 22.371 1.00 94.81 643 MET A N 1
ATOM 4837 C CA . MET A 1 643 ? -14.378 15.132 22.393 1.00 94.81 643 MET A CA 1
ATOM 4838 C C . MET A 1 643 ? -14.781 15.905 21.135 1.00 94.81 643 MET A C 1
ATOM 4840 O O . MET A 1 643 ? -15.043 15.324 20.085 1.00 94.81 643 MET A O 1
ATOM 4844 N N . TYR A 1 644 ? -14.802 17.235 21.250 1.00 94.06 644 TYR A N 1
ATOM 4845 C CA . TYR A 1 644 ? -15.085 18.153 20.147 1.00 94.06 644 TYR A CA 1
ATOM 4846 C C . TYR A 1 644 ? -14.130 19.344 20.210 1.00 94.06 644 TYR A C 1
ATOM 4848 O O . TYR A 1 644 ? -13.956 19.919 21.291 1.00 94.06 644 TYR A O 1
ATOM 4856 N N . ASP A 1 645 ? -13.601 19.764 19.063 1.00 92.81 645 ASP A N 1
ATOM 4857 C CA . ASP A 1 645 ? -12.903 21.043 18.909 1.00 92.81 645 ASP A CA 1
ATOM 4858 C C . ASP A 1 645 ? -13.404 21.795 17.662 1.00 92.81 645 ASP A C 1
ATOM 4860 O O . ASP A 1 645 ? -14.032 21.232 16.761 1.00 92.81 645 ASP A O 1
ATOM 4864 N N . SER A 1 646 ? -13.209 23.112 17.640 1.00 93.12 646 SER A N 1
ATOM 4865 C CA . SER A 1 646 ? -13.522 23.964 16.492 1.00 93.12 646 SER A CA 1
ATOM 4866 C C . SER A 1 646 ? -12.876 25.338 16.629 1.00 93.12 646 SER A C 1
ATOM 4868 O O . SER A 1 646 ? -12.659 25.850 17.729 1.00 93.12 646 SER A O 1
ATOM 4870 N N . ASN A 1 647 ? -12.690 26.030 15.507 1.00 92.12 647 ASN A N 1
ATOM 4871 C CA . ASN A 1 647 ? -12.157 27.395 15.519 1.00 92.12 647 ASN A CA 1
ATOM 4872 C C . ASN A 1 647 ? -13.170 28.490 15.941 1.00 92.12 647 ASN A C 1
ATOM 4874 O O . ASN A 1 647 ? -12.854 29.687 15.918 1.00 92.12 647 ASN A O 1
ATOM 4878 N N . ALA A 1 648 ? -14.380 28.115 16.376 1.00 89.19 648 ALA A N 1
ATOM 4879 C CA . ALA A 1 648 ? -15.413 29.048 16.819 1.00 89.19 648 ALA A CA 1
ATOM 4880 C C . ALA A 1 648 ? -15.088 29.664 18.194 1.00 89.19 648 ALA A C 1
ATOM 4882 O O . ALA A 1 648 ? -15.478 29.164 19.246 1.00 89.19 648 ALA A O 1
ATOM 4883 N N . ALA A 1 649 ? -14.452 30.839 18.186 1.00 76.44 649 ALA A N 1
ATOM 4884 C CA . ALA A 1 649 ? -13.891 31.533 19.357 1.00 76.44 649 ALA A CA 1
ATOM 4885 C C . ALA A 1 649 ? -14.831 31.846 20.557 1.00 76.44 649 ALA A C 1
ATOM 4887 O O . ALA A 1 649 ? -14.376 32.438 21.537 1.00 76.44 649 ALA A O 1
ATOM 4888 N N . ASN A 1 650 ? -16.129 31.525 20.496 1.00 79.62 650 ASN A N 1
ATOM 4889 C CA . ASN A 1 650 ? -17.080 31.653 21.614 1.00 79.62 650 ASN A CA 1
ATOM 4890 C C . ASN A 1 650 ? -17.990 30.417 21.786 1.00 79.62 650 ASN A C 1
ATOM 4892 O O . ASN A 1 650 ? -19.012 30.516 22.466 1.00 79.62 650 ASN A O 1
ATOM 4896 N N . TRP A 1 651 ? -17.654 29.288 21.161 1.00 80.38 651 TRP A N 1
ATOM 4897 C CA . TRP A 1 651 ? -18.404 28.038 21.250 1.00 80.38 651 TRP A CA 1
ATOM 4898 C C . TRP A 1 651 ? -17.567 26.989 21.990 1.00 80.38 651 TRP A C 1
ATOM 4900 O O . TRP A 1 651 ? -16.352 26.935 21.830 1.00 80.38 651 TRP A O 1
ATOM 4910 N N . THR A 1 652 ? -18.202 26.193 22.846 1.00 79.38 652 THR A N 1
ATOM 4911 C CA . THR A 1 652 ? -17.547 25.119 23.607 1.00 79.38 652 THR A CA 1
ATOM 4912 C C . THR A 1 652 ? -18.466 23.910 23.601 1.00 79.38 652 THR A C 1
ATOM 4914 O O . THR A 1 652 ? -19.587 24.018 24.103 1.00 79.38 652 THR A O 1
ATOM 4917 N N . GLY A 1 653 ? -17.996 22.791 23.053 1.00 86.38 653 GLY A N 1
ATOM 4918 C CA . GLY A 1 653 ? -18.829 21.637 22.718 1.00 86.38 653 GLY A CA 1
ATOM 4919 C C . GLY A 1 653 ? -19.063 21.526 21.206 1.00 86.38 653 GLY A C 1
ATOM 4920 O O . GLY A 1 653 ? -18.448 22.269 20.434 1.00 86.38 653 GLY A O 1
ATOM 4921 N N . PRO A 1 654 ? -19.937 20.609 20.772 1.00 92.69 654 PRO A N 1
ATOM 4922 C CA . PRO A 1 654 ? -20.089 20.263 19.366 1.00 92.69 654 PRO A CA 1
ATOM 4923 C C . PRO A 1 654 ? -20.704 21.416 18.562 1.00 92.69 654 PRO A C 1
ATOM 4925 O O . PRO A 1 654 ? -21.614 22.106 19.028 1.00 92.69 654 PRO A O 1
ATOM 4928 N N . THR A 1 655 ? -20.185 21.653 17.356 1.00 93.62 655 THR A N 1
ATOM 4929 C CA . THR A 1 655 ? -20.667 22.713 16.446 1.00 93.62 655 THR A CA 1
ATOM 4930 C C . THR A 1 655 ? -22.078 22.429 15.928 1.00 93.62 655 THR A C 1
ATOM 4932 O O . THR A 1 655 ? -22.872 23.365 15.764 1.00 93.62 655 THR A O 1
ATOM 4935 N N . ASP A 1 656 ? -22.403 21.145 15.781 1.00 95.56 656 ASP A N 1
ATOM 4936 C CA . ASP A 1 656 ? -23.757 20.631 15.635 1.00 95.56 656 ASP A CA 1
ATOM 4937 C C . ASP A 1 656 ? -24.343 20.204 16.994 1.00 95.56 656 ASP A C 1
ATOM 4939 O O . ASP A 1 656 ? -23.660 19.620 17.826 1.00 95.56 656 ASP A O 1
ATOM 4943 N N . ILE A 1 657 ? -25.624 20.479 17.237 1.00 95.12 657 ILE A N 1
ATOM 4944 C CA . ILE A 1 657 ? -26.343 20.085 18.467 1.00 95.12 657 ILE A CA 1
ATOM 4945 C C . ILE A 1 657 ? -27.599 19.253 18.167 1.00 95.12 657 ILE A C 1
ATOM 4947 O O . ILE A 1 657 ? -28.490 19.114 19.014 1.00 95.12 657 ILE A O 1
ATOM 4951 N N . TYR A 1 658 ? -27.726 18.784 16.927 1.00 95.12 658 TYR A N 1
ATOM 4952 C CA . TYR A 1 658 ? -28.844 18.009 16.411 1.00 95.12 658 TYR A CA 1
ATOM 4953 C C . TYR A 1 658 ? -28.360 16.661 15.873 1.00 95.12 658 TYR A C 1
ATOM 4955 O O . TYR A 1 658 ? -28.893 16.204 14.882 1.00 95.12 658 TYR A O 1
ATOM 4963 N N . PHE A 1 659 ? -27.430 15.996 16.561 1.00 96.62 659 PHE A N 1
ATOM 4964 C CA . PHE A 1 659 ? -26.948 14.663 16.190 1.00 96.62 659 PHE A CA 1
ATOM 4965 C C . PHE A 1 659 ? -27.382 13.585 17.192 1.00 96.62 659 PHE A C 1
ATOM 4967 O O . PHE A 1 659 ? -27.867 13.871 18.295 1.00 96.62 659 PHE A O 1
ATOM 4974 N N . GLY A 1 660 ? -27.199 12.322 16.814 1.00 96.50 660 GLY A N 1
ATOM 4975 C CA . GLY A 1 660 ? -27.370 11.160 17.683 1.00 96.50 660 GLY A CA 1
ATOM 4976 C C . GLY A 1 660 ? -26.225 10.161 17.545 1.00 96.50 660 GLY A C 1
ATOM 4977 O O . GLY A 1 660 ? -25.447 10.207 16.595 1.00 96.50 660 GLY A O 1
ATOM 4978 N N . LEU A 1 661 ? -26.144 9.246 18.507 1.00 97.75 661 LEU A N 1
ATOM 4979 C CA . LEU A 1 661 ? -25.187 8.145 18.518 1.00 97.75 661 LEU A CA 1
ATOM 4980 C C . LEU A 1 661 ? -25.924 6.805 18.405 1.00 97.75 661 LEU A C 1
ATOM 4982 O O . LEU A 1 661 ? -26.997 6.635 18.985 1.00 97.75 661 LEU A O 1
ATOM 4986 N N . ALA A 1 662 ? -25.368 5.852 17.665 1.00 93.00 662 ALA A N 1
ATOM 4987 C CA . ALA A 1 662 ? -25.956 4.534 17.422 1.00 93.00 662 ALA A CA 1
ATOM 4988 C C . ALA A 1 662 ? -24.868 3.459 17.251 1.00 93.00 662 ALA A C 1
ATOM 4990 O O . ALA A 1 662 ? -23.680 3.770 17.271 1.00 93.00 662 ALA A O 1
ATOM 4991 N N . LEU A 1 663 ? -25.289 2.198 17.078 1.00 85.88 663 LEU A N 1
ATOM 4992 C CA . LEU A 1 663 ? -24.420 1.055 16.745 1.00 85.88 663 LEU A CA 1
ATOM 4993 C C . LEU A 1 663 ? -23.133 1.002 17.596 1.00 85.88 663 LEU A C 1
ATOM 4995 O O . LEU A 1 663 ? -22.026 0.939 17.077 1.00 85.88 663 LEU A O 1
ATOM 4999 N N . LEU A 1 664 ? -23.296 1.081 18.918 1.00 94.38 664 LEU A N 1
ATOM 5000 C CA . LEU A 1 664 ? -22.187 0.986 19.863 1.00 94.38 664 LEU A CA 1
ATOM 5001 C C . LEU A 1 664 ? -21.840 -0.493 20.066 1.00 94.38 664 LEU A C 1
ATOM 5003 O O . LEU A 1 664 ? -22.669 -1.245 20.588 1.00 94.38 664 LEU A O 1
ATOM 5007 N N . CYS A 1 665 ? -20.634 -0.895 19.670 1.00 92.19 665 CYS A N 1
ATOM 5008 C CA . CYS A 1 665 ? -20.151 -2.274 19.748 1.00 92.19 665 CYS A CA 1
ATOM 5009 C C . CYS A 1 665 ? -18.733 -2.334 20.334 1.00 92.19 665 CYS A C 1
ATOM 5011 O O . CYS A 1 665 ? -17.964 -1.393 20.178 1.00 92.19 665 CYS A O 1
ATOM 5013 N N . PHE A 1 666 ? -18.381 -3.421 21.018 1.00 93.50 666 PHE A N 1
ATOM 5014 C CA . PHE A 1 666 ? -17.049 -3.620 21.599 1.00 93.50 666 PHE A CA 1
ATOM 5015 C C . PHE A 1 666 ? -16.713 -5.103 21.771 1.00 93.50 666 PHE A C 1
ATOM 5017 O O . PHE A 1 666 ? -17.613 -5.938 21.849 1.00 93.50 666 PHE A O 1
ATOM 5024 N N . GLU A 1 667 ? -15.429 -5.439 21.849 1.00 90.88 667 GLU A N 1
ATOM 5025 C CA . GLU A 1 667 ? -14.960 -6.802 22.131 1.00 90.88 667 GLU A CA 1
ATOM 5026 C C . GLU A 1 667 ? -14.318 -6.855 23.528 1.00 90.88 667 GLU A C 1
ATOM 5028 O O . GLU A 1 667 ? -13.263 -6.255 23.724 1.00 90.88 667 GLU A O 1
ATOM 5033 N N . PRO A 1 668 ? -14.931 -7.533 24.518 1.00 88.94 668 PRO A N 1
ATOM 5034 C CA . PRO A 1 668 ? -14.299 -7.765 25.813 1.00 88.94 668 PRO A CA 1
ATOM 5035 C C . PRO A 1 668 ? -13.029 -8.602 25.665 1.00 88.94 668 PRO A C 1
ATOM 5037 O O . PRO A 1 668 ? -13.073 -9.697 25.102 1.00 88.94 668 PRO A O 1
ATOM 5040 N N . GLU A 1 669 ? -11.923 -8.134 26.240 1.00 85.38 669 GLU A N 1
ATOM 5041 C CA . GLU A 1 669 ? -10.729 -8.963 26.371 1.00 85.38 669 GLU A CA 1
ATOM 5042 C C . GLU A 1 669 ? -11.063 -10.157 27.266 1.00 85.38 669 GLU A C 1
ATOM 5044 O O . GLU A 1 669 ? -11.592 -10.007 28.373 1.00 85.38 669 GLU A O 1
ATOM 5049 N N . GLN A 1 670 ? -10.764 -11.368 26.792 1.00 64.38 670 GLN A N 1
ATOM 5050 C CA . GLN A 1 670 ? -10.875 -12.539 27.649 1.00 64.38 670 GLN A CA 1
ATOM 5051 C C . GLN A 1 670 ? -9.809 -12.428 28.737 1.00 64.38 670 GLN A C 1
ATOM 5053 O O . GLN A 1 670 ? -8.615 -12.418 28.445 1.00 64.38 670 GLN A O 1
ATOM 5058 N N . SER A 1 671 ? -10.241 -12.379 29.999 1.00 55.38 671 SER A N 1
ATOM 5059 C CA . SER A 1 671 ? -9.354 -12.656 31.127 1.00 55.38 671 SER A CA 1
ATOM 5060 C C . SER A 1 671 ? -8.648 -13.988 30.871 1.00 55.38 671 SER A C 1
ATOM 5062 O O . SER A 1 671 ? -9.355 -14.957 30.568 1.00 55.38 671 SER A O 1
ATOM 5064 N N . ASP A 1 672 ? -7.315 -14.024 31.003 1.00 51.44 672 ASP A N 1
ATOM 5065 C CA . ASP A 1 672 ? -6.483 -15.212 30.749 1.00 51.44 672 ASP A CA 1
ATOM 5066 C C . ASP A 1 672 ? -7.182 -16.499 31.227 1.00 51.44 672 ASP A C 1
ATOM 5068 O O . ASP A 1 672 ? -7.686 -16.533 32.361 1.00 51.44 672 ASP A O 1
ATOM 5072 N N . PRO A 1 673 ? -7.250 -17.553 30.390 1.00 51.62 673 PRO A N 1
ATOM 5073 C CA . PRO A 1 673 ? -8.009 -18.752 30.712 1.00 51.62 673 PRO A CA 1
ATOM 5074 C C . PRO A 1 673 ? -7.527 -19.351 32.036 1.00 51.62 673 PRO A C 1
ATOM 5076 O O . PRO A 1 673 ? -6.337 -19.606 32.216 1.00 51.62 673 PRO A O 1
ATOM 5079 N N . GLU A 1 674 ? -8.464 -19.589 32.963 1.00 62.53 674 GLU A N 1
ATOM 5080 C CA . GLU A 1 674 ? -8.178 -20.166 34.282 1.00 62.53 674 GLU A CA 1
ATOM 5081 C C . GLU A 1 674 ? -7.392 -21.476 34.109 1.00 62.53 674 GLU A C 1
ATOM 5083 O O . GLU A 1 674 ? -7.925 -22.470 33.611 1.00 62.53 674 GLU A O 1
ATOM 5088 N N . LEU A 1 675 ? -6.104 -21.461 34.474 1.00 74.69 675 LEU A N 1
ATOM 5089 C CA . LEU A 1 675 ? -5.208 -22.583 34.214 1.00 74.69 675 LEU A CA 1
ATOM 5090 C C . LEU A 1 675 ? -5.641 -23.814 35.020 1.00 74.69 675 LEU A C 1
ATOM 5092 O O . LEU A 1 675 ? -5.600 -23.809 36.254 1.00 74.69 675 LEU A O 1
ATOM 5096 N N . ASP A 1 676 ? -5.974 -24.902 34.324 1.00 83.12 676 ASP A N 1
ATOM 5097 C CA . ASP A 1 676 ? -6.254 -26.187 34.957 1.00 83.12 676 ASP A CA 1
ATOM 5098 C C . ASP A 1 676 ? -5.007 -26.664 35.731 1.00 83.12 676 ASP A C 1
ATOM 5100 O O . ASP A 1 676 ? -3.915 -26.750 35.153 1.00 83.12 676 ASP A O 1
ATOM 5104 N N . PRO A 1 677 ? -5.127 -27.016 37.023 1.00 86.12 677 PRO A N 1
ATOM 5105 C CA . PRO A 1 677 ? -3.985 -27.424 37.829 1.00 86.12 677 PRO A CA 1
ATOM 5106 C C . PRO A 1 677 ? -3.412 -28.785 37.394 1.00 86.12 677 PRO A C 1
ATOM 5108 O O . PRO A 1 677 ? -4.157 -29.673 36.962 1.00 86.12 677 PRO A O 1
ATOM 5111 N N . PRO A 1 678 ? -2.092 -29.008 37.549 1.00 88.38 678 PRO A N 1
ATOM 5112 C CA . PRO A 1 678 ? -1.458 -30.249 37.127 1.00 88.38 678 PRO A CA 1
ATOM 5113 C C . PRO A 1 678 ? -1.915 -31.440 37.971 1.00 88.38 678 PRO A C 1
ATOM 5115 O O . PRO A 1 678 ? -2.117 -31.354 39.182 1.00 88.38 678 PRO A O 1
ATOM 5118 N N . THR A 1 679 ? -2.003 -32.607 37.340 1.00 91.75 679 THR A N 1
ATOM 5119 C CA . THR A 1 679 ? -2.279 -33.859 38.052 1.00 91.75 679 THR A CA 1
ATOM 5120 C C . THR A 1 679 ? -1.004 -34.389 38.709 1.00 91.75 679 THR A C 1
ATOM 5122 O O . THR A 1 679 ? 0.052 -34.428 38.080 1.00 91.75 679 THR A O 1
ATOM 5125 N N . ALA A 1 680 ? -1.094 -34.834 39.965 1.00 89.69 680 ALA A N 1
ATOM 5126 C CA . ALA A 1 680 ? 0.021 -35.419 40.712 1.00 89.69 680 ALA A CA 1
ATOM 5127 C C . ALA A 1 680 ? -0.460 -36.568 41.616 1.00 89.69 680 ALA A C 1
ATOM 5129 O O . ALA A 1 680 ? -1.532 -36.490 42.215 1.00 89.69 680 ALA A O 1
ATOM 5130 N N . VAL A 1 681 ? 0.317 -37.652 41.719 1.00 90.56 681 VAL A N 1
ATOM 5131 C CA . VAL A 1 681 ? 0.001 -38.841 42.529 1.00 90.56 681 VAL A CA 1
ATOM 5132 C C . VAL A 1 681 ? 1.280 -39.483 43.086 1.00 90.56 681 VAL A C 1
ATOM 5134 O O . VAL A 1 681 ? 2.280 -39.644 42.386 1.00 90.56 681 VAL A O 1
ATOM 5137 N N . LEU A 1 682 ? 1.228 -39.928 44.348 1.00 87.88 682 LEU A N 1
ATOM 5138 C CA . LEU A 1 682 ? 2.242 -40.786 44.973 1.00 87.88 682 LEU A CA 1
ATOM 5139 C C . LEU A 1 682 ? 1.686 -42.202 45.189 1.00 87.88 682 LEU A C 1
ATOM 5141 O O . LEU A 1 682 ? 1.065 -42.504 46.208 1.00 87.88 682 LEU A O 1
ATOM 5145 N N . ASN A 1 683 ? 1.936 -43.100 44.237 1.00 89.00 683 ASN A N 1
ATOM 5146 C CA . ASN A 1 683 ? 1.380 -44.455 44.235 1.00 89.00 683 ASN A CA 1
ATOM 5147 C C . ASN A 1 683 ? 2.212 -45.429 45.092 1.00 89.00 683 ASN A C 1
ATOM 5149 O O . ASN A 1 683 ? 3.358 -45.740 44.765 1.00 89.00 683 ASN A O 1
ATOM 5153 N N . LEU A 1 684 ? 1.651 -45.955 46.190 1.00 89.06 684 LEU A N 1
ATOM 5154 C CA . LEU A 1 684 ? 2.343 -46.897 47.086 1.00 89.06 684 LEU A CA 1
ATOM 5155 C C . LEU A 1 684 ? 2.560 -48.273 46.423 1.00 89.06 684 LEU A C 1
ATOM 5157 O O . LEU A 1 684 ? 1.658 -49.104 46.356 1.00 89.06 684 LEU A O 1
ATOM 5161 N N . ILE A 1 685 ? 3.800 -48.565 46.022 1.00 88.81 685 ILE A N 1
ATOM 5162 C CA . ILE A 1 685 ? 4.203 -49.856 45.434 1.00 88.81 685 ILE A CA 1
ATOM 5163 C C . ILE A 1 685 ? 4.401 -50.925 46.520 1.00 88.81 685 ILE A C 1
ATOM 5165 O O . ILE A 1 685 ? 4.129 -52.111 46.315 1.00 88.81 685 ILE A O 1
ATOM 5169 N N . ARG A 1 686 ? 4.981 -50.539 47.666 1.00 86.56 686 ARG A N 1
ATOM 5170 C CA . ARG A 1 686 ? 5.353 -51.476 48.739 1.00 86.56 686 ARG A CA 1
ATOM 5171 C C . ARG A 1 686 ? 5.469 -50.768 50.085 1.00 86.56 686 ARG A C 1
ATOM 5173 O O . ARG A 1 686 ? 6.397 -49.987 50.277 1.00 86.56 686 ARG A O 1
ATOM 5180 N N . SER A 1 687 ? 4.613 -51.106 51.045 1.00 84.12 687 SER A N 1
ATOM 5181 C CA . SER A 1 687 ? 4.779 -50.673 52.438 1.00 84.12 687 SER A CA 1
ATOM 5182 C C . SER A 1 687 ? 6.038 -51.272 53.078 1.00 84.12 687 SER A C 1
ATOM 5184 O O . SER A 1 687 ? 6.475 -52.379 52.740 1.00 84.12 687 SER A O 1
ATOM 5186 N N . LYS A 1 688 ? 6.638 -50.545 54.025 1.00 78.56 688 LYS A N 1
ATOM 5187 C CA . LYS A 1 688 ? 7.646 -51.116 54.923 1.00 78.56 688 LYS A CA 1
ATOM 5188 C C . LYS A 1 688 ? 6.970 -51.930 56.037 1.00 78.56 688 LYS A C 1
ATOM 5190 O O . LYS A 1 688 ? 5.917 -51.535 56.528 1.00 78.56 688 LYS A O 1
ATOM 5195 N N . PRO A 1 689 ? 7.568 -53.052 56.477 1.00 71.19 689 PRO A N 1
ATOM 5196 C CA . PRO A 1 689 ? 7.125 -53.734 57.685 1.00 71.19 689 PRO A CA 1
ATOM 5197 C C . PRO A 1 689 ? 7.504 -52.930 58.939 1.00 71.19 689 PRO A C 1
ATOM 5199 O O . PRO A 1 689 ? 8.574 -52.318 59.002 1.00 71.19 689 PRO A O 1
ATOM 5202 N N . ALA A 1 690 ? 6.647 -53.001 59.961 1.00 64.75 690 ALA A N 1
ATOM 5203 C CA . ALA A 1 690 ? 6.883 -52.419 61.281 1.00 64.75 690 ALA A CA 1
ATOM 5204 C C . ALA A 1 690 ? 8.253 -52.848 61.869 1.00 64.75 690 ALA A C 1
ATOM 5206 O O . ALA A 1 690 ? 8.682 -53.987 61.648 1.00 64.75 690 ALA A O 1
ATOM 5207 N N . PRO A 1 691 ? 8.945 -51.981 62.637 1.00 72.06 691 PRO A N 1
ATOM 5208 C CA . PRO A 1 691 ? 8.432 -50.765 63.283 1.00 72.06 691 PRO A CA 1
ATOM 5209 C C . PRO A 1 691 ? 8.513 -49.471 62.451 1.00 72.06 691 PRO A C 1
ATOM 5211 O O . PRO A 1 691 ? 8.155 -48.421 62.967 1.00 72.06 691 PRO A O 1
ATOM 5214 N N . ILE A 1 692 ? 8.992 -49.514 61.204 1.00 76.31 692 ILE A N 1
ATOM 5215 C CA . ILE A 1 692 ? 9.235 -48.300 60.409 1.00 76.31 692 ILE A CA 1
ATOM 5216 C C . ILE A 1 692 ? 7.963 -47.883 59.658 1.00 76.31 692 ILE A C 1
ATOM 5218 O O . ILE A 1 692 ? 7.446 -48.668 58.863 1.00 76.31 692 ILE A O 1
ATOM 5222 N N . ILE A 1 693 ? 7.512 -46.640 59.848 1.00 80.88 693 ILE A N 1
ATOM 5223 C CA . ILE A 1 693 ? 6.434 -46.031 59.054 1.00 80.88 693 ILE A CA 1
ATOM 5224 C C . ILE A 1 693 ? 7.028 -45.541 57.729 1.00 80.88 693 ILE A C 1
ATOM 5226 O O . ILE A 1 693 ? 7.992 -44.776 57.708 1.00 80.88 693 ILE A O 1
ATOM 5230 N N . GLY A 1 694 ? 6.491 -46.015 56.606 1.00 85.25 694 GLY A N 1
ATOM 5231 C CA . GLY A 1 694 ? 6.985 -45.639 55.285 1.00 85.25 694 GLY A CA 1
ATOM 5232 C C . GLY A 1 694 ? 6.687 -46.661 54.196 1.00 85.25 694 GLY A C 1
ATOM 5233 O O . GLY A 1 694 ? 6.099 -47.720 54.432 1.00 85.25 694 GLY A O 1
ATOM 5234 N N . GLY A 1 695 ? 7.149 -46.366 52.987 1.00 88.75 695 GLY A N 1
ATOM 5235 C CA . GLY A 1 695 ? 6.928 -47.207 51.821 1.00 88.75 695 GLY A CA 1
ATOM 5236 C C . GLY A 1 695 ? 7.761 -46.786 50.620 1.00 88.75 695 GLY A C 1
ATOM 5237 O O . GLY A 1 695 ? 8.355 -45.711 50.592 1.00 88.75 695 GLY A O 1
ATOM 5238 N N . LYS A 1 696 ? 7.811 -47.663 49.620 1.00 89.88 696 LYS A N 1
ATOM 5239 C CA . LYS A 1 696 ? 8.288 -47.332 48.281 1.00 89.88 696 LYS A CA 1
ATOM 5240 C C . LYS A 1 696 ? 7.104 -46.829 47.458 1.00 89.88 696 LYS A C 1
ATOM 5242 O O . LYS A 1 696 ? 6.140 -47.579 47.295 1.00 89.88 696 LYS A O 1
ATOM 5247 N N . TYR A 1 697 ? 7.212 -45.616 46.936 1.00 92.25 697 TYR A N 1
ATOM 5248 C CA . TYR A 1 697 ? 6.204 -44.942 46.124 1.00 92.25 697 TYR A CA 1
ATOM 5249 C C . TYR A 1 697 ? 6.701 -44.760 44.683 1.00 92.25 697 TYR A C 1
ATOM 5251 O O . TYR A 1 697 ? 7.909 -44.682 44.438 1.00 92.25 697 TYR A O 1
ATOM 5259 N N . GLN A 1 698 ? 5.764 -44.711 43.741 1.00 92.06 698 GLN A N 1
ATOM 5260 C CA . GLN A 1 698 ? 5.965 -44.230 42.378 1.00 92.06 698 GLN A CA 1
ATOM 5261 C C . GLN A 1 698 ? 5.467 -42.788 42.306 1.00 92.06 698 GLN A C 1
ATOM 5263 O O . GLN A 1 698 ? 4.355 -42.510 42.754 1.00 92.06 698 GLN A O 1
ATOM 5268 N N . VAL A 1 699 ? 6.295 -41.895 41.777 1.00 93.00 699 VAL A N 1
ATOM 5269 C CA . VAL A 1 699 ? 5.932 -40.511 41.466 1.00 93.00 699 VAL A CA 1
ATOM 5270 C C . VAL A 1 699 ? 5.287 -40.496 40.089 1.00 93.00 699 VAL A C 1
ATOM 5272 O O . VAL A 1 699 ? 5.904 -40.964 39.135 1.00 93.00 699 VAL A O 1
ATOM 5275 N N . GLU A 1 700 ? 4.072 -39.970 39.979 1.00 91.62 700 GLU A N 1
ATOM 5276 C CA . GLU A 1 700 ? 3.384 -39.777 38.701 1.00 91.62 700 GLU A CA 1
ATOM 5277 C C . GLU A 1 700 ? 2.777 -38.376 38.663 1.00 91.62 700 GLU A C 1
ATOM 5279 O O . GLU A 1 700 ? 2.125 -37.960 39.619 1.00 91.62 700 GLU A O 1
ATOM 5284 N N . PHE A 1 701 ? 3.009 -37.636 37.580 1.00 94.12 701 PHE A N 1
ATOM 5285 C CA . PHE A 1 701 ? 2.414 -36.316 37.367 1.00 94.12 701 PHE A CA 1
ATOM 5286 C C . PHE A 1 701 ? 2.266 -35.991 35.878 1.00 94.12 701 PHE A C 1
ATOM 5288 O O . PHE A 1 701 ? 2.975 -36.556 35.041 1.00 94.12 701 PHE A O 1
ATOM 5295 N N . ALA A 1 702 ? 1.351 -35.083 35.548 1.00 93.06 702 ALA A N 1
ATOM 5296 C CA . ALA A 1 702 ? 1.183 -34.531 34.208 1.00 93.06 702 ALA A CA 1
ATOM 5297 C C . ALA A 1 702 ? 0.594 -33.117 34.273 1.00 93.06 702 ALA A C 1
ATOM 5299 O O . ALA A 1 702 ? -0.347 -32.870 35.032 1.00 93.06 702 ALA A O 1
ATOM 5300 N N . CYS A 1 703 ? 1.145 -32.224 33.454 1.00 92.19 703 CYS A N 1
ATOM 5301 C CA . CYS A 1 703 ? 0.607 -30.893 33.204 1.00 92.19 703 CYS A CA 1
ATOM 5302 C C . CYS A 1 703 ? -0.728 -30.958 32.434 1.00 92.19 703 CYS A C 1
ATOM 5304 O O . CYS A 1 703 ? -1.032 -31.976 31.805 1.00 92.19 703 CYS A O 1
ATOM 5306 N N . SER A 1 704 ? -1.531 -29.898 32.523 1.00 88.44 704 SER A N 1
ATOM 5307 C CA . SER A 1 704 ? -2.814 -29.754 31.822 1.00 88.44 704 SER A CA 1
ATOM 5308 C C . SER A 1 704 ? -2.621 -29.276 30.377 1.00 88.44 704 SER A C 1
ATOM 5310 O O . SER A 1 704 ? -1.523 -28.885 29.987 1.00 88.44 704 SER A O 1
ATOM 5312 N N . GLU A 1 705 ? -3.688 -29.299 29.571 1.00 83.31 705 GLU A N 1
ATOM 5313 C CA . GLU A 1 705 ? -3.654 -28.744 28.206 1.00 83.31 705 GLU A CA 1
ATOM 5314 C C . GLU A 1 705 ? -3.548 -27.207 28.208 1.00 83.31 705 GLU A C 1
ATOM 5316 O O . GLU A 1 705 ? -2.970 -26.646 27.284 1.00 83.31 705 GLU A O 1
ATOM 5321 N N . THR A 1 706 ? -4.035 -26.530 29.258 1.00 78.44 706 THR A N 1
ATOM 5322 C CA . THR A 1 706 ? -3.938 -25.066 29.414 1.00 78.44 706 THR A CA 1
ATOM 5323 C C . THR A 1 706 ? -2.578 -24.597 29.935 1.00 78.44 706 THR A C 1
ATOM 5325 O O . THR A 1 706 ? -2.221 -23.447 29.730 1.00 78.44 706 THR A O 1
ATOM 5328 N N . ALA A 1 707 ? -1.824 -25.458 30.625 1.00 86.62 707 ALA A N 1
ATOM 5329 C CA . ALA A 1 707 ? -0.508 -25.138 31.180 1.00 86.62 707 ALA A CA 1
ATOM 5330 C C . ALA A 1 707 ? 0.499 -26.269 30.883 1.00 86.62 707 ALA A C 1
ATOM 5332 O O . ALA A 1 707 ? 0.918 -26.961 31.813 1.00 86.62 707 ALA A O 1
ATOM 5333 N N . PRO A 1 708 ? 0.867 -26.520 29.609 1.00 88.62 708 PRO A N 1
ATOM 5334 C CA . PRO A 1 708 ? 1.595 -27.724 29.193 1.00 88.62 708 PRO A CA 1
ATOM 5335 C C . PRO A 1 708 ? 3.061 -27.795 29.657 1.00 88.62 708 PRO A C 1
ATOM 5337 O O . PRO A 1 708 ? 3.649 -28.883 29.664 1.00 88.62 708 PRO A O 1
ATOM 5340 N N . ASN A 1 709 ? 3.671 -26.672 30.044 1.00 90.31 709 ASN A N 1
ATOM 5341 C CA . ASN A 1 709 ? 5.107 -26.568 30.291 1.00 90.31 709 ASN A CA 1
ATOM 5342 C C . ASN A 1 709 ? 5.451 -26.898 31.752 1.00 90.31 709 ASN A C 1
ATOM 5344 O O . ASN A 1 709 ? 5.085 -26.170 32.666 1.00 90.31 709 ASN A O 1
ATOM 5348 N N . LEU A 1 710 ? 6.188 -27.983 32.012 1.00 93.81 710 LEU A N 1
ATOM 5349 C CA . LEU A 1 710 ? 6.609 -28.330 33.377 1.00 93.81 710 LEU A CA 1
ATOM 5350 C C . LEU A 1 710 ? 7.659 -27.337 33.905 1.00 93.81 710 LEU A C 1
ATOM 5352 O O . LEU A 1 710 ? 8.775 -27.290 33.388 1.00 93.81 710 LEU A O 1
ATOM 5356 N N . VAL A 1 711 ? 7.339 -26.637 34.996 1.00 93.69 711 VAL A N 1
ATOM 5357 C CA . VAL A 1 711 ? 8.265 -25.726 35.691 1.00 93.69 711 VAL A CA 1
ATOM 5358 C C . VAL A 1 711 ? 9.052 -26.470 36.769 1.00 93.69 711 VAL A C 1
ATOM 5360 O O . VAL A 1 711 ? 10.278 -26.384 36.823 1.00 93.69 711 VAL A O 1
ATOM 5363 N N . SER A 1 712 ? 8.367 -27.221 37.639 1.00 94.75 712 SER A N 1
ATOM 5364 C CA . SER A 1 712 ? 9.026 -28.007 38.690 1.00 94.75 712 SER A CA 1
ATOM 5365 C C . SER A 1 712 ? 8.177 -29.179 39.187 1.00 94.75 712 SER A C 1
ATOM 5367 O O . SER A 1 712 ? 6.950 -29.163 39.109 1.00 94.75 712 SER A O 1
ATOM 5369 N N . ALA A 1 713 ? 8.843 -30.201 39.725 1.00 93.88 713 ALA A N 1
ATOM 5370 C CA . ALA A 1 713 ? 8.214 -31.290 40.465 1.00 93.88 713 ALA A CA 1
ATOM 5371 C C . ALA A 1 713 ? 9.159 -31.734 41.588 1.00 93.88 713 ALA A C 1
ATOM 5373 O O . ALA A 1 713 ? 10.248 -32.247 41.319 1.00 93.88 713 ALA A O 1
ATOM 5374 N N . THR A 1 714 ? 8.770 -31.529 42.847 1.00 94.31 714 THR A N 1
ATOM 5375 C CA . THR A 1 714 ? 9.634 -31.808 44.005 1.00 94.31 714 THR A CA 1
ATOM 5376 C C . THR A 1 714 ? 8.901 -32.554 45.113 1.00 94.31 714 THR A C 1
ATOM 5378 O O . THR A 1 714 ? 7.699 -32.385 45.293 1.00 94.31 714 THR A O 1
ATOM 5381 N N . ILE A 1 715 ? 9.621 -33.360 45.898 1.00 92.00 715 ILE A N 1
ATOM 5382 C CA . ILE A 1 715 ? 9.122 -33.875 47.179 1.00 92.00 715 ILE A CA 1
ATOM 5383 C C . ILE A 1 715 ? 9.875 -33.175 48.305 1.00 92.00 715 ILE A C 1
ATOM 5385 O O . ILE A 1 715 ? 11.083 -33.370 48.447 1.00 92.00 715 ILE A O 1
ATOM 5389 N N . ASN A 1 716 ? 9.178 -32.367 49.107 1.00 90.56 716 ASN A N 1
ATOM 5390 C CA . ASN A 1 716 ? 9.769 -31.500 50.138 1.00 90.56 716 ASN A CA 1
ATOM 5391 C C . ASN A 1 716 ? 10.958 -30.652 49.618 1.00 90.56 716 ASN A C 1
ATOM 5393 O O . ASN A 1 716 ? 11.966 -30.510 50.315 1.00 90.56 716 ASN A O 1
ATOM 5397 N N . GLY A 1 717 ? 10.874 -30.126 48.390 1.00 88.06 717 GLY A N 1
ATOM 5398 C CA . GLY A 1 717 ? 11.941 -29.326 47.774 1.00 88.06 717 GLY A CA 1
ATOM 5399 C C . GLY A 1 717 ? 13.122 -30.121 47.197 1.00 88.06 717 GLY A C 1
ATOM 5400 O O . GLY A 1 717 ? 14.156 -29.525 46.907 1.00 88.06 717 GLY A O 1
ATOM 5401 N N . TYR A 1 718 ? 13.000 -31.444 47.036 1.00 90.38 718 TYR A N 1
ATOM 5402 C CA . TYR A 1 718 ? 13.953 -32.269 46.280 1.00 90.38 718 TYR A CA 1
ATOM 5403 C C . TYR A 1 718 ? 13.354 -32.712 44.945 1.00 90.38 718 TYR A C 1
ATOM 5405 O O . TYR A 1 718 ? 12.293 -33.338 44.940 1.00 90.38 718 TYR A O 1
ATOM 5413 N N . ASP A 1 719 ? 14.048 -32.436 43.842 1.00 91.00 719 ASP A N 1
ATOM 5414 C CA . ASP A 1 719 ? 13.578 -32.731 42.484 1.00 91.00 719 ASP A CA 1
ATOM 5415 C C . ASP A 1 719 ? 13.251 -34.217 42.266 1.00 91.00 719 ASP A C 1
ATOM 5417 O O . ASP A 1 719 ? 13.973 -35.121 42.712 1.00 91.00 719 ASP A O 1
ATOM 5421 N N . VAL A 1 720 ? 12.161 -34.468 41.539 1.00 90.44 720 VAL A N 1
ATOM 5422 C CA . VAL A 1 720 ? 11.731 -35.805 41.119 1.00 90.44 720 VAL A CA 1
ATOM 5423 C C . VAL A 1 720 ? 11.276 -35.821 39.663 1.00 90.44 720 VAL A C 1
ATOM 5425 O O . VAL A 1 720 ? 10.648 -34.888 39.175 1.00 90.44 720 VAL A O 1
ATOM 5428 N N . VAL A 1 721 ? 11.554 -36.922 38.963 1.00 91.50 721 VAL A N 1
ATOM 5429 C CA . VAL A 1 721 ? 11.098 -37.140 37.581 1.00 91.50 721 VAL A CA 1
ATOM 5430 C C . VAL A 1 721 ? 9.855 -38.029 37.529 1.00 91.50 721 VAL A C 1
ATOM 5432 O O . VAL A 1 721 ? 9.632 -38.881 38.394 1.00 91.50 721 VAL A O 1
ATOM 5435 N N . ASN A 1 722 ? 9.042 -37.863 36.487 1.00 92.50 722 ASN A N 1
ATOM 5436 C CA . ASN A 1 722 ? 7.847 -38.676 36.281 1.00 92.50 722 ASN A CA 1
ATOM 5437 C C . ASN A 1 722 ? 8.215 -40.172 36.140 1.00 92.50 722 ASN A C 1
ATOM 5439 O O . ASN A 1 722 ? 9.172 -40.529 35.450 1.00 92.50 722 ASN A O 1
ATOM 5443 N N . GLY A 1 723 ? 7.493 -41.054 36.832 1.00 89.50 723 GLY A N 1
ATOM 5444 C CA . GLY A 1 723 ? 7.800 -42.485 36.952 1.00 89.50 723 GLY A CA 1
ATOM 5445 C C . GLY A 1 723 ? 8.906 -42.839 37.964 1.00 89.50 723 GLY A C 1
ATOM 5446 O O . GLY A 1 723 ? 9.239 -44.023 38.125 1.00 89.50 723 GLY A O 1
ATOM 5447 N N . GLN A 1 724 ? 9.493 -41.862 38.670 1.00 91.31 724 GLN A N 1
ATOM 5448 C CA . GLN A 1 724 ? 10.554 -42.121 39.645 1.00 91.31 724 GLN A CA 1
ATOM 5449 C C . GLN A 1 724 ? 10.064 -42.972 40.818 1.00 91.31 724 GLN A C 1
ATOM 5451 O O . GLN A 1 724 ? 8.948 -42.863 41.318 1.00 91.31 724 GLN A O 1
ATOM 5456 N N . ASN A 1 725 ? 10.953 -43.843 41.280 1.00 91.31 725 ASN A N 1
ATOM 5457 C CA . ASN A 1 725 ? 10.716 -44.761 42.378 1.00 91.31 725 ASN A CA 1
ATOM 5458 C C . ASN A 1 725 ? 11.427 -44.264 43.646 1.00 91.31 725 ASN A C 1
ATOM 5460 O O . ASN A 1 725 ? 12.617 -44.528 43.820 1.00 91.31 725 ASN A O 1
ATOM 5464 N N . VAL A 1 726 ? 10.698 -43.607 44.547 1.00 90.12 726 VAL A N 1
ATOM 5465 C CA . VAL A 1 726 ? 11.238 -43.047 45.799 1.00 90.12 726 VAL A CA 1
ATOM 5466 C C . VAL A 1 726 ? 10.874 -43.925 46.998 1.00 90.12 726 VAL A C 1
ATOM 5468 O O . VAL A 1 726 ? 9.848 -44.606 46.997 1.00 90.12 726 VAL A O 1
ATOM 5471 N N . THR A 1 727 ? 11.688 -43.921 48.053 1.00 90.56 727 THR A N 1
ATOM 5472 C CA . THR A 1 727 ? 11.321 -44.543 49.336 1.00 90.56 727 THR A CA 1
ATOM 5473 C C . THR A 1 727 ? 11.137 -43.467 50.393 1.00 90.56 727 THR A C 1
ATOM 5475 O O . THR A 1 727 ? 12.111 -42.852 50.819 1.00 90.56 727 THR A O 1
ATOM 5478 N N . LEU A 1 728 ? 9.892 -43.258 50.816 1.00 90.19 728 LEU A N 1
ATOM 5479 C CA . LEU A 1 728 ? 9.524 -42.270 51.827 1.00 90.19 728 LEU A CA 1
ATOM 5480 C C . LEU A 1 728 ? 9.451 -42.956 53.192 1.00 90.19 728 LEU A C 1
ATOM 5482 O O . LEU A 1 728 ? 8.832 -44.019 53.332 1.00 90.19 728 LEU A O 1
ATOM 5486 N N . VAL A 1 729 ? 10.112 -42.378 54.189 1.00 88.19 729 VAL A N 1
ATOM 5487 C CA . VAL A 1 729 ? 10.192 -42.911 55.553 1.00 88.19 729 VAL A CA 1
ATOM 5488 C C . VAL A 1 729 ? 9.930 -41.791 56.548 1.00 88.19 729 VAL A C 1
ATOM 5490 O O . VAL A 1 729 ? 10.629 -40.785 56.527 1.00 88.19 729 VAL A O 1
ATOM 5493 N N . VAL A 1 730 ? 8.958 -41.983 57.437 1.00 85.31 730 VAL A N 1
ATOM 5494 C CA . VAL A 1 730 ? 8.700 -41.021 58.512 1.00 85.31 730 VAL A CA 1
ATOM 5495 C C . VAL A 1 730 ? 9.741 -41.234 59.610 1.00 85.31 730 VAL A C 1
ATOM 5497 O O . VAL A 1 730 ? 9.657 -42.204 60.366 1.00 85.31 730 VAL A O 1
ATOM 5500 N N . ASP A 1 731 ? 10.752 -40.368 59.635 1.00 81.62 731 ASP A N 1
ATOM 5501 C CA . ASP A 1 731 ? 11.870 -40.359 60.585 1.00 81.62 731 ASP A CA 1
ATOM 5502 C C . ASP A 1 731 ? 12.453 -38.935 60.675 1.00 81.62 731 ASP A C 1
ATOM 5504 O O . ASP A 1 731 ? 12.407 -38.183 59.699 1.00 81.62 731 ASP A O 1
ATOM 5508 N N . GLU A 1 732 ? 13.007 -38.578 61.832 1.00 71.50 732 GLU A N 1
ATOM 5509 C CA . GLU A 1 732 ? 13.638 -37.275 62.101 1.00 71.50 732 GLU A CA 1
ATOM 5510 C C . GLU A 1 732 ? 15.179 -37.362 62.148 1.00 71.50 732 GLU A C 1
ATOM 5512 O O . GLU A 1 732 ? 15.848 -36.330 62.093 1.00 71.50 732 GLU A O 1
ATOM 5517 N N . GLU A 1 733 ? 15.765 -38.565 62.256 1.00 72.81 733 GLU A N 1
ATOM 5518 C CA . GLU A 1 733 ? 17.205 -38.739 62.535 1.00 72.81 733 GLU A CA 1
ATOM 5519 C C . GLU A 1 733 ? 18.079 -39.074 61.304 1.00 72.81 733 GLU A C 1
ATOM 5521 O O . GLU A 1 733 ? 19.309 -39.095 61.414 1.00 72.81 733 GLU A O 1
ATOM 5526 N N . GLU A 1 734 ? 17.494 -39.306 60.122 1.00 74.25 734 GLU A N 1
ATOM 5527 C CA . GLU A 1 734 ? 18.232 -39.617 58.886 1.00 74.25 734 GLU A CA 1
ATOM 5528 C C . GLU A 1 734 ? 18.137 -38.517 57.811 1.00 74.25 734 GLU A C 1
ATOM 5530 O O . GLU A 1 734 ? 17.186 -37.746 57.743 1.00 74.25 734 GLU A O 1
ATOM 5535 N N . SER A 1 735 ? 19.152 -38.443 56.942 1.00 78.69 735 SER A N 1
ATOM 5536 C CA . SER A 1 735 ? 19.214 -37.507 55.806 1.00 78.69 735 SER A CA 1
ATOM 5537 C C . SER A 1 735 ? 18.803 -38.182 54.485 1.00 78.69 735 SER A C 1
ATOM 5539 O O . SER A 1 735 ? 18.942 -39.406 54.366 1.00 78.69 735 SER A O 1
ATOM 5541 N N . PRO A 1 736 ? 18.355 -37.418 53.464 1.00 84.88 736 PRO A N 1
ATOM 5542 C CA . PRO A 1 736 ? 18.040 -37.967 52.146 1.00 84.88 736 PRO A CA 1
ATOM 5543 C C . PRO A 1 736 ? 19.225 -38.727 51.537 1.00 84.88 736 PRO A C 1
ATOM 5545 O O . PRO A 1 736 ? 20.388 -38.394 51.782 1.00 84.88 736 PRO A O 1
ATOM 5548 N N . ARG A 1 737 ? 18.943 -39.746 50.716 1.00 86.00 737 ARG A N 1
ATOM 5549 C CA . ARG A 1 737 ? 19.974 -40.538 50.027 1.00 86.00 737 ARG A CA 1
ATOM 5550 C C . ARG A 1 737 ? 19.722 -40.576 48.524 1.00 86.00 737 ARG A C 1
ATOM 5552 O O . ARG A 1 737 ? 18.652 -40.997 48.074 1.00 86.00 737 ARG A O 1
ATOM 5559 N N . PHE A 1 738 ? 20.761 -40.217 47.781 1.00 84.50 738 PHE A N 1
ATOM 5560 C CA . PHE A 1 738 ? 20.790 -40.178 46.324 1.00 84.50 738 PHE A CA 1
ATOM 5561 C C . PHE A 1 738 ? 21.615 -41.338 45.759 1.00 84.50 738 PHE A C 1
ATOM 5563 O O . PHE A 1 738 ? 22.541 -41.830 46.413 1.00 84.50 738 PHE A O 1
ATOM 5570 N N . VAL A 1 739 ? 21.279 -41.772 44.547 1.00 82.44 739 VAL A N 1
ATOM 5571 C CA . VAL A 1 739 ? 22.080 -42.686 43.721 1.00 82.44 739 VAL A CA 1
ATOM 5572 C C . VAL A 1 739 ? 22.027 -42.144 42.302 1.00 82.44 739 VAL A C 1
ATOM 5574 O O . VAL A 1 739 ? 20.931 -41.962 41.785 1.00 82.44 739 VAL A O 1
ATOM 5577 N N . ASP A 1 740 ? 23.188 -41.876 41.703 1.00 81.00 740 ASP A N 1
ATOM 5578 C CA . ASP A 1 740 ? 23.305 -41.272 40.367 1.00 81.00 740 ASP A CA 1
ATOM 5579 C C . ASP A 1 740 ? 22.428 -40.004 40.234 1.00 81.00 740 ASP A C 1
ATOM 5581 O O . ASP A 1 740 ? 21.599 -39.884 39.337 1.00 81.00 740 ASP A O 1
ATOM 5585 N N . ASP A 1 741 ? 22.565 -39.111 41.225 1.00 77.00 741 ASP A N 1
ATOM 5586 C CA . ASP A 1 741 ? 21.814 -37.860 41.449 1.00 77.00 741 ASP A CA 1
ATOM 5587 C C . ASP A 1 741 ? 20.278 -37.984 41.592 1.00 77.00 741 ASP A C 1
ATOM 5589 O O . ASP A 1 741 ? 19.604 -37.012 41.925 1.00 77.00 741 ASP A O 1
ATOM 5593 N N . LEU A 1 742 ? 19.713 -39.192 41.496 1.00 75.81 742 LEU A N 1
ATOM 5594 C CA . LEU A 1 742 ? 18.294 -39.460 41.740 1.00 75.81 742 LEU A CA 1
ATOM 5595 C C . LEU A 1 742 ? 18.003 -39.701 43.227 1.00 75.81 742 LEU A C 1
ATOM 5597 O O . LEU A 1 742 ? 18.670 -40.498 43.893 1.00 75.81 742 LEU A O 1
ATOM 5601 N N . LEU A 1 743 ? 16.948 -39.068 43.748 1.00 87.19 743 LEU A N 1
ATOM 5602 C CA . LEU A 1 743 ? 16.440 -39.291 45.105 1.00 87.19 743 LEU A CA 1
ATOM 5603 C C . LEU A 1 743 ? 15.870 -40.716 45.251 1.00 87.19 743 LEU A C 1
ATOM 5605 O O . LEU A 1 743 ? 14.831 -41.049 44.678 1.00 87.19 743 LEU A O 1
ATOM 5609 N N . VAL A 1 744 ? 16.525 -41.564 46.053 1.00 85.88 744 VAL A N 1
ATOM 5610 C CA . VAL A 1 744 ? 16.089 -42.957 46.300 1.00 85.88 744 VAL A CA 1
ATOM 5611 C C . VAL A 1 744 ? 15.445 -43.117 47.678 1.00 85.88 744 VAL A C 1
ATOM 5613 O O . VAL A 1 744 ? 14.555 -43.954 47.857 1.00 85.88 744 VAL A O 1
ATOM 5616 N N . TRP A 1 745 ? 15.878 -42.315 48.652 1.00 86.38 745 TRP A N 1
ATOM 5617 C CA . TRP A 1 745 ? 15.356 -42.312 50.017 1.00 86.38 745 TRP A CA 1
ATOM 5618 C C . TRP A 1 745 ? 15.167 -40.889 50.521 1.00 86.38 745 TRP A C 1
ATOM 5620 O O . TRP A 1 745 ? 16.119 -40.110 50.497 1.00 86.38 745 TRP A O 1
ATOM 5630 N N . LEU A 1 746 ? 13.984 -40.594 51.052 1.00 87.62 746 LEU A N 1
ATOM 5631 C CA . LEU A 1 746 ? 13.697 -39.345 51.743 1.00 87.62 746 LEU A CA 1
ATOM 5632 C C . LEU A 1 746 ? 13.148 -39.649 53.139 1.00 87.62 746 LEU A C 1
ATOM 5634 O O . LEU A 1 746 ? 12.252 -40.484 53.302 1.00 87.62 746 LEU A O 1
ATOM 5638 N N . PHE A 1 747 ? 13.720 -38.971 54.127 1.00 87.88 747 PHE A N 1
ATOM 5639 C CA . PHE A 1 747 ? 13.355 -39.054 55.534 1.00 87.88 747 PHE A CA 1
ATOM 5640 C C . PHE A 1 747 ? 12.857 -37.676 55.956 1.00 87.88 747 PHE A C 1
ATOM 5642 O O . PHE A 1 747 ? 13.552 -36.683 55.738 1.00 87.88 747 PHE A O 1
ATOM 5649 N N . ALA A 1 748 ? 11.631 -37.617 56.464 1.00 83.88 748 ALA A N 1
ATOM 5650 C CA . ALA A 1 748 ? 10.986 -36.383 56.891 1.00 83.88 748 ALA A CA 1
ATOM 5651 C C . ALA A 1 748 ? 9.835 -36.702 57.862 1.00 83.88 748 ALA A C 1
ATOM 5653 O O . ALA A 1 748 ? 9.255 -37.786 57.765 1.00 83.88 748 ALA A O 1
ATOM 5654 N N . PRO A 1 749 ? 9.453 -35.776 58.761 1.00 81.62 749 PRO A N 1
ATOM 5655 C CA . PRO A 1 749 ? 8.278 -35.952 59.620 1.00 81.62 749 PRO A CA 1
ATOM 5656 C C . PRO A 1 749 ? 6.961 -35.983 58.822 1.00 81.62 749 PRO A C 1
ATOM 5658 O O . PRO A 1 749 ? 5.999 -36.629 59.234 1.00 81.62 749 PRO A O 1
ATOM 5661 N N . GLU A 1 750 ? 6.929 -35.318 57.667 1.00 86.69 750 GLU A N 1
ATOM 5662 C CA . GLU A 1 750 ? 5.787 -35.203 56.760 1.00 86.69 750 GLU A CA 1
ATOM 5663 C C . GLU A 1 750 ? 6.274 -34.981 55.315 1.00 86.69 750 GLU A C 1
ATOM 5665 O O . GLU A 1 750 ? 7.446 -34.671 55.091 1.00 86.69 750 GLU A O 1
ATOM 5670 N N . PHE A 1 751 ? 5.405 -35.213 54.327 1.00 89.12 751 PHE A N 1
ATOM 5671 C CA . PHE A 1 751 ? 5.764 -35.242 52.905 1.00 89.12 751 PHE A CA 1
ATOM 5672 C C . PHE A 1 751 ? 4.708 -34.533 52.050 1.00 89.12 751 PHE A C 1
ATOM 5674 O O . PHE A 1 751 ? 3.528 -34.862 52.161 1.00 89.12 751 PHE A O 1
ATOM 5681 N N . SER A 1 752 ? 5.145 -33.648 51.153 1.00 91.69 752 SER A N 1
ATOM 5682 C CA . SER A 1 752 ? 4.365 -33.110 50.031 1.00 91.69 752 SER A CA 1
ATOM 5683 C C . SER A 1 752 ? 5.105 -33.390 48.725 1.00 91.69 752 SER A C 1
ATOM 5685 O O . SER A 1 752 ? 6.319 -33.195 48.668 1.00 91.69 752 SER A O 1
ATOM 5687 N N . LEU A 1 753 ? 4.395 -33.878 47.706 1.00 93.19 753 LEU A N 1
ATOM 5688 C CA . LEU A 1 753 ? 4.793 -33.782 46.301 1.00 93.19 753 LEU A CA 1
ATOM 5689 C C . LEU A 1 753 ? 4.156 -32.512 45.742 1.00 93.19 753 LEU A C 1
ATOM 5691 O O . LEU A 1 753 ? 2.933 -32.455 45.635 1.00 93.19 753 LEU A O 1
ATOM 5695 N N . ASP A 1 754 ? 4.978 -31.538 45.380 1.00 93.81 754 ASP A N 1
ATOM 5696 C CA . ASP A 1 754 ? 4.559 -30.258 44.818 1.00 93.81 754 ASP A CA 1
ATOM 5697 C C . ASP A 1 754 ? 4.955 -30.224 43.335 1.00 93.81 754 ASP A C 1
ATOM 5699 O O . ASP A 1 754 ? 6.118 -30.462 42.998 1.00 93.81 754 ASP A O 1
ATOM 5703 N N . VAL A 1 755 ? 3.989 -29.974 42.448 1.00 93.38 755 VAL A N 1
ATOM 5704 C CA . VAL A 1 755 ? 4.174 -29.914 40.988 1.00 93.38 755 VAL A CA 1
ATOM 5705 C C . VAL A 1 755 ? 3.653 -28.578 40.476 1.00 93.38 755 VAL A C 1
ATOM 5707 O O . VAL A 1 755 ? 2.520 -28.220 40.790 1.00 93.38 755 VAL A O 1
ATOM 5710 N N . THR A 1 756 ? 4.451 -27.879 39.670 1.00 93.69 756 THR A N 1
ATOM 5711 C CA . THR A 1 756 ? 4.101 -26.611 39.014 1.00 93.69 756 THR A CA 1
ATOM 5712 C C . THR A 1 756 ? 4.287 -26.737 37.508 1.00 93.69 756 THR A C 1
ATOM 5714 O O . THR A 1 756 ? 5.341 -27.192 37.052 1.00 93.69 756 THR A O 1
ATOM 5717 N N . CYS A 1 757 ? 3.291 -26.294 36.746 1.00 93.69 757 CYS A N 1
ATOM 5718 C CA . CYS A 1 757 ? 3.362 -26.143 35.294 1.00 93.69 757 CYS A CA 1
ATOM 5719 C C . CYS A 1 757 ? 2.985 -24.710 34.889 1.00 93.69 757 CYS A C 1
ATOM 5721 O O . CYS A 1 757 ? 2.452 -23.966 35.711 1.00 93.69 757 CYS A O 1
ATOM 5723 N N . ALA A 1 758 ? 3.271 -24.336 33.646 1.00 88.62 758 ALA A N 1
ATOM 5724 C CA . ALA A 1 758 ? 2.979 -23.029 33.077 1.00 88.62 758 ALA A CA 1
ATOM 5725 C C . ALA A 1 758 ? 2.404 -23.125 31.659 1.00 88.62 758 ALA A C 1
ATOM 5727 O O . ALA A 1 758 ? 2.581 -24.138 30.974 1.00 88.62 758 ALA A O 1
ATOM 5728 N N . ASP A 1 759 ? 1.723 -22.067 31.228 1.00 83.75 759 ASP A N 1
ATOM 5729 C CA . ASP A 1 759 ? 1.361 -21.849 29.825 1.00 83.75 759 ASP A CA 1
ATOM 5730 C C . ASP A 1 759 ? 2.582 -21.405 28.983 1.00 83.75 759 ASP A C 1
ATOM 5732 O O . ASP A 1 759 ? 3.729 -21.451 29.443 1.00 83.75 759 ASP A O 1
ATOM 5736 N N . ASP A 1 760 ? 2.357 -21.022 27.724 1.00 79.38 760 ASP A N 1
ATOM 5737 C CA . ASP A 1 760 ? 3.412 -20.498 26.840 1.00 79.38 760 ASP A CA 1
ATOM 5738 C C . ASP A 1 760 ? 3.763 -19.020 27.131 1.00 79.38 760 ASP A C 1
ATOM 5740 O O . ASP A 1 760 ? 4.814 -18.539 26.703 1.00 79.38 760 ASP A O 1
ATOM 5744 N N . ASN A 1 761 ? 2.933 -18.320 27.916 1.00 68.62 761 ASN A N 1
ATOM 5745 C CA . ASN A 1 761 ? 3.141 -16.937 28.360 1.00 68.62 761 ASN A CA 1
ATOM 5746 C C . ASN A 1 761 ? 3.954 -16.851 29.672 1.00 68.62 761 ASN A C 1
ATOM 5748 O O . ASN A 1 761 ? 4.473 -15.788 30.019 1.00 68.62 761 ASN A O 1
ATOM 5752 N N . GLY A 1 762 ? 4.110 -17.970 30.387 1.00 80.31 762 GLY A N 1
ATOM 5753 C CA . GLY A 1 762 ? 4.847 -18.079 31.648 1.00 80.31 762 GLY A CA 1
ATOM 5754 C C . GLY A 1 762 ? 3.991 -17.938 32.912 1.00 80.31 762 GLY A C 1
ATOM 5755 O O . GLY A 1 762 ? 4.551 -17.783 33.998 1.00 80.31 762 GLY A O 1
ATOM 5756 N N . ASN A 1 763 ? 2.662 -18.003 32.805 1.00 78.88 763 ASN A N 1
ATOM 5757 C CA . ASN A 1 763 ? 1.757 -18.019 33.954 1.00 78.88 763 ASN A CA 1
ATOM 5758 C C . ASN A 1 763 ? 1.808 -19.393 34.646 1.00 78.88 763 ASN A C 1
ATOM 5760 O O . ASN A 1 763 ? 1.601 -20.414 33.997 1.00 78.88 763 ASN A O 1
ATOM 5764 N N . GLU A 1 764 ? 2.064 -19.441 35.958 1.00 89.25 764 GLU A N 1
ATOM 5765 C CA . GLU A 1 764 ? 2.266 -20.697 36.704 1.00 89.25 764 GLU A CA 1
ATOM 5766 C C . GLU A 1 764 ? 1.022 -21.173 37.481 1.00 89.25 764 GLU A C 1
ATOM 5768 O O . GLU A 1 764 ? 0.347 -20.393 38.156 1.00 89.25 764 GLU A O 1
ATOM 5773 N N . VAL A 1 765 ? 0.787 -22.492 37.497 1.00 91.75 765 VAL A N 1
ATOM 5774 C CA . VAL A 1 765 ? -0.218 -23.166 38.337 1.00 91.75 765 VAL A CA 1
ATOM 5775 C C . VAL A 1 765 ? 0.359 -24.419 39.011 1.00 91.75 765 VAL A C 1
ATOM 5777 O O . VAL A 1 765 ? 1.121 -25.182 38.410 1.00 91.75 765 VAL A O 1
ATOM 5780 N N . SER A 1 766 ? -0.009 -24.658 40.277 1.00 93.12 766 SER A N 1
ATOM 5781 C CA . SER A 1 766 ? 0.572 -25.720 41.115 1.00 93.12 766 SER A CA 1
ATOM 5782 C C . SER A 1 766 ? -0.452 -26.680 41.727 1.00 93.12 766 SER A C 1
ATOM 5784 O O . SER A 1 766 ? -1.612 -26.339 41.952 1.00 93.12 766 SER A O 1
ATOM 5786 N N . THR A 1 767 ? -0.001 -27.885 42.082 1.00 94.12 767 THR A N 1
ATOM 5787 C CA . THR A 1 767 ? -0.734 -28.846 42.923 1.00 94.12 767 THR A CA 1
ATOM 5788 C C . THR A 1 767 ? 0.194 -29.540 43.916 1.00 94.12 767 THR A C 1
ATOM 5790 O O . THR A 1 767 ? 1.304 -29.942 43.569 1.00 94.12 767 THR A O 1
ATOM 5793 N N . SER A 1 768 ? -0.295 -29.712 45.148 1.00 93.31 768 SER A N 1
ATOM 5794 C CA . SER A 1 768 ? 0.404 -30.367 46.261 1.00 93.31 768 SER A CA 1
ATOM 5795 C C . SER A 1 768 ? -0.331 -31.632 46.703 1.00 93.31 768 SER A C 1
ATOM 5797 O O . SER A 1 768 ? -1.532 -31.593 46.980 1.00 93.31 768 SER A O 1
ATOM 5799 N N . VAL A 1 769 ? 0.382 -32.756 46.819 1.00 91.44 769 VAL A N 1
ATOM 5800 C CA . VAL A 1 769 ? -0.182 -34.061 47.202 1.00 91.44 769 VAL A CA 1
ATOM 5801 C C . VAL A 1 769 ? 0.652 -34.731 48.289 1.00 91.44 769 VAL A C 1
ATOM 5803 O O . VAL A 1 769 ? 1.821 -35.064 48.095 1.00 91.44 769 VAL A O 1
ATOM 5806 N N . ALA A 1 770 ? 0.023 -35.005 49.432 1.00 89.00 770 ALA A N 1
ATOM 5807 C CA . ALA A 1 770 ? 0.624 -35.786 50.509 1.00 89.00 770 ALA A CA 1
ATOM 5808 C C . ALA A 1 770 ? 0.414 -37.303 50.287 1.00 89.00 770 ALA A C 1
ATOM 5810 O O . ALA A 1 770 ? -0.688 -37.720 49.923 1.00 89.00 770 ALA A O 1
ATOM 5811 N N . PRO A 1 771 ? 1.423 -38.160 50.534 1.00 85.06 771 PRO A N 1
ATOM 5812 C CA . PRO A 1 771 ? 1.275 -39.610 50.439 1.00 85.06 771 PRO A CA 1
ATOM 5813 C C . PRO A 1 771 ? 0.496 -40.183 51.630 1.00 85.06 771 PRO A C 1
ATOM 5815 O O . PRO A 1 771 ? 0.802 -39.901 52.790 1.00 85.06 771 PRO A O 1
ATOM 5818 N N . GLU A 1 772 ? -0.448 -41.086 51.361 1.00 79.38 772 GLU A N 1
ATOM 5819 C CA . GLU A 1 772 ? -1.106 -41.857 52.418 1.00 79.38 772 GLU A CA 1
ATOM 5820 C C . GLU A 1 772 ? -0.189 -42.967 52.956 1.00 79.38 772 GLU A C 1
ATOM 5822 O O . GLU A 1 772 ? 0.156 -43.923 52.256 1.00 79.38 772 GLU A O 1
ATOM 5827 N N . PHE A 1 773 ? 0.164 -42.888 54.242 1.00 78.62 773 PHE A N 1
ATOM 5828 C CA . PHE A 1 773 ? 0.883 -43.957 54.933 1.00 78.62 773 PHE A CA 1
ATOM 5829 C C . PHE A 1 773 ? -0.079 -44.973 55.549 1.00 78.62 773 PHE A C 1
ATOM 5831 O O . PHE A 1 773 ? -0.932 -44.635 56.371 1.00 78.62 773 PHE A O 1
ATOM 5838 N N . VAL A 1 774 ? 0.131 -46.255 55.243 1.00 67.69 774 VAL A N 1
ATOM 5839 C CA . VAL A 1 774 ? -0.521 -47.352 55.971 1.00 67.69 774 VAL A CA 1
ATOM 5840 C C . VAL A 1 774 ? 0.112 -47.463 57.361 1.00 67.69 774 VAL A C 1
ATOM 5842 O O . VAL A 1 774 ? 1.181 -48.055 57.523 1.00 67.69 774 VAL A O 1
ATOM 5845 N N . VAL A 1 775 ? -0.544 -46.871 58.360 1.00 60.44 775 VAL A N 1
ATOM 5846 C CA . VAL A 1 775 ? -0.170 -47.017 59.775 1.00 60.44 775 VAL A CA 1
ATOM 5847 C C . VAL A 1 775 ? -0.425 -48.475 60.217 1.00 60.44 775 VAL A C 1
ATOM 5849 O O . VAL A 1 775 ? -1.499 -48.994 59.904 1.00 60.44 775 VAL A O 1
ATOM 5852 N N . PRO A 1 776 ? 0.533 -49.151 60.892 1.00 56.94 776 PRO A N 1
ATOM 5853 C CA . PRO A 1 776 ? 0.393 -50.548 61.338 1.00 56.94 776 PRO A CA 1
ATOM 5854 C C . PRO A 1 776 ? -0.741 -50.835 62.337 1.00 56.94 776 PRO A C 1
ATOM 5856 O O . PRO A 1 776 ? -0.996 -49.976 63.211 1.00 56.94 776 PRO A O 1
#